Protein 6BMC (pdb70)

B-factor: mean 91.1, std 19.72, range [30.0, 179.73]

Organism: Pseudomonas aeruginosa (NCBI:txid287)

Solvent-accessible surface area: 29059 Å² total; per-residue (Å²): 84,114,94,4,53,66,51,2,81,91,43,123,47,56,38,50,19,96,30,61,45,113,81,34,28,59,104,5,53,65,127,0,57,72,14,85,31,17,5,96,17,48,26,0,67,55,0,39,61,22,0,17,84,0,20,150,35,68,0,10,0,0,3,5,8,12,0,6,0,26,22,100,39,42,105,57,83,52,4,35,34,19,22,0,2,1,38,0,0,0,0,0,0,21,22,18,5,148,103,52,16,27,23,0,0,4,2,0,4,2,2,5,14,19,52,77,152,76,131,166,160,123,24,46,33,16,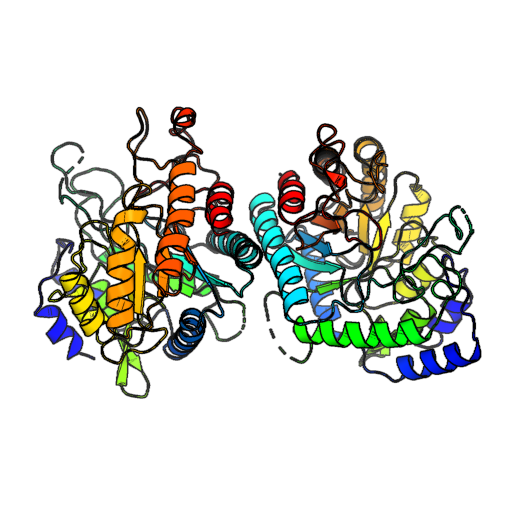34,0,7,4,3,4,9,112,60,57,111,88,136,78,32,49,19,64,5,98,66,0,39,139,2,13,40,5,0,144,42,1,5,116,63,30,48,36,100,75,88,140,90,58,54,15,13,0,0,3,13,0,2,3,14,32,3,2,24,11,0,13,45,65,28,112,126,172,96,15,21,0,0,0,0,0,1,0,2,0,5,41,102,1,35,67,37,122,3,1,1,0,8,0,0,16,93,11,24,0,0,0,2,0,11,0,1,31,120,14,29,147,115,99,0,46,44,2,0,84,96,0,0,65,188,77,60,63,0,8,0,0,0,0,1,29,3,6,33,165,85,1,42,123,70,0,35,69,8,1,62,11,2,84,89,22,42,9,42,10,0,4,0,0,0,0,0,39,30,12,56,82,122,5,119,88,42,100,26,0,0,35,18,58,26,0,25,51,1,0,51,29,1,61,69,11,0,71,69,25,49,20,28,20,2,0,0,0,0,0,3,3,16,53,104,5,45,0,8,23,65,57,71,99,21,34,94,68,0,60,168,90,54,85,19,50,27,33,2,17,0,22,2,72,11,0,16,51,0,0,58,25,4,110,84,111,61,5,56,55,109,2,109,205,44,129,40,65,38,49,19,95,35,41,72,113,79,109,24,61,86,3,42,61,126,0,89,72,10,78,31,15,9,102,15,46,26,0,75,53,0,46,62,29,0,14,90,0,12,145,24,71,0,10,0,0,2,6,9,10,0,4,1,44,11,104,41,40,108,53,92,22,4,33,55,22,23,1,1,5,37,0,0,0,0,0,0,18,17,21,11,166,107,58,18,25,32,0,2,4,9,0,5,1,0,7,20,20,75,92,58,74,116,81,116,192,101,96,12,50,13,17,39,0,8,3,2,4,4,148,56,75,45,69,82,37,16,164,15,64,2,57,54,0,37,105,0,12,52,5,0,141,42,0,6,116,65,32,55,34,68,120,124,50,54,16,16,0,0,3,9,0,2,6,1,12,2,2,7,6,0,17,42,59,23,182,132,163,105,16,22,0,0,0,0,0,2,0,4,0,6,38,106,1,34,74,47,130,6,1,2,0,24,0,0,21,85,10,16,0,0,0,2,0,12,0,0,27,137,12,26,86,117,101,0,48,43,3,0,74,46,0,1,60,176,100,46,55,0,4,0,0,0,0,1,32,6,6,21,154,21,1,40,119,87,0,33,77,8,1,105,19,3,48,91,24,43,9,43,6,0,4,0,0,0,0,0,34,29,11,62,94,119,9,116,78,27,61,28,12,1,26,17,44,22,0,25,101,1,0,43,25,1,93,138,10,0,62,69,19,60,19,44,13,0,0,0,0,0,0,4,2,11,55,111,10,40,0,9,25,69,72,89,100,22,110,59,53,5,82,64,48,61,91,15,44,17,34,2,16,0,24,0,64,12,0,20,52,0,0,52,20,4,101

Sequence (760 aa):
MDDLLQRVRRCEALQQPEWGDPSRLRDVQAYLRGSPALIRAGDILALRATLARVARGEALVVQCGDCAEDMDDHHAENVARKAAVLELLAGALRLAGRRPVIRVGRIAGQYAKPRSKPHEQTLPVYRGDMVNGREAHAEQRRADPQRILKGYAAARNIMRHLGWDAASASPVWTSHEMLLLDYELSMLREDEQRRVYLGSTHWPWIGERTRQVDGAHVALLAEVLNPVACKVGPEIGRDQLLALCERLDPRREPGRLTLIARMGAQKVGERLPPLVEAVRAAGHPVIWLSDPMHGNTIVAPCGNKTRLVRSIAEEVAAFRLAVSGSGGVAAGLHLETTPDDVTECVADSSGLHQVSRHYTSLCDPRLNPWQALSAVMAWSMDDLLQRVRRCEALQQPEWGDPSRLRDVQAYLRGSPALIRAGDILALRATLARVARGEALVVQCGDCAEDMDDHHAENVARKAAVLELLAGALRLAGRRPVIRVGRIAGQYAKPRSKPHEQEQTLPVYRGDMVNGREAHAEQRRADPQRILKGYAAARNIMRHLGWDAASPVWTSHEMLLLDYELSMLREDEQRRVYLGSTHWPWIGERTRQVDGAHVALLAEVLNPVACKVGPEIGRDQLLALCERLDPRREPGRLTLIARMGAQKVGERLPPLVEAVRAAGHPVIWLSDPMHGNTIVAPCGNKTRLVRSIAEEVAAFRLAVSGSGGVAAGLHLETTPDDVTECVADSSGLHQVSRHYTSLCDPRLNPWQALSAVMAWS

Secondary structure (DSSP, 8-state):
--HHHHHHHTSB--S----S-HHHHHHHHHHHHTS--SS-HHHHHHHHHHHHHHHHTS-EEEEEE-SS--TT--SHHHHHHHHHHHHHHHHHHHHHHTS-EEEEEE-SS------SS----SPPPP--TTTS-SS-SSSTTS--THHHHHHHHHHHHHHHHHT-SS-----EEEE-B---SHHHHHTEEE-TT--EEESS-SS-EE-GGG--TTBHHHHHHHT-SS-EEEEE-TT--HHHHHHHHHHH-TT--TTTEEEEE---TTTHHHHHHHHHHHHHHHT---EEEE-TTTTS-EE-SSSSEE-BHHHHHHHHHHHHHHHHHHT-EEEEEEEEB-SS---SSBSSGGGGGG-SSS---SSS--B-HHHHHHHHHTT-/--HHHHHHHHSB--S----S-HHHHHHHHHHHHTS--SS-HHHHHHHHHHHHHHHTTS-EEEEEE-SS--TT--SHHHHHHHHHHHHHHHHHHHHHHTS-EEEEEE-SS------SSSB-----PBPP--TTTS-SSSSSSTTS--THHHHHHHHHHHHHHHHHT------EEEE-B---HHHHHHTEEE-TT--EEESS-SS-EE-GGG--TTBHHHHHHHT-SS-EEEEE-TT--HHHHHHHHHHH-TT--TTTEEEEE---TTTHHHHHHHHHHHHHHHT---EEEE-TTGGG-B--SSSS-B-BHHHHHHHHHHHHHHHHHHT-EEEEEEEEB-SS---SSBSSTT-SSGGGSS---SSS--B-HHHHHHHHHTT-

InterPro domains:
  IPR002480 DAHP synthetase, class II [PF01474] (161-383)
  IPR002480 DAHP synthetase, class II [PTHR21337] (162-386)
  IPR013785 Aldolase-type TIM barrel [G3DSA:3.20.20.70] (36-392)

Radius of gyration: 28.96 Å; Cα contacts (8 Å, |Δi|>4): 1704; chains: 2; bounding box: 53×87×55 Å

Foldseek 3Di:
DVVLVVLLVPFAAPQEDDADDPVVLVVLLVVLLPDAFLADLVVLVVLLVVLLCLLVQQEFEEEEAAQADDLVQLDLVFLVLVVVLQVLLQVLLCVQVVHHYAAEYADLPSFFDGDPDQWVVGEGDDTGQCFFDLDTDHVRNRGHNVSLVSSNVSSSSNSVSQPRPDDDDSHHFYEHEPRYCSSQVSQWDADPVRQIAGRRGQEYEHEPVQLQLRGSVLSSQLRHSHQYEYEDEQPDDLVRVLSSCCSQPVPLRRSRYEYEYQYWLPRCLPRPQVSLLSCVVSNRSYEYAYELFPNAWAQFPDDGIEGALVRLLSNLLSNCCRNVVSPGRHRYYHFYAGCDPALCYYNHDVRSVVNHPRADHSDHRHYHSVSVSSSSNSND/DVVLVVLLVPFAAPQEDDADDPVVLVVLLVVLLPDAFLADLVVLVVLLVVLLCLLVVQEFEEEEAAQADDLVQLDLVFLVLVVVLQVLLQVLLCVQVVHHYAAEYQDLASFFAGDPAQWDPVPIEGDAGGQCFFALDDDNVRRNGHNVSLVSSNVSSSSNSVSQPRPVPSHYFYEHEPHHCSSQVSQWDADPVRQIAGRRGQEYEHEPVQQALRHSVLSSQLRHSHQYEYEDEQPADLVRVLSSCCSQPVPLRRSRYEYEYAYWLPRCLPRVQVSLLSCVVVNRSYEYAYELFNNAWAQAPQDGTEGALVRLLSNLLSNCCRNVVSPGRHRYYHFYAGCDPAPRYHNHPPPRNPNNPHADHSDHRHYHSVSVSSSSNSND

Structure (mmCIF, N/CA/C/O backbone):
data_6BMC
#
_entry.id   6BMC
#
_cell.length_a   53.757
_cell.length_b   169.722
_cell.length_c   170.550
_cell.angle_alpha   90.00
_cell.angle_beta   90.00
_cell.angle_gamma   90.00
#
_symmetry.space_group_name_H-M   'C 2 2 21'
#
loop_
_entity.id
_entity.type
_entity.pdbx_description
1 polymer 'Phospho-2-dehydro-3-deoxyheptonate aldolase'
2 non-polymer PHOSPHOENOLPYRUVATE
3 non-polymer 'COBALT (II) ION'
4 non-polymer 'CHLORIDE ION'
5 water water
#
loop_
_atom_site.group_PDB
_atom_site.id
_atom_site.type_symbol
_atom_site.label_atom_id
_atom_site.label_alt_id
_atom_site.label_comp_id
_atom_site.label_asym_id
_atom_site.label_entity_id
_atom_site.label_seq_id
_atom_site.pdbx_PDB_ins_code
_atom_site.Cartn_x
_atom_site.Cartn_y
_atom_site.Cartn_z
_atom_site.occupancy
_atom_site.B_iso_or_equiv
_atom_site.auth_seq_id
_atom_site.auth_comp_id
_atom_site.auth_asym_id
_atom_site.auth_atom_id
_atom_site.pdbx_PDB_model_num
ATOM 1 N N . MET A 1 1 ? -22.330 14.795 -39.731 1.00 102.90 1 MET A N 1
ATOM 2 C CA . MET A 1 1 ? -23.224 13.992 -40.599 1.00 103.72 1 MET A CA 1
ATOM 3 C C . MET A 1 1 ? -24.005 13.056 -39.695 1.00 104.30 1 MET A C 1
ATOM 4 O O . MET A 1 1 ? -24.384 13.424 -38.587 1.00 101.10 1 MET A O 1
ATOM 9 N N . ASP A 1 2 ? -24.258 11.847 -40.178 1.00 108.23 2 ASP A N 1
ATOM 10 C CA . ASP A 1 2 ? -24.624 10.735 -39.308 1.00 107.68 2 ASP A CA 1
ATOM 11 C C . ASP A 1 2 ? -23.515 9.690 -39.302 1.00 103.90 2 ASP A C 1
ATOM 12 O O . ASP A 1 2 ? -23.337 8.973 -38.319 1.00 104.58 2 ASP A O 1
ATOM 17 N N . ASP A 1 3 ? -22.803 9.600 -40.424 1.00 100.58 3 ASP A N 1
ATOM 18 C CA . ASP A 1 3 ? -21.522 8.906 -40.529 1.00 102.74 3 ASP A CA 1
ATOM 19 C C . ASP A 1 3 ? -20.654 9.140 -39.293 1.00 100.75 3 ASP A C 1
ATOM 20 O O . ASP A 1 3 ? -20.163 8.192 -38.666 1.00 102.81 3 ASP A O 1
ATOM 25 N N . LEU A 1 4 ? -20.460 10.410 -38.961 1.00 99.70 4 LEU A N 1
ATOM 26 C CA . LEU A 1 4 ? -19.589 10.788 -37.860 1.00 96.54 4 LEU A CA 1
ATOM 27 C C . LEU A 1 4 ? -20.073 10.191 -36.537 1.00 94.05 4 LEU A C 1
ATOM 28 O O . LEU A 1 4 ? -19.278 9.638 -35.771 1.00 92.55 4 LEU A O 1
ATOM 33 N N . LEU A 1 5 ? -21.377 10.270 -36.295 1.00 93.41 5 LEU A N 1
ATOM 34 C CA . LEU A 1 5 ? -21.976 9.646 -35.118 1.00 95.19 5 LEU A CA 1
ATOM 35 C C . LEU A 1 5 ? -21.603 8.168 -35.032 1.00 95.77 5 LEU A C 1
ATOM 36 O O . LEU A 1 5 ? -21.087 7.705 -34.010 1.00 100.49 5 LEU A O 1
ATOM 41 N N . GLN A 1 6 ? -21.857 7.436 -36.114 1.00 94.71 6 GLN A N 1
ATOM 42 C CA . GLN A 1 6 ? -21.476 6.027 -36.200 1.00 94.86 6 GLN A CA 1
ATOM 43 C C . GLN A 1 6 ? -20.025 5.835 -35.769 1.00 93.49 6 GLN A C 1
ATOM 44 O O . GLN A 1 6 ? -19.746 5.108 -34.814 1.00 95.08 6 GLN A O 1
ATOM 46 N N . ARG A 1 7 ? -19.114 6.535 -36.441 1.00 92.04 7 ARG A N 1
ATOM 47 C CA . ARG A 1 7 ? -17.688 6.439 -36.132 1.00 91.80 7 ARG A CA 1
ATOM 48 C C . ARG A 1 7 ? -17.424 6.700 -34.651 1.00 91.74 7 ARG A C 1
ATOM 49 O O . ARG A 1 7 ? -16.745 5.921 -33.987 1.00 92.12 7 ARG A O 1
ATOM 51 N N . VAL A 1 8 ? -17.983 7.790 -34.134 1.00 89.59 8 VAL A N 1
ATOM 52 C CA . VAL A 1 8 ? -17.732 8.213 -32.753 1.00 89.55 8 VAL A CA 1
ATOM 53 C C . VAL A 1 8 ? -18.328 7.233 -31.746 1.00 89.41 8 VAL A C 1
ATOM 54 O O . VAL A 1 8 ? -17.756 7.011 -30.673 1.00 92.94 8 VAL A O 1
ATOM 58 N N . ARG A 1 9 ? -19.462 6.636 -32.098 1.00 88.64 9 ARG A N 1
ATOM 59 C CA . ARG A 1 9 ? -20.132 5.695 -31.209 1.00 89.44 9 ARG A CA 1
ATOM 60 C C . ARG A 1 9 ? -19.437 4.330 -31.194 1.00 90.99 9 ARG A C 1
ATOM 61 O O . ARG A 1 9 ? -19.709 3.507 -30.322 1.00 91.00 9 ARG A O 1
ATOM 63 N N . ARG A 1 10 ? -18.524 4.104 -32.139 1.00 91.86 10 ARG A N 1
ATOM 64 C CA . ARG A 1 10 ? -17.700 2.887 -32.125 1.00 93.18 10 ARG A CA 1
ATOM 65 C C . ARG A 1 10 ? -16.283 3.112 -31.561 1.00 93.37 10 ARG A C 1
ATOM 66 O O . ARG A 1 10 ? -15.376 2.331 -31.851 1.00 91.30 10 ARG A O 1
ATOM 68 N N . CYS A 1 11 ? -16.105 4.170 -30.763 1.00 93.50 11 CYS A N 1
ATOM 69 C CA . CYS A 1 11 ? -14.869 4.385 -29.991 1.00 92.78 11 CYS A CA 1
ATOM 70 C C . CYS A 1 11 ? -15.135 4.284 -28.490 1.00 92.70 11 CYS A C 1
ATOM 71 O O . CYS A 1 11 ? -16.286 4.192 -28.067 1.00 91.65 11 CYS A O 1
ATOM 74 N N . GLU A 1 12 ? -14.067 4.324 -27.693 1.00 93.65 12 GLU A N 1
ATOM 75 C CA . GLU A 1 12 ? -14.198 4.285 -26.236 1.00 95.10 12 GLU A CA 1
ATOM 76 C C . GLU A 1 12 ? -14.577 5.658 -25.693 1.00 90.68 12 GLU A C 1
ATOM 77 O O . GLU A 1 12 ? -13.987 6.671 -26.074 1.00 86.01 12 GLU A O 1
ATOM 83 N N . ALA A 1 13 ? -15.543 5.676 -24.780 1.00 90.50 13 ALA A N 1
ATOM 84 C CA . ALA A 1 13 ? -16.077 6.917 -24.229 1.00 86.74 13 ALA A CA 1
ATOM 85 C C . ALA A 1 13 ? -15.873 6.937 -22.719 1.00 85.71 13 ALA A C 1
ATOM 86 O O . ALA A 1 13 ? -16.388 6.082 -22.008 1.00 87.18 13 ALA A O 1
ATOM 88 N N . LEU A 1 14 ? -15.135 7.927 -22.232 1.00 83.64 14 LEU A N 1
ATOM 89 C CA . LEU A 1 14 ? -14.838 8.040 -20.810 1.00 82.57 14 LEU A CA 1
ATOM 90 C C . LEU A 1 14 ? -15.709 9.106 -20.157 1.00 81.17 14 LEU A C 1
ATOM 91 O O . LEU A 1 14 ? -16.272 9.961 -20.838 1.00 80.89 14 LEU A O 1
ATOM 96 N N . GLN A 1 15 ? -15.814 9.040 -18.833 1.00 80.60 15 GLN A N 1
ATOM 97 C CA . GLN A 1 15 ? -16.497 10.063 -18.042 1.00 78.78 15 GLN A CA 1
ATOM 98 C C . GLN A 1 15 ? -17.939 10.284 -18.491 1.00 76.72 15 GLN A C 1
ATOM 99 O O . GLN A 1 15 ? -18.467 11.387 -18.384 1.00 77.21 15 GLN A O 1
ATOM 105 N N . GLN A 1 16 ? -18.577 9.223 -18.971 1.00 77.91 16 GLN A N 1
ATOM 106 C CA . GLN A 1 16 ? -19.956 9.300 -19.432 1.00 79.12 16 GLN A CA 1
ATOM 107 C C . GLN A 1 16 ? -20.906 8.790 -18.349 1.00 82.35 16 GLN A C 1
ATOM 108 O O . GLN A 1 16 ? -20.712 7.699 -17.817 1.00 89.56 16 GLN A O 1
ATOM 114 N N . PRO A 1 17 ? -21.939 9.579 -18.021 1.00 81.24 17 PRO A N 1
ATOM 115 C CA . PRO A 1 17 ? -22.905 9.218 -16.976 1.00 83.80 17 PRO A CA 1
ATOM 116 C C . PRO A 1 17 ? -23.715 7.955 -17.288 1.00 87.77 17 PRO A C 1
ATOM 117 O O . PRO A 1 17 ? -23.951 7.647 -18.456 1.00 87.52 17 PRO A O 1
ATOM 121 N N . GLU A 1 18 ? -24.160 7.255 -16.244 1.00 90.28 18 GLU A N 1
ATOM 122 C CA . GLU A 1 18 ? -25.132 6.171 -16.391 1.00 92.04 18 GLU A CA 1
ATOM 123 C C . GLU A 1 18 ? -26.554 6.721 -16.295 1.00 94.20 18 GLU A C 1
ATOM 124 O O . GLU A 1 18 ? -27.123 6.813 -15.208 1.00 94.89 18 GLU A O 1
ATOM 126 N N . TRP A 1 19 ? -27.112 7.096 -17.444 1.00 96.10 19 TRP A N 1
ATOM 127 C CA . TRP A 1 19 ? -28.466 7.648 -17.508 1.00 98.88 19 TRP A CA 1
ATOM 128 C C . TRP A 1 19 ? -29.496 6.599 -17.096 1.00 105.00 19 TRP A C 1
ATOM 129 O O . TRP A 1 19 ? -29.453 5.459 -17.562 1.00 107.10 19 TRP A O 1
ATOM 140 N N . GLY A 1 20 ? -30.419 6.990 -16.224 1.00 111.28 20 GLY A N 1
ATOM 141 C CA . GLY A 1 20 ? -31.397 6.063 -15.659 1.00 119.39 20 GLY A CA 1
ATOM 142 C C . GLY A 1 20 ? -32.224 5.337 -16.704 1.00 125.02 20 GLY A C 1
ATOM 143 O O . GLY A 1 20 ? -32.155 4.111 -16.811 1.00 129.12 20 GLY A O 1
ATOM 144 N N . ASP A 1 21 ? -33.007 6.093 -17.473 1.00 127.96 21 ASP A N 1
ATOM 145 C CA . ASP A 1 21 ? -33.976 5.500 -18.412 1.00 130.07 21 ASP A CA 1
ATOM 146 C C . ASP A 1 21 ? -33.504 5.576 -19.868 1.00 129.86 21 ASP A C 1
ATOM 147 O O . ASP A 1 21 ? -33.425 6.669 -20.430 1.00 128.65 21 ASP A O 1
ATOM 149 N N . PRO A 1 22 ? -33.254 4.413 -20.503 1.00 129.53 22 PRO A N 1
ATOM 150 C CA . PRO A 1 22 ? -32.812 4.412 -21.904 1.00 127.61 22 PRO A CA 1
ATOM 151 C C . PRO A 1 22 ? -33.810 5.100 -22.836 1.00 126.93 22 PRO A C 1
ATOM 152 O O . PRO A 1 22 ? -33.404 5.779 -23.775 1.00 122.49 22 PRO A O 1
ATOM 156 N N . SER A 1 23 ? -35.102 4.945 -22.559 1.00 130.73 23 SER A N 1
ATOM 157 C CA . SER A 1 23 ? -36.139 5.543 -23.398 1.00 131.50 23 SER A CA 1
ATOM 158 C C . SER A 1 23 ? -36.087 7.070 -23.346 1.00 128.64 23 SER A C 1
ATOM 159 O O . SER A 1 23 ? -36.119 7.734 -24.381 1.00 128.58 23 SER A O 1
ATOM 162 N N . ARG A 1 24 ? -36.006 7.623 -22.141 1.00 126.34 24 ARG A N 1
ATOM 163 C CA . ARG A 1 24 ? -36.006 9.075 -21.981 1.00 123.49 24 ARG A CA 1
ATOM 164 C C . ARG A 1 24 ? -34.854 9.711 -22.756 1.00 117.46 24 ARG A C 1
ATOM 165 O O . ARG A 1 24 ? -35.034 10.728 -23.428 1.00 118.01 24 ARG A O 1
ATOM 167 N N . LEU A 1 25 ? -33.692 9.066 -22.714 1.00 110.60 25 LEU A N 1
ATOM 168 C CA . LEU A 1 25 ? -32.527 9.532 -23.457 1.00 102.67 25 LEU A CA 1
ATOM 169 C C . LEU A 1 25 ? -32.819 9.606 -24.957 1.00 99.55 25 LEU A C 1
ATOM 170 O O . LEU A 1 25 ? -32.545 10.620 -25.597 1.00 97.42 25 LEU A O 1
ATOM 175 N N . ARG A 1 26 ? -33.402 8.543 -25.502 1.00 101.34 26 ARG A N 1
ATOM 176 C CA . ARG A 1 26 ? -33.767 8.509 -26.917 1.00 102.20 26 ARG A CA 1
ATOM 177 C C . ARG A 1 26 ? -34.680 9.681 -27.267 1.00 103.45 26 ARG A C 1
ATOM 178 O O . ARG A 1 26 ? -34.471 10.358 -28.275 1.00 103.43 26 ARG A O 1
ATOM 180 N N . ASP A 1 27 ? -35.674 9.929 -26.416 1.00 103.27 27 ASP A N 1
ATOM 181 C CA . ASP A 1 27 ? -36.578 11.065 -26.590 1.00 102.46 27 ASP A CA 1
ATOM 182 C C . ASP A 1 27 ? -35.809 12.381 -26.572 1.00 98.30 27 ASP A C 1
ATOM 183 O O . ASP A 1 27 ? -35.966 13.213 -27.464 1.00 97.98 27 ASP A O 1
ATOM 188 N N . VAL A 1 28 ? -34.979 12.558 -25.548 1.00 95.50 28 VAL A N 1
ATOM 189 C CA . VAL A 1 28 ? -34.184 13.776 -25.396 1.00 91.69 28 VAL A CA 1
ATOM 190 C C . VAL A 1 28 ? -33.310 14.013 -26.624 1.00 88.36 28 VAL A C 1
ATOM 191 O O . VAL A 1 28 ? -33.330 15.094 -27.209 1.00 87.53 28 VAL A O 1
ATOM 195 N N . GLN A 1 29 ? -32.560 12.990 -27.018 1.00 87.56 29 GLN A N 1
ATOM 196 C CA . GLN A 1 29 ? -31.647 13.098 -28.150 1.00 86.38 29 GLN A CA 1
ATOM 197 C C . GLN A 1 29 ? -32.390 13.469 -29.431 1.00 86.90 29 GLN A C 1
ATOM 198 O O . GLN A 1 29 ? -31.929 14.319 -30.193 1.00 85.89 29 GLN A O 1
ATOM 204 N N . ALA A 1 30 ? -33.562 12.869 -29.630 1.00 89.56 30 ALA A N 1
ATOM 205 C CA . ALA A 1 30 ? -34.430 13.204 -30.761 1.00 90.27 30 ALA A CA 1
ATOM 206 C C . ALA A 1 30 ? -34.806 14.680 -30.750 1.00 88.17 30 ALA A C 1
ATOM 207 O O . ALA A 1 30 ? -34.645 15.375 -31.750 1.00 85.83 30 ALA A O 1
ATOM 209 N N . TYR A 1 31 ? -35.293 15.153 -29.608 1.00 88.30 31 TYR A N 1
ATOM 210 C CA . TYR A 1 31 ? -35.689 16.551 -29.465 1.00 89.39 31 TYR A CA 1
ATOM 211 C C . TYR A 1 31 ? -34.519 17.493 -29.755 1.00 85.50 31 TYR A C 1
ATOM 212 O O . TYR A 1 31 ? -34.664 18.457 -30.502 1.00 83.41 31 TYR A O 1
ATOM 221 N N . LEU A 1 32 ? -33.363 17.208 -29.170 1.00 85.17 32 LEU A N 1
ATOM 222 C CA . LEU A 1 32 ? -32.174 18.023 -29.406 1.00 84.83 32 LEU A CA 1
ATOM 223 C C . LEU A 1 32 ? -31.791 18.008 -30.881 1.00 84.94 32 LEU A C 1
ATOM 224 O O . LEU A 1 32 ? -31.508 19.056 -31.462 1.00 83.62 32 LEU A O 1
ATOM 229 N N . ARG A 1 33 ? -31.810 16.823 -31.488 1.00 82.81 33 ARG A N 1
ATOM 230 C CA . ARG A 1 33 ? -31.443 16.677 -32.894 1.00 79.22 33 ARG A CA 1
ATOM 231 C C . ARG A 1 33 ? -32.315 17.567 -33.774 1.00 78.66 33 ARG A C 1
ATOM 232 O O . ARG A 1 33 ? -31.840 18.127 -34.758 1.00 76.38 33 ARG A O 1
ATOM 234 N N . GLY A 1 34 ? -33.571 17.748 -33.370 1.00 79.86 34 GLY A N 1
ATOM 235 C CA . GLY A 1 34 ? -34.531 18.548 -34.134 1.00 81.46 34 GLY A CA 1
ATOM 236 C C . GLY A 1 34 ? -34.742 19.954 -33.595 1.00 81.56 34 GLY A C 1
ATOM 237 O O . GLY A 1 34 ? -35.808 20.543 -33.782 1.00 81.65 34 GLY A O 1
ATOM 238 N N . SER A 1 35 ? -33.713 20.514 -32.966 1.00 81.04 35 SER A N 1
ATOM 239 C CA . SER A 1 35 ? -33.792 21.865 -32.417 1.00 81.60 35 SER A CA 1
ATOM 240 C C . SER A 1 35 ? -32.746 22.756 -33.061 1.00 77.90 35 SER A C 1
ATOM 241 O O . SER A 1 35 ? -31.746 22.260 -33.579 1.00 75.47 35 SER A O 1
ATOM 244 N N . PRO A 1 36 ? -32.973 24.077 -33.023 1.00 76.32 36 PRO A N 1
ATOM 245 C CA . PRO A 1 36 ? -31.984 24.988 -33.576 1.00 75.41 36 PRO A CA 1
ATOM 246 C C . PRO A 1 36 ? -30.655 24.891 -32.838 1.00 72.55 36 PRO A C 1
ATOM 247 O O . PRO A 1 36 ? -30.629 24.742 -31.616 1.00 73.26 36 PRO A O 1
ATOM 251 N N . ALA A 1 37 ? -29.566 24.896 -33.597 1.00 70.45 37 ALA A N 1
ATOM 252 C CA . ALA A 1 37 ? -28.237 25.032 -33.030 1.00 68.64 37 ALA A CA 1
ATOM 253 C C . ALA A 1 37 ? -28.110 26.380 -32.330 1.00 69.84 37 ALA A C 1
ATOM 254 O O . ALA A 1 37 ? -28.798 27.336 -32.679 1.00 74.02 37 ALA A O 1
ATOM 256 N N . LEU A 1 38 ? -27.223 26.448 -31.345 1.00 69.78 38 LEU A N 1
ATOM 257 C CA . LEU A 1 38 ? -27.045 27.656 -30.548 1.00 72.51 38 LEU A CA 1
ATOM 258 C C . LEU A 1 38 ? -26.161 28.656 -31.276 1.00 71.40 38 LEU A C 1
ATOM 259 O O . LEU A 1 38 ? -26.242 29.859 -31.027 1.00 71.94 38 LEU A O 1
ATOM 264 N N . ILE A 1 39 ? -25.306 28.149 -32.158 1.00 71.65 39 ILE A N 1
ATOM 265 C CA . ILE A 1 39 ? -24.374 28.993 -32.895 1.00 74.76 39 ILE A CA 1
ATOM 266 C C . ILE A 1 39 ? -24.432 28.677 -34.391 1.00 74.42 39 ILE A C 1
ATOM 267 O O . ILE A 1 39 ? -25.017 27.678 -34.798 1.00 73.97 39 ILE A O 1
ATOM 272 N N . ARG A 1 40 ? -23.806 29.526 -35.200 1.00 75.48 40 ARG A N 1
ATOM 273 C CA . ARG A 1 40 ? -23.928 29.461 -36.650 1.00 75.41 40 ARG A CA 1
ATOM 274 C C . ARG A 1 40 ? -22.579 29.223 -37.308 1.00 74.71 40 ARG A C 1
ATOM 275 O O . ARG A 1 40 ? -21.556 29.685 -36.811 1.00 72.18 40 ARG A O 1
ATOM 283 N N . ALA A 1 41 ? -22.594 28.545 -38.455 1.00 75.59 41 ALA A N 1
ATOM 284 C CA . ALA A 1 41 ? -21.364 28.109 -39.112 1.00 74.74 41 ALA A CA 1
ATOM 285 C C . ALA A 1 41 ? -20.570 29.285 -39.662 1.00 74.96 41 ALA A C 1
ATOM 286 O O . ALA A 1 41 ? -19.343 29.244 -39.696 1.00 75.93 41 ALA A O 1
ATOM 288 N N . GLY A 1 42 ? -21.274 30.324 -40.098 1.00 75.44 42 GLY A N 1
ATOM 289 C CA . GLY A 1 42 ? -20.630 31.552 -40.555 1.00 76.79 42 GLY A CA 1
ATOM 290 C C . GLY A 1 42 ? -19.870 32.266 -39.451 1.00 75.95 42 GLY A C 1
ATOM 291 O O . GLY A 1 42 ? -18.794 32.816 -39.688 1.00 77.82 42 GLY A O 1
ATOM 292 N N . ASP A 1 43 ? -20.433 32.257 -38.245 1.00 74.58 43 ASP A N 1
ATOM 293 C CA . ASP A 1 43 ? -19.757 32.805 -37.073 1.00 72.35 43 ASP A CA 1
ATOM 294 C C . ASP A 1 43 ? -18.531 31.976 -36.714 1.00 70.90 43 ASP A C 1
ATOM 295 O O . ASP A 1 43 ? -17.489 32.520 -36.354 1.00 66.93 43 ASP A O 1
ATOM 300 N N . ILE A 1 44 ? -18.674 30.656 -36.780 1.00 74.32 44 ILE A N 1
ATOM 301 C CA . ILE A 1 44 ? -17.541 29.753 -36.599 1.00 78.00 44 ILE A CA 1
ATOM 302 C C . ILE A 1 44 ? -16.411 30.118 -37.555 1.00 78.60 44 ILE A C 1
ATOM 303 O O . ILE A 1 44 ? -15.255 30.219 -37.148 1.00 78.03 44 ILE A O 1
ATOM 308 N N . LEU A 1 45 ? -16.747 30.332 -38.802 1.00 80.70 45 LEU A N 1
ATOM 309 C CA . LEU A 1 45 ? -15.749 30.703 -39.771 1.00 84.83 45 LEU A CA 1
ATOM 310 C C . LEU A 1 45 ? -15.137 32.004 -39.336 1.00 79.85 45 LEU A C 1
ATOM 311 O O . LEU A 1 45 ? -13.940 32.150 -39.254 1.00 79.19 45 LEU A O 1
ATOM 316 N N . ALA A 1 46 ? -15.977 32.960 -39.038 1.00 75.02 46 ALA A N 1
ATOM 317 C CA . ALA A 1 46 ? -15.486 34.243 -38.556 1.00 73.90 46 ALA A CA 1
ATOM 318 C C . ALA A 1 46 ? -14.432 34.049 -37.469 1.00 71.19 46 ALA A C 1
ATOM 319 O O . ALA A 1 46 ? -13.316 34.548 -37.587 1.00 72.90 46 ALA A O 1
ATOM 321 N N . LEU A 1 47 ? -14.774 33.286 -36.436 1.00 67.35 47 LEU A N 1
ATOM 322 C CA . LEU A 1 47 ? -13.861 33.077 -35.315 1.00 67.44 47 LEU A CA 1
ATOM 323 C C . LEU A 1 47 ? -12.586 32.396 -35.783 1.00 67.90 47 LEU A C 1
ATOM 324 O O . LEU A 1 47 ? -11.485 32.789 -35.414 1.00 66.53 47 LEU A O 1
ATOM 329 N N . ARG A 1 48 ? -12.748 31.376 -36.613 1.00 72.36 48 ARG A N 1
ATOM 330 C CA . ARG A 1 48 ? -11.622 30.591 -37.099 1.00 76.39 48 ARG A CA 1
ATOM 331 C C . ARG A 1 48 ? -10.553 31.473 -37.745 1.00 77.10 48 ARG A C 1
ATOM 332 O O . ARG A 1 48 ? -9.356 31.262 -37.538 1.00 77.97 48 ARG A O 1
ATOM 340 N N . ALA A 1 49 ? -10.996 32.444 -38.540 1.00 76.51 49 ALA A N 1
ATOM 341 C CA . ALA A 1 49 ? -10.093 33.390 -39.187 1.00 75.70 49 ALA A CA 1
ATOM 342 C C . ALA A 1 49 ? -9.394 34.274 -38.165 1.00 76.31 49 ALA A C 1
ATOM 343 O O . ALA A 1 49 ? -8.233 34.640 -38.347 1.00 79.37 49 ALA A O 1
ATOM 345 N N . THR A 1 50 ? -10.113 34.644 -37.108 1.00 74.20 50 THR A N 1
ATOM 346 C CA . THR A 1 50 ? -9.523 35.443 -36.039 1.00 77.23 50 THR A CA 1
ATOM 347 C C . THR A 1 50 ? -8.413 34.665 -35.336 1.00 75.66 50 THR A C 1
ATOM 348 O O . THR A 1 50 ? -7.386 35.236 -34.970 1.00 75.25 50 THR A O 1
ATOM 352 N N . LEU A 1 51 ? -8.613 33.362 -35.161 1.00 73.26 51 LEU A N 1
ATOM 353 C CA . LEU A 1 51 ? -7.642 32.541 -34.454 1.00 71.59 51 LEU A CA 1
ATOM 354 C C . LEU A 1 51 ? -6.433 32.260 -35.329 1.00 74.56 51 LEU A C 1
ATOM 355 O O . LEU A 1 51 ? -5.337 32.025 -34.822 1.00 77.07 51 LEU A O 1
ATOM 360 N N . ALA A 1 52 ? -6.624 32.331 -36.642 1.00 76.19 52 ALA A N 1
ATOM 361 C CA . ALA A 1 52 ? -5.496 32.329 -37.559 1.00 78.30 52 ALA A CA 1
ATOM 362 C C . ALA A 1 52 ? -4.595 33.525 -37.277 1.00 80.71 52 ALA A C 1
ATOM 363 O O . ALA A 1 52 ? -3.376 33.385 -37.197 1.00 84.80 52 ALA A O 1
ATOM 365 N N . ARG A 1 53 ? -5.205 34.688 -37.065 1.00 81.75 53 ARG A N 1
ATOM 366 C CA . ARG A 1 53 ? -4.455 35.882 -36.677 1.00 82.65 53 ARG A CA 1
ATOM 367 C C . ARG A 1 53 ? -3.718 35.643 -35.362 1.00 80.61 53 ARG A C 1
ATOM 368 O O . ARG A 1 53 ? -2.536 35.950 -35.244 1.00 79.81 53 ARG A O 1
ATOM 376 N N . VAL A 1 54 ? -4.404 35.021 -34.407 1.00 79.27 54 VAL A N 1
ATOM 377 C CA . VAL A 1 54 ? -3.826 34.729 -33.093 1.00 77.72 54 VAL A CA 1
ATOM 378 C C . VAL A 1 54 ? -2.629 33.779 -33.198 1.00 77.29 54 VAL A C 1
ATOM 379 O O . VAL A 1 54 ? -1.679 33.873 -32.416 1.00 79.08 54 VAL A O 1
ATOM 383 N N . ALA A 1 55 ? -2.673 32.882 -34.178 1.00 75.80 55 ALA A N 1
ATOM 384 C CA . ALA A 1 55 ? -1.571 31.958 -34.430 1.00 77.95 55 ALA A CA 1
ATOM 385 C C . ALA A 1 55 ? -0.389 32.648 -35.111 1.00 80.65 55 ALA A C 1
ATOM 386 O O . ALA A 1 55 ? 0.752 32.205 -34.984 1.00 81.02 55 ALA A O 1
ATOM 388 N N . ARG A 1 56 ? -0.668 33.717 -35.850 1.00 83.85 56 ARG A N 1
ATOM 389 C CA . ARG A 1 56 ? 0.385 34.522 -36.459 1.00 88.35 56 ARG A CA 1
ATOM 390 C C . ARG A 1 56 ? 1.073 35.425 -35.429 1.00 87.83 56 ARG A C 1
ATOM 391 O O . ARG A 1 56 ? 2.102 36.036 -35.721 1.00 89.21 56 ARG A O 1
ATOM 399 N N . GLY A 1 57 ? 0.483 35.527 -34.238 1.00 84.65 57 GLY A N 1
ATOM 400 C CA . GLY A 1 57 ? 1.052 36.313 -33.149 1.00 83.92 57 GLY A CA 1
ATOM 401 C C . GLY A 1 57 ? 0.609 37.763 -33.163 1.00 84.87 57 GLY A C 1
ATOM 402 O O . GLY A 1 57 ? 1.240 38.609 -32.532 1.00 85.77 57 GLY A O 1
ATOM 403 N N . GLU A 1 58 ? -0.496 38.049 -33.852 1.00 86.40 58 GLU A N 1
ATOM 404 C CA . GLU A 1 58 ? -0.981 39.431 -33.986 1.00 87.66 58 GLU A CA 1
ATOM 405 C C . GLU A 1 58 ? -2.251 39.669 -33.151 1.00 85.82 58 GLU A C 1
ATOM 406 O O . GLU A 1 58 ? -2.941 40.673 -33.329 1.00 85.39 58 GLU A O 1
ATOM 412 N N . ALA A 1 59 ? -2.547 38.755 -32.227 1.00 83.35 59 ALA A N 1
ATOM 413 C CA . ALA A 1 59 ? -3.704 38.907 -31.342 1.00 80.71 59 ALA A CA 1
ATOM 414 C C . ALA A 1 59 ? -3.652 37.915 -30.179 1.00 79.49 59 ALA A C 1
ATOM 415 O O . ALA A 1 59 ? -2.989 36.875 -30.266 1.00 78.40 59 ALA A O 1
ATOM 417 N N . LEU A 1 60 ? -4.386 38.229 -29.111 1.00 75.69 60 LEU A N 1
ATOM 418 C CA . LEU A 1 60 ? -4.372 37.421 -27.897 1.00 73.76 60 LEU A CA 1
ATOM 419 C C . LEU A 1 60 ? -5.778 37.026 -27.451 1.00 72.67 60 LEU A C 1
ATOM 420 O O . LEU A 1 60 ? -6.775 37.509 -27.992 1.00 69.78 60 LEU A O 1
ATOM 425 N N . VAL A 1 61 ? -5.840 36.147 -26.453 1.00 72.31 61 VAL A N 1
ATOM 426 C CA . VAL A 1 61 ? -7.082 35.486 -26.073 1.00 70.63 61 VAL A CA 1
ATOM 427 C C . VAL A 1 61 ? -7.250 35.504 -24.559 1.00 71.68 61 VAL A C 1
ATOM 428 O O . VAL A 1 61 ? -6.320 35.181 -23.822 1.00 69.96 61 VAL A O 1
ATOM 432 N N . VAL A 1 62 ? -8.449 35.864 -24.107 1.00 74.03 62 VAL A N 1
ATOM 433 C CA . VAL A 1 62 ? -8.852 35.654 -22.721 1.00 73.65 62 VAL A CA 1
ATOM 434 C C . VAL A 1 62 ? -10.073 34.749 -22.666 1.00 74.42 62 VAL A C 1
ATOM 435 O O . VAL A 1 62 ? -11.168 35.151 -23.063 1.00 76.92 62 VAL A O 1
ATOM 439 N N . GLN A 1 63 ? -9.875 33.535 -22.159 1.00 72.43 63 GLN A N 1
ATOM 440 C CA . GLN A 1 63 ? -10.968 32.613 -21.884 1.00 71.60 63 GLN A CA 1
ATOM 441 C C . GLN A 1 63 ? -11.232 32.566 -20.383 1.00 72.33 63 GLN A C 1
ATOM 442 O O . GLN A 1 63 ? -10.313 32.310 -19.605 1.00 70.94 63 GLN A O 1
ATOM 448 N N . CYS A 1 64 ? -12.470 32.832 -19.970 1.00 72.11 64 CYS A N 1
ATOM 449 C CA . CYS A 1 64 ? -12.782 32.841 -18.541 1.00 73.33 64 CYS A CA 1
ATOM 450 C C . CYS A 1 64 ? -14.255 32.603 -18.200 1.00 72.26 64 CYS A C 1
ATOM 451 O O . CYS A 1 64 ? -15.152 32.963 -18.960 1.00 69.93 64 CYS A O 1
ATOM 454 N N . GLY A 1 65 ? -14.479 31.992 -17.038 1.00 74.07 65 GLY A N 1
ATOM 455 C CA . GLY A 1 65 ? -15.825 31.718 -16.526 1.00 76.10 65 GLY A CA 1
ATOM 456 C C . GLY A 1 65 ? -15.781 30.707 -15.391 1.00 78.20 65 GLY A C 1
ATOM 457 O O . GLY A 1 65 ? -14.722 30.477 -14.806 1.00 81.20 65 GLY A O 1
ATOM 458 N N . ASP A 1 66 ? -16.924 30.095 -15.084 1.00 77.80 66 ASP A N 1
ATOM 459 C CA . ASP A 1 66 ? -17.024 29.168 -13.950 1.00 78.98 66 ASP A CA 1
ATOM 460 C C . ASP A 1 66 ? -16.395 27.814 -14.279 1.00 77.27 66 ASP A C 1
ATOM 461 O O . ASP A 1 66 ? -16.401 27.389 -15.433 1.00 80.38 66 ASP A O 1
ATOM 466 N N . CYS A 1 67 ? -15.863 27.138 -13.263 1.00 75.61 67 CYS A N 1
ATOM 467 C CA . CYS A 1 67 ? -15.597 25.701 -13.348 1.00 73.74 67 CYS A CA 1
ATOM 468 C C . CYS A 1 67 ? -16.833 24.951 -13.806 1.00 71.34 67 CYS A C 1
ATOM 469 O O . CYS A 1 67 ? -16.791 24.184 -14.757 1.00 69.67 67 CYS A O 1
ATOM 472 N N . ALA A 1 68 ? -17.915 25.127 -13.066 1.00 73.67 68 ALA A N 1
ATOM 473 C CA . ALA A 1 68 ? -19.150 24.398 -13.305 1.00 75.55 68 ALA A CA 1
ATOM 474 C C . ALA A 1 68 ? -20.289 25.407 -13.303 1.00 75.51 68 ALA A C 1
ATOM 475 O O . ALA A 1 68 ? -20.600 26.005 -12.275 1.00 75.44 68 ALA A O 1
ATOM 477 N N . GLU A 1 69 ? -20.852 25.651 -14.477 1.00 78.03 69 GLU A N 1
ATOM 478 C CA . GLU A 1 69 ? -21.849 26.701 -14.643 1.00 80.55 69 GLU A CA 1
ATOM 479 C C . GLU A 1 69 ? -23.131 26.328 -13.891 1.00 80.61 69 GLU A C 1
ATOM 480 O O . GLU A 1 69 ? -23.496 25.148 -13.793 1.00 79.90 69 GLU A O 1
ATOM 486 N N . ASP A 1 70 ? -23.771 27.335 -13.306 1.00 81.83 70 ASP A N 1
ATOM 487 C CA . ASP A 1 70 ? -25.074 27.156 -12.676 1.00 85.92 70 ASP A CA 1
ATOM 488 C C . ASP A 1 70 ? -26.167 27.439 -13.699 1.00 86.70 70 ASP A C 1
ATOM 489 O O . ASP A 1 70 ? -26.181 28.505 -14.307 1.00 88.06 70 ASP A O 1
ATOM 494 N N . MET A 1 71 ? -27.080 26.494 -13.903 1.00 87.82 71 MET A N 1
ATOM 495 C CA . MET A 1 71 ? -28.088 26.670 -14.942 1.00 90.03 71 MET A CA 1
ATOM 496 C C . MET A 1 71 ? -29.429 27.177 -14.413 1.00 95.20 71 MET A C 1
ATOM 497 O O . MET A 1 71 ? -30.484 26.890 -14.984 1.00 98.78 71 MET A O 1
ATOM 502 N N . ASP A 1 72 ? -29.373 27.944 -13.327 1.00 100.45 72 ASP A N 1
ATOM 503 C CA . ASP A 1 72 ? -30.387 28.952 -13.036 1.00 104.22 72 ASP A CA 1
ATOM 504 C C . ASP A 1 72 ? -29.808 30.358 -13.200 1.00 103.61 72 ASP A C 1
ATOM 505 O O . ASP A 1 72 ? -30.539 31.345 -13.139 1.00 103.48 72 ASP A O 1
ATOM 510 N N . ASP A 1 73 ? -28.499 30.437 -13.429 1.00 100.79 73 ASP A N 1
ATOM 511 C CA . ASP A 1 73 ? -27.829 31.707 -13.687 1.00 100.41 73 ASP A CA 1
ATOM 512 C C . ASP A 1 73 ? -27.778 31.984 -15.195 1.00 95.18 73 ASP A C 1
ATOM 513 O O . ASP A 1 73 ? -26.704 32.064 -15.790 1.00 87.21 73 ASP A O 1
ATOM 518 N N . HIS A 1 74 ? -28.954 32.139 -15.798 1.00 96.38 74 HIS A N 1
ATOM 519 C CA . HIS A 1 74 ? -29.074 32.355 -17.244 1.00 95.71 74 HIS A CA 1
ATOM 520 C C . HIS A 1 74 ? -29.770 33.679 -17.565 1.00 95.38 74 HIS A C 1
ATOM 521 O O . HIS A 1 74 ? -30.398 33.820 -18.615 1.00 96.10 74 HIS A O 1
ATOM 528 N N . HIS A 1 75 ? -29.627 34.656 -16.674 1.00 94.63 75 HIS A N 1
ATOM 529 C CA . HIS A 1 75 ? -30.424 35.877 -16.730 1.00 92.14 75 HIS A CA 1
ATOM 530 C C . HIS A 1 75 ? -29.568 37.069 -17.149 1.00 87.61 75 HIS A C 1
ATOM 531 O O . HIS A 1 75 ? -28.370 37.116 -16.862 1.00 81.50 75 HIS A O 1
ATOM 538 N N . ALA A 1 76 ? -30.217 38.064 -17.750 1.00 86.42 76 ALA A N 1
ATOM 539 C CA . ALA A 1 76 ? -29.530 39.146 -18.450 1.00 83.07 76 ALA A CA 1
ATOM 540 C C . ALA A 1 76 ? -28.488 39.823 -17.571 1.00 83.79 76 ALA A C 1
ATOM 541 O O . ALA A 1 76 ? -27.344 40.017 -17.982 1.00 80.19 76 ALA A O 1
ATOM 543 N N . GLU A 1 77 ? -28.898 40.195 -16.362 1.00 88.83 77 GLU A N 1
ATOM 544 C CA . GLU A 1 77 ? -28.020 40.911 -15.442 1.00 91.36 77 GLU A CA 1
ATOM 545 C C . GLU A 1 77 ? -26.739 40.129 -15.203 1.00 88.08 77 GLU A C 1
ATOM 546 O O . GLU A 1 77 ? -25.644 40.671 -15.295 1.00 87.71 77 GLU A O 1
ATOM 552 N N . ASN A 1 78 ? -26.882 38.848 -14.888 1.00 88.15 78 ASN A N 1
ATOM 553 C CA . ASN A 1 78 ? -25.750 38.075 -14.411 1.00 87.57 78 ASN A CA 1
ATOM 554 C C . ASN A 1 78 ? -24.774 37.726 -15.527 1.00 82.08 78 ASN A C 1
ATOM 555 O O . ASN A 1 78 ? -23.567 37.791 -15.330 1.00 82.85 78 ASN A O 1
ATOM 560 N N . VAL A 1 79 ? -25.288 37.480 -16.725 1.00 78.62 79 VAL A N 1
ATOM 561 C CA . VAL A 1 79 ? -24.407 37.342 -17.889 1.00 76.52 79 VAL A CA 1
ATOM 562 C C . VAL A 1 79 ? -23.765 38.670 -18.274 1.00 73.49 79 VAL A C 1
ATOM 563 O O . VAL A 1 79 ? -22.623 38.699 -18.727 1.00 72.71 79 VAL A O 1
ATOM 567 N N . ALA A 1 80 ? -24.482 39.768 -18.077 1.00 72.31 80 ALA A N 1
ATOM 568 C CA . ALA A 1 80 ? -23.886 41.091 -18.241 1.00 73.21 80 ALA A CA 1
ATOM 569 C C . ALA A 1 80 ? -22.654 41.249 -17.351 1.00 73.82 80 ALA A C 1
ATOM 570 O O . ALA A 1 80 ? -21.607 41.708 -17.806 1.00 72.35 80 ALA A O 1
ATOM 572 N N . ARG A 1 81 ? -22.771 40.814 -16.099 1.00 76.92 81 ARG A N 1
ATOM 573 C CA . ARG A 1 81 ? -21.668 40.911 -15.148 1.00 78.72 81 ARG A CA 1
ATOM 574 C C . ARG A 1 81 ? -20.482 40.052 -15.584 1.00 77.53 81 ARG A C 1
ATOM 575 O O . ARG A 1 81 ? -19.336 40.502 -15.535 1.00 77.35 81 ARG A O 1
ATOM 583 N N . LYS A 1 82 ? -20.765 38.857 -16.092 1.00 75.74 82 LYS A N 1
ATOM 584 C CA . LYS A 1 82 ? -19.718 37.990 -16.624 1.00 76.46 82 LYS A CA 1
ATOM 585 C C . LYS A 1 82 ? -19.018 38.615 -17.832 1.00 76.32 82 LYS A C 1
ATOM 586 O O . LYS A 1 82 ? -17.795 38.516 -17.970 1.00 75.75 82 LYS A O 1
ATOM 592 N N . ALA A 1 83 ? -19.796 39.257 -18.702 1.00 75.67 83 ALA A N 1
ATOM 593 C CA . ALA A 1 83 ? -19.244 39.941 -19.874 1.00 74.79 83 ALA A CA 1
ATOM 594 C C . ALA A 1 83 ? -18.396 41.146 -19.468 1.00 73.27 83 ALA A C 1
ATOM 595 O O . ALA A 1 83 ? -17.397 41.462 -20.114 1.00 73.12 83 ALA A O 1
ATOM 597 N N . ALA A 1 84 ? -18.796 41.805 -18.389 1.00 71.93 84 ALA A N 1
ATOM 598 C CA . ALA A 1 84 ? -18.029 42.918 -17.843 1.00 75.16 84 ALA A CA 1
ATOM 599 C C . ALA A 1 84 ? -16.677 42.461 -17.307 1.00 73.26 84 ALA A C 1
ATOM 600 O O . ALA A 1 84 ? -15.680 43.176 -17.424 1.00 72.83 84 ALA A O 1
ATOM 602 N N . VAL A 1 85 ? -16.658 41.298 -16.665 1.00 72.10 85 VAL A N 1
ATOM 603 C CA . VAL A 1 85 ? -15.404 40.695 -16.239 1.00 71.38 85 VAL A CA 1
ATOM 604 C C . VAL A 1 85 ? -14.494 40.522 -17.450 1.00 70.98 85 VAL A C 1
ATOM 605 O O . VAL A 1 85 ? -13.312 40.857 -17.395 1.00 71.66 85 VAL A O 1
ATOM 609 N N . LEU A 1 86 ? -15.068 40.054 -18.555 1.00 69.97 86 LEU A N 1
ATOM 610 C CA . LEU A 1 86 ? -14.308 39.873 -19.790 1.00 68.88 86 LEU A CA 1
ATOM 611 C C . LEU A 1 86 ? -13.795 41.201 -20.340 1.00 70.98 86 LEU A C 1
ATOM 612 O O . LEU A 1 86 ? -12.653 41.285 -20.785 1.00 68.89 86 LEU A O 1
ATOM 617 N N . GLU A 1 87 ? -14.630 42.238 -20.294 1.00 75.05 87 GLU A N 1
ATOM 618 C CA . GLU A 1 87 ? -14.185 43.588 -20.644 1.00 79.44 87 GLU A CA 1
ATOM 619 C C . GLU A 1 87 ? -12.932 43.944 -19.854 1.00 79.09 87 GLU A C 1
ATOM 620 O O . GLU A 1 87 ? -11.916 44.344 -20.422 1.00 83.17 87 GLU A O 1
ATOM 626 N N . LEU A 1 88 ? -13.008 43.756 -18.541 1.00 77.85 88 LEU A N 1
ATOM 627 C CA . LEU A 1 88 ? -11.944 44.157 -17.630 1.00 78.29 88 LEU A CA 1
ATOM 628 C C . LEU A 1 88 ? -10.624 43.468 -17.974 1.00 73.02 88 LEU A C 1
ATOM 629 O O . LEU A 1 88 ? -9.579 44.115 -18.062 1.00 68.86 88 LEU A O 1
ATOM 634 N N . LEU A 1 89 ? -10.671 42.151 -18.150 1.00 69.97 89 LEU A N 1
ATOM 635 C CA . LEU A 1 89 ? -9.459 41.378 -18.401 1.00 69.83 89 LEU A CA 1
ATOM 636 C C . LEU A 1 89 ? -8.933 41.624 -19.813 1.00 71.19 89 LEU A C 1
ATOM 637 O O . LEU A 1 89 ? -7.721 41.695 -20.027 1.00 73.31 89 LEU A O 1
ATOM 642 N N . ALA A 1 90 ? -9.851 41.812 -20.757 1.00 72.10 90 ALA A N 1
ATOM 643 C CA . ALA A 1 90 ? -9.482 42.088 -22.142 1.00 71.82 90 ALA A CA 1
ATOM 644 C C . ALA A 1 90 ? -8.695 43.387 -22.254 1.00 73.74 90 ALA A C 1
ATOM 645 O O . ALA A 1 90 ? -7.652 43.437 -22.908 1.00 75.62 90 ALA A O 1
ATOM 647 N N . GLY A 1 91 ? -9.208 44.438 -21.624 1.00 73.77 91 GLY A N 1
ATOM 648 C CA . GLY A 1 91 ? -8.503 45.714 -21.569 1.00 78.08 91 GLY A CA 1
ATOM 649 C C . GLY A 1 91 ? -7.138 45.575 -20.923 1.00 79.86 91 GLY A C 1
ATOM 650 O O . GLY A 1 91 ? -6.135 46.069 -21.450 1.00 80.88 91 GLY A O 1
ATOM 651 N N . ALA A 1 92 ? -7.095 44.860 -19.801 1.00 79.50 92 ALA A N 1
ATOM 652 C CA . ALA A 1 92 ? -5.851 44.666 -19.064 1.00 79.04 92 ALA A CA 1
ATOM 653 C C . ALA A 1 92 ? -4.824 43.944 -19.926 1.00 76.47 92 ALA A C 1
ATOM 654 O O . ALA A 1 92 ? -3.683 44.395 -20.052 1.00 75.85 92 ALA A O 1
ATOM 656 N N . LEU A 1 93 ? -5.248 42.851 -20.554 1.00 72.70 93 LEU A N 1
ATOM 657 C CA . LEU A 1 93 ? -4.348 42.061 -21.387 1.00 72.88 93 LEU A CA 1
ATOM 658 C C . LEU A 1 93 ? -3.854 42.865 -22.584 1.00 72.57 93 LEU A C 1
ATOM 659 O O . LEU A 1 93 ? -2.679 42.802 -22.945 1.00 70.41 93 LEU A O 1
ATOM 664 N N . ARG A 1 94 ? -4.750 43.636 -23.186 1.00 73.22 94 ARG A N 1
ATOM 665 C CA . ARG A 1 94 ? -4.379 44.483 -24.312 1.00 75.23 94 ARG A CA 1
ATOM 666 C C . ARG A 1 94 ? -3.239 45.428 -23.919 1.00 76.71 94 ARG A C 1
ATOM 667 O O . ARG A 1 94 ? -2.276 45.603 -24.668 1.00 75.85 94 ARG A O 1
ATOM 675 N N . LEU A 1 95 ? -3.328 45.990 -22.720 1.00 77.28 95 LEU A N 1
ATOM 676 C CA . LEU A 1 95 ? -2.309 46.915 -22.237 1.00 80.40 95 LEU A CA 1
ATOM 677 C C . LEU A 1 95 ? -1.008 46.195 -21.893 1.00 80.86 95 LEU A C 1
ATOM 678 O O . LEU A 1 95 ? 0.080 46.689 -22.190 1.00 81.24 95 LEU A O 1
ATOM 683 N N . ALA A 1 96 ? -1.127 45.015 -21.292 1.00 80.95 96 ALA A N 1
ATOM 684 C CA . ALA A 1 96 ? 0.040 44.242 -20.878 1.00 82.16 96 ALA A CA 1
ATOM 685 C C . ALA A 1 96 ? 0.735 43.588 -22.069 1.00 82.09 96 ALA A C 1
ATOM 686 O O . ALA A 1 96 ? 1.965 43.542 -22.131 1.00 82.33 96 ALA A O 1
ATOM 688 N N . GLY A 1 97 ? -0.060 43.089 -23.010 1.00 82.55 97 GLY A N 1
ATOM 689 C CA . GLY A 1 97 ? 0.461 42.307 -24.129 1.00 85.72 97 GLY A CA 1
ATOM 690 C C . GLY A 1 97 ? 0.687 43.101 -25.406 1.00 88.96 97 GLY A C 1
ATOM 691 O O . GLY A 1 97 ? 1.279 42.591 -26.356 1.00 89.41 97 GLY A O 1
ATOM 692 N N . ARG A 1 98 ? 0.221 44.348 -25.426 1.00 91.50 98 ARG A N 1
ATOM 693 C CA . ARG A 1 98 ? 0.338 45.208 -26.605 1.00 92.42 98 ARG A CA 1
ATOM 694 C C . ARG A 1 98 ? -0.133 44.501 -27.884 1.00 88.05 98 ARG A C 1
ATOM 695 O O . ARG A 1 98 ? 0.576 44.496 -28.899 1.00 89.18 98 ARG A O 1
ATOM 703 N N . ARG A 1 99 ? -1.303 43.865 -27.814 1.00 82.85 99 ARG A N 1
ATOM 704 C CA . ARG A 1 99 ? -1.974 43.339 -29.001 1.00 79.20 99 ARG A CA 1
ATOM 705 C C . ARG A 1 99 ? -3.485 43.275 -28.789 1.00 77.93 99 ARG A C 1
ATOM 706 O O . ARG A 1 99 ? -3.954 43.301 -27.651 1.00 80.91 99 ARG A O 1
ATOM 714 N N . PRO A 1 100 ? -4.252 43.163 -29.887 1.00 75.79 100 PRO A N 1
ATOM 715 C CA . PRO A 1 100 ? -5.706 43.031 -29.803 1.00 74.05 100 PRO A CA 1
ATOM 716 C C . PRO A 1 100 ? -6.127 41.765 -29.075 1.00 73.74 100 PRO A C 1
ATOM 717 O O . PRO A 1 100 ? -5.486 40.727 -29.230 1.00 73.57 100 PRO A O 1
ATOM 721 N N . VAL A 1 101 ? -7.221 41.845 -28.324 1.00 76.51 101 VAL A N 1
ATOM 722 C CA . VAL A 1 101 ? -7.628 40.761 -27.432 1.00 77.51 101 VAL A CA 1
ATOM 723 C C . VAL A 1 101 ? -9.001 40.219 -27.816 1.00 76.36 101 VAL A C 1
ATOM 724 O O . VAL A 1 101 ? -9.965 40.974 -27.926 1.00 76.53 101 VAL A O 1
ATOM 728 N N . ILE A 1 102 ? -9.089 38.900 -27.950 1.00 75.91 102 ILE A N 1
ATOM 729 C CA . ILE A 1 102 ? -10.349 38.228 -28.256 1.00 75.36 102 ILE A CA 1
ATOM 730 C C . ILE A 1 102 ? -11.004 37.741 -26.956 1.00 75.19 102 ILE A C 1
ATOM 731 O O . ILE A 1 102 ? -10.375 37.027 -26.172 1.00 76.17 102 ILE A O 1
ATOM 736 N N . ARG A 1 103 ? -12.271 38.101 -26.746 1.00 74.35 103 ARG A N 1
ATOM 737 C CA . ARG A 1 103 ? -13.010 37.679 -25.548 1.00 75.17 103 ARG A CA 1
ATOM 738 C C . ARG A 1 103 ? -13.725 36.348 -25.775 1.00 71.78 103 ARG A C 1
ATOM 739 O O . ARG A 1 103 ? -14.599 36.248 -26.635 1.00 71.47 103 ARG A O 1
ATOM 747 N N . VAL A 1 104 ? -13.403 35.356 -24.950 1.00 69.27 104 VAL A N 1
ATOM 748 C CA . VAL A 1 104 ? -14.069 34.058 -25.007 1.00 70.99 104 VAL A CA 1
ATOM 749 C C . VAL A 1 104 ? -14.573 33.677 -23.624 1.00 74.53 104 VAL A C 1
ATOM 750 O O . VAL A 1 104 ? -13.914 33.947 -22.621 1.00 80.01 104 VAL A O 1
ATOM 754 N N . GLY A 1 105 ? -15.738 33.038 -23.577 1.00 75.95 105 GLY A N 1
ATOM 755 C CA . GLY A 1 105 ? -16.398 32.736 -22.314 1.00 74.24 105 GLY A CA 1
ATOM 756 C C . GLY A 1 105 ? -16.445 31.251 -22.013 1.00 73.29 105 GLY A C 1
ATOM 757 O O . GLY A 1 105 ? -16.585 30.428 -22.915 1.00 70.93 105 GLY A O 1
ATOM 758 N N . ARG A 1 106 ? -16.328 30.914 -20.733 1.00 74.34 106 ARG A N 1
ATOM 759 C CA . ARG A 1 106 ? -16.725 29.599 -20.239 1.00 75.13 106 ARG A CA 1
ATOM 760 C C . ARG A 1 106 ? -18.198 29.646 -19.850 1.00 74.98 106 ARG A C 1
ATOM 761 O O . ARG A 1 106 ? -18.532 29.806 -18.676 1.00 77.48 106 ARG A O 1
ATOM 769 N N . ILE A 1 107 ? -19.072 29.626 -20.851 1.00 74.54 107 ILE A N 1
ATOM 770 C CA . ILE A 1 107 ? -20.486 29.903 -20.633 1.00 77.68 107 ILE A CA 1
ATOM 771 C C . ILE A 1 107 ? -21.362 29.165 -21.640 1.00 75.76 107 ILE A C 1
ATOM 772 O O . ILE A 1 107 ? -20.885 28.699 -22.671 1.00 73.93 107 ILE A O 1
ATOM 777 N N . ALA A 1 108 ? -22.649 29.065 -21.314 1.00 76.79 108 ALA A N 1
ATOM 778 C CA . ALA A 1 108 ? -23.646 28.487 -22.197 1.00 78.63 108 ALA A CA 1
ATOM 779 C C . ALA A 1 108 ? -23.336 27.032 -22.516 1.00 81.32 108 ALA A C 1
ATOM 780 O O . ALA A 1 108 ? -23.398 26.618 -23.674 1.00 87.82 108 ALA A O 1
ATOM 782 N N . GLY A 1 109 ? -23.012 26.254 -21.485 1.00 83.36 109 GLY A N 1
ATOM 783 C CA . GLY A 1 109 ? -22.801 24.823 -21.671 1.00 83.93 109 GLY A CA 1
ATOM 784 C C . GLY A 1 109 ? -21.828 24.156 -20.711 1.00 86.36 109 GLY A C 1
ATOM 785 O O . GLY A 1 109 ? -21.687 22.934 -20.734 1.00 94.76 109 GLY A O 1
ATOM 786 N N . GLN A 1 110 ? -21.120 24.934 -19.895 1.00 82.62 110 GLN A N 1
ATOM 787 C CA . GLN A 1 110 ? -20.289 24.338 -18.849 1.00 78.06 110 GLN A CA 1
ATOM 788 C C . GLN A 1 110 ? -21.181 23.719 -17.785 1.00 77.36 110 GLN A C 1
ATOM 789 O O . GLN A 1 110 ? -21.293 24.236 -16.678 1.00 78.97 110 GLN A O 1
ATOM 795 N N . TYR A 1 111 ? -21.851 22.633 -18.141 1.00 74.67 111 TYR A N 1
ATOM 796 C CA . TYR A 1 111 ? -22.836 22.030 -17.261 1.00 76.15 111 TYR A CA 1
ATOM 797 C C . TYR A 1 111 ? -22.483 20.574 -16.974 1.00 71.66 111 TYR A C 1
ATOM 798 O O . TYR A 1 111 ? -23.298 19.820 -16.446 1.00 68.20 111 TYR A O 1
ATOM 807 N N . ALA A 1 112 ? -21.249 20.196 -17.281 1.00 68.76 112 ALA A N 1
ATOM 808 C CA . ALA A 1 112 ? -20.777 18.847 -17.010 1.00 69.72 112 ALA A CA 1
ATOM 809 C C . ALA A 1 112 ? -19.333 18.910 -16.559 1.00 70.11 112 ALA A C 1
ATOM 810 O O . ALA A 1 112 ? -18.572 19.764 -17.014 1.00 67.16 112 ALA A O 1
ATOM 812 N N . LYS A 1 113 ? -18.978 18.036 -15.622 1.00 73.19 113 LYS A N 1
ATOM 813 C CA . LYS A 1 113 ? -17.622 17.980 -15.098 1.00 75.21 113 LYS A CA 1
ATOM 814 C C . LYS A 1 113 ? -17.134 16.540 -15.086 1.00 76.16 113 LYS A C 1
ATOM 815 O O . LYS A 1 113 ? -17.922 15.622 -14.848 1.00 75.86 113 LYS A O 1
ATOM 821 N N . PRO A 1 114 ? -15.851 16.333 -15.426 1.00 78.99 114 PRO A N 1
ATOM 822 C CA . PRO A 1 114 ? -15.260 15.018 -15.396 1.00 83.12 114 PRO A CA 1
ATOM 823 C C . PRO A 1 114 ? -14.739 14.701 -14.012 1.00 88.93 114 PRO A C 1
ATOM 824 O O . PRO A 1 114 ? -14.308 15.603 -13.289 1.00 91.41 114 PRO A O 1
ATOM 828 N N . ARG A 1 115 ? -14.795 13.428 -13.641 1.00 95.11 115 ARG A N 1
ATOM 829 C CA . ARG A 1 115 ? -14.471 13.042 -12.285 1.00 101.09 115 ARG A CA 1
ATOM 830 C C . ARG A 1 115 ? -13.357 12.011 -12.234 1.00 104.70 115 ARG A C 1
ATOM 831 O O . ARG A 1 115 ? -13.376 11.025 -12.964 1.00 104.84 115 ARG A O 1
ATOM 839 N N . SER A 1 116 ? -12.369 12.267 -11.383 1.00 111.25 116 SER A N 1
ATOM 840 C CA . SER A 1 116 ? -11.227 11.375 -11.249 1.00 114.75 116 SER A CA 1
ATOM 841 C C . SER A 1 116 ? -11.657 10.031 -10.675 1.00 113.77 116 SER A C 1
ATOM 842 O O . SER A 1 116 ? -11.170 8.986 -11.099 1.00 112.77 116 SER A O 1
ATOM 845 N N . LYS A 1 117 ? -12.557 10.063 -9.699 1.00 114.32 117 LYS A N 1
ATOM 846 C CA . LYS A 1 117 ? -13.160 8.844 -9.189 1.00 117.98 117 LYS A CA 1
ATOM 847 C C . LYS A 1 117 ? -14.673 9.016 -9.144 1.00 114.42 117 LYS A C 1
ATOM 848 O O . LYS A 1 117 ? -15.170 10.064 -8.721 1.00 111.14 117 LYS A O 1
ATOM 854 N N . PRO A 1 118 ? -15.408 7.994 -9.613 1.00 113.35 118 PRO A N 1
ATOM 855 C CA . PRO A 1 118 ? -16.860 8.029 -9.826 1.00 112.10 118 PRO A CA 1
ATOM 856 C C . PRO A 1 118 ? -17.653 8.131 -8.532 1.00 112.30 118 PRO A C 1
ATOM 857 O O . PRO A 1 118 ? -18.817 8.527 -8.558 1.00 110.91 118 PRO A O 1
ATOM 861 N N . HIS A 1 119 ? -17.056 7.678 -7.433 1.00 112.03 119 HIS A N 1
ATOM 862 C CA . HIS A 1 119 ? -17.746 7.634 -6.148 1.00 110.73 119 HIS A CA 1
ATOM 863 C C . HIS A 1 119 ? -16.970 8.348 -5.054 1.00 107.09 119 HIS A C 1
ATOM 864 O O . HIS A 1 119 ? -17.566 8.843 -4.099 1.00 106.18 119 HIS A O 1
ATOM 871 N N . GLU A 1 124 ? -21.673 11.952 3.455 1.00 138.01 124 GLU A N 1
ATOM 872 C CA . GLU A 1 124 ? -21.443 11.079 2.311 1.00 135.39 124 GLU A CA 1
ATOM 873 C C . GLU A 1 124 ? -20.982 9.695 2.757 1.00 142.78 124 GLU A C 1
ATOM 874 O O . GLU A 1 124 ? -20.391 9.542 3.826 1.00 144.32 124 GLU A O 1
ATOM 880 N N . GLN A 1 125 ? -21.258 8.690 1.932 1.00 144.22 125 GLN A N 1
ATOM 881 C CA . GLN A 1 125 ? -20.873 7.318 2.240 1.00 149.08 125 GLN A CA 1
ATOM 882 C C . GLN A 1 125 ? -20.893 6.446 0.989 1.00 149.35 125 GLN A C 1
ATOM 883 O O . GLN A 1 125 ? -21.831 5.681 0.769 1.00 152.81 125 GLN A O 1
ATOM 889 N N . THR A 1 126 ? -19.852 6.568 0.172 1.00 147.82 126 THR A N 1
ATOM 890 C CA . THR A 1 126 ? -19.748 5.791 -1.058 1.00 145.35 126 THR A CA 1
ATOM 891 C C . THR A 1 126 ? -20.842 6.177 -2.048 1.00 140.60 126 THR A C 1
ATOM 892 O O . THR A 1 126 ? -21.367 5.329 -2.770 1.00 141.26 126 THR A O 1
ATOM 896 N N . LEU A 1 127 ? -21.181 7.462 -2.077 1.00 134.10 127 LEU A N 1
ATOM 897 C CA . LEU A 1 127 ? -22.213 7.963 -2.979 1.00 127.20 127 LEU A CA 1
ATOM 898 C C . LEU A 1 127 ? -21.658 8.331 -4.349 1.00 121.73 127 LEU A C 1
ATOM 899 O O . LEU A 1 127 ? -20.443 8.373 -4.540 1.00 121.29 127 LEU A O 1
ATOM 901 N N . PRO A 1 128 ? -22.606 8.588 -5.333 1.00 116.72 128 PRO A N 1
ATOM 902 C CA . PRO A 1 128 ? -22.036 8.973 -6.634 1.00 111.88 128 PRO A CA 1
ATOM 903 C C . PRO A 1 128 ? -21.653 10.453 -6.644 1.00 107.71 128 PRO A C 1
ATOM 904 O O . PRO A 1 128 ? -22.389 11.297 -6.154 1.00 105.83 128 PRO A O 1
ATOM 908 N N . VAL A 1 129 ? -20.491 10.752 -7.202 1.00 104.38 129 VAL A N 1
ATOM 909 C CA . VAL A 1 129 ? -19.944 12.109 -7.223 1.00 102.65 129 VAL A CA 1
ATOM 910 C C . VAL A 1 129 ? -20.802 13.040 -8.092 1.00 101.25 129 VAL A C 1
ATOM 911 O O . VAL A 1 129 ? -21.470 12.594 -9.028 1.00 100.15 129 VAL A O 1
ATOM 915 N N . TYR A 1 130 ? -20.790 14.325 -7.748 1.00 99.94 130 TYR A N 1
ATOM 916 C CA . TYR A 1 130 ? -21.493 15.361 -8.503 1.00 95.90 130 TYR A CA 1
ATOM 917 C C . TYR A 1 130 ? -20.852 15.592 -9.872 1.00 93.36 130 TYR A C 1
ATOM 918 O O . TYR A 1 130 ? -19.639 15.772 -9.983 1.00 94.21 130 TYR A O 1
ATOM 927 N N . ARG A 1 131 ? -21.685 15.638 -10.905 1.00 90.69 131 ARG A N 1
ATOM 928 C CA . ARG A 1 131 ? -21.200 15.621 -12.277 1.00 87.14 131 ARG A CA 1
ATOM 929 C C . ARG A 1 131 ? -21.516 16.902 -13.045 1.00 84.71 131 ARG A C 1
ATOM 930 O O . ARG A 1 131 ? -21.199 16.996 -14.231 1.00 82.61 131 ARG A O 1
ATOM 938 N N . GLY A 1 132 ? -22.189 17.857 -12.406 1.00 82.81 132 GLY A N 1
ATOM 939 C CA . GLY A 1 132 ? -22.668 19.041 -13.115 1.00 81.19 132 GLY A CA 1
ATOM 940 C C . GLY A 1 132 ? -24.182 19.083 -13.210 1.00 83.29 132 GLY A C 1
ATOM 941 O O . GLY A 1 132 ? -24.852 18.051 -13.084 1.00 83.73 132 GLY A O 1
ATOM 942 N N . ASP A 1 133 ? -24.714 20.267 -13.512 1.00 84.75 133 ASP A N 1
ATOM 943 C CA . ASP A 1 133 ? -26.153 20.477 -13.503 1.00 86.96 133 ASP A CA 1
ATOM 944 C C . ASP A 1 133 ? -26.842 19.747 -14.649 1.00 85.68 133 ASP A C 1
ATOM 945 O O . ASP A 1 133 ? -28.020 19.407 -14.541 1.00 87.96 133 ASP A O 1
ATOM 950 N N . MET A 1 134 ? -26.120 19.504 -15.741 1.00 82.17 134 MET A N 1
ATOM 951 C CA . MET A 1 134 ? -26.685 18.764 -16.871 1.00 82.17 134 MET A CA 1
ATOM 952 C C . MET A 1 134 ? -26.806 17.268 -16.582 1.00 80.96 134 MET A C 1
ATOM 953 O O . MET A 1 134 ? -27.429 16.542 -17.355 1.00 80.45 134 MET A O 1
ATOM 958 N N . VAL A 1 135 ? -26.227 16.814 -15.471 1.00 81.35 135 VAL A N 1
ATOM 959 C CA . VAL A 1 135 ? -26.234 15.390 -15.143 1.00 81.40 135 VAL A CA 1
ATOM 960 C C . VAL A 1 135 ? -26.997 15.079 -13.857 1.00 84.08 135 VAL A C 1
ATOM 961 O O . VAL A 1 135 ? -27.904 14.260 -13.873 1.00 85.29 135 VAL A O 1
ATOM 965 N N . ASN A 1 136 ? -26.591 15.663 -12.733 1.00 87.11 136 ASN A N 1
ATOM 966 C CA . ASN A 1 136 ? -27.213 15.316 -11.443 1.00 91.29 136 ASN A CA 1
ATOM 967 C C . ASN A 1 136 ? -27.313 16.501 -10.488 1.00 93.33 136 ASN A C 1
ATOM 968 O O . ASN A 1 136 ? -26.765 17.578 -10.746 1.00 93.13 136 ASN A O 1
ATOM 973 N N . GLY A 1 137 ? -28.078 16.298 -9.418 1.00 96.18 137 GLY A N 1
ATOM 974 C CA . GLY A 1 137 ? -28.367 17.342 -8.442 1.00 98.17 137 GLY A CA 1
ATOM 975 C C . GLY A 1 137 ? -27.173 17.688 -7.576 1.00 99.05 137 GLY A C 1
ATOM 976 O O . GLY A 1 137 ? -26.300 16.849 -7.338 1.00 98.08 137 GLY A O 1
ATOM 977 N N . ARG A 1 138 ? -27.169 18.918 -7.070 1.00 99.93 138 ARG A N 1
ATOM 978 C CA . ARG A 1 138 ? -26.025 19.455 -6.331 1.00 101.59 138 ARG A CA 1
ATOM 979 C C . ARG A 1 138 ? -25.863 18.791 -4.966 1.00 105.44 138 ARG A C 1
ATOM 980 O O . ARG A 1 138 ? -24.742 18.501 -4.532 1.00 101.68 138 ARG A O 1
ATOM 988 N N . GLU A 1 139 ? -26.985 18.599 -4.278 1.00 111.88 139 GLU A N 1
ATOM 989 C CA . GLU A 1 139 ? -26.980 18.098 -2.904 1.00 115.67 139 GLU A CA 1
ATOM 990 C C . GLU A 1 139 ? -26.589 16.619 -2.868 1.00 119.11 139 GLU A C 1
ATOM 991 O O . GLU A 1 139 ? -26.966 15.850 -3.752 1.00 119.53 139 GLU A O 1
ATOM 993 N N . ALA A 1 140 ? -25.785 16.236 -1.879 1.00 124.45 140 ALA A N 1
ATOM 994 C CA . ALA A 1 140 ? -25.329 14.851 -1.767 1.00 128.17 140 ALA A CA 1
ATOM 995 C C . ALA A 1 140 ? -26.441 13.949 -1.231 1.00 132.16 140 ALA A C 1
ATOM 996 O O . ALA A 1 140 ? -26.958 14.164 -0.136 1.00 134.43 140 ALA A O 1
ATOM 998 N N . HIS A 1 141 ? -26.816 12.954 -2.030 1.00 133.61 141 HIS A N 1
ATOM 999 C CA . HIS A 1 141 ? -27.959 12.105 -1.717 1.00 137.88 141 HIS A CA 1
ATOM 1000 C C . HIS A 1 141 ? -27.820 10.747 -2.411 1.00 136.28 141 HIS A C 1
ATOM 1001 O O . HIS A 1 141 ? -26.715 10.348 -2.796 1.00 134.30 141 HIS A O 1
ATOM 1008 N N . ALA A 1 142 ? -28.927 10.011 -2.486 1.00 137.12 142 ALA A N 1
ATOM 1009 C CA . ALA A 1 142 ? -29.037 8.846 -3.361 1.00 135.96 142 ALA A CA 1
ATOM 1010 C C . ALA A 1 142 ? -29.818 9.209 -4.616 1.00 133.63 142 ALA A C 1
ATOM 1011 O O . ALA A 1 142 ? -29.359 8.980 -5.728 1.00 131.41 142 ALA A O 1
ATOM 1013 N N . GLU A 1 143 ? -31.000 9.781 -4.427 1.00 135.38 143 GLU A N 1
ATOM 1014 C CA . GLU A 1 143 ? -31.934 9.982 -5.529 1.00 137.06 143 GLU A CA 1
ATOM 1015 C C . GLU A 1 143 ? -31.513 11.165 -6.396 1.00 135.15 143 GLU A C 1
ATOM 1016 O O . GLU A 1 143 ? -31.597 11.104 -7.622 1.00 135.74 143 GLU A O 1
ATOM 1022 N N . GLN A 1 144 ? -31.031 12.227 -5.759 1.00 133.64 144 GLN A N 1
ATOM 1023 C CA . GLN A 1 144 ? -30.609 13.425 -6.482 1.00 130.76 144 GLN A CA 1
ATOM 1024 C C . GLN A 1 144 ? -29.426 13.136 -7.405 1.00 124.39 144 GLN A C 1
ATOM 1025 O O . GLN A 1 144 ? -29.407 13.579 -8.555 1.00 122.59 144 GLN A O 1
ATOM 1031 N N . ARG A 1 145 ? -28.465 12.359 -6.913 1.00 119.59 145 ARG A N 1
ATOM 1032 C CA . ARG A 1 145 ? -27.293 11.996 -7.708 1.00 114.43 145 ARG A CA 1
ATOM 1033 C C . ARG A 1 145 ? -27.650 11.070 -8.869 1.00 116.32 145 ARG A C 1
ATOM 1034 O O . ARG A 1 145 ? -26.846 10.883 -9.785 1.00 113.25 145 ARG A O 1
ATOM 1042 N N . ARG A 1 146 ? -28.837 10.467 -8.806 1.00 121.16 146 ARG A N 1
ATOM 1043 C CA . ARG A 1 146 ? -29.376 9.712 -9.932 1.00 121.01 146 ARG A CA 1
ATOM 1044 C C . ARG A 1 146 ? -29.402 10.576 -11.185 1.00 116.55 146 ARG A C 1
ATOM 1045 O O . ARG A 1 146 ? -29.932 11.692 -11.183 1.00 119.23 146 ARG A O 1
ATOM 1047 N N . ALA A 1 147 ? -28.802 10.055 -12.246 1.00 111.49 147 ALA A N 1
ATOM 1048 C CA . ALA A 1 147 ? -28.613 10.820 -13.471 1.00 108.79 147 ALA A CA 1
ATOM 1049 C C . ALA A 1 147 ? -29.925 10.974 -14.231 1.00 110.27 147 ALA A C 1
ATOM 1050 O O . ALA A 1 147 ? -30.605 9.988 -14.522 1.00 115.00 147 ALA A O 1
ATOM 1052 N N . ASP A 1 148 ? -30.280 12.221 -14.535 1.00 108.23 148 ASP A N 1
ATOM 1053 C CA . ASP A 1 148 ? -31.549 12.532 -15.187 1.00 107.33 148 ASP A CA 1
ATOM 1054 C C . ASP A 1 148 ? -31.278 13.287 -16.488 1.00 101.30 148 ASP A C 1
ATOM 1055 O O . ASP A 1 148 ? -30.821 14.427 -16.453 1.00 99.94 148 ASP A O 1
ATOM 1060 N N . PRO A 1 149 ? -31.563 12.657 -17.640 1.00 98.95 149 PRO A N 1
ATOM 1061 C CA . PRO A 1 149 ? -31.234 13.290 -18.924 1.00 95.97 149 PRO A CA 1
ATOM 1062 C C . PRO A 1 149 ? -32.129 14.461 -19.344 1.00 92.96 149 PRO A C 1
ATOM 1063 O O . PRO A 1 149 ? -31.781 15.173 -20.279 1.00 86.78 149 PRO A O 1
ATOM 1067 N N . GLN A 1 150 ? -33.268 14.647 -18.683 1.00 93.61 150 GLN A N 1
ATOM 1068 C CA . GLN A 1 150 ? -34.049 15.873 -18.845 1.00 94.09 150 GLN A CA 1
ATOM 1069 C C . GLN A 1 150 ? -33.217 17.123 -18.527 1.00 92.86 150 GLN A C 1
ATOM 1070 O O . GLN A 1 150 ? -33.388 18.173 -19.152 1.00 94.01 150 GLN A O 1
ATOM 1076 N N . ARG A 1 151 ? -32.270 16.980 -17.603 1.00 91.01 151 ARG A N 1
ATOM 1077 C CA . ARG A 1 151 ? -31.358 18.064 -17.253 1.00 87.43 151 ARG A CA 1
ATOM 1078 C C . ARG A 1 151 ? -30.629 18.608 -18.479 1.00 85.00 151 ARG A C 1
ATOM 1079 O O . ARG A 1 151 ? -30.423 19.815 -18.589 1.00 85.79 151 ARG A O 1
ATOM 1087 N N . ILE A 1 152 ? -30.258 17.724 -19.405 1.00 83.52 152 ILE A N 1
ATOM 1088 C CA . ILE A 1 152 ? -29.658 18.144 -20.675 1.00 80.60 152 ILE A CA 1
ATOM 1089 C C . ILE A 1 152 ? -30.589 19.112 -21.397 1.00 79.58 152 ILE A C 1
ATOM 1090 O O . ILE A 1 152 ? -30.153 20.142 -21.913 1.00 76.26 152 ILE A O 1
ATOM 1095 N N . LEU A 1 153 ? -31.869 18.757 -21.443 1.00 80.71 153 LEU A N 1
ATOM 1096 C CA . LEU A 1 153 ? -32.875 19.578 -22.104 1.00 82.14 153 LEU A CA 1
ATOM 1097 C C . LEU A 1 153 ? -32.948 20.948 -21.451 1.00 83.53 153 LEU A C 1
ATOM 1098 O O . LEU A 1 153 ? -32.940 21.964 -22.140 1.00 84.25 153 LEU A O 1
ATOM 1103 N N . LYS A 1 154 ? -32.991 20.966 -20.120 1.00 85.31 154 LYS A N 1
ATOM 1104 C CA . LYS A 1 154 ? -32.965 22.218 -19.359 1.00 87.23 154 LYS A CA 1
ATOM 1105 C C . LYS A 1 154 ? -31.697 23.024 -19.635 1.00 83.33 154 LYS A C 1
ATOM 1106 O O . LYS A 1 154 ? -31.739 24.252 -19.716 1.00 84.11 154 LYS A O 1
ATOM 1112 N N . GLY A 1 155 ? -30.570 22.328 -19.758 1.00 79.46 155 GLY A N 1
ATOM 1113 C CA . GLY A 1 155 ? -29.297 22.973 -20.057 1.00 76.99 155 GLY A CA 1
ATOM 1114 C C . GLY A 1 155 ? -29.300 23.652 -21.412 1.00 75.30 155 GLY A C 1
ATOM 1115 O O . GLY A 1 155 ? -28.856 24.790 -21.539 1.00 73.27 155 GLY A O 1
ATOM 1116 N N . TYR A 1 156 ? -29.828 22.958 -22.417 1.00 75.40 156 TYR A N 1
ATOM 1117 C CA . TYR A 1 156 ? -29.993 23.530 -23.749 1.00 73.60 156 TYR A CA 1
ATOM 1118 C C . TYR A 1 156 ? -30.786 24.830 -23.683 1.00 73.73 156 TYR A C 1
ATOM 1119 O O . TYR A 1 156 ? -30.383 25.837 -24.259 1.00 72.52 156 TYR A O 1
ATOM 1128 N N . ALA A 1 157 ? -31.905 24.801 -22.964 1.00 76.28 157 ALA A N 1
ATOM 1129 C CA . ALA A 1 157 ? -32.803 25.950 -22.877 1.00 78.00 157 ALA A CA 1
ATOM 1130 C C . ALA A 1 157 ? -32.113 27.151 -22.234 1.00 78.80 157 ALA A C 1
ATOM 1131 O O . ALA A 1 157 ? -32.215 28.270 -22.730 1.00 79.50 157 ALA A O 1
ATOM 1133 N N . ALA A 1 158 ? -31.403 26.908 -21.137 1.00 80.83 158 ALA A N 1
ATOM 1134 C CA . ALA A 1 158 ? -30.656 27.960 -20.453 1.00 81.65 158 ALA A CA 1
ATOM 1135 C C . ALA A 1 158 ? -29.561 28.523 -21.355 1.00 81.57 158 ALA A C 1
ATOM 1136 O O . ALA A 1 158 ? -29.325 29.731 -21.383 1.00 85.73 158 ALA A O 1
ATOM 1138 N N . ALA A 1 159 ? -28.895 27.639 -22.090 1.00 79.51 159 ALA A N 1
ATOM 1139 C CA . ALA A 1 159 ? -27.825 28.045 -22.993 1.00 76.44 159 ALA A CA 1
ATOM 1140 C C . ALA A 1 159 ? -28.360 28.946 -24.101 1.00 77.43 159 ALA A C 1
ATOM 1141 O O . ALA A 1 159 ? -27.747 29.961 -24.429 1.00 77.39 159 ALA A O 1
ATOM 1143 N N . ARG A 1 160 ? -29.526 28.599 -24.641 1.00 80.46 160 ARG A N 1
ATOM 1144 C CA . ARG A 1 160 ? -30.181 29.443 -25.640 1.00 83.94 160 ARG A CA 1
ATOM 1145 C C . ARG A 1 160 ? -30.418 30.845 -25.096 1.00 82.97 160 ARG A C 1
ATOM 1146 O O . ARG A 1 160 ? -30.156 31.832 -25.781 1.00 87.44 160 ARG A O 1
ATOM 1154 N N . ASN A 1 161 ? -30.915 30.925 -23.865 1.00 80.73 161 ASN A N 1
ATOM 1155 C CA . ASN A 1 161 ? -31.150 32.212 -23.221 1.00 79.89 161 ASN A CA 1
ATOM 1156 C C . ASN A 1 161 ? -29.866 33.017 -23.103 1.00 76.91 161 ASN A C 1
ATOM 1157 O O . ASN A 1 161 ? -29.826 34.194 -23.463 1.00 78.84 161 ASN A O 1
ATOM 1162 N N . ILE A 1 162 ? -28.811 32.368 -22.626 1.00 72.54 162 ILE A N 1
ATOM 1163 C CA . ILE A 1 162 ? -27.534 33.039 -22.443 1.00 69.85 162 ILE A CA 1
ATOM 1164 C C . ILE A 1 162 ? -26.992 33.552 -23.769 1.00 69.19 162 ILE A C 1
ATOM 1165 O O . ILE A 1 162 ? -26.460 34.656 -23.840 1.00 70.73 162 ILE A O 1
ATOM 1170 N N . MET A 1 163 ? -27.152 32.763 -24.824 1.00 69.94 163 MET A N 1
ATOM 1171 C CA . MET A 1 163 ? -26.722 33.181 -26.157 1.00 71.57 163 MET A CA 1
ATOM 1172 C C . MET A 1 163 ? -27.463 34.440 -26.605 1.00 72.66 163 MET A C 1
ATOM 1173 O O . MET A 1 163 ? -26.866 35.348 -27.179 1.00 70.89 163 MET A O 1
ATOM 1178 N N . ARG A 1 164 ? -28.763 34.490 -26.336 1.00 75.05 164 ARG A N 1
ATOM 1179 C CA . ARG A 1 164 ? -29.563 35.663 -26.671 1.00 77.51 164 ARG A CA 1
ATOM 1180 C C . ARG A 1 164 ? -29.038 36.889 -25.943 1.00 76.80 164 ARG A C 1
ATOM 1181 O O . ARG A 1 164 ? -28.821 37.933 -26.554 1.00 78.23 164 ARG A O 1
ATOM 1189 N N . HIS A 1 165 ? -28.834 36.754 -24.636 1.00 76.49 165 HIS A N 1
ATOM 1190 C CA . HIS A 1 165 ? -28.336 37.855 -23.819 1.00 77.96 165 HIS A CA 1
ATOM 1191 C C . HIS A 1 165 ? -26.943 38.298 -24.264 1.00 77.43 165 HIS A C 1
ATOM 1192 O O . HIS A 1 165 ? -26.608 39.480 -24.188 1.00 78.34 165 HIS A O 1
ATOM 1199 N N . LEU A 1 166 ? -26.141 37.349 -24.741 1.00 77.06 166 LEU A N 1
ATOM 1200 C CA . LEU A 1 166 ? -24.781 37.651 -25.188 1.00 78.44 166 LEU A CA 1
ATOM 1201 C C . LEU A 1 166 ? -24.744 38.378 -26.529 1.00 80.48 166 LEU A C 1
ATOM 1202 O O . LEU A 1 166 ? -23.762 39.047 -26.845 1.00 84.09 166 LEU A O 1
ATOM 1207 N N . GLY A 1 167 ? -25.787 38.201 -27.335 1.00 82.39 167 GLY A N 1
ATOM 1208 C CA . GLY A 1 167 ? -25.944 38.969 -28.568 1.00 84.26 167 GLY A CA 1
ATOM 1209 C C . GLY A 1 167 ? -25.898 38.130 -29.832 1.00 83.89 167 GLY A C 1
ATOM 1210 O O . GLY A 1 167 ? -25.785 38.668 -30.928 1.00 85.81 167 GLY A O 1
ATOM 1211 N N . TRP A 1 168 ? -26.004 36.813 -29.687 1.00 85.24 168 TRP A N 1
ATOM 1212 C CA . TRP A 1 168 ? -26.054 35.911 -30.833 1.00 86.97 168 TRP A CA 1
ATOM 1213 C C . TRP A 1 168 ? -27.499 35.527 -31.160 1.00 95.64 168 TRP A C 1
ATOM 1214 O O . TRP A 1 168 ? -27.779 34.388 -31.526 1.00 96.40 168 TRP A O 1
ATOM 1225 N N . ASP A 1 169 ? -28.409 36.487 -31.032 1.00 106.33 169 ASP A N 1
ATOM 1226 C CA . ASP A 1 169 ? -29.811 36.268 -31.356 1.00 115.74 169 ASP A CA 1
ATOM 1227 C C . ASP A 1 169 ? -30.062 36.643 -32.816 1.00 122.11 169 ASP A C 1
ATOM 1228 O O . ASP A 1 169 ? -30.713 35.900 -33.549 1.00 125.76 169 ASP A O 1
ATOM 1233 N N . ALA A 1 170 ? -29.542 37.795 -33.230 1.00 125.96 170 ALA A N 1
ATOM 1234 C CA . ALA A 1 170 ? -29.525 38.176 -34.641 1.00 134.62 170 ALA A CA 1
ATOM 1235 C C . ALA A 1 170 ? -28.144 38.704 -35.028 1.00 141.13 170 ALA A C 1
ATOM 1236 O O . ALA A 1 170 ? -27.328 39.015 -34.162 1.00 138.87 170 ALA A O 1
ATOM 1238 N N . ALA A 1 171 ? -27.879 38.771 -36.330 1.00 149.60 171 ALA A N 1
ATOM 1239 C CA . ALA A 1 171 ? -26.623 39.328 -36.835 1.00 153.14 171 ALA A CA 1
ATOM 1240 C C . ALA A 1 171 ? -26.559 40.827 -36.568 1.00 157.35 171 ALA A C 1
ATOM 1241 O O . ALA A 1 171 ? -27.563 41.520 -36.696 1.00 164.56 171 ALA A O 1
ATOM 1243 N N . SER A 1 172 ? -25.378 41.317 -36.196 1.00 154.25 172 SER A N 1
ATOM 1244 C CA . SER A 1 172 ? -25.187 42.740 -35.918 1.00 151.26 172 SER A CA 1
ATOM 1245 C C . SER A 1 172 ? -25.081 43.537 -37.217 1.00 151.98 172 SER A C 1
ATOM 1246 O O . SER A 1 172 ? -26.054 44.143 -37.670 1.00 150.50 172 SER A O 1
ATOM 1249 N N . ALA A 1 178 ? -20.812 43.225 -32.767 1.00 121.95 178 ALA A N 1
ATOM 1250 C CA . ALA A 1 178 ? -20.102 43.946 -31.717 1.00 123.17 178 ALA A CA 1
ATOM 1251 C C . ALA A 1 178 ? -18.645 43.489 -31.636 1.00 122.94 178 ALA A C 1
ATOM 1252 O O . ALA A 1 178 ? -18.110 42.901 -32.579 1.00 125.41 178 ALA A O 1
ATOM 1254 N N . SER A 1 179 ? -17.989 43.808 -30.525 1.00 120.06 179 SER A N 1
ATOM 1255 C CA . SER A 1 179 ? -16.781 43.093 -30.125 1.00 113.88 179 SER A CA 1
ATOM 1256 C C . SER A 1 179 ? -17.180 41.854 -29.325 1.00 105.93 179 SER A C 1
ATOM 1257 O O . SER A 1 179 ? -17.388 41.941 -28.117 1.00 106.34 179 SER A O 1
ATOM 1260 N N . PRO A 1 180 ? -17.315 40.706 -30.008 1.00 96.41 180 PRO A N 1
ATOM 1261 C CA . PRO A 1 180 ? -18.155 39.604 -29.537 1.00 89.28 180 PRO A CA 1
ATOM 1262 C C . PRO A 1 180 ? -17.568 38.818 -28.368 1.00 82.70 180 PRO A C 1
ATOM 1263 O O . PRO A 1 180 ? -16.346 38.702 -28.239 1.00 78.99 180 PRO A O 1
ATOM 1267 N N . VAL A 1 181 ? -18.455 38.257 -27.551 1.00 77.56 181 VAL A N 1
ATOM 1268 C CA . VAL A 1 181 ? -18.082 37.258 -26.556 1.00 74.40 181 VAL A CA 1
ATOM 1269 C C . VAL A 1 181 ? -18.316 35.856 -27.111 1.00 71.37 181 VAL A C 1
ATOM 1270 O O . VAL A 1 181 ? -19.458 35.414 -27.238 1.00 71.64 181 VAL A O 1
ATOM 1274 N N . TRP A 1 182 ? -17.234 35.174 -27.468 1.00 67.05 182 TRP A N 1
ATOM 1275 C CA . TRP A 1 182 ? -17.335 33.836 -28.022 1.00 66.21 182 TRP A CA 1
ATOM 1276 C C . TRP A 1 182 ? -17.599 32.854 -26.904 1.00 64.08 182 TRP A C 1
ATOM 1277 O O . TRP A 1 182 ? -17.269 33.119 -25.753 1.00 64.53 182 TRP A O 1
ATOM 1288 N N . THR A 1 183 ? -18.185 31.715 -27.252 1.00 61.70 183 THR A N 1
ATOM 1289 C CA . THR A 1 183 ? -18.609 30.757 -26.248 1.00 59.86 183 THR A CA 1
ATOM 1290 C C . THR A 1 183 ? -17.794 29.476 -26.344 1.00 61.72 183 THR A C 1
ATOM 1291 O O . THR A 1 183 ? -17.474 29.002 -27.436 1.00 60.31 183 THR A O 1
ATOM 1295 N N . SER A 1 184 ? -17.451 28.935 -25.180 1.00 63.03 184 SER A N 1
ATOM 1296 C CA . SER A 1 184 ? -16.679 27.711 -25.093 1.00 62.57 184 SER A CA 1
ATOM 1297 C C . SER A 1 184 ? -17.106 26.956 -23.854 1.00 62.19 184 SER A C 1
ATOM 1298 O O . SER A 1 184 ? -17.554 27.555 -22.882 1.00 63.43 184 SER A O 1
ATOM 1301 N N . HIS A 1 185 ? -17.035 25.634 -23.930 1.00 64.76 185 HIS A N 1
ATOM 1302 C CA . HIS A 1 185 ? -17.145 24.778 -22.761 1.00 67.18 185 HIS A CA 1
ATOM 1303 C C . HIS A 1 185 ? -16.467 23.453 -23.070 1.00 68.56 185 HIS A C 1
ATOM 1304 O O . HIS A 1 185 ? -16.178 23.160 -24.231 1.00 66.77 185 HIS A O 1
ATOM 1311 N N . GLU A 1 186 ? -16.194 22.661 -22.044 1.00 71.85 186 GLU A N 1
ATOM 1312 C CA . GLU A 1 186 ? -15.525 21.384 -22.248 1.00 71.67 186 GLU A CA 1
ATOM 1313 C C . GLU A 1 186 ? -16.426 20.332 -22.884 1.00 68.93 186 GLU A C 1
ATOM 1314 O O . GLU A 1 186 ? -17.343 19.822 -22.239 1.00 67.02 186 GLU A O 1
ATOM 1320 N N . MET A 1 187 ? -16.111 19.946 -24.086 1.00 69.55 187 MET A N 1
ATOM 1321 C CA . MET A 1 187 ? -16.908 18.941 -24.707 1.00 74.04 187 MET A CA 1
ATOM 1322 C C . MET A 1 187 ? -16.637 17.539 -24.184 1.00 72.49 187 MET A C 1
ATOM 1323 O O . MET A 1 187 ? -16.089 16.723 -24.878 1.00 72.29 187 MET A O 1
ATOM 1328 N N . LEU A 1 188 ? -17.016 17.270 -22.952 1.00 72.16 188 LEU A N 1
ATOM 1329 C CA . LEU A 1 188 ? -16.907 15.938 -22.353 1.00 73.87 188 LEU A CA 1
ATOM 1330 C C . LEU A 1 188 ? -18.075 14.984 -22.660 1.00 72.94 188 LEU A C 1
ATOM 1331 O O . LEU A 1 188 ? -17.869 13.800 -22.926 1.00 70.52 188 LEU A O 1
ATOM 1336 N N . LEU A 1 189 ? -19.296 15.515 -22.611 1.00 72.60 189 LEU A N 1
ATOM 1337 C CA . LEU A 1 189 ? -20.520 14.740 -22.849 1.00 75.24 189 LEU A CA 1
ATOM 1338 C C . LEU A 1 189 ? -20.684 14.341 -24.308 1.00 75.55 189 LEU A C 1
ATOM 1339 O O . LEU A 1 189 ? -20.159 15.015 -25.194 1.00 77.11 189 LEU A O 1
ATOM 1344 N N . LEU A 1 190 ? -21.402 13.249 -24.576 1.00 74.10 190 LEU A N 1
ATOM 1345 C CA . LEU A 1 190 ? -21.552 12.850 -25.966 1.00 74.57 190 LEU A CA 1
ATOM 1346 C C . LEU A 1 190 ? -23.021 12.796 -26.373 1.00 77.38 190 LEU A C 1
ATOM 1347 O O . LEU A 1 190 ? -23.384 13.271 -27.445 1.00 78.50 190 LEU A O 1
ATOM 1352 N N . ASP A 1 191 ? -23.875 12.306 -25.481 1.00 80.88 191 ASP A N 1
ATOM 1353 C CA . ASP A 1 191 ? -25.305 12.202 -25.772 1.00 83.41 191 ASP A CA 1
ATOM 1354 C C . ASP A 1 191 ? -25.892 13.557 -26.163 1.00 83.38 191 ASP A C 1
ATOM 1355 O O . ASP A 1 191 ? -26.559 13.682 -27.192 1.00 88.74 191 ASP A O 1
ATOM 1360 N N . TYR A 1 192 ? -25.573 14.583 -25.381 1.00 80.78 192 TYR A N 1
ATOM 1361 C CA . TYR A 1 192 ? -25.911 15.965 -25.735 1.00 78.20 192 TYR A CA 1
ATOM 1362 C C . TYR A 1 192 ? -25.182 16.409 -27.001 1.00 75.01 192 TYR A C 1
ATOM 1363 O O . TYR A 1 192 ? -25.803 16.833 -27.975 1.00 76.02 192 TYR A O 1
ATOM 1372 N N . GLU A 1 193 ? -23.862 16.283 -26.986 1.00 71.67 193 GLU A N 1
ATOM 1373 C CA . GLU A 1 193 ? -23.021 16.892 -28.007 1.00 72.57 193 GLU A CA 1
ATOM 1374 C C . GLU A 1 193 ? -23.188 16.227 -29.369 1.00 72.11 193 GLU A C 1
ATOM 1375 O O . GLU A 1 193 ? -23.208 16.903 -30.395 1.00 71.29 193 GLU A O 1
ATOM 1381 N N . LEU A 1 194 ? -23.298 14.903 -29.379 1.00 74.03 194 LEU A N 1
ATOM 1382 C CA . LEU A 1 194 ? -23.553 14.174 -30.618 1.00 73.14 194 LEU A CA 1
ATOM 1383 C C . LEU A 1 194 ? -24.880 14.605 -31.225 1.00 73.83 194 LEU A C 1
ATOM 1384 O O . LEU A 1 194 ? -25.007 14.700 -32.445 1.00 78.70 194 LEU A O 1
ATOM 1389 N N . SER A 1 195 ? -25.855 14.903 -30.371 1.00 72.81 195 SER A N 1
ATOM 1390 C CA . SER A 1 195 ? -27.150 15.375 -30.841 1.00 73.86 195 SER A CA 1
ATOM 1391 C C . SER A 1 195 ? -27.075 16.787 -31.413 1.00 73.61 195 SER A C 1
ATOM 1392 O O . SER A 1 195 ? -27.943 17.188 -32.183 1.00 77.53 195 SER A O 1
ATOM 1395 N N . MET A 1 196 ? -26.007 17.512 -31.090 1.00 72.28 196 MET A N 1
ATOM 1396 C CA . MET A 1 196 ? -25.867 18.905 -31.517 1.00 72.45 196 MET A CA 1
ATOM 1397 C C . MET A 1 196 ? -25.062 19.066 -32.811 1.00 71.72 196 MET A C 1
ATOM 1398 O O . MET A 1 196 ? -24.846 20.185 -33.268 1.00 70.90 196 MET A O 1
ATOM 1403 N N . LEU A 1 197 ? -24.625 17.959 -33.405 1.00 71.76 197 LEU A N 1
ATOM 1404 C CA . LEU A 1 197 ? -23.909 18.019 -34.679 1.00 72.54 197 LEU A CA 1
ATOM 1405 C C . LEU A 1 197 ? -24.821 18.534 -35.789 1.00 72.47 197 LEU A C 1
ATOM 1406 O O . LEU A 1 197 ? -26.017 18.244 -35.799 1.00 73.57 197 LEU A O 1
ATOM 1411 N N . ARG A 1 198 ? -24.254 19.312 -36.707 1.00 70.20 198 ARG A N 1
ATOM 1412 C CA . ARG A 1 198 ? -25.010 19.878 -37.820 1.00 70.77 198 ARG A CA 1
ATOM 1413 C C . ARG A 1 198 ? -24.143 19.932 -39.072 1.00 71.17 198 ARG A C 1
ATOM 1414 O O . ARG A 1 198 ? -22.925 19.822 -38.992 1.00 71.38 198 ARG A O 1
ATOM 1422 N N . GLU A 1 199 ? -24.780 20.138 -40.222 1.00 72.51 199 GLU A N 1
ATOM 1423 C CA . GLU A 1 199 ? -24.068 20.340 -41.483 1.00 73.25 199 GLU A CA 1
ATOM 1424 C C . GLU A 1 199 ? -24.327 21.739 -42.033 1.00 72.14 199 GLU A C 1
ATOM 1425 O O . GLU A 1 199 ? -25.411 22.292 -41.855 1.00 71.28 199 GLU A O 1
ATOM 1431 N N . ASP A 1 200 ? -23.340 22.287 -42.734 1.00 71.99 200 ASP A N 1
ATOM 1432 C CA . ASP A 1 200 ? -23.472 23.599 -43.369 1.00 73.70 200 ASP A CA 1
ATOM 1433 C C . ASP A 1 200 ? -23.860 23.452 -44.844 1.00 74.58 200 ASP A C 1
ATOM 1434 O O . ASP A 1 200 ? -24.198 22.360 -45.297 1.00 73.59 200 ASP A O 1
ATOM 1439 N N . GLU A 1 201 ? -23.787 24.552 -45.590 1.00 77.41 201 GLU A N 1
ATOM 1440 C CA . GLU A 1 201 ? -24.221 24.575 -46.985 1.00 81.12 201 GLU A CA 1
ATOM 1441 C C . GLU A 1 201 ? -23.404 23.634 -47.874 1.00 83.51 201 GLU A C 1
ATOM 1442 O O . GLU A 1 201 ? -23.880 23.208 -48.922 1.00 83.83 201 GLU A O 1
ATOM 1444 N N . GLN A 1 202 ? -22.191 23.294 -47.442 1.00 87.38 202 GLN A N 1
ATOM 1445 C CA . GLN A 1 202 ? -21.322 22.384 -48.194 1.00 91.11 202 GLN A CA 1
ATOM 1446 C C . GLN A 1 202 ? -21.264 20.989 -47.557 1.00 89.29 202 GLN A C 1
ATOM 1447 O O . GLN A 1 202 ? -20.368 20.203 -47.866 1.00 90.87 202 GLN A O 1
ATOM 1453 N N . ARG A 1 203 ? -22.222 20.692 -46.678 1.00 87.44 203 ARG A N 1
ATOM 1454 C CA . ARG A 1 203 ? -22.257 19.433 -45.919 1.00 85.58 203 ARG A CA 1
ATOM 1455 C C . ARG A 1 203 ? -21.039 19.201 -45.025 1.00 82.30 203 ARG A C 1
ATOM 1456 O O . ARG A 1 203 ? -20.809 18.082 -44.575 1.00 79.28 203 ARG A O 1
ATOM 1464 N N . ARG A 1 204 ? -20.291 20.257 -44.725 1.00 82.55 204 ARG A N 1
ATOM 1465 C CA . ARG A 1 204 ? -19.265 20.168 -43.696 1.00 80.42 204 ARG A CA 1
ATOM 1466 C C . ARG A 1 204 ? -19.917 20.197 -42.323 1.00 77.29 204 ARG A C 1
ATOM 1467 O O . ARG A 1 204 ? -20.779 21.029 -42.046 1.00 76.70 204 ARG A O 1
ATOM 1475 N N . VAL A 1 205 ? -19.496 19.279 -41.465 1.00 75.72 205 VAL A N 1
ATOM 1476 C CA . VAL A 1 205 ? -20.148 19.100 -40.177 1.00 74.74 205 VAL A CA 1
ATOM 1477 C C . VAL A 1 205 ? -19.561 20.073 -39.157 1.00 72.43 205 VAL A C 1
ATOM 1478 O O . VAL A 1 205 ? -18.394 20.454 -39.259 1.00 71.12 205 VAL A O 1
ATOM 1482 N N . TYR A 1 206 ? -20.373 20.482 -38.188 1.00 70.60 206 TYR A N 1
ATOM 1483 C CA . TYR A 1 206 ? -19.887 21.312 -37.094 1.00 70.79 206 TYR A CA 1
ATOM 1484 C C . TYR A 1 206 ? -20.637 21.037 -35.797 1.00 71.10 206 TYR A C 1
ATOM 1485 O O . TYR A 1 206 ? -21.790 20.606 -35.807 1.00 71.78 206 TYR A O 1
ATOM 1494 N N . LEU A 1 207 ? -19.961 21.278 -34.680 1.00 69.50 207 LEU A N 1
ATOM 1495 C CA . LEU A 1 207 ? -20.592 21.198 -33.374 1.00 69.16 207 LEU A CA 1
ATOM 1496 C C . LEU A 1 207 ? -21.414 22.455 -33.132 1.00 71.46 207 LEU A C 1
ATOM 1497 O O . LEU A 1 207 ? -20.899 23.569 -33.225 1.00 67.89 207 LEU A O 1
ATOM 1502 N N . GLY A 1 208 ? -22.695 22.264 -32.825 1.00 74.15 208 GLY A N 1
ATOM 1503 C CA . GLY A 1 208 ? -23.661 23.358 -32.793 1.00 74.00 208 GLY A CA 1
ATOM 1504 C C . GLY A 1 208 ? -23.995 23.841 -31.391 1.00 74.71 208 GLY A C 1
ATOM 1505 O O . GLY A 1 208 ? -24.881 24.676 -31.213 1.00 79.30 208 GLY A O 1
ATOM 1506 N N . SER A 1 209 ? -23.279 23.337 -30.392 1.00 73.53 209 SER A N 1
ATOM 1507 C CA . SER A 1 209 ? -23.517 23.723 -29.002 1.00 71.95 209 SER A CA 1
ATOM 1508 C C . SER A 1 209 ? -22.666 24.923 -28.592 1.00 69.97 209 SER A C 1
ATOM 1509 O O . SER A 1 209 ? -23.022 25.654 -27.672 1.00 72.86 209 SER A O 1
ATOM 1512 N N . THR A 1 210 ? -21.526 25.105 -29.249 1.00 67.76 210 THR A N 1
ATOM 1513 C CA . THR A 1 210 ? -20.545 26.078 -28.793 1.00 66.72 210 THR A CA 1
ATOM 1514 C C . THR A 1 210 ? -19.574 26.432 -29.926 1.00 66.34 210 THR A C 1
ATOM 1515 O O . THR A 1 210 ? -19.274 25.601 -30.778 1.00 67.13 210 THR A O 1
ATOM 1519 N N . HIS A 1 211 ? -19.136 27.686 -29.962 1.00 65.80 211 HIS A N 1
ATOM 1520 C CA . HIS A 1 211 ? -18.169 28.127 -30.963 1.00 65.01 211 HIS A CA 1
ATOM 1521 C C . HIS A 1 211 ? -16.868 27.345 -30.851 1.00 63.50 21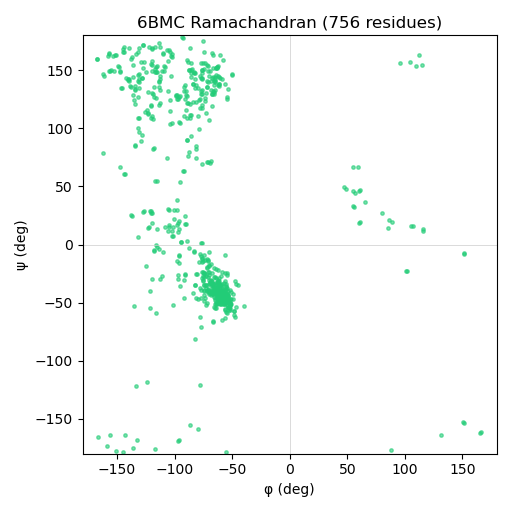1 HIS A C 1
ATOM 1522 O O . HIS A 1 211 ? -16.398 26.775 -31.829 1.00 62.66 211 HIS A O 1
ATOM 1529 N N . TRP A 1 212 ? -16.322 27.285 -29.638 1.00 65.37 212 TRP A N 1
ATOM 1530 C CA . TRP A 1 212 ? -14.930 26.883 -29.423 1.00 64.63 212 TRP A CA 1
ATOM 1531 C C . TRP A 1 212 ? -14.822 25.883 -28.269 1.00 65.30 212 TRP A C 1
ATOM 1532 O O . TRP A 1 212 ? -14.582 26.272 -27.129 1.00 68.03 212 TRP A O 1
ATOM 1543 N N . PRO A 1 213 ? -15.019 24.588 -28.560 1.00 66.03 213 PRO A N 1
ATOM 1544 C CA . PRO A 1 213 ? -14.975 23.567 -27.522 1.00 65.45 213 PRO A CA 1
ATOM 1545 C C . PRO A 1 213 ? -13.567 23.043 -27.270 1.00 67.14 213 PRO A C 1
ATOM 1546 O O . PRO A 1 213 ? -12.734 23.024 -28.178 1.00 64.83 213 PRO A O 1
ATOM 1550 N N . TRP A 1 214 ? -13.309 22.622 -26.036 1.00 69.26 214 TRP A N 1
ATOM 1551 C CA . TRP A 1 214 ? -12.074 21.921 -25.719 1.00 68.36 214 TRP A CA 1
ATOM 1552 C C . TRP A 1 214 ? -12.359 20.530 -25.176 1.00 66.27 214 TRP A C 1
ATOM 1553 O O . TRP A 1 214 ? -13.504 20.186 -24.875 1.00 63.72 214 TRP A O 1
ATOM 1564 N N . ILE A 1 215 ? -11.300 19.737 -25.077 1.00 67.08 215 ILE A N 1
ATOM 1565 C CA . ILE A 1 215 ? -11.357 18.412 -24.488 1.00 69.61 215 ILE A CA 1
ATOM 1566 C C . ILE A 1 215 ? -10.545 18.426 -23.206 1.00 70.65 215 ILE A C 1
ATOM 1567 O O . ILE A 1 215 ? -9.412 18.906 -23.201 1.00 69.25 215 ILE A O 1
ATOM 1572 N N . GLY A 1 216 ? -11.090 17.831 -22.150 1.00 73.07 216 GLY A N 1
ATOM 1573 C CA . GLY A 1 216 ? -10.427 17.820 -20.855 1.00 76.50 216 GLY A CA 1
ATOM 1574 C C . GLY A 1 216 ? -9.261 16.851 -20.830 1.00 78.01 216 GLY A C 1
ATOM 1575 O O . GLY A 1 216 ? -9.129 15.988 -21.695 1.00 72.41 216 GLY A O 1
ATOM 1576 N N . GLU A 1 217 ? -8.424 16.996 -19.808 1.00 83.72 217 GLU A N 1
ATOM 1577 C CA . GLU A 1 217 ? -7.174 16.258 -19.680 1.00 85.72 217 GLU A CA 1
ATOM 1578 C C . GLU A 1 217 ? -7.410 14.757 -19.585 1.00 85.92 217 GLU A C 1
ATOM 1579 O O . GLU A 1 217 ? -6.589 13.960 -20.054 1.00 88.30 217 GLU A O 1
ATOM 1585 N N . ARG A 1 218 ? -8.552 14.384 -19.021 1.00 83.87 218 ARG A N 1
ATOM 1586 C CA . ARG A 1 218 ? -8.842 12.985 -18.745 1.00 83.79 218 ARG A CA 1
ATOM 1587 C C . ARG A 1 218 ? -9.779 12.364 -19.788 1.00 82.40 218 ARG A C 1
ATOM 1588 O O . ARG A 1 218 ? -10.280 11.260 -19.586 1.00 84.38 218 ARG A O 1
ATOM 1596 N N . THR A 1 219 ? -9.946 13.035 -20.930 1.00 82.45 219 THR A N 1
ATOM 1597 C CA . THR A 1 219 ? -10.706 12.476 -22.060 1.00 81.11 219 THR A CA 1
ATOM 1598 C C . THR A 1 219 ? -10.034 12.734 -23.407 1.00 79.20 219 THR A C 1
ATOM 1599 O O . THR A 1 219 ? -10.695 12.733 -24.448 1.00 80.70 219 THR A O 1
ATOM 1603 N N . ARG A 1 220 ? -8.717 12.916 -23.390 1.00 78.38 220 ARG A N 1
ATOM 1604 C CA . ARG A 1 220 ? -7.988 13.315 -24.587 1.00 78.65 220 ARG A CA 1
ATOM 1605 C C . ARG A 1 220 ? -7.195 12.148 -25.165 1.00 79.99 220 ARG A C 1
ATOM 1606 O O . ARG A 1 220 ? -6.159 12.356 -25.800 1.00 82.78 220 ARG A O 1
ATOM 1614 N N . GLN A 1 221 ? -7.703 10.930 -24.984 1.00 79.09 221 GLN A N 1
ATOM 1615 C CA . GLN A 1 221 ? -7.045 9.757 -25.546 1.00 80.43 221 GLN A CA 1
ATOM 1616 C C . GLN A 1 221 ? -7.141 9.804 -27.067 1.00 79.71 221 GLN A C 1
ATOM 1617 O O . GLN A 1 221 ? -8.223 9.995 -27.622 1.00 77.27 221 GLN A O 1
ATOM 1623 N N . VAL A 1 222 ? -6.001 9.632 -27.728 1.00 82.35 222 VAL A N 1
ATOM 1624 C CA . VAL A 1 222 ? -5.903 9.793 -29.178 1.00 83.12 222 VAL A CA 1
ATOM 1625 C C . VAL A 1 222 ? -6.925 8.935 -29.918 1.00 82.35 222 VAL A C 1
ATOM 1626 O O . VAL A 1 222 ? -7.567 9.400 -30.857 1.00 81.81 222 VAL A O 1
ATOM 1630 N N . ASP A 1 223 ? -7.070 7.684 -29.490 1.00 85.54 223 ASP A N 1
ATOM 1631 C CA . ASP A 1 223 ? -7.975 6.735 -30.143 1.00 85.65 223 ASP A CA 1
ATOM 1632 C C . ASP A 1 223 ? -9.376 6.782 -29.522 1.00 84.79 223 ASP A C 1
ATOM 1633 O O . ASP A 1 223 ? -10.179 5.868 -29.712 1.00 87.75 223 ASP A O 1
ATOM 1638 N N . GLY A 1 224 ? -9.669 7.858 -28.795 1.00 82.95 224 GLY A N 1
ATOM 1639 C CA . GLY A 1 224 ? -10.900 7.944 -28.012 1.00 83.07 224 GLY A CA 1
ATOM 1640 C C . GLY A 1 224 ? -12.028 8.597 -28.787 1.00 81.01 224 GLY A C 1
ATOM 1641 O O . GLY A 1 224 ? -11.830 9.051 -29.913 1.00 80.81 224 GLY A O 1
ATOM 1642 N N . ALA A 1 225 ? -13.200 8.676 -28.160 1.00 78.93 225 ALA A N 1
ATOM 1643 C CA . ALA A 1 225 ? -14.404 9.203 -28.803 1.00 78.29 225 ALA A CA 1
ATOM 1644 C C . ALA A 1 225 ? -14.330 10.714 -28.983 1.00 78.60 225 ALA A C 1
ATOM 1645 O O . ALA A 1 225 ? -14.575 11.232 -30.073 1.00 82.41 225 ALA A O 1
ATOM 1647 N N . HIS A 1 226 ? -14.008 11.416 -27.902 1.00 77.98 226 HIS A N 1
ATOM 1648 C CA . HIS A 1 226 ? -14.063 12.872 -27.895 1.00 76.00 226 HIS A CA 1
ATOM 1649 C C . HIS A 1 226 ? -13.151 13.452 -28.972 1.00 74.16 226 HIS A C 1
ATOM 1650 O O . HIS A 1 226 ? -13.568 14.311 -29.745 1.00 74.97 226 HIS A O 1
ATOM 1657 N N . VAL A 1 227 ? -11.925 12.944 -29.048 1.00 71.81 227 VAL A N 1
ATOM 1658 C CA . VAL A 1 227 ? -10.983 13.382 -30.071 1.00 70.76 227 VAL A CA 1
ATOM 1659 C C . VAL A 1 227 ? -11.566 13.122 -31.458 1.00 72.71 227 VAL A C 1
ATOM 1660 O O . VAL A 1 227 ? -11.544 14.001 -32.317 1.00 70.18 227 VAL A O 1
ATOM 1664 N N . ALA A 1 228 ? -12.137 11.936 -31.653 1.00 76.27 228 ALA A N 1
ATOM 1665 C CA . ALA A 1 228 ? -12.702 11.562 -32.950 1.00 78.69 228 ALA A CA 1
ATOM 1666 C C . ALA A 1 228 ? -13.765 12.564 -33.395 1.00 79.23 228 ALA A C 1
ATOM 1667 O O . ALA A 1 228 ? -13.762 13.017 -34.539 1.00 80.55 228 ALA A O 1
ATOM 1669 N N . LEU A 1 229 ? -14.660 12.914 -32.476 1.00 80.13 229 LEU A N 1
ATOM 1670 C CA . LEU A 1 229 ? -15.708 13.891 -32.749 1.00 81.14 229 LEU A CA 1
ATOM 1671 C C . LEU A 1 229 ? -15.109 15.200 -33.245 1.00 80.93 229 LEU A C 1
ATOM 1672 O O . LEU A 1 229 ? -15.399 15.642 -34.352 1.00 83.19 229 LEU A O 1
ATOM 1677 N N . LEU A 1 230 ? -14.241 15.796 -32.438 1.00 79.46 230 LEU A N 1
ATOM 1678 C CA . LEU A 1 230 ? -13.674 17.093 -32.768 1.00 78.29 230 LEU A CA 1
ATOM 1679 C C . LEU A 1 230 ? -12.694 17.003 -33.929 1.00 77.00 230 LEU A C 1
ATOM 1680 O O . LEU A 1 230 ? -12.482 17.981 -34.636 1.00 78.54 230 LEU A O 1
ATOM 1685 N N . ALA A 1 231 ? -12.121 15.825 -34.144 1.00 78.33 231 ALA A N 1
ATOM 1686 C CA . ALA A 1 231 ? -11.214 15.618 -35.269 1.00 80.14 231 ALA A CA 1
ATOM 1687 C C . ALA A 1 231 ? -11.857 16.069 -36.576 1.00 80.19 231 ALA A C 1
ATOM 1688 O O . ALA A 1 231 ? -11.207 16.692 -37.415 1.00 76.90 231 ALA A O 1
ATOM 1690 N N . GLU A 1 232 ? -13.148 15.793 -36.715 1.00 83.29 232 GLU A N 1
ATOM 1691 C CA . GLU A 1 232 ? -13.852 16.008 -37.968 1.00 87.74 232 GLU A CA 1
ATOM 1692 C C . GLU A 1 232 ? -14.947 17.055 -37.802 1.00 84.63 232 GLU A C 1
ATOM 1693 O O . GLU A 1 232 ? -16.097 16.807 -38.134 1.00 87.60 232 GLU A O 1
ATOM 1699 N N . VAL A 1 233 ? -14.535 18.216 -37.305 1.00 80.63 233 VAL A N 1
ATOM 1700 C CA . VAL A 1 233 ? -15.520 19.242 -36.960 1.00 79.15 233 VAL A CA 1
ATOM 1701 C C . VAL A 1 233 ? -15.000 20.620 -37.362 1.00 75.83 233 VAL A C 1
ATOM 1702 O O . VAL A 1 233 ? -13.809 20.901 -37.242 1.00 71.58 233 VAL A O 1
ATOM 1706 N N . LEU A 1 234 ? -15.944 21.474 -37.851 1.00 74.52 234 LEU A N 1
ATOM 1707 C CA . LEU A 1 234 ? -15.548 22.752 -38.441 1.00 74.10 234 LEU A CA 1
ATOM 1708 C C . LEU A 1 234 ? -15.037 23.716 -37.383 1.00 70.42 234 LEU A C 1
ATOM 1709 O O . LEU A 1 234 ? -14.182 24.559 -37.661 1.00 71.57 234 LEU A O 1
ATOM 1714 N N . ASN A 1 235 ? -15.618 23.632 -36.191 1.00 66.18 235 ASN A N 1
ATOM 1715 C CA . ASN A 1 235 ? -15.236 24.512 -35.095 1.00 62.59 235 ASN A CA 1
ATOM 1716 C C . ASN A 1 235 ? -13.725 24.523 -34.898 1.00 62.98 235 ASN A C 1
ATOM 1717 O O . ASN A 1 235 ? -13.057 23.506 -35.088 1.00 65.88 235 ASN A O 1
ATOM 1722 N N . PRO A 1 236 ? -13.176 25.674 -34.497 1.00 63.09 236 PRO A N 1
ATOM 1723 C CA . PRO A 1 236 ? -11.853 25.585 -33.907 1.00 63.46 236 PRO A CA 1
ATOM 1724 C C . PRO A 1 236 ? -11.887 24.722 -32.646 1.00 63.50 236 PRO A C 1
ATOM 1725 O O . PRO A 1 236 ? -12.850 24.786 -31.884 1.00 62.24 236 PRO A O 1
ATOM 1729 N N . VAL A 1 237 ? -10.884 23.868 -32.484 1.00 64.07 237 VAL A N 1
ATOM 1730 C CA . VAL A 1 237 ? -10.866 22.917 -31.380 1.00 64.22 237 VAL A CA 1
ATOM 1731 C C . VAL A 1 237 ? -9.714 23.211 -30.432 1.00 65.03 237 VAL A C 1
ATOM 1732 O O . VAL A 1 237 ? -8.709 23.805 -30.822 1.00 64.78 237 VAL A O 1
ATOM 1736 N N . ALA A 1 238 ? -9.878 22.812 -29.176 1.00 67.59 238 ALA A N 1
ATOM 1737 C CA . ALA A 1 238 ? -8.834 22.981 -28.179 1.00 66.46 238 ALA A CA 1
ATOM 1738 C C . ALA A 1 238 ? -8.701 21.736 -27.309 1.00 67.29 238 ALA A C 1
ATOM 1739 O O . ALA A 1 238 ? -9.601 20.897 -27.262 1.00 64.22 238 ALA A O 1
ATOM 1741 N N . CYS A 1 239 ? -7.549 21.600 -26.662 1.00 69.51 239 CYS A N 1
ATOM 1742 C CA . CYS A 1 239 ? -7.278 20.444 -25.816 1.00 72.98 239 CYS A CA 1
ATOM 1743 C C . CYS A 1 239 ? -6.415 20.813 -24.618 1.00 71.15 239 CYS A C 1
ATOM 1744 O O . CYS A 1 239 ? -5.419 21.525 -24.756 1.00 71.04 239 CYS A O 1
ATOM 1747 N N . LYS A 1 240 ? -6.808 20.327 -23.446 1.00 70.65 240 LYS A N 1
ATOM 1748 C CA . LYS A 1 240 ? -6.038 20.541 -22.227 1.00 72.01 240 LYS A CA 1
ATOM 1749 C C . LYS A 1 240 ? -4.820 19.630 -22.227 1.00 71.71 240 LYS A C 1
ATOM 1750 O O . LYS A 1 240 ? -4.891 18.497 -22.696 1.00 74.07 240 LYS A O 1
ATOM 1756 N N . VAL A 1 241 ? -3.701 20.138 -21.723 1.00 71.21 241 VAL A N 1
ATOM 1757 C CA . VAL A 1 241 ? -2.443 19.397 -21.727 1.00 73.06 241 VAL A CA 1
ATOM 1758 C C . VAL A 1 241 ? -1.766 19.520 -20.361 1.00 75.84 241 VAL A C 1
ATOM 1759 O O . VAL A 1 241 ? -1.520 20.624 -19.877 1.00 75.84 241 VAL A O 1
ATOM 1763 N N . GLY A 1 242 ? -1.475 18.378 -19.744 1.00 76.78 242 GLY A N 1
ATOM 1764 C CA . GLY A 1 242 ? -1.027 18.337 -18.355 1.00 79.11 242 GLY A CA 1
ATOM 1765 C C . GLY A 1 242 ? 0.374 17.778 -18.236 1.00 82.81 242 GLY A C 1
ATOM 1766 O O . GLY A 1 242 ? 0.908 17.238 -19.198 1.00 84.04 242 GLY A O 1
ATOM 1767 N N . PRO A 1 243 ? 0.968 17.886 -17.040 1.00 85.52 243 PRO A N 1
ATOM 1768 C CA . PRO A 1 243 ? 2.407 17.726 -16.842 1.00 87.12 243 PRO A CA 1
ATOM 1769 C C . PRO A 1 243 ? 2.940 16.414 -17.403 1.00 88.53 243 PRO A C 1
ATOM 1770 O O . PRO A 1 243 ? 3.913 16.410 -18.161 1.00 86.24 243 PRO A O 1
ATOM 1774 N N . GLU A 1 244 ? 2.259 15.322 -17.069 1.00 91.16 244 GLU A N 1
ATOM 1775 C CA . GLU A 1 244 ? 2.721 13.983 -17.399 1.00 96.42 244 GLU A CA 1
ATOM 1776 C C . GLU A 1 244 ? 2.077 13.501 -18.702 1.00 95.42 244 GLU A C 1
ATOM 1777 O O . GLU A 1 244 ? 1.462 12.438 -18.742 1.00 98.45 244 GLU A O 1
ATOM 1783 N N . ILE A 1 245 ? 2.210 14.307 -19.756 1.00 91.88 245 ILE A N 1
ATOM 1784 C CA . ILE A 1 245 ? 1.900 13.882 -21.126 1.00 89.22 245 ILE A CA 1
ATOM 1785 C C . ILE A 1 245 ? 3.200 13.595 -21.876 1.00 89.68 245 ILE A C 1
ATOM 1786 O O . ILE A 1 245 ? 4.212 14.258 -21.650 1.00 89.87 245 ILE A O 1
ATOM 1791 N N . GLY A 1 246 ? 3.172 12.595 -22.749 1.00 90.04 246 GLY A N 1
ATOM 1792 C CA . GLY A 1 246 ? 4.355 12.205 -23.507 1.00 92.38 246 GLY A CA 1
ATOM 1793 C C . GLY A 1 246 ? 4.550 13.068 -24.737 1.00 93.39 246 GLY A C 1
ATOM 1794 O O . GLY A 1 246 ? 3.581 13.522 -25.342 1.00 95.58 246 GLY A O 1
ATOM 1795 N N . ARG A 1 247 ? 5.806 13.298 -25.106 1.00 95.82 247 ARG A N 1
ATOM 1796 C CA . ARG A 1 247 ? 6.130 13.887 -26.400 1.00 97.37 247 ARG A CA 1
ATOM 1797 C C . ARG A 1 247 ? 5.362 13.154 -27.510 1.00 99.16 247 ARG A C 1
ATOM 1798 O O . ARG A 1 247 ? 4.488 13.733 -28.167 1.00 96.16 247 ARG A O 1
ATOM 1806 N N . ASP A 1 248 ? 5.623 11.858 -27.638 1.00 103.16 248 ASP A N 1
ATOM 1807 C CA . ASP A 1 248 ? 5.017 11.048 -28.693 1.00 106.11 248 ASP A CA 1
ATOM 1808 C C . ASP A 1 248 ? 3.490 11.098 -28.638 1.00 103.58 248 ASP A C 1
ATOM 1809 O O . ASP A 1 248 ? 2.831 11.242 -29.672 1.00 106.01 248 ASP A O 1
ATOM 1814 N N . GLN A 1 249 ? 2.932 11.010 -27.433 1.00 100.21 249 GLN A N 1
ATOM 1815 C CA . GLN A 1 249 ? 1.483 11.130 -27.244 1.00 97.48 249 GLN A CA 1
ATOM 1816 C C . GLN A 1 249 ? 0.951 12.408 -27.890 1.00 94.11 249 GLN A C 1
ATOM 1817 O O . GLN A 1 249 ? 0.003 12.372 -28.683 1.00 96.12 249 GLN A O 1
ATOM 1823 N N . LEU A 1 250 ? 1.553 13.535 -27.523 1.00 87.56 250 LEU A N 1
ATOM 1824 C CA . LEU A 1 250 ? 1.065 14.844 -27.938 1.00 82.60 250 LEU A CA 1
ATOM 1825 C C . LEU A 1 250 ? 1.127 14.982 -29.454 1.00 82.38 250 LEU A C 1
ATOM 1826 O O . LEU A 1 250 ? 0.224 15.543 -30.070 1.00 81.08 250 LEU A O 1
ATOM 1831 N N . LEU A 1 251 ? 2.196 14.459 -30.046 1.00 84.26 251 LEU A N 1
ATOM 1832 C CA . LEU A 1 251 ? 2.373 14.490 -31.493 1.00 83.78 251 LEU A CA 1
ATOM 1833 C C . LEU A 1 251 ? 1.215 13.794 -32.198 1.00 84.54 251 LEU A C 1
ATOM 1834 O O . LEU A 1 251 ? 0.635 14.333 -33.141 1.00 83.25 251 LEU A O 1
ATOM 1839 N N . ALA A 1 252 ? 0.878 12.597 -31.729 1.00 88.21 252 ALA A N 1
ATOM 1840 C CA . ALA A 1 252 ? -0.231 11.831 -32.296 1.00 89.33 252 ALA A CA 1
ATOM 1841 C C . ALA A 1 252 ? -1.539 12.604 -32.157 1.00 87.38 252 ALA A C 1
ATOM 1842 O O . ALA A 1 252 ? -2.337 12.666 -33.090 1.00 85.87 252 ALA A O 1
ATOM 1844 N N . LEU A 1 253 ? -1.740 13.202 -30.988 1.00 87.67 253 LEU A N 1
ATOM 1845 C CA . LEU A 1 253 ? -2.932 14.004 -30.723 1.00 86.49 253 LEU A CA 1
ATOM 1846 C C . LEU A 1 253 ? -3.055 15.142 -31.729 1.00 87.01 253 LEU A C 1
ATOM 1847 O O . LEU A 1 253 ? -4.136 15.407 -32.257 1.00 89.08 253 LEU A O 1
ATOM 1852 N N . CYS A 1 254 ? -1.929 15.792 -32.008 1.00 86.10 254 CYS A N 1
ATOM 1853 C CA . CYS A 1 254 ? -1.894 16.917 -32.938 1.00 83.02 254 CYS A CA 1
ATOM 1854 C C . CYS A 1 254 ? -2.174 16.475 -34.371 1.00 83.19 254 CYS A C 1
ATOM 1855 O O . CYS A 1 254 ? -2.839 17.189 -35.117 1.00 82.68 254 CYS A O 1
ATOM 1858 N N . GLU A 1 255 ? -1.669 15.300 -34.745 1.00 85.86 255 GLU A N 1
ATOM 1859 C CA . GLU A 1 255 ? -1.915 14.735 -36.079 1.00 87.00 255 GLU A CA 1
ATOM 1860 C C . GLU A 1 255 ? -3.396 14.497 -36.337 1.00 84.08 255 GLU A C 1
ATOM 1861 O O . GLU A 1 255 ? -3.857 14.606 -37.471 1.00 82.02 255 GLU A O 1
ATOM 1867 N N . ARG A 1 256 ? -4.127 14.131 -35.289 1.00 84.53 256 ARG A N 1
ATOM 1868 C CA . ARG A 1 256 ? -5.542 13.809 -35.410 1.00 85.45 256 ARG A CA 1
ATOM 1869 C C . ARG A 1 256 ? -6.403 15.072 -35.411 1.00 84.13 256 ARG A C 1
ATOM 1870 O O . ARG A 1 256 ? -7.421 15.136 -36.101 1.00 87.72 256 ARG A O 1
ATOM 1878 N N . LEU A 1 257 ? -5.989 16.078 -34.647 1.00 81.88 257 LEU A N 1
ATOM 1879 C CA . LEU A 1 257 ? -6.782 17.299 -34.504 1.00 78.95 257 LEU A CA 1
ATOM 1880 C C . LEU A 1 257 ? -6.348 18.416 -35.452 1.00 78.36 257 LEU A C 1
ATOM 1881 O O . LEU A 1 257 ? -7.098 19.367 -35.665 1.00 74.69 257 LEU A O 1
ATOM 1886 N N . ASP A 1 258 ? -5.155 18.297 -36.029 1.00 79.32 258 ASP A N 1
ATOM 1887 C CA . ASP A 1 258 ? -4.659 19.304 -36.962 1.00 78.53 258 ASP A CA 1
ATOM 1888 C C . ASP A 1 258 ? -3.864 18.657 -38.092 1.00 80.21 258 ASP A C 1
ATOM 1889 O O . ASP A 1 258 ? -2.692 18.962 -38.288 1.00 80.03 258 ASP A O 1
ATOM 1894 N N . PRO A 1 259 ? -4.519 17.776 -38.863 1.00 81.57 259 PRO A N 1
ATOM 1895 C CA . PRO A 1 259 ? -3.827 17.012 -39.899 1.00 82.15 259 PRO A CA 1
ATOM 1896 C C . PRO A 1 259 ? -3.245 17.900 -40.993 1.00 84.91 259 PRO A C 1
ATOM 1897 O O . PRO A 1 259 ? -2.163 17.615 -41.506 1.00 86.95 259 PRO A O 1
ATOM 1901 N N . ARG A 1 260 ? -3.981 18.948 -41.339 1.00 86.14 260 ARG A N 1
ATOM 1902 C CA . ARG A 1 260 ? -3.622 19.873 -42.399 1.00 87.52 260 ARG A CA 1
ATOM 1903 C C . ARG A 1 260 ? -2.776 21.042 -41.968 1.00 85.45 260 ARG A C 1
ATOM 1904 O O . ARG A 1 260 ? -2.479 21.914 -42.753 1.00 88.59 260 ARG A O 1
ATOM 1912 N N . ARG A 1 261 ? -2.398 21.067 -40.717 1.00 79.78 261 ARG A N 1
ATOM 1913 C CA . ARG A 1 261 ? -1.541 22.127 -40.188 1.00 77.63 261 ARG A CA 1
ATOM 1914 C C . ARG A 1 261 ? -2.137 23.517 -40.412 1.00 75.62 261 ARG A C 1
ATOM 1915 O O . ARG A 1 261 ? -1.440 24.444 -40.815 1.00 75.99 261 ARG A O 1
ATOM 1923 N N . GLU A 1 262 ? -3.435 23.652 -40.154 1.00 75.30 262 GLU A N 1
ATOM 1924 C CA . GLU A 1 262 ? -4.137 24.917 -40.364 1.00 77.43 262 GLU A CA 1
ATOM 1925 C C . GLU A 1 262 ? -3.902 25.845 -39.176 1.00 78.32 262 GLU A C 1
ATOM 1926 O O . GLU A 1 262 ? -4.190 25.479 -38.038 1.00 79.86 262 GLU A O 1
ATOM 1932 N N . PRO A 1 263 ? -3.356 27.045 -39.429 1.00 79.84 263 PRO A N 1
ATOM 1933 C CA . PRO A 1 263 ? -3.206 27.986 -38.329 1.00 79.66 263 PRO A CA 1
ATOM 1934 C C . PRO A 1 263 ? -4.565 28.448 -37.821 1.00 79.34 263 PRO A C 1
ATOM 1935 O O . PRO A 1 263 ? -5.456 28.727 -38.621 1.00 80.89 263 PRO A O 1
ATOM 1939 N N . GLY A 1 264 ? -4.752 28.412 -36.504 1.00 79.94 264 GLY A N 1
ATOM 1940 C CA . GLY A 1 264 ? -6.020 28.799 -35.893 1.00 76.40 264 GLY A CA 1
ATOM 1941 C C . GLY A 1 264 ? -6.892 27.621 -35.493 1.00 74.26 264 GLY A C 1
ATOM 1942 O O . GLY A 1 264 ? -7.766 27.757 -34.644 1.00 76.52 264 GLY A O 1
ATOM 1943 N N . ARG A 1 265 ? -6.669 26.467 -36.117 1.00 74.18 265 ARG A N 1
ATOM 1944 C CA . ARG A 1 265 ? -7.468 25.269 -35.856 1.00 73.04 265 ARG A CA 1
ATOM 1945 C C . ARG A 1 265 ? -7.237 24.768 -34.436 1.00 73.58 265 ARG A C 1
ATOM 1946 O O . ARG A 1 265 ? -8.134 24.839 -33.597 1.00 73.79 265 ARG A O 1
ATOM 1954 N N . LEU A 1 266 ? -6.013 24.321 -34.160 1.00 74.20 266 LEU A N 1
ATOM 1955 C CA . LEU A 1 266 ? -5.698 23.666 -32.892 1.00 74.83 266 LEU A CA 1
ATOM 1956 C C . LEU A 1 266 ? -5.222 24.639 -31.822 1.00 73.07 266 LEU A C 1
ATOM 1957 O O . LEU A 1 266 ? -4.408 25.525 -32.082 1.00 70.94 266 LEU A O 1
ATOM 1962 N N . THR A 1 267 ? -5.720 24.434 -30.608 1.00 74.32 267 THR A N 1
ATOM 1963 C CA . THR A 1 267 ? -5.308 25.215 -29.461 1.00 72.78 267 THR A CA 1
ATOM 1964 C C . THR A 1 267 ? -4.995 24.264 -28.309 1.00 69.27 267 THR A C 1
ATOM 1965 O O . THR A 1 267 ? -5.798 23.390 -27.980 1.00 67.68 267 THR A O 1
ATOM 1969 N N . LEU A 1 268 ? -3.804 24.406 -27.739 1.00 67.95 268 LEU A N 1
ATOM 1970 C CA . LEU A 1 268 ? -3.383 23.566 -26.620 1.00 69.59 268 LEU A CA 1
ATOM 1971 C C . LEU A 1 268 ? -3.242 24.389 -25.346 1.00 69.25 268 LEU A C 1
ATOM 1972 O O . LEU A 1 268 ? -2.469 25.348 -25.295 1.00 70.57 268 LEU A O 1
ATOM 1977 N N . ILE A 1 269 ? -3.992 24.006 -24.318 1.00 68.28 269 ILE A N 1
ATOM 1978 C CA . ILE A 1 269 ? -4.057 24.780 -23.091 1.00 69.00 269 ILE A CA 1
ATOM 1979 C C . ILE A 1 269 ? -3.229 24.097 -22.005 1.00 69.18 269 ILE A C 1
ATOM 1980 O O . ILE A 1 269 ? -3.662 23.106 -21.412 1.00 68.93 269 ILE A O 1
ATOM 1985 N N . ALA A 1 270 ? -2.049 24.649 -21.739 1.00 69.76 270 ALA A N 1
ATOM 1986 C CA . ALA A 1 270 ? -1.105 24.047 -20.802 1.00 71.95 270 ALA A CA 1
ATOM 1987 C C . ALA A 1 270 ? -1.529 24.288 -19.354 1.00 75.00 270 ALA A C 1
ATOM 1988 O O . ALA A 1 270 ? -1.586 25.428 -18.894 1.00 76.10 270 ALA A O 1
ATOM 1990 N N . ARG A 1 271 ? -1.813 23.206 -18.638 1.00 78.04 271 ARG A N 1
ATOM 1991 C CA . ARG A 1 271 ? -2.095 23.280 -17.208 1.00 78.73 271 ARG A CA 1
ATOM 1992 C C . ARG A 1 271 ? -1.234 22.261 -16.476 1.00 80.67 271 ARG A C 1
ATOM 1993 O O . ARG A 1 271 ? -1.626 21.104 -16.326 1.00 78.31 271 ARG A O 1
ATOM 2001 N N . MET A 1 272 ? -0.034 22.672 -16.077 1.00 83.68 272 MET A N 1
ATOM 2002 C CA . MET A 1 272 ? 0.905 21.730 -15.452 1.00 87.74 272 MET A CA 1
ATOM 2003 C C . MET A 1 272 ? 1.563 22.208 -14.161 1.00 87.08 272 MET A C 1
ATOM 2004 O O . MET A 1 272 ? 2.397 21.499 -13.604 1.00 88.52 272 MET A O 1
ATOM 2009 N N . GLY A 1 273 ? 1.142 23.353 -13.639 1.00 84.70 273 GLY A N 1
ATOM 2010 C CA . GLY A 1 273 ? 1.552 23.762 -12.301 1.00 85.95 273 GLY A CA 1
ATOM 2011 C C . GLY A 1 273 ? 2.741 24.699 -12.318 1.00 87.01 273 GLY A C 1
ATOM 2012 O O . GLY A 1 273 ? 3.533 24.690 -13.255 1.00 86.54 273 GLY A O 1
ATOM 2013 N N . ALA A 1 274 ? 2.877 25.491 -11.259 1.00 90.19 274 ALA A N 1
ATOM 2014 C CA . ALA A 1 274 ? 3.872 26.556 -11.206 1.00 90.90 274 ALA A CA 1
ATOM 2015 C C . ALA A 1 274 ? 5.297 26.019 -11.311 1.00 96.66 274 ALA A C 1
ATOM 2016 O O . ALA A 1 274 ? 6.137 26.593 -12.002 1.00 97.24 274 ALA A O 1
ATOM 2018 N N . GLN A 1 275 ? 5.566 24.915 -10.623 1.00 102.20 275 GLN A N 1
ATOM 2019 C CA . GLN A 1 275 ? 6.908 24.352 -10.579 1.00 107.49 275 GLN A CA 1
ATOM 2020 C C . GLN A 1 275 ? 7.237 23.548 -11.830 1.00 107.68 275 GLN A C 1
ATOM 2021 O O . GLN A 1 275 ? 8.319 23.685 -12.400 1.00 107.08 275 GLN A O 1
ATOM 2027 N N . LYS A 1 276 ? 6.311 22.682 -12.229 1.00 105.52 276 LYS A N 1
ATOM 2028 C CA . LYS A 1 276 ? 6.586 21.683 -13.256 1.00 103.44 276 LYS A CA 1
ATOM 2029 C C . LYS A 1 276 ? 6.623 22.298 -14.655 1.00 99.36 276 LYS A C 1
ATOM 2030 O O . LYS A 1 276 ? 7.375 21.844 -15.523 1.00 98.40 276 LYS A O 1
ATOM 2036 N N . VAL A 1 277 ? 5.834 23.347 -14.864 1.00 96.01 277 VAL A N 1
ATOM 2037 C CA . VAL A 1 277 ? 5.664 23.912 -16.205 1.00 93.59 277 VAL A CA 1
ATOM 2038 C C . VAL A 1 277 ? 7.003 24.278 -16.848 1.00 92.16 277 VAL A C 1
ATOM 2039 O O . VAL A 1 277 ? 7.243 23.970 -18.017 1.00 90.92 277 VAL A O 1
ATOM 2043 N N . GLY A 1 278 ? 7.880 24.904 -16.070 1.00 92.82 278 GLY A N 1
ATOM 2044 C CA . GLY A 1 278 ? 9.158 25.384 -16.583 1.00 93.34 278 GLY A CA 1
ATOM 2045 C C . GLY A 1 278 ? 10.046 24.272 -17.114 1.00 94.80 278 GLY A C 1
ATOM 2046 O O . GLY A 1 278 ? 10.852 24.495 -18.016 1.00 95.02 278 GLY A O 1
ATOM 2047 N N . GLU A 1 279 ? 9.900 23.072 -16.559 1.00 97.11 279 GLU A N 1
ATO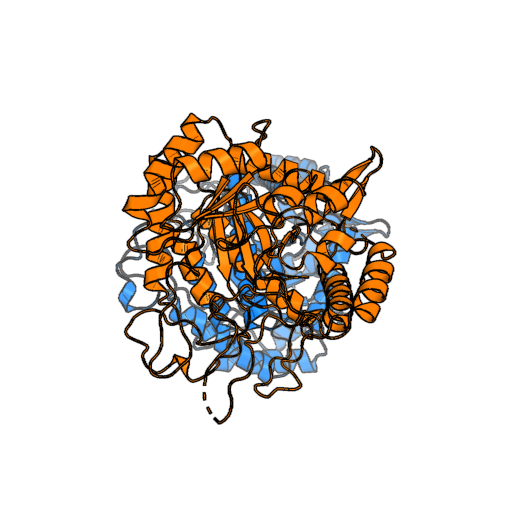M 2048 C CA . GLU A 1 279 ? 10.734 21.939 -16.965 1.00 101.44 279 GLU A CA 1
ATOM 2049 C C . GLU A 1 279 ? 10.045 21.042 -17.993 1.00 101.31 279 GLU A C 1
ATOM 2050 O O . GLU A 1 279 ? 10.715 20.409 -18.802 1.00 100.14 279 GLU A O 1
ATOM 2056 N N . ARG A 1 280 ? 8.715 21.029 -17.991 1.00 100.80 280 ARG A N 1
ATOM 2057 C CA . ARG A 1 280 ? 7.946 20.071 -18.788 1.00 100.00 280 ARG A CA 1
ATOM 2058 C C . ARG A 1 280 ? 7.509 20.625 -20.144 1.00 95.23 280 ARG A C 1
ATOM 2059 O O . ARG A 1 280 ? 7.423 19.885 -21.130 1.00 89.92 280 ARG A O 1
ATOM 2067 N N . LEU A 1 281 ? 7.189 21.915 -20.179 1.00 92.96 281 LEU A N 1
ATOM 2068 C CA . LEU A 1 281 ? 6.484 22.488 -21.324 1.00 89.96 281 LEU A CA 1
ATOM 2069 C C . LEU A 1 281 ? 7.375 22.667 -22.554 1.00 90.27 281 LEU A C 1
ATOM 2070 O O . LEU A 1 281 ? 6.956 22.340 -23.659 1.00 90.24 281 LEU A O 1
ATOM 2075 N N . PRO A 1 282 ? 8.609 23.174 -22.367 1.00 90.97 282 PRO A N 1
ATOM 2076 C CA . PRO A 1 282 ? 9.460 23.517 -23.512 1.00 90.74 282 PRO A CA 1
ATOM 2077 C C . PRO A 1 282 ? 9.791 22.366 -24.473 1.00 92.38 282 PRO A C 1
ATOM 2078 O O . PRO A 1 282 ? 9.821 22.583 -25.686 1.00 90.50 282 PRO A O 1
ATOM 2082 N N . PRO A 1 283 ? 10.050 21.153 -23.948 1.00 94.37 283 PRO A N 1
ATOM 2083 C CA . PRO A 1 283 ? 10.233 20.038 -24.884 1.00 95.63 283 PRO A CA 1
ATOM 2084 C C . PRO A 1 283 ? 8.989 19.781 -25.720 1.00 96.14 283 PRO A C 1
ATOM 2085 O O . PRO A 1 283 ? 9.093 19.587 -26.934 1.00 101.72 283 PRO A O 1
ATOM 2089 N N . LEU A 1 284 ? 7.823 19.806 -25.077 1.00 92.42 284 LEU A N 1
ATOM 2090 C CA . LEU A 1 284 ? 6.555 19.622 -25.786 1.00 88.36 284 LEU A CA 1
ATOM 2091 C C . LEU A 1 284 ? 6.375 20.679 -26.877 1.00 88.93 284 LEU A C 1
ATOM 2092 O O . LEU A 1 284 ? 6.074 20.349 -28.023 1.00 86.80 284 LEU A O 1
ATOM 2097 N N . VAL A 1 285 ? 6.614 21.940 -26.523 1.00 88.24 285 VAL A N 1
ATOM 2098 C CA . VAL A 1 285 ? 6.395 23.052 -27.446 1.00 87.42 285 VAL A CA 1
ATOM 2099 C C . VAL A 1 285 ? 7.300 22.952 -28.675 1.00 88.05 285 VAL A C 1
ATOM 2100 O O . VAL A 1 285 ? 6.857 23.195 -29.800 1.00 86.67 285 VAL A O 1
ATOM 2104 N N . GLU A 1 286 ? 8.560 22.582 -28.456 1.00 88.59 286 GLU A N 1
ATOM 2105 C CA . GLU A 1 286 ? 9.536 22.499 -29.543 1.00 89.11 286 GLU A CA 1
ATOM 2106 C C . GLU A 1 286 ? 9.178 21.378 -30.518 1.00 90.51 286 GLU A C 1
ATOM 2107 O O . GLU A 1 286 ? 9.259 21.552 -31.735 1.00 90.31 286 GLU A O 1
ATOM 2110 N N . ALA A 1 287 ? 8.756 20.238 -29.977 1.00 91.49 287 ALA A N 1
ATOM 2111 C CA . ALA A 1 287 ? 8.362 19.095 -30.800 1.00 92.58 287 ALA A CA 1
ATOM 2112 C C . ALA A 1 287 ? 7.186 19.438 -31.716 1.00 91.16 287 ALA A C 1
ATOM 2113 O O . ALA A 1 287 ? 7.178 19.063 -32.890 1.00 90.78 287 ALA A O 1
ATOM 2115 N N . VAL A 1 288 ? 6.211 20.169 -31.179 1.00 89.22 288 VAL A N 1
ATOM 2116 C CA . VAL A 1 288 ? 5.040 20.576 -31.952 1.00 87.83 288 VAL A CA 1
ATOM 2117 C C . VAL A 1 288 ? 5.443 21.595 -33.015 1.00 88.42 288 VAL A C 1
ATOM 2118 O O . VAL A 1 288 ? 4.978 21.528 -34.153 1.00 87.59 288 VAL A O 1
ATOM 2122 N N . ARG A 1 289 ? 6.313 22.532 -32.639 1.00 88.59 289 ARG A N 1
ATOM 2123 C CA . ARG A 1 289 ? 6.925 23.447 -33.605 1.00 87.96 289 ARG A CA 1
ATOM 2124 C C . ARG A 1 289 ? 7.588 22.665 -34.732 1.00 90.70 289 ARG A C 1
ATOM 2125 O O . ARG A 1 289 ? 7.349 22.934 -35.910 1.00 93.10 289 ARG A O 1
ATOM 2129 N N . ALA A 1 290 ? 8.390 21.671 -34.361 1.00 92.46 290 ALA A N 1
ATOM 2130 C CA . ALA A 1 290 ? 9.086 20.835 -35.336 1.00 92.84 290 ALA A CA 1
ATOM 2131 C C . ALA A 1 290 ? 8.104 20.074 -36.223 1.00 92.15 290 ALA A C 1
ATOM 2132 O O . ALA A 1 290 ? 8.350 19.894 -37.414 1.00 95.32 290 ALA A O 1
ATOM 2134 N N . ALA A 1 291 ? 6.981 19.660 -35.644 1.00 90.13 291 ALA A N 1
ATOM 2135 C CA . ALA A 1 291 ? 5.951 18.932 -36.386 1.00 89.91 291 ALA A CA 1
ATOM 2136 C C . ALA A 1 291 ? 5.189 19.830 -37.362 1.00 89.63 291 ALA A C 1
ATOM 2137 O O . ALA A 1 291 ? 4.459 19.342 -38.227 1.00 92.36 291 ALA A O 1
ATOM 2139 N N . GLY A 1 292 ? 5.368 21.139 -37.220 1.00 88.08 292 GLY A N 1
ATOM 2140 C CA . GLY A 1 292 ? 4.842 22.095 -38.188 1.00 89.16 292 GLY A CA 1
ATOM 2141 C C . GLY A 1 292 ? 3.400 22.488 -37.921 1.00 87.18 292 GLY A C 1
ATOM 2142 O O . GLY A 1 292 ? 2.754 23.120 -38.753 1.00 89.33 292 GLY A O 1
ATOM 2143 N N . HIS A 1 293 ? 2.910 22.161 -36.732 1.00 84.30 293 HIS A N 1
ATOM 2144 C CA . HIS A 1 293 ? 1.571 22.566 -36.323 1.00 81.58 293 HIS A CA 1
ATOM 2145 C C . HIS A 1 293 ? 1.555 24.024 -35.842 1.00 79.52 293 HIS A C 1
ATOM 2146 O O . HIS A 1 293 ? 2.112 24.333 -34.791 1.00 77.54 293 HIS A O 1
ATOM 2153 N N . PRO A 1 294 ? 0.914 24.927 -36.610 1.00 79.29 294 PRO A N 1
ATOM 2154 C CA . PRO A 1 294 ? 0.739 26.310 -36.165 1.00 78.83 294 PRO A CA 1
ATOM 2155 C C . PRO A 1 294 ? -0.263 26.406 -35.021 1.00 78.61 294 PRO A C 1
ATOM 2156 O O . PRO A 1 294 ? -1.382 26.904 -35.182 1.00 77.24 294 PRO A O 1
ATOM 2160 N N . VAL A 1 295 ? 0.166 25.917 -33.867 1.00 78.80 295 VAL A N 1
ATOM 2161 C CA . VAL A 1 295 ? -0.689 25.794 -32.705 1.00 77.47 295 VAL A CA 1
ATOM 2162 C C . VAL A 1 295 ? -0.667 27.110 -31.953 1.00 78.63 295 VAL A C 1
ATOM 2163 O O . VAL A 1 295 ? 0.281 27.885 -32.074 1.00 80.96 295 VAL A O 1
ATOM 2167 N N . ILE A 1 296 ? -1.714 27.365 -31.180 1.00 79.07 296 ILE A N 1
ATOM 2168 C CA . ILE A 1 296 ? -1.700 28.464 -30.225 1.00 80.02 296 ILE A CA 1
ATOM 2169 C C . ILE A 1 296 ? -1.817 27.943 -28.788 1.00 78.70 296 ILE A C 1
ATOM 2170 O O . ILE A 1 296 ? -2.689 27.129 -28.478 1.00 81.32 296 ILE A O 1
ATOM 2175 N N . TRP A 1 297 ? -0.871 28.345 -27.942 1.00 76.32 297 TRP A N 1
ATOM 2176 C CA . TRP A 1 297 ? -0.851 27.928 -26.541 1.00 73.72 297 TRP A CA 1
ATOM 2177 C C . TRP A 1 297 ? -1.501 28.986 -25.651 1.00 70.92 297 TRP A C 1
ATOM 2178 O O . TRP A 1 297 ? -1.106 30.149 -25.673 1.00 68.77 297 TRP A O 1
ATOM 2189 N N . LEU A 1 298 ? -2.466 28.567 -24.841 1.00 68.64 298 LEU A N 1
ATOM 2190 C CA . LEU A 1 298 ? -2.935 29.376 -23.724 1.00 70.08 298 LEU A CA 1
ATOM 2191 C C . LEU A 1 298 ? -2.479 28.748 -22.416 1.00 72.08 298 LEU A C 1
ATOM 2192 O O . LEU A 1 298 ? -2.354 27.528 -22.322 1.00 73.52 298 LEU A O 1
ATOM 2197 N N . SER A 1 299 ? -2.243 29.576 -21.403 1.00 73.46 299 SER A N 1
ATOM 2198 C CA . SER A 1 299 ? -1.980 29.065 -20.063 1.00 75.49 299 SER A CA 1
ATOM 2199 C C . SER A 1 299 ? -3.279 28.777 -19.331 1.00 77.11 299 SER A C 1
ATOM 2200 O O . SER A 1 299 ? -4.224 29.565 -19.382 1.00 75.88 299 SER A O 1
ATOM 2203 N N . ASP A 1 300 ? -3.302 27.649 -18.631 1.00 80.37 300 ASP A N 1
ATOM 2204 C CA . ASP A 1 300 ? -4.317 27.373 -17.625 1.00 80.19 300 ASP A CA 1
ATOM 2205 C C . ASP A 1 300 ? -3.613 27.210 -16.278 1.00 81.54 300 ASP A C 1
ATOM 2206 O O . ASP A 1 300 ? -3.318 26.093 -15.848 1.00 84.22 300 ASP A O 1
ATOM 2211 N N . PRO A 1 301 ? -3.304 28.339 -15.622 1.00 82.31 301 PRO A N 1
ATOM 2212 C CA . PRO A 1 301 ? -2.609 28.308 -14.341 1.00 84.17 301 PRO A CA 1
ATOM 2213 C C . PRO A 1 301 ? -3.513 27.921 -13.165 1.00 83.25 301 PRO A C 1
ATOM 2214 O O . PRO A 1 301 ? -3.054 27.888 -12.025 1.00 86.47 301 PRO A O 1
ATOM 2218 N N . MET A 1 302 ? -4.783 27.641 -13.440 1.00 81.20 302 MET A N 1
ATOM 2219 C CA . MET A 1 302 ? -5.720 27.252 -12.398 1.00 81.45 302 MET A CA 1
ATOM 2220 C C . MET A 1 302 ? -5.501 25.794 -12.003 1.00 81.02 302 MET A C 1
ATOM 2221 O O . MET A 1 302 ? -5.152 25.501 -10.860 1.00 82.93 302 MET A O 1
ATOM 2226 N N . HIS A 1 303 ? -5.701 24.886 -12.953 1.00 77.04 303 HIS A N 1
ATOM 2227 C CA . HIS A 1 303 ? -5.894 23.471 -12.631 1.00 75.85 303 HIS A CA 1
ATOM 2228 C C . HIS A 1 303 ? -4.584 22.753 -12.320 1.00 77.13 303 HIS A C 1
ATOM 2229 O O . HIS A 1 303 ? -4.592 21.648 -11.777 1.00 77.21 303 HIS A O 1
ATOM 2236 N N . GLY A 1 304 ? -3.465 23.379 -12.669 1.00 78.73 304 GLY A N 1
ATOM 2237 C CA . GLY A 1 304 ? -2.156 22.878 -12.269 1.00 82.47 304 GLY A CA 1
ATOM 2238 C C . GLY A 1 304 ? -1.855 23.071 -10.794 1.00 85.83 304 GLY A C 1
ATOM 2239 O O . GLY A 1 304 ? -0.997 22.381 -10.241 1.00 88.18 304 GLY A O 1
ATOM 2240 N N . ASN A 1 305 ? -2.570 23.995 -10.153 1.00 86.48 305 ASN A N 1
ATOM 2241 C CA . ASN A 1 305 ? -2.152 24.543 -8.867 1.00 89.34 305 ASN A CA 1
ATOM 2242 C C . ASN A 1 305 ? -3.229 24.451 -7.793 1.00 91.43 305 ASN A C 1
ATOM 2243 O O . ASN A 1 305 ? -3.256 25.266 -6.869 1.00 92.38 305 ASN A O 1
ATOM 2248 N N . THR A 1 306 ? -4.095 23.448 -7.898 1.00 92.67 306 THR A N 1
ATOM 2249 C CA . THR A 1 306 ? -5.136 23.248 -6.899 1.00 95.89 306 THR A CA 1
ATOM 2250 C C . THR A 1 306 ? -4.530 22.739 -5.594 1.00 94.97 306 THR A C 1
ATOM 2251 O O . THR A 1 306 ? -3.684 21.846 -5.594 1.00 91.90 306 THR A O 1
ATOM 2255 N N . ILE A 1 307 ? -4.976 23.317 -4.484 1.00 96.65 307 ILE A N 1
ATOM 2256 C CA . ILE A 1 307 ? -4.365 23.072 -3.176 1.00 99.21 307 ILE A CA 1
ATOM 2257 C C . ILE A 1 307 ? -5.469 22.958 -2.123 1.00 99.89 307 ILE A C 1
ATOM 2258 O O . ILE A 1 307 ? -6.494 23.635 -2.214 1.00 98.87 307 ILE A O 1
ATOM 2263 N N . VAL A 1 308 ? -5.282 22.060 -1.159 1.00 101.68 308 VAL A N 1
ATOM 2264 C CA . VAL A 1 308 ? -6.261 21.877 -0.088 1.00 104.25 308 VAL A CA 1
ATOM 2265 C C . VAL A 1 308 ? -5.951 22.789 1.095 1.00 105.96 308 VAL A C 1
ATOM 2266 O O . VAL A 1 308 ? -4.828 22.808 1.603 1.00 103.91 308 VAL A O 1
ATOM 2270 N N . ALA A 1 309 ? -6.961 23.534 1.532 1.00 110.10 309 ALA A N 1
ATOM 2271 C CA . ALA A 1 309 ? -6.813 24.454 2.659 1.00 115.54 309 ALA A CA 1
ATOM 2272 C C . ALA A 1 309 ? -7.131 23.715 3.956 1.00 120.42 309 ALA A C 1
ATOM 2273 O O . ALA A 1 309 ? -7.813 22.686 3.928 1.00 120.27 309 ALA A O 1
ATOM 2275 N N . PRO A 1 310 ? -6.635 24.232 5.097 1.00 125.67 310 PRO A N 1
ATOM 2276 C CA . PRO A 1 310 ? -6.893 23.564 6.374 1.00 129.42 310 PRO A CA 1
ATOM 2277 C C . PRO A 1 310 ? -8.385 23.497 6.696 1.00 133.72 310 PRO A C 1
ATOM 2278 O O . PRO A 1 310 ? -8.892 22.428 7.038 1.00 135.57 310 PRO A O 1
ATOM 2282 N N . CYS A 1 311 ? -9.080 24.618 6.530 1.00 138.43 311 CYS A N 1
ATOM 2283 C CA . CYS A 1 311 ? -10.535 24.629 6.497 1.00 144.56 311 CYS A CA 1
ATOM 2284 C C . CYS A 1 311 ? -11.044 25.191 5.175 1.00 141.79 311 CYS A C 1
ATOM 2285 O O . CYS A 1 311 ? -10.369 25.981 4.512 1.00 138.03 311 CYS A O 1
ATOM 2288 N N . GLY A 1 312 ? -12.259 24.802 4.818 1.00 140.78 312 GLY A N 1
ATOM 2289 C CA . GLY A 1 312 ? -12.797 25.080 3.494 1.00 136.14 312 GLY A CA 1
ATOM 2290 C C . GLY A 1 312 ? -12.432 23.981 2.517 1.00 131.28 312 GLY A C 1
ATOM 2291 O O . GLY A 1 312 ? -11.799 22.990 2.886 1.00 132.76 312 GLY A O 1
ATOM 2292 N N . ASN A 1 313 ? -12.822 24.172 1.261 1.00 126.47 313 ASN A N 1
ATOM 2293 C CA . ASN A 1 313 ? -12.527 23.217 0.193 1.00 126.82 313 ASN A CA 1
ATOM 2294 C C . ASN A 1 313 ? -11.094 23.378 -0.318 1.00 119.87 313 ASN A C 1
ATOM 2295 O O . ASN A 1 313 ? -10.230 23.910 0.376 1.00 119.63 313 ASN A O 1
ATOM 2300 N N . LYS A 1 314 ? -10.846 22.908 -1.535 1.00 109.88 314 LYS A N 1
ATOM 2301 C CA . LYS A 1 314 ? -9.601 23.219 -2.214 1.00 105.09 314 LYS A CA 1
ATOM 2302 C C . LYS A 1 314 ? -9.573 24.681 -2.645 1.00 100.43 314 LYS A C 1
ATOM 2303 O O . LYS A 1 314 ? -10.616 25.293 -2.898 1.00 99.09 314 LYS A O 1
ATOM 2305 N N . THR A 1 315 ? -8.373 25.247 -2.674 1.00 97.51 315 THR A N 1
ATOM 2306 C CA . THR A 1 315 ? -8.165 26.592 -3.193 1.00 96.32 315 THR A CA 1
ATOM 2307 C C . THR A 1 315 ? -6.938 26.651 -4.079 1.00 96.18 315 THR A C 1
ATOM 2308 O O . THR A 1 315 ? -6.277 25.640 -4.323 1.00 97.90 315 THR A O 1
ATOM 2312 N N . ARG A 1 316 ? -6.615 27.864 -4.514 1.00 94.58 316 ARG A N 1
ATOM 2313 C CA . ARG A 1 316 ? -5.402 28.116 -5.268 1.00 91.90 316 ARG A CA 1
ATOM 2314 C C . ARG A 1 316 ? -4.769 29.407 -4.771 1.00 89.52 316 ARG A C 1
ATOM 2315 O O . ARG A 1 316 ? -5.467 30.384 -4.501 1.00 88.15 316 ARG A O 1
ATOM 2323 N N . LEU A 1 317 ? -3.455 29.388 -4.576 1.00 87.37 317 LEU A N 1
ATOM 2324 C CA . LEU A 1 317 ? -2.737 30.600 -4.207 1.00 88.02 317 LEU A CA 1
ATOM 2325 C C . LEU A 1 317 ? -2.593 31.471 -5.450 1.00 86.80 317 LEU A C 1
ATOM 2326 O O . LEU A 1 317 ? -2.188 30.986 -6.505 1.00 85.48 317 LEU A O 1
ATOM 2331 N N . VAL A 1 318 ? -2.956 32.745 -5.335 1.00 86.12 318 VAL A N 1
ATOM 2332 C CA . VAL A 1 318 ? -2.866 33.664 -6.468 1.00 83.76 318 VAL A CA 1
ATOM 2333 C C . VAL A 1 318 ? -1.419 33.822 -6.927 1.00 83.99 318 VAL A C 1
ATOM 2334 O O . VAL A 1 318 ? -1.149 33.840 -8.125 1.00 84.12 318 VAL A O 1
ATOM 2338 N N . ARG A 1 319 ? -0.496 33.922 -5.975 1.00 87.11 319 ARG A N 1
ATOM 2339 C CA . ARG A 1 319 ? 0.930 34.026 -6.289 1.00 89.08 319 ARG A CA 1
ATOM 2340 C C . ARG A 1 319 ? 1.385 32.871 -7.182 1.00 88.43 319 ARG A C 1
ATOM 2341 O O . ARG A 1 319 ? 2.095 33.076 -8.165 1.00 88.28 319 ARG A O 1
ATOM 2343 N N . SER A 1 320 ? 0.942 31.663 -6.853 1.00 91.00 320 SER A N 1
ATOM 2344 C CA . SER A 1 320 ? 1.272 30.483 -7.644 1.00 92.80 320 SER A CA 1
ATOM 2345 C C . SER A 1 320 ? 0.760 30.612 -9.082 1.00 88.41 320 SER A C 1
ATOM 2346 O O . SER A 1 320 ? 1.486 30.329 -10.038 1.00 89.45 320 SER A O 1
ATOM 2349 N N . ILE A 1 321 ? -0.481 31.070 -9.225 1.00 85.08 321 ILE A N 1
ATOM 2350 C CA . ILE A 1 321 ? -1.109 31.226 -10.540 1.00 80.84 321 ILE A CA 1
ATOM 2351 C C . ILE A 1 321 ? -0.290 32.189 -11.394 1.00 78.03 321 ILE A C 1
ATOM 2352 O O . ILE A 1 321 ? 0.043 31.887 -12.544 1.00 76.59 321 ILE A O 1
ATOM 2357 N N . ALA A 1 322 ? 0.077 33.319 -10.798 1.00 76.15 322 ALA A N 1
ATOM 2358 C CA . ALA A 1 322 ? 0.854 34.341 -11.488 1.00 76.35 322 ALA A CA 1
ATOM 2359 C C . ALA A 1 322 ? 2.235 33.822 -11.874 1.00 76.29 322 ALA A C 1
ATOM 2360 O O . ALA A 1 322 ? 2.720 34.090 -12.972 1.00 76.64 322 ALA A O 1
ATOM 2362 N N . GLU A 1 323 ? 2.863 33.091 -10.959 1.00 78.12 323 GLU A N 1
ATOM 2363 C CA . GLU A 1 323 ? 4.137 32.438 -11.245 1.00 80.29 323 GLU A CA 1
ATOM 2364 C C . GLU A 1 323 ? 4.021 31.609 -12.515 1.00 80.24 323 GLU A C 1
ATOM 2365 O O . GLU A 1 323 ? 4.818 31.762 -13.438 1.00 81.88 323 GLU A O 1
ATOM 2367 N N . GLU A 1 324 ? 2.991 30.771 -12.582 1.00 81.18 324 GLU A N 1
ATOM 2368 C CA . GLU A 1 324 ? 2.820 29.879 -13.723 1.00 81.77 324 GLU A CA 1
ATOM 2369 C C . GLU A 1 324 ? 2.627 30.650 -15.019 1.00 79.43 324 GLU A C 1
ATOM 2370 O O . GLU A 1 324 ? 3.177 30.274 -16.053 1.00 78.92 324 GLU A O 1
ATOM 2376 N N . VAL A 1 325 ? 1.847 31.724 -14.964 1.00 77.15 325 VAL A N 1
ATOM 2377 C CA . VAL A 1 325 ? 1.610 32.547 -16.144 1.00 77.18 325 VAL A CA 1
ATOM 2378 C C . VAL A 1 325 ? 2.930 33.071 -16.708 1.00 77.99 325 VAL A C 1
ATOM 2379 O O . VAL A 1 325 ? 3.191 32.963 -17.909 1.00 74.95 325 VAL A O 1
ATOM 2383 N N . ALA A 1 326 ? 3.760 33.628 -15.831 1.00 80.40 326 ALA A N 1
ATOM 2384 C CA . ALA A 1 326 ? 5.077 34.127 -16.217 1.00 84.11 326 ALA A CA 1
ATOM 2385 C C . ALA A 1 326 ? 5.944 33.012 -16.795 1.00 87.45 326 ALA A C 1
ATOM 2386 O O . ALA A 1 326 ? 6.533 33.162 -17.865 1.00 89.08 326 ALA A O 1
ATOM 2388 N N . ALA A 1 327 ? 6.015 31.895 -16.080 1.00 90.53 327 ALA A N 1
ATOM 2389 C CA . ALA A 1 327 ? 6.806 30.749 -16.522 1.00 93.67 327 ALA A CA 1
ATOM 2390 C C . ALA A 1 327 ? 6.304 30.224 -17.864 1.00 93.00 327 ALA A C 1
ATOM 2391 O O . ALA A 1 327 ? 7.098 29.852 -18.731 1.00 95.97 327 ALA A O 1
ATOM 2393 N N . PHE A 1 328 ? 4.983 30.187 -18.020 1.00 90.42 328 PHE A N 1
ATOM 2394 C CA . PHE A 1 328 ? 4.366 29.682 -19.243 1.00 88.07 328 PHE A CA 1
ATOM 2395 C C . PHE A 1 328 ? 4.869 30.464 -20.449 1.00 88.22 328 PHE A C 1
ATOM 2396 O O . PHE A 1 328 ? 5.318 29.877 -21.431 1.00 85.97 328 PHE A O 1
ATOM 2404 N N . ARG A 1 329 ? 4.840 31.788 -20.346 1.00 88.54 329 ARG A N 1
ATOM 2405 C CA . ARG A 1 329 ? 5.219 32.639 -21.466 1.00 87.93 329 ARG A CA 1
ATOM 2406 C C . ARG A 1 329 ? 6.691 32.469 -21.810 1.00 87.80 329 ARG A C 1
ATOM 2407 O O . ARG A 1 329 ? 7.043 32.331 -22.978 1.00 89.19 329 ARG A O 1
ATOM 2415 N N . LEU A 1 330 ? 7.544 32.474 -20.790 1.00 88.55 330 LEU A N 1
ATOM 2416 C CA . LEU A 1 330 ? 8.974 32.230 -20.983 1.00 89.00 330 LEU A CA 1
ATOM 2417 C C . LEU A 1 330 ? 9.191 30.928 -21.753 1.00 89.02 330 LEU A C 1
ATOM 2418 O O . LEU A 1 330 ? 9.827 30.918 -22.809 1.00 89.16 330 LEU A O 1
ATOM 2420 N N . ALA A 1 331 ? 8.602 29.848 -21.248 1.00 87.09 331 ALA A N 1
ATOM 2421 C CA . ALA A 1 331 ? 8.766 28.523 -21.838 1.00 86.71 331 ALA A CA 1
ATOM 2422 C C . ALA A 1 331 ? 8.355 28.516 -23.306 1.00 86.46 331 ALA A C 1
ATOM 2423 O O . ALA A 1 331 ? 9.143 28.155 -24.185 1.00 85.22 331 ALA A O 1
ATOM 2425 N N . VAL A 1 332 ? 7.117 28.927 -23.562 1.00 86.17 332 VAL A N 1
ATOM 2426 C CA . VAL A 1 332 ? 6.543 28.848 -24.900 1.00 86.16 332 VAL A CA 1
ATOM 2427 C C . VAL A 1 332 ? 7.302 29.748 -25.868 1.00 87.69 332 VAL A C 1
ATOM 2428 O O . VAL A 1 332 ? 7.726 29.306 -26.935 1.00 84.77 332 VAL A O 1
ATOM 2432 N N . SER A 1 333 ? 7.472 31.009 -25.483 1.00 90.78 333 SER A N 1
ATOM 2433 C CA . SER A 1 333 ? 8.171 31.984 -26.311 1.00 94.55 333 SER A CA 1
ATOM 2434 C C . SER A 1 333 ? 9.610 31.554 -26.581 1.00 97.20 333 SER A C 1
ATOM 2435 O O . SER A 1 333 ? 10.103 31.678 -27.702 1.00 96.77 333 SER A O 1
ATOM 2438 N N . GLY A 1 334 ? 10.286 31.074 -25.540 1.00 99.59 334 GLY A N 1
ATOM 2439 C CA . GLY A 1 334 ? 11.651 30.576 -25.667 1.00 100.36 334 GLY A CA 1
ATOM 2440 C C . GLY A 1 334 ? 11.769 29.493 -26.719 1.00 99.28 334 GLY A C 1
ATOM 2441 O O . GLY A 1 334 ? 12.621 29.566 -27.600 1.00 100.89 334 GLY A O 1
ATOM 2442 N N . SER A 1 335 ? 10.873 28.515 -26.659 1.00 98.45 335 SER A N 1
ATOM 2443 C CA . SER A 1 335 ? 10.990 27.315 -27.483 1.00 98.85 335 SER A CA 1
ATOM 2444 C C . SER A 1 335 ? 10.440 27.517 -28.897 1.00 96.05 335 SER A C 1
ATOM 2445 O O . SER A 1 335 ? 10.551 26.626 -29.743 1.00 94.04 335 SER A O 1
ATOM 2448 N N . GLY A 1 336 ? 9.823 28.672 -29.139 1.00 93.57 336 GLY A N 1
ATOM 2449 C CA . GLY A 1 336 ? 9.487 29.106 -30.496 1.00 92.06 336 GLY A CA 1
ATOM 2450 C C . GLY A 1 336 ? 8.009 29.023 -30.840 1.00 88.33 336 GLY A C 1
ATOM 2451 O O . GLY A 1 336 ? 7.640 29.089 -32.013 1.00 88.57 336 GLY A O 1
ATOM 2452 N N . GLY A 1 337 ? 7.160 28.891 -29.825 1.00 84.28 337 GLY A N 1
ATOM 2453 C CA . GLY A 1 337 ? 5.717 28.805 -30.031 1.00 80.69 337 GLY A CA 1
ATOM 2454 C C . GLY A 1 337 ? 5.016 30.112 -29.715 1.00 78.65 337 GLY A C 1
ATOM 2455 O O . GLY A 1 337 ? 5.578 30.983 -29.055 1.00 77.71 337 GLY A O 1
ATOM 2456 N N . VAL A 1 338 ? 3.775 30.234 -30.176 1.00 77.26 338 VAL A N 1
ATOM 2457 C CA . VAL A 1 338 ? 2.985 31.439 -29.942 1.00 76.34 338 VAL A CA 1
ATOM 2458 C C . VAL A 1 338 ? 2.253 31.332 -28.606 1.00 76.60 338 VAL A C 1
ATOM 2459 O O . VAL A 1 338 ? 1.341 30.519 -28.450 1.00 78.28 338 VAL A O 1
ATOM 2461 N N . ALA A 1 339 ? 2.695 32.117 -27.628 1.00 77.64 339 ALA A N 1
ATOM 2462 C CA . ALA A 1 339 ? 1.991 32.234 -26.353 1.00 76.16 339 ALA A CA 1
ATOM 2463 C C . ALA A 1 339 ? 0.903 33.293 -26.471 1.00 75.27 339 ALA A C 1
ATOM 2464 O O . ALA A 1 339 ? 1.202 34.483 -26.576 1.00 73.66 339 ALA A O 1
ATOM 2466 N N . ALA A 1 340 ? -0.355 32.861 -26.429 1.00 73.70 340 ALA A N 1
ATOM 2467 C CA . ALA A 1 340 ? -1.444 33.627 -27.029 1.00 73.56 340 ALA A CA 1
ATOM 2468 C C . ALA A 1 340 ? -2.506 34.098 -26.035 1.00 74.39 340 ALA A C 1
ATOM 2469 O O . ALA A 1 340 ? -3.413 34.834 -26.415 1.00 73.97 340 ALA A O 1
ATOM 2471 N N . GLY A 1 341 ? -2.401 33.690 -24.772 1.00 73.56 341 GLY A N 1
ATOM 2472 C CA . GLY A 1 341 ? -3.291 34.224 -23.742 1.00 72.73 341 GLY A CA 1
ATOM 2473 C C . GLY A 1 341 ? -3.579 33.278 -22.593 1.00 72.48 341 GLY A C 1
ATOM 2474 O O . GLY A 1 341 ? -2.763 32.422 -22.257 1.00 73.27 341 GLY A O 1
ATOM 2475 N N . LEU A 1 342 ? -4.746 33.448 -21.978 1.00 71.78 342 LEU A N 1
ATOM 2476 C CA . LEU A 1 342 ? -5.012 32.871 -20.670 1.00 72.61 342 LEU A CA 1
ATOM 2477 C C . LEU A 1 342 ? -6.350 32.157 -20.631 1.00 70.78 342 LEU A C 1
ATOM 2478 O O . LEU A 1 342 ? -7.326 32.603 -21.234 1.00 69.33 342 LEU A O 1
ATOM 2483 N N . HIS A 1 343 ? -6.390 31.078 -19.857 1.00 71.04 343 HIS A N 1
ATOM 2484 C CA . HIS A 1 343 ? -7.612 30.339 -19.585 1.00 69.55 343 HIS A CA 1
ATOM 2485 C C . HIS A 1 343 ? -7.805 30.308 -18.070 1.00 71.10 343 HIS A C 1
ATOM 2486 O O . HIS A 1 343 ? -6.971 29.770 -17.343 1.00 72.28 343 HIS A O 1
ATOM 2493 N N . LEU A 1 344 ? -8.835 30.970 -17.603 1.00 70.64 344 LEU A N 1
ATOM 2494 C CA . LEU A 1 344 ? -9.037 31.067 -16.201 1.00 69.10 344 LEU A CA 1
ATOM 2495 C C . LEU A 1 344 ? -10.442 30.857 -15.842 1.00 69.75 344 LEU A C 1
ATOM 2496 O O . LEU A 1 344 ? -11.335 31.109 -16.606 1.00 69.75 344 LEU A O 1
ATOM 2501 N N . GLU A 1 345 ? -10.633 30.412 -14.629 1.00 71.94 345 GLU A N 1
ATOM 2502 C CA . GLU A 1 345 ? -11.946 30.213 -14.132 1.00 73.82 345 GLU A CA 1
ATOM 2503 C C . GLU A 1 345 ? -12.128 31.350 -13.208 1.00 71.70 345 GLU A C 1
ATOM 2504 O O . GLU A 1 345 ? -11.271 31.622 -12.404 1.00 69.57 345 GLU A O 1
ATOM 2510 N N . THR A 1 346 ? -13.246 32.029 -13.336 1.00 70.87 346 THR A N 1
ATOM 2511 C CA . THR A 1 346 ? -13.469 33.178 -12.534 1.00 71.62 346 THR A CA 1
ATOM 2512 C C . THR A 1 346 ? -14.904 33.412 -12.272 1.00 71.12 346 THR A C 1
ATOM 2513 O O . THR A 1 346 ? -15.755 32.677 -12.678 1.00 70.19 346 THR A O 1
ATOM 2517 N N . THR A 1 347 ? -15.156 34.487 -11.578 1.00 72.49 347 THR A N 1
ATOM 2518 C CA . THR A 1 347 ? -16.530 34.889 -11.302 1.00 75.73 347 THR A CA 1
ATOM 2519 C C . THR A 1 347 ? -16.592 36.395 -11.037 1.00 76.23 347 THR A C 1
ATOM 2520 O O . THR A 1 347 ? -15.621 36.982 -10.568 1.00 77.88 347 THR A O 1
ATOM 2524 N N . PRO A 1 348 ? -17.727 37.031 -11.364 1.00 76.05 348 PRO A N 1
ATOM 2525 C CA . PRO A 1 348 ? -17.903 38.435 -11.011 1.00 78.04 348 PRO A CA 1
ATOM 2526 C C . PRO A 1 348 ? -18.154 38.628 -9.517 1.00 83.70 348 PRO A C 1
ATOM 2527 O O . PRO A 1 348 ? -17.811 39.673 -8.967 1.00 84.60 348 PRO A O 1
ATOM 2531 N N . ASP A 1 349 ? -18.691 37.601 -8.862 1.00 88.81 349 ASP A N 1
ATOM 2532 C CA . ASP A 1 349 ? -18.998 37.665 -7.433 1.00 93.18 349 ASP A CA 1
ATOM 2533 C C . ASP A 1 349 ? -17.736 37.922 -6.615 1.00 95.69 349 ASP A C 1
ATOM 2534 O O . ASP A 1 349 ? -16.659 37.417 -6.944 1.00 93.66 349 ASP A O 1
ATOM 2539 N N . ASP A 1 350 ? -17.874 38.714 -5.554 1.00 99.57 350 ASP A N 1
ATOM 2540 C CA . ASP A 1 350 ? -16.745 39.013 -4.676 1.00 102.73 350 ASP A CA 1
ATOM 2541 C C . ASP A 1 350 ? -16.539 37.865 -3.697 1.00 100.44 350 ASP A C 1
ATOM 2542 O O . ASP A 1 350 ? -17.043 37.892 -2.572 1.00 104.05 350 ASP A O 1
ATOM 2547 N N . VAL A 1 351 ? -15.808 36.851 -4.147 1.00 95.26 351 VAL A N 1
ATOM 2548 C CA . VAL A 1 351 ? -15.621 35.631 -3.372 1.00 92.82 351 VAL A CA 1
ATOM 2549 C C . VAL A 1 351 ? -14.210 35.568 -2.806 1.00 93.91 351 VAL A C 1
ATOM 2550 O O . VAL A 1 351 ? -13.337 36.336 -3.207 1.00 93.16 351 VAL A O 1
ATOM 2554 N N . THR A 1 352 ? -13.998 34.645 -1.873 1.00 95.70 352 THR A N 1
ATOM 2555 C CA . THR A 1 352 ? -12.681 34.428 -1.284 1.00 97.53 352 THR A CA 1
ATOM 2556 C C . THR A 1 352 ? -12.230 32.992 -1.536 1.00 98.37 352 THR A C 1
ATOM 2557 O O . THR A 1 352 ? -11.446 32.428 -0.768 1.00 102.08 352 THR A O 1
ATOM 2561 N N . GLU A 1 353 ? -12.734 32.407 -2.618 1.00 97.54 353 GLU A N 1
ATOM 2562 C CA . GLU A 1 353 ? -12.419 31.022 -2.963 1.00 96.74 353 GLU A CA 1
ATOM 2563 C C . GLU A 1 353 ? -10.938 30.853 -3.279 1.00 94.81 353 GLU A C 1
ATOM 2564 O O . GLU A 1 353 ? -10.368 29.777 -3.078 1.00 94.78 353 GLU A O 1
ATOM 2570 N N . CYS A 1 354 ? -10.323 31.920 -3.779 1.00 93.71 354 CYS A N 1
ATOM 2571 C CA . CYS A 1 354 ? -8.880 31.960 -3.952 1.00 94.09 354 CYS A CA 1
ATOM 2572 C C . CYS A 1 354 ? -8.268 33.027 -3.058 1.00 93.92 354 CYS A C 1
ATOM 2573 O O . CYS A 1 354 ? -8.895 34.046 -2.762 1.00 95.35 354 CYS A O 1
ATOM 2576 N N . VAL A 1 355 ? -7.040 32.783 -2.616 1.00 93.12 355 VAL A N 1
ATOM 2577 C CA . VAL A 1 355 ? -6.366 33.716 -1.732 1.00 92.16 355 VAL A CA 1
ATOM 2578 C C . VAL A 1 355 ? -4.994 34.095 -2.276 1.00 91.84 355 VAL A C 1
ATOM 2579 O O . VAL A 1 355 ? -4.363 33.320 -2.997 1.00 92.03 355 VAL A O 1
ATOM 2583 N N . ALA A 1 356 ? -4.545 35.295 -1.918 1.00 92.72 356 ALA A N 1
ATOM 2584 C CA . ALA A 1 356 ? -3.343 35.887 -2.501 1.00 94.41 356 ALA A CA 1
ATOM 2585 C C . ALA A 1 356 ? -2.153 34.936 -2.417 1.00 95.64 356 ALA A C 1
ATOM 2586 O O . ALA A 1 356 ? -1.437 34.730 -3.405 1.00 93.87 356 ALA A O 1
ATOM 2588 N N . ASP A 1 357 ? -1.958 34.357 -1.235 1.00 99.66 357 ASP A N 1
ATOM 2589 C CA . ASP A 1 357 ? -0.788 33.528 -0.966 1.00 102.25 357 ASP A CA 1
ATOM 2590 C C . ASP A 1 357 ? -1.030 32.593 0.213 1.00 104.00 357 ASP A C 1
ATOM 2591 O O . ASP A 1 357 ? -2.140 32.532 0.746 1.00 103.63 357 ASP A O 1
ATOM 2596 N N . SER A 1 358 ? 0.025 31.889 0.622 1.00 106.92 358 SER A N 1
ATOM 2597 C CA . SER A 1 358 ? -0.066 30.870 1.660 1.00 111.59 358 SER A CA 1
ATOM 2598 C C . SER A 1 358 ? -0.525 31.436 3.005 1.00 113.36 358 SER A C 1
ATOM 2599 O O . SER A 1 358 ? -1.226 30.757 3.758 1.00 113.41 358 SER A O 1
ATOM 2602 N N . SER A 1 359 ? -0.113 32.665 3.313 1.00 112.23 359 SER A N 1
ATOM 2603 C CA . SER A 1 359 ? -0.494 33.303 4.567 1.00 113.13 359 SER A CA 1
ATOM 2604 C C . SER A 1 359 ? -2.002 33.458 4.648 1.00 111.44 359 SER A C 1
ATOM 2605 O O . SER A 1 359 ? -2.598 33.245 5.700 1.00 112.88 359 SER A O 1
ATOM 2608 N N . GLY A 1 360 ? -2.621 33.825 3.534 1.00 107.56 360 GLY A N 1
ATOM 2609 C CA . GLY A 1 360 ? -4.046 34.108 3.547 1.00 106.39 360 GLY A CA 1
ATOM 2610 C C . GLY A 1 360 ? -4.938 32.890 3.736 1.00 107.19 360 GLY A C 1
ATOM 2611 O O . GLY A 1 360 ? -6.125 33.044 3.985 1.00 106.16 360 GLY A O 1
ATOM 2612 N N . LEU A 1 361 ? -4.368 31.694 3.731 1.00 109.25 361 LEU A N 1
ATOM 2613 C CA . LEU A 1 361 ? -5.140 30.456 3.718 1.00 110.92 361 LEU A CA 1
ATOM 2614 C C . LEU A 1 361 ? -6.276 30.412 4.727 1.00 115.62 361 LEU A C 1
ATOM 2615 O O . LEU A 1 361 ? -7.301 29.777 4.479 1.00 116.08 361 LEU A O 1
ATOM 2620 N N . HIS A 1 362 ? -6.110 31.079 5.852 1.00 120.97 362 HIS A N 1
ATOM 2621 C CA . HIS A 1 362 ? -7.150 31.106 6.866 1.00 124.33 362 HIS A CA 1
ATOM 2622 C C . HIS A 1 362 ? -8.508 31.731 6.468 1.00 125.28 362 HIS A C 1
ATOM 2623 O O . HIS A 1 362 ? -9.534 31.325 7.015 1.00 123.08 362 HIS A O 1
ATOM 2625 N N . GLN A 1 363 ? -8.543 32.725 5.574 1.00 127.98 363 GLN A N 1
ATOM 2626 C CA . GLN A 1 363 ? -9.823 33.384 5.296 1.00 130.43 363 GLN A CA 1
ATOM 2627 C C . GLN A 1 363 ? -10.533 32.830 4.056 1.00 128.38 363 GLN A C 1
ATOM 2628 O O . GLN A 1 363 ? -11.455 33.457 3.537 1.00 127.29 363 GLN A O 1
ATOM 2630 N N . VAL A 1 364 ? -10.142 31.635 3.624 1.00 126.55 364 VAL A N 1
ATOM 2631 C CA . VAL A 1 364 ? -10.765 30.972 2.476 1.00 121.42 364 VAL A CA 1
ATOM 2632 C C . VAL A 1 364 ? -12.277 30.810 2.627 1.00 123.06 364 VAL A C 1
ATOM 2633 O O . VAL A 1 364 ? -13.025 30.925 1.652 1.00 117.74 364 VAL A O 1
ATOM 2637 N N . SER A 1 365 ? -12.715 30.517 3.846 1.00 129.02 365 SER A N 1
ATOM 2638 C CA . SER A 1 365 ? -14.013 29.875 4.072 1.00 130.16 365 SER A CA 1
ATOM 2639 C C . SER A 1 365 ? -15.203 30.724 3.607 1.00 131.43 365 SER A C 1
ATOM 2640 O O . SER A 1 365 ? -16.075 30.245 2.874 1.00 127.86 365 SER A O 1
ATOM 2643 N N . ARG A 1 366 ? -15.222 31.987 4.026 1.00 135.70 366 ARG A N 1
ATOM 2644 C CA . ARG A 1 366 ? -16.372 32.864 3.808 1.00 139.52 366 ARG A CA 1
ATOM 2645 C C . ARG A 1 366 ? -16.444 33.352 2.359 1.00 136.53 366 ARG A C 1
ATOM 2646 O O . ARG A 1 366 ? -15.420 33.543 1.712 1.00 135.40 366 ARG A O 1
ATOM 2654 N N . HIS A 1 367 ? -17.661 33.549 1.858 1.00 136.70 367 HIS A N 1
ATOM 2655 C CA . HIS A 1 367 ? -17.879 33.873 0.442 1.00 133.32 367 HIS A CA 1
ATOM 2656 C C . HIS A 1 367 ? -17.245 32.827 -0.483 1.00 124.93 367 HIS A C 1
ATOM 2657 O O . HIS A 1 367 ? -16.291 33.112 -1.213 1.00 119.62 367 HIS A O 1
ATOM 2664 N N . TYR A 1 368 ? -17.798 31.617 -0.442 1.00 119.74 368 TYR A N 1
ATOM 2665 C CA . TYR A 1 368 ? -17.334 30.501 -1.266 1.00 113.32 368 TYR A CA 1
ATOM 2666 C C . TYR A 1 368 ? -18.525 29.819 -1.939 1.00 110.70 368 TYR A C 1
ATOM 2667 O O . TYR A 1 368 ? -19.210 29.007 -1.319 1.00 113.75 368 TYR A O 1
ATOM 2676 N N . THR A 1 369 ? -18.759 30.137 -3.210 1.00 106.96 369 THR A N 1
ATOM 2677 C CA . THR A 1 369 ? -20.024 29.816 -3.867 1.00 106.43 369 THR A CA 1
ATOM 2678 C C . THR A 1 369 ? -19.881 28.824 -5.019 1.00 103.94 369 THR A C 1
ATOM 2679 O O . THR A 1 369 ? -20.882 28.439 -5.622 1.00 100.42 369 THR A O 1
ATOM 2683 N N . SER A 1 370 ? -18.655 28.409 -5.324 1.00 104.35 370 SER A N 1
ATOM 2684 C CA . SER A 1 370 ? -18.413 27.582 -6.506 1.00 102.71 370 SER A CA 1
ATOM 2685 C C . SER A 1 370 ? -19.168 26.265 -6.409 1.00 99.46 370 SER A C 1
ATOM 2686 O O . SER A 1 370 ? -19.129 25.610 -5.369 1.00 103.47 370 SER A O 1
ATOM 2689 N N . LEU A 1 371 ? -19.789 25.851 -7.512 1.00 92.87 371 LEU A N 1
ATOM 2690 C CA . LEU A 1 371 ? -20.336 24.505 -7.617 1.00 89.00 371 LEU A CA 1
ATOM 2691 C C . LEU A 1 371 ? -19.212 23.477 -7.646 1.00 87.78 371 LEU A C 1
ATOM 2692 O O . LEU A 1 371 ? -19.378 22.356 -7.166 1.00 93.04 371 LEU A O 1
ATOM 2697 N N . CYS A 1 372 ? -18.068 23.865 -8.202 1.00 84.41 372 CYS A N 1
ATOM 2698 C CA . CYS A 1 372 ? -16.897 22.999 -8.235 1.00 83.41 372 CYS A CA 1
ATOM 2699 C C . CYS A 1 372 ? -15.647 23.785 -7.810 1.00 83.57 372 CYS A C 1
ATOM 2700 O O . CYS A 1 372 ? -15.620 24.348 -6.715 1.00 85.17 372 CYS A O 1
ATOM 2703 N N . ASP A 1 373 ? -14.635 23.845 -8.678 1.00 83.43 373 ASP A N 1
ATOM 2704 C CA . ASP A 1 373 ? -13.313 24.378 -8.318 1.00 83.96 373 ASP A CA 1
ATOM 2705 C C . ASP A 1 373 ? -13.380 25.813 -7.806 1.00 81.92 373 ASP A C 1
ATOM 2706 O O . ASP A 1 373 ? -14.311 26.545 -8.139 1.00 79.30 373 ASP A O 1
ATOM 2711 N N . PRO A 1 374 ? -12.349 26.237 -7.053 1.00 82.73 374 PRO A N 1
ATOM 2712 C CA . PRO A 1 374 ? -12.248 27.627 -6.611 1.00 83.75 374 PRO A CA 1
ATOM 2713 C C . PRO A 1 374 ? -12.040 28.571 -7.786 1.00 79.46 374 PRO A C 1
ATOM 2714 O O . PRO A 1 374 ? -11.268 28.259 -8.687 1.00 78.97 374 PRO A O 1
ATOM 2718 N N . ARG A 1 375 ? -12.729 29.705 -7.780 1.00 77.12 375 ARG A N 1
ATOM 2719 C CA . ARG A 1 375 ? -12.634 30.659 -8.878 1.00 75.80 375 ARG A CA 1
ATOM 2720 C C . ARG A 1 375 ? -11.904 31.915 -8.433 1.00 75.23 375 ARG A C 1
ATOM 2721 O O . ARG A 1 375 ? -11.714 32.140 -7.244 1.00 79.71 375 ARG A O 1
ATOM 2729 N N . LEU A 1 376 ? -11.485 32.721 -9.400 1.00 75.12 376 LEU A N 1
ATOM 2730 C CA . LEU A 1 376 ? -10.900 34.024 -9.118 1.00 77.09 376 LEU A CA 1
ATOM 2731 C C . LEU A 1 376 ? -11.975 35.098 -9.118 1.00 78.88 376 LEU A C 1
ATOM 2732 O O . LEU A 1 376 ? -12.818 35.147 -10.011 1.00 80.78 376 LEU A O 1
ATOM 2737 N N . ASN A 1 377 ? -11.960 35.934 -8.086 1.00 82.22 377 ASN A N 1
ATOM 2738 C CA . ASN A 1 377 ? -12.649 37.213 -8.142 1.00 81.68 377 ASN A CA 1
ATOM 2739 C C . ASN A 1 377 ? -12.004 38.070 -9.230 1.00 79.73 377 ASN A C 1
ATOM 2740 O O . ASN A 1 377 ? -10.825 37.894 -9.535 1.00 78.59 377 ASN A O 1
ATOM 2745 N N . PRO A 1 378 ? -12.778 38.990 -9.830 1.00 78.09 378 PRO A N 1
ATOM 2746 C CA . PRO A 1 378 ? -12.272 39.775 -10.955 1.00 78.44 378 PRO A CA 1
ATOM 2747 C C . PRO A 1 378 ? -10.905 40.407 -10.692 1.00 79.89 378 PRO A C 1
ATOM 2748 O O . PRO A 1 378 ? -10.025 40.362 -11.550 1.00 78.27 378 PRO A O 1
ATOM 2752 N N . TRP A 1 379 ? -10.723 40.954 -9.495 1.00 81.70 379 TRP A N 1
ATOM 2753 C CA . TRP A 1 379 ? -9.496 41.665 -9.158 1.00 83.76 379 TRP A CA 1
ATOM 2754 C C . TRP A 1 379 ? -8.324 40.692 -9.003 1.00 83.08 379 TRP A C 1
ATOM 2755 O O . TRP A 1 379 ? -7.213 40.968 -9.456 1.00 84.40 379 TRP A O 1
ATOM 2766 N N . GLN A 1 380 ? -8.587 39.527 -8.424 1.00 82.03 380 GLN A N 1
ATOM 2767 C CA . GLN A 1 380 ? -7.593 38.464 -8.370 1.00 81.98 380 GLN A CA 1
ATOM 2768 C C . GLN A 1 380 ? -7.198 38.037 -9.790 1.00 80.13 380 GLN A C 1
ATOM 2769 O O . GLN A 1 380 ? -6.015 37.865 -10.100 1.00 76.81 380 GLN A O 1
ATOM 2771 N N . ALA A 1 381 ? -8.198 37.911 -10.656 1.00 80.34 381 ALA A N 1
ATOM 2772 C CA . ALA A 1 381 ? -7.972 37.545 -12.051 1.00 79.06 381 ALA A CA 1
ATOM 2773 C C . ALA A 1 381 ? -7.176 38.630 -12.758 1.00 78.63 381 ALA A C 1
ATOM 2774 O O . ALA A 1 381 ? -6.307 38.349 -13.580 1.00 76.76 381 ALA A O 1
ATOM 2776 N N . LEU A 1 382 ? -7.473 39.874 -12.409 1.00 80.49 382 LEU A N 1
ATOM 2777 C CA . LEU A 1 382 ? -6.708 41.013 -12.888 1.00 82.13 382 LEU A CA 1
ATOM 2778 C C . LEU A 1 382 ? -5.221 40.824 -12.583 1.00 83.75 382 LEU A C 1
ATOM 2779 O O . LEU A 1 382 ? -4.384 40.968 -13.470 1.00 84.86 382 LEU A O 1
ATOM 2784 N N . SER A 1 383 ? -4.906 40.443 -11.346 1.00 84.04 383 SER A N 1
ATOM 2785 C CA . SER A 1 383 ? -3.525 40.161 -10.957 1.00 85.21 383 SER A CA 1
ATOM 2786 C C . SER A 1 383 ? -2.925 39.081 -11.849 1.00 84.39 383 SER A C 1
ATOM 2787 O O . SER A 1 383 ? -1.822 39.237 -12.367 1.00 85.74 383 SER A O 1
ATOM 2790 N N . ALA A 1 384 ? -3.680 38.010 -12.066 1.00 84.99 384 ALA A N 1
ATOM 2791 C CA . ALA A 1 384 ? -3.230 36.907 -12.914 1.00 86.34 384 ALA A CA 1
ATOM 2792 C C . ALA A 1 384 ? -2.908 37.353 -14.343 1.00 86.30 384 ALA A C 1
ATOM 2793 O O . ALA A 1 384 ? -1.900 36.933 -14.914 1.00 86.84 384 ALA A O 1
ATOM 2795 N N . VAL A 1 385 ? -3.762 38.191 -14.924 1.00 86.37 385 VAL A N 1
ATOM 2796 C CA . VAL A 1 385 ? -3.519 38.672 -16.287 1.00 86.95 385 VAL A CA 1
ATOM 2797 C C . VAL A 1 385 ? -2.308 39.595 -16.324 1.00 86.92 385 VAL A C 1
ATOM 2798 O O . VAL A 1 385 ? -1.574 39.630 -17.304 1.00 85.14 385 VAL A O 1
ATOM 2802 N N . MET A 1 386 ? -2.085 40.309 -15.229 1.00 90.95 386 MET A N 1
ATOM 2803 C CA . MET A 1 386 ? -0.985 41.256 -15.144 1.00 96.79 386 MET A CA 1
ATOM 2804 C C . MET A 1 386 ? 0.369 40.565 -15.243 1.00 94.88 386 MET A C 1
ATOM 2805 O O . MET A 1 386 ? 1.305 41.107 -15.831 1.00 95.31 386 MET A O 1
ATOM 2810 N N . ALA A 1 387 ? 0.449 39.347 -14.716 1.00 93.17 387 ALA A N 1
ATOM 2811 C CA . ALA A 1 387 ? 1.683 38.566 -14.748 1.00 93.45 387 ALA A CA 1
ATOM 2812 C C . ALA A 1 387 ? 2.200 38.391 -16.172 1.00 91.56 387 ALA A C 1
ATOM 2813 O O . ALA A 1 387 ? 3.395 38.191 -16.386 1.00 91.12 387 ALA A O 1
ATOM 2815 N N . TRP A 1 388 ? 1.297 38.484 -17.141 1.00 89.21 388 TRP A N 1
ATOM 2816 C CA . TRP A 1 388 ? 1.657 38.257 -18.535 1.00 89.46 388 TRP A CA 1
ATOM 2817 C C . TRP A 1 388 ? 2.955 38.941 -18.963 1.00 95.37 388 TRP A C 1
ATOM 2818 O O . TRP A 1 388 ? 3.694 38.407 -19.790 1.00 92.20 388 TRP A O 1
ATOM 2829 N N . SER A 1 389 ? 3.234 40.118 -18.412 1.00 77.62 389 SER A N 1
ATOM 2830 C CA . SER A 1 389 ? 4.387 40.895 -18.891 1.00 82.52 389 SER A CA 1
ATOM 2831 C C . SER A 1 389 ? 5.716 40.172 -18.670 1.00 78.94 389 SER A C 1
ATOM 2832 O O . SER A 1 389 ? 6.771 40.806 -18.598 1.00 80.13 389 SER A O 1
ATOM 2835 N N . MET B 1 1 ? -26.238 78.009 -37.076 1.00 115.06 1 MET B N 1
ATOM 2836 C CA . MET B 1 1 ? -26.609 78.969 -38.147 1.00 115.59 1 MET B CA 1
ATOM 2837 C C . MET B 1 1 ? -25.480 79.985 -38.273 1.00 115.15 1 MET B C 1
ATOM 2838 O O . MET B 1 1 ? -24.315 79.631 -38.098 1.00 108.82 1 MET B O 1
ATOM 2843 N N . ASP B 1 2 ? -25.819 81.225 -38.619 1.00 118.85 2 ASP B N 1
ATOM 2844 C CA . ASP B 1 2 ? -24.826 82.289 -38.701 1.00 119.75 2 ASP B CA 1
ATOM 2845 C C . ASP B 1 2 ? -25.181 83.406 -37.725 1.00 122.24 2 ASP B C 1
ATOM 2846 O O . ASP B 1 2 ? -24.301 84.098 -37.196 1.00 121.49 2 ASP B O 1
ATOM 2851 N N . ASP B 1 3 ? -26.479 83.569 -37.477 1.00 124.41 3 ASP B N 1
ATOM 2852 C CA . ASP B 1 3 ? -26.921 84.489 -36.436 1.00 123.75 3 ASP B CA 1
ATOM 2853 C C . ASP B 1 3 ? -26.340 84.096 -35.080 1.00 118.08 3 ASP B C 1
ATOM 2854 O O . ASP B 1 3 ? -25.904 84.967 -34.337 1.00 118.09 3 ASP B O 1
ATOM 2859 N N . LEU B 1 4 ? -26.238 82.793 -34.807 1.00 111.56 4 LEU B N 1
ATOM 2860 C CA . LEU B 1 4 ? -25.590 82.312 -33.581 1.00 106.09 4 LEU B CA 1
ATOM 2861 C C . LEU B 1 4 ? -24.152 82.813 -33.482 1.00 105.93 4 LEU B C 1
ATOM 2862 O O . LEU B 1 4 ? -23.733 83.297 -32.435 1.00 108.17 4 LEU B O 1
ATOM 2867 N N . LEU B 1 5 ? -23.412 82.713 -34.584 1.00 106.12 5 LEU B N 1
ATOM 2868 C CA . LEU B 1 5 ? -22.043 83.229 -34.635 1.00 107.49 5 LEU B CA 1
ATOM 2869 C C . LEU B 1 5 ? -22.013 84.701 -34.228 1.00 110.31 5 LEU B C 1
ATOM 2870 O O . LEU B 1 5 ? -21.255 85.089 -33.343 1.00 106.40 5 LEU B O 1
ATOM 2875 N N . GLN B 1 6 ? -22.854 85.507 -34.872 1.00 116.27 6 GLN B N 1
ATOM 2876 C CA . GLN B 1 6 ? -23.007 86.916 -34.513 1.00 121.28 6 GLN B CA 1
ATOM 2877 C C . GLN B 1 6 ? -23.188 87.085 -33.002 1.00 123.14 6 GLN B C 1
ATOM 2878 O O . GLN B 1 6 ? -22.381 87.748 -32.344 1.00 132.71 6 GLN B O 1
ATOM 2880 N N . ARG B 1 7 ? -24.214 86.436 -32.454 1.00 117.63 7 ARG B N 1
ATOM 2881 C CA . ARG B 1 7 ? -24.495 86.507 -31.016 1.00 112.90 7 ARG B CA 1
ATOM 2882 C C . ARG B 1 7 ? -23.240 86.178 -30.226 1.00 107.87 7 ARG B C 1
ATOM 2883 O O . ARG B 1 7 ? -22.865 86.903 -29.303 1.00 106.83 7 ARG B O 1
ATOM 2891 N N . VAL B 1 8 ? -22.633 85.042 -30.564 1.00 103.37 8 VAL B N 1
ATOM 2892 C CA . VAL B 1 8 ? -21.530 84.499 -29.788 1.00 100.15 8 VAL B CA 1
ATOM 2893 C C . VAL B 1 8 ? -20.306 85.412 -29.889 1.00 102.24 8 VAL B C 1
ATOM 2894 O O . VAL B 1 8 ? -19.570 85.573 -28.920 1.00 100.99 8 VAL B O 1
ATOM 2898 N N . ARG B 1 9 ? -20.116 86.041 -31.045 1.00 104.22 9 ARG B N 1
ATOM 2899 C CA . ARG B 1 9 ? -19.011 86.981 -31.218 1.00 106.55 9 ARG B CA 1
ATOM 2900 C C . ARG B 1 9 ? -19.289 88.325 -30.539 1.00 110.99 9 ARG B C 1
ATOM 2901 O O . ARG B 1 9 ? -18.376 89.127 -30.329 1.00 114.57 9 ARG B O 1
ATOM 2909 N N . ARG B 1 10 ? -20.548 88.563 -30.190 1.00 114.58 10 ARG B N 1
ATOM 2910 C CA . ARG B 1 10 ? -20.918 89.755 -29.428 1.00 120.34 10 ARG B CA 1
ATOM 2911 C C . ARG B 1 10 ? -20.500 89.640 -27.959 1.00 118.06 10 ARG B C 1
ATOM 2912 O O . ARG B 1 10 ? -20.110 90.625 -27.332 1.00 115.71 10 ARG B O 1
ATOM 2920 N N . CYS B 1 11 ? -20.561 88.428 -27.420 1.00 117.24 11 CYS B N 1
ATOM 2921 C CA . CYS B 1 11 ? -20.340 88.219 -25.990 1.00 113.91 11 CYS B CA 1
ATOM 2922 C C . CYS B 1 11 ? -18.861 88.316 -25.622 1.00 112.10 11 CYS B C 1
ATOM 2923 O O . CYS B 1 11 ? -17.998 88.427 -26.492 1.00 115.95 11 CYS B O 1
ATOM 2926 N N . GLU B 1 12 ? -18.575 88.235 -24.327 1.00 110.15 12 GLU B N 1
ATOM 2927 C CA . GLU B 1 12 ? -17.199 88.274 -23.845 1.00 110.98 12 GLU B CA 1
ATOM 2928 C C . GLU B 1 12 ? -16.553 86.900 -23.961 1.00 104.12 12 GLU B C 1
ATOM 2929 O O . GLU B 1 12 ? -17.152 85.890 -23.597 1.00 101.62 12 GLU B O 1
ATOM 2935 N N . ALA B 1 13 ? -15.326 86.876 -24.470 1.00 100.25 13 ALA B N 1
ATOM 2936 C CA . ALA B 1 13 ? -14.625 85.632 -24.756 1.00 97.11 13 ALA B CA 1
ATOM 2937 C C . ALA B 1 13 ? -13.339 85.569 -23.952 1.00 96.13 13 ALA B C 1
ATOM 2938 O O . ALA B 1 13 ? -12.453 86.403 -24.125 1.00 96.83 13 ALA B O 1
ATOM 2940 N N . LEU B 1 14 ? -13.228 84.563 -23.091 1.00 96.34 14 LEU B N 1
ATOM 2941 C CA . LEU B 1 14 ? -12.043 84.415 -22.249 1.00 97.37 14 LEU B CA 1
ATOM 2942 C C . LEU B 1 14 ? -11.122 83.324 -22.787 1.00 94.74 14 LEU B C 1
ATOM 2943 O O . LEU B 1 14 ? -11.525 82.496 -23.609 1.00 92.68 14 LEU B O 1
ATOM 2948 N N . GLN B 1 15 ? -9.871 83.356 -22.332 1.00 93.03 15 GLN B N 1
ATOM 2949 C CA . GLN B 1 15 ? -8.883 82.326 -22.656 1.00 88.99 15 GLN B CA 1
ATOM 2950 C C . GLN B 1 15 ? -8.722 82.126 -24.160 1.00 86.90 15 GLN B C 1
ATOM 2951 O O . GLN B 1 15 ? -8.427 81.027 -24.617 1.00 83.95 15 GLN B O 1
ATOM 2957 N N . GLN B 1 16 ? -8.875 83.203 -24.924 1.00 88.79 16 GLN B N 1
ATOM 2958 C CA . GLN B 1 16 ? -8.713 83.139 -26.371 1.00 89.43 16 GLN B CA 1
ATOM 2959 C C . GLN B 1 16 ? -7.314 83.618 -26.759 1.00 92.70 16 GLN B C 1
ATOM 2960 O O . GLN B 1 16 ? -6.890 84.692 -26.336 1.00 94.57 16 GLN B O 1
ATOM 2966 N N . PRO B 1 17 ? -6.582 82.807 -27.546 1.00 95.04 17 PRO B N 1
ATOM 2967 C CA . PRO B 1 17 ? -5.204 83.130 -27.943 1.00 97.77 17 PRO B CA 1
ATOM 2968 C C . PRO B 1 17 ? -5.102 84.392 -28.788 1.00 99.79 17 PRO B C 1
ATOM 2969 O O . PRO B 1 17 ? -6.034 84.720 -29.527 1.00 97.11 17 PRO B O 1
ATOM 2973 N N . GLU B 1 18 ? -3.956 85.066 -28.699 1.00 102.91 18 GLU B N 1
ATOM 2974 C CA . GLU B 1 18 ? -3.624 86.161 -29.603 1.00 106.47 18 GLU B CA 1
ATOM 2975 C C . GLU B 1 18 ? -2.913 85.614 -30.835 1.00 107.04 18 GLU B C 1
ATOM 2976 O O . GLU B 1 18 ? -1.685 85.484 -30.860 1.00 106.42 18 GLU B O 1
ATOM 2978 N N . TRP B 1 19 ? -3.703 85.275 -31.849 1.00 108.30 19 TRP B N 1
ATOM 2979 C CA . TRP B 1 19 ? -3.172 84.725 -33.088 1.00 109.94 19 TRP B CA 1
ATOM 2980 C C . TRP B 1 19 ? -2.323 85.773 -33.805 1.00 116.13 19 TRP B C 1
ATOM 2981 O O . TRP B 1 19 ? -2.757 86.912 -33.988 1.00 117.74 19 TRP B O 1
ATOM 2992 N N . GLY B 1 20 ? -1.107 85.391 -34.183 1.00 119.41 20 GLY B N 1
ATOM 2993 C CA . GLY B 1 20 ? -0.174 86.319 -34.817 1.00 125.11 20 GLY B CA 1
ATOM 2994 C C . GLY B 1 20 ? -0.748 86.904 -36.095 1.00 130.11 20 GLY B C 1
ATOM 2995 O O . GLY B 1 20 ? -1.006 88.102 -36.188 1.00 130.79 20 GLY B O 1
ATOM 2996 N N . ASP B 1 21 ? -0.967 86.065 -37.105 1.00 134.32 21 ASP B N 1
ATOM 2997 C CA . ASP B 1 21 ? -1.484 86.564 -38.384 1.00 135.21 21 ASP B CA 1
ATOM 2998 C C . ASP B 1 21 ? -3.010 86.579 -38.523 1.00 131.54 21 ASP B C 1
ATOM 2999 O O . ASP B 1 21 ? -3.666 85.537 -38.514 1.00 131.12 21 ASP B O 1
ATOM 3004 N N . PRO B 1 22 ? -3.574 87.842 -38.659 1.00 131.27 22 PRO B N 1
ATOM 3005 C CA . PRO B 1 22 ? -5.043 87.847 -38.797 1.00 128.38 22 PRO B CA 1
ATOM 3006 C C . PRO B 1 22 ? -5.619 87.235 -40.082 1.00 125.67 22 PRO B C 1
ATOM 3007 O O . PRO B 1 22 ? -6.639 86.549 -40.017 1.00 119.71 22 PRO B O 1
ATOM 3011 N N . SER B 1 23 ? -4.987 87.491 -41.226 1.00 128.80 23 SER B N 1
ATOM 3012 C CA . SER B 1 23 ? -5.485 86.989 -42.510 1.00 129.54 23 SER B CA 1
ATOM 3013 C C . SER B 1 23 ? -5.524 85.467 -42.589 1.00 129.25 23 SER B C 1
ATOM 3014 O O . SER B 1 23 ? -6.487 84.885 -43.087 1.00 131.17 23 SER B O 1
ATOM 3017 N N . ARG B 1 24 ? -4.475 84.831 -42.087 1.00 127.65 24 ARG B N 1
ATOM 3018 C CA . ARG B 1 24 ? -4.384 83.373 -42.067 1.00 120.87 24 ARG B CA 1
ATOM 3019 C C . ARG B 1 24 ? -5.562 82.769 -41.317 1.00 110.62 24 ARG B C 1
ATOM 3020 O O . ARG B 1 24 ? -6.138 81.784 -41.763 1.00 109.04 24 ARG B O 1
ATOM 3028 N N . LEU B 1 25 ? -5.971 83.412 -40.228 1.00 103.88 25 LEU B N 1
ATOM 3029 C CA . LEU B 1 25 ? -7.144 82.967 -39.484 1.00 100.85 25 LEU B CA 1
ATOM 3030 C C . LEU B 1 25 ? -8.398 82.923 -40.357 1.00 96.83 25 LEU B C 1
ATOM 3031 O O . LEU B 1 25 ? -9.125 81.933 -40.362 1.00 95.26 25 LEU B O 1
ATOM 3036 N N . ARG B 1 26 ? -8.653 84.005 -41.085 1.00 98.46 26 ARG B N 1
ATOM 3037 C CA . ARG B 1 26 ? -9.796 84.064 -41.997 1.00 97.30 26 ARG B CA 1
ATOM 3038 C C . ARG B 1 26 ? -9.759 82.897 -42.987 1.00 95.17 26 ARG B C 1
ATOM 3039 O O . ARG B 1 26 ? -10.772 82.235 -43.221 1.00 89.84 26 ARG B O 1
ATOM 3041 N N . ASP B 1 27 ? -8.577 82.639 -43.544 1.00 96.83 27 ASP B N 1
ATOM 3042 C CA . ASP B 1 27 ? -8.379 81.511 -44.453 1.00 96.09 27 ASP B CA 1
ATOM 3043 C C . ASP B 1 27 ? -8.685 80.190 -43.756 1.00 91.80 27 ASP B C 1
ATOM 3044 O O . ASP B 1 27 ? -9.437 79.365 -44.277 1.00 91.47 27 ASP B O 1
ATOM 3049 N N . VAL B 1 28 ? -8.092 79.998 -42.581 1.00 90.12 28 VAL B N 1
ATOM 3050 C CA . VAL B 1 28 ? -8.287 78.778 -41.798 1.00 88.46 28 VAL B CA 1
ATOM 3051 C C . VAL B 1 28 ? -9.769 78.550 -41.511 1.00 85.89 28 VAL B C 1
ATOM 3052 O O . VAL B 1 28 ? -10.302 77.479 -41.788 1.00 85.38 28 VAL B O 1
ATOM 3056 N N . GLN B 1 29 ? -10.433 79.575 -40.989 1.00 86.57 29 GLN B N 1
ATOM 3057 C CA . GLN B 1 29 ? -11.847 79.480 -40.640 1.00 86.38 29 GLN B CA 1
ATOM 3058 C C . GLN B 1 29 ? -12.707 79.123 -41.851 1.00 86.71 29 GLN B C 1
ATOM 3059 O O . GLN B 1 29 ? -13.594 78.282 -41.759 1.00 83.62 29 GLN B O 1
ATOM 3065 N N . ALA B 1 30 ? -12.396 79.725 -42.996 1.00 91.86 30 ALA B N 1
ATOM 3066 C CA . ALA B 1 30 ? -13.064 79.398 -44.257 1.00 92.50 30 ALA B CA 1
ATOM 3067 C C . ALA B 1 30 ? -12.905 77.920 -44.608 1.00 91.53 30 ALA B C 1
ATOM 3068 O O . ALA B 1 30 ? -13.888 77.231 -44.896 1.00 89.90 30 ALA B O 1
ATOM 3070 N N . TYR B 1 31 ? -11.667 77.434 -44.561 1.00 93.45 31 TYR B N 1
ATOM 3071 C CA . TYR B 1 31 ? -11.381 76.037 -44.883 1.00 96.73 31 TYR B CA 1
ATOM 3072 C C . TYR B 1 31 ? -12.135 75.099 -43.951 1.00 90.96 31 TYR B C 1
ATOM 3073 O O . TYR B 1 31 ? -12.769 74.143 -44.399 1.00 90.79 31 TYR B O 1
ATOM 3082 N N . LEU B 1 32 ? -12.074 75.383 -42.656 1.00 88.18 32 LEU B N 1
ATOM 3083 C CA . LEU B 1 32 ? -12.799 74.588 -41.679 1.00 86.27 32 LEU B CA 1
ATOM 3084 C C . LEU B 1 32 ? -14.297 74.607 -41.956 1.00 83.40 32 LEU B C 1
ATOM 3085 O O . LEU B 1 32 ? -14.946 73.563 -41.927 1.00 82.24 32 LEU B O 1
ATOM 3090 N N . ARG B 1 33 ? -14.837 75.791 -42.234 1.00 82.03 33 ARG B N 1
ATOM 3091 C CA . ARG B 1 33 ? -16.269 75.938 -42.481 1.00 81.66 33 ARG B CA 1
ATOM 3092 C C . ARG B 1 33 ? -16.702 75.011 -43.608 1.00 82.54 33 ARG B C 1
ATOM 3093 O O . ARG B 1 33 ? -17.793 74.434 -43.563 1.00 81.64 33 ARG B O 1
ATOM 3097 N N . GLY B 1 34 ? -15.823 74.840 -44.594 1.00 84.57 34 GLY B N 1
ATOM 3098 C CA . GLY B 1 34 ? -16.142 74.050 -45.782 1.00 86.25 34 GLY B CA 1
ATOM 3099 C C . GLY B 1 34 ? -15.636 72.616 -45.746 1.00 85.34 34 GLY B C 1
ATOM 3100 O O . GLY B 1 34 ? -15.557 71.957 -46.784 1.00 85.41 34 GLY B O 1
ATOM 3101 N N . SER B 1 35 ? -15.287 72.132 -44.557 1.00 82.46 35 SER B N 1
ATOM 3102 C CA . SER B 1 35 ? -14.797 70.767 -44.396 1.00 81.92 35 SER B CA 1
ATOM 3103 C C . SER B 1 35 ? -15.872 69.888 -43.760 1.00 81.23 35 SER B C 1
ATOM 3104 O O . SER B 1 35 ? -16.782 70.393 -43.102 1.00 80.93 35 SER B O 1
ATOM 3107 N N . PRO B 1 36 ? -15.775 68.563 -43.950 1.00 81.61 36 PRO B N 1
ATOM 3108 C CA . PRO B 1 36 ? -16.764 67.683 -43.326 1.00 80.80 36 PRO B CA 1
ATOM 3109 C C . PRO B 1 36 ? -16.663 67.734 -41.816 1.00 79.91 36 PRO B C 1
ATOM 3110 O O . PRO B 1 36 ? -15.557 67.790 -41.277 1.00 80.28 36 PRO B O 1
ATOM 3114 N N . ALA B 1 37 ? -17.812 67.713 -41.148 1.00 78.28 37 ALA B N 1
ATOM 3115 C CA . ALA B 1 37 ? -17.861 67.559 -39.702 1.00 73.74 37 ALA B CA 1
ATOM 3116 C C . ALA B 1 37 ? -17.309 66.199 -39.301 1.00 72.76 37 ALA B C 1
ATOM 3117 O O . ALA B 1 37 ? -17.391 65.238 -40.067 1.00 73.59 37 ALA B O 1
ATOM 3119 N N . LEU B 1 38 ? -16.766 66.122 -38.091 1.00 72.49 38 LEU B N 1
ATOM 3120 C CA . LEU B 1 38 ? -16.148 64.892 -37.602 1.00 73.46 38 LEU B CA 1
ATOM 3121 C C . LEU B 1 38 ? -17.196 63.915 -37.091 1.00 71.78 38 LEU B C 1
ATOM 3122 O O . LEU B 1 38 ? -16.961 62.711 -37.056 1.00 71.24 38 LEU B O 1
ATOM 3127 N N . ILE B 1 39 ? -18.344 64.442 -36.680 1.00 72.20 39 ILE B N 1
ATOM 3128 C CA . ILE B 1 39 ? -19.409 63.615 -36.125 1.00 75.36 39 ILE B CA 1
ATOM 3129 C C . ILE B 1 39 ? -20.730 63.964 -36.789 1.00 74.09 39 ILE B C 1
ATOM 3130 O O . ILE B 1 39 ? -20.834 64.985 -37.467 1.00 74.90 39 ILE B O 1
ATOM 3135 N N . ARG B 1 40 ? -21.732 63.110 -36.609 1.00 74.03 40 ARG B N 1
ATOM 3136 C CA . ARG B 1 40 ? -23.005 63.308 -37.299 1.00 78.84 40 ARG B CA 1
ATOM 3137 C C . ARG B 1 40 ? -24.171 63.477 -36.327 1.00 76.54 40 ARG B C 1
ATOM 3138 O O . ARG B 1 40 ? -24.143 62.999 -35.191 1.00 78.49 40 ARG B O 1
ATOM 3146 N N . ALA B 1 41 ? -25.201 64.165 -36.800 1.00 76.29 41 ALA B N 1
ATOM 3147 C CA . ALA B 1 41 ? -26.298 64.614 -35.953 1.00 76.22 41 ALA B CA 1
ATOM 3148 C C . ALA B 1 41 ? -27.159 63.455 -35.456 1.00 77.58 41 ALA B C 1
ATOM 3149 O O . ALA B 1 41 ? -27.700 63.512 -34.353 1.00 78.52 41 ALA B O 1
ATOM 3151 N N . GLY B 1 42 ? -27.283 62.413 -36.272 1.00 77.98 42 GLY B N 1
ATOM 3152 C CA . GLY B 1 42 ? -27.998 61.203 -35.875 1.00 79.80 42 GLY B CA 1
ATOM 3153 C C . GLY B 1 42 ? -27.320 60.477 -34.729 1.00 82.92 42 GLY B C 1
ATOM 3154 O O . GLY B 1 42 ? -27.990 59.949 -33.841 1.00 87.84 42 GLY B O 1
ATOM 3155 N N . ASP B 1 43 ? -25.987 60.464 -34.738 1.00 83.72 43 ASP B N 1
ATOM 3156 C CA . ASP B 1 43 ? -25.209 59.901 -33.634 1.00 82.22 43 ASP B CA 1
ATOM 3157 C C . ASP B 1 43 ? -25.368 60.740 -32.374 1.00 81.59 43 ASP B C 1
ATOM 3158 O O . ASP B 1 43 ? -25.478 60.201 -31.274 1.00 82.90 43 ASP B O 1
ATOM 3163 N N . ILE B 1 44 ? -25.337 62.059 -32.534 1.00 80.24 44 ILE B N 1
ATOM 3164 C CA . ILE B 1 44 ? -25.617 62.964 -31.423 1.00 79.68 44 ILE B CA 1
ATOM 3165 C C . ILE B 1 44 ? -26.956 62.620 -30.779 1.00 81.64 44 ILE B C 1
ATOM 3166 O O . ILE B 1 44 ? -27.061 62.512 -29.558 1.00 81.90 44 ILE B O 1
ATOM 3171 N N . LEU B 1 45 ? -27.982 62.474 -31.609 1.00 84.45 45 LEU B N 1
ATOM 3172 C CA . LEU B 1 45 ? -29.308 62.133 -31.111 1.00 85.79 45 LEU B CA 1
ATOM 3173 C C . LEU B 1 45 ? -29.270 60.781 -30.405 1.00 84.79 45 LEU B C 1
ATOM 3174 O O . LEU B 1 45 ? -29.803 60.633 -29.305 1.00 84.89 45 LEU B O 1
ATOM 3179 N N . ALA B 1 46 ? -28.556 59.826 -30.995 1.00 83.70 46 ALA B N 1
ATOM 3180 C CA . ALA B 1 46 ? -28.343 58.534 -30.352 1.00 83.96 46 ALA B CA 1
ATOM 3181 C C . ALA B 1 46 ? -27.778 58.712 -28.946 1.00 82.58 46 ALA B C 1
ATOM 3182 O O . ALA B 1 46 ? -28.354 58.219 -27.978 1.00 82.51 46 ALA B O 1
ATOM 3184 N N . LEU B 1 47 ? -26.665 59.431 -28.833 1.00 81.51 47 LEU B N 1
ATOM 3185 C CA . LEU B 1 47 ? -26.012 59.623 -27.538 1.00 79.43 47 LEU B CA 1
ATOM 3186 C C . LEU B 1 47 ? -26.949 60.323 -26.561 1.00 81.36 47 LEU B C 1
ATOM 3187 O O . LEU B 1 47 ? -27.070 59.919 -25.407 1.00 84.20 47 LEU B O 1
ATOM 3192 N N . ARG B 1 48 ? -27.625 61.359 -27.041 1.00 81.67 48 ARG B N 1
ATOM 3193 C CA . ARG B 1 48 ? -28.515 62.155 -26.205 1.00 82.20 48 ARG B CA 1
ATOM 3194 C C . ARG B 1 48 ? -29.566 61.292 -25.502 1.00 81.48 48 ARG B C 1
ATOM 3195 O O . ARG B 1 48 ? -29.856 61.486 -24.322 1.00 82.29 48 ARG B O 1
ATOM 3203 N N . ALA B 1 49 ? -30.124 60.334 -26.235 1.00 81.57 49 ALA B N 1
ATOM 3204 C CA . ALA B 1 49 ? -31.098 59.396 -25.679 1.00 80.43 49 ALA B CA 1
ATOM 3205 C C . ALA B 1 49 ? -30.460 58.482 -24.635 1.00 78.34 49 ALA B C 1
ATOM 3206 O O . ALA B 1 49 ? -31.103 58.090 -23.662 1.00 79.30 49 ALA B O 1
ATOM 3208 N N . THR B 1 50 ? -29.204 58.112 -24.863 1.00 76.67 50 THR B N 1
ATOM 3209 C CA . THR B 1 50 ? -28.469 57.290 -23.909 1.00 76.74 50 THR B CA 1
ATOM 3210 C C . THR B 1 50 ? -28.264 58.044 -22.599 1.00 75.72 50 THR B C 1
ATOM 3211 O O . THR B 1 50 ? -28.340 57.460 -21.516 1.00 77.31 50 THR B O 1
ATOM 3215 N N . LEU B 1 51 ? -28.014 59.344 -22.695 1.00 73.00 51 LEU B N 1
ATOM 3216 C CA . LEU B 1 51 ? -27.758 60.146 -21.507 1.00 72.74 51 LEU B CA 1
ATOM 3217 C C . LEU B 1 51 ? -29.051 60.436 -20.762 1.00 73.80 51 LEU B C 1
ATOM 3218 O O . LEU B 1 51 ? -29.037 60.651 -19.552 1.00 78.00 51 LEU B O 1
ATOM 3223 N N . ALA B 1 52 ? -30.173 60.387 -21.471 1.00 73.50 52 ALA B N 1
ATOM 3224 C CA . ALA B 1 52 ? -31.475 60.382 -20.815 1.00 74.72 52 ALA B CA 1
ATOM 3225 C C . ALA B 1 52 ? -31.600 59.170 -19.893 1.00 77.30 52 ALA B C 1
ATOM 3226 O O . ALA B 1 52 ? -32.023 59.299 -18.746 1.00 79.50 52 ALA B O 1
ATOM 3228 N N . ARG B 1 53 ? -31.177 58.007 -20.379 1.00 79.39 53 ARG B N 1
ATOM 3229 C CA . ARG B 1 53 ? -31.110 56.811 -19.545 1.00 81.39 53 ARG B CA 1
ATOM 3230 C C . ARG B 1 53 ? -30.215 57.041 -18.335 1.00 76.73 53 ARG B C 1
ATOM 3231 O O . ARG B 1 53 ? -30.597 56.728 -17.215 1.00 75.83 53 ARG B O 1
ATOM 3239 N N . VAL B 1 54 ? -29.051 57.642 -18.561 1.00 75.11 54 VAL B N 1
ATOM 3240 C CA . VAL B 1 54 ? -28.092 57.913 -17.484 1.00 76.04 54 VAL B CA 1
ATOM 3241 C C . VAL B 1 54 ? -28.672 58.859 -16.421 1.00 76.19 54 VAL B C 1
ATOM 3242 O O . VAL B 1 54 ? -28.349 58.750 -15.236 1.00 76.37 54 VAL B O 1
ATOM 3246 N N . ALA B 1 55 ? -29.540 59.770 -16.852 1.00 75.89 55 ALA B N 1
ATOM 3247 C CA . ALA B 1 55 ? -30.214 60.693 -15.944 1.00 75.63 55 ALA B CA 1
ATOM 3248 C C . ALA B 1 55 ? -31.315 60.006 -15.141 1.00 77.67 55 ALA B C 1
ATOM 3249 O O . ALA B 1 55 ? -31.647 60.437 -14.042 1.00 79.90 55 ALA B O 1
ATOM 3251 N N . ARG B 1 56 ? -31.896 58.950 -15.699 1.00 79.86 56 ARG B N 1
ATOM 3252 C CA . ARG B 1 56 ? -32.878 58.151 -14.965 1.00 82.10 56 ARG B CA 1
ATOM 3253 C C . ARG B 1 56 ? -32.217 57.202 -13.972 1.00 78.92 56 ARG B C 1
ATOM 3254 O O . ARG B 1 56 ? -32.906 56.549 -13.193 1.00 79.80 56 ARG B O 1
ATOM 3262 N N . GLY B 1 57 ? -30.890 57.110 -14.025 1.00 75.26 57 GLY B N 1
ATOM 3263 C CA . GLY B 1 57 ? -30.136 56.273 -13.100 1.00 76.01 57 GLY B CA 1
ATOM 3264 C C . GLY B 1 57 ? -30.006 54.828 -13.553 1.00 77.64 57 GLY B C 1
ATOM 3265 O O . GLY B 1 57 ? -29.733 53.942 -12.741 1.00 79.66 57 GLY B O 1
ATOM 3266 N N . GLU B 1 58 ? -30.178 54.590 -14.852 1.00 79.30 58 GLU B N 1
ATOM 3267 C CA . GLU B 1 58 ? -30.121 53.236 -15.402 1.00 79.45 58 GLU B CA 1
ATOM 3268 C C . GLU B 1 58 ? -28.819 52.980 -16.165 1.00 75.36 58 GLU B C 1
ATOM 3269 O O . GLU B 1 58 ? -28.696 51.970 -16.859 1.00 76.41 58 GLU B O 1
ATOM 3275 N N . ALA B 1 59 ? -27.853 53.884 -16.035 1.00 71.82 59 ALA B N 1
ATOM 3276 C CA . ALA B 1 59 ? -26.567 53.722 -16.704 1.00 70.78 59 ALA B CA 1
ATOM 3277 C C . ALA B 1 59 ? -25.527 54.703 -16.163 1.00 69.03 59 ALA B C 1
ATOM 3278 O O . ALA B 1 59 ? -25.870 55.731 -15.576 1.00 69.38 59 ALA B O 1
ATOM 3280 N N . LEU B 1 60 ? -24.255 54.380 -16.382 1.00 67.92 60 LEU B N 1
ATOM 3281 C CA . LEU B 1 60 ? -23.151 55.169 -15.848 1.00 67.62 60 LEU B CA 1
ATOM 3282 C C . LEU B 1 60 ? -22.166 55.567 -16.943 1.00 68.32 60 LEU B C 1
ATOM 3283 O O . LEU B 1 60 ? -22.243 55.081 -18.071 1.00 68.95 60 LEU B O 1
ATOM 3288 N N . VAL B 1 61 ? -21.221 56.431 -16.583 1.00 68.81 61 VAL B N 1
ATOM 3289 C CA . VAL B 1 61 ? -20.355 57.086 -17.553 1.00 68.27 61 VAL B CA 1
ATOM 3290 C C . VAL B 1 61 ? -18.905 57.049 -17.085 1.00 68.91 61 VAL B C 1
ATOM 3291 O O . VAL B 1 61 ? -18.614 57.365 -15.933 1.00 72.06 61 VAL B O 1
ATOM 3295 N N . VAL B 1 62 ? -18.003 56.676 -17.988 1.00 67.29 62 VAL B N 1
ATOM 3296 C CA . VAL B 1 62 ? -16.571 56.888 -17.787 1.00 66.87 62 VAL B CA 1
ATOM 3297 C C . VAL B 1 62 ? -16.018 57.804 -18.875 1.00 68.64 62 VAL B C 1
ATOM 3298 O O . VAL B 1 62 ? -15.920 57.396 -20.029 1.00 72.92 62 VAL B O 1
ATOM 3302 N N . GLN B 1 63 ? -15.683 59.041 -18.504 1.00 69.95 63 GLN B N 1
ATOM 3303 C CA . GLN B 1 63 ? -14.915 59.957 -19.365 1.00 69.54 63 GLN B CA 1
ATOM 3304 C C . GLN B 1 63 ? -13.440 59.903 -18.981 1.00 70.02 63 GLN B C 1
ATOM 3305 O O . GLN B 1 63 ? -13.101 60.165 -17.832 1.00 72.12 63 GLN B O 1
ATOM 3311 N N . CYS B 1 64 ? -12.559 59.622 -19.938 1.00 70.86 64 CYS B N 1
ATOM 3312 C CA . CYS B 1 64 ? -11.129 59.615 -19.638 1.00 72.04 64 CYS B CA 1
ATOM 3313 C C . CYS B 1 64 ? -10.225 59.847 -20.843 1.00 70.57 64 CYS B C 1
ATOM 3314 O O . CYS B 1 64 ? -10.570 59.502 -21.975 1.00 70.37 64 CYS B O 1
ATOM 3317 N N . GLY B 1 65 ? -9.071 60.455 -20.579 1.00 70.57 65 GLY B N 1
ATOM 3318 C CA . GLY B 1 65 ? -8.055 60.707 -21.599 1.00 72.86 65 GLY B CA 1
ATOM 3319 C C . GLY B 1 65 ? -7.021 61.698 -21.100 1.00 73.75 65 GLY B C 1
ATOM 3320 O O . GLY B 1 65 ? -6.909 61.924 -19.901 1.00 76.30 65 GLY B O 1
ATOM 3321 N N . ASP B 1 66 ? -6.271 62.299 -22.018 1.00 76.98 66 ASP B N 1
ATOM 3322 C CA . ASP B 1 66 ? -5.180 63.206 -21.649 1.00 79.29 66 ASP B CA 1
ATOM 3323 C C . ASP B 1 66 ? -5.717 64.567 -21.203 1.00 79.90 66 ASP B C 1
ATOM 3324 O O . ASP B 1 66 ? -6.763 65.008 -21.679 1.00 82.26 66 ASP B O 1
ATOM 3329 N N . CYS B 1 67 ? -4.991 65.235 -20.308 1.00 80.15 67 CYS B N 1
ATOM 3330 C CA . CYS B 1 67 ? -5.167 66.674 -20.094 1.00 79.53 67 CYS B CA 1
ATOM 3331 C C . CYS B 1 67 ? -5.065 67.426 -21.404 1.00 79.33 67 CYS B C 1
ATOM 3332 O O . CYS B 1 67 ? -5.948 68.208 -21.760 1.00 76.36 67 CYS B O 1
ATOM 3335 N N . ALA B 1 68 ? -3.940 67.229 -22.079 1.00 80.61 68 ALA B N 1
ATOM 3336 C CA . ALA B 1 68 ? -3.654 67.926 -23.312 1.00 83.04 68 ALA B CA 1
ATOM 3337 C C . ALA B 1 68 ? -3.214 66.905 -24.346 1.00 84.24 68 ALA B C 1
ATOM 3338 O O . ALA B 1 68 ? -2.147 66.302 -24.220 1.00 83.63 68 ALA B O 1
ATOM 3340 N N . GLU B 1 69 ? -4.084 66.663 -25.322 1.00 85.33 69 GLU B N 1
ATOM 3341 C CA . GLU B 1 69 ? -3.861 65.615 -26.310 1.00 87.61 69 GLU B CA 1
ATOM 3342 C C . GLU B 1 69 ? -2.650 65.972 -27.162 1.00 90.50 69 GLU B C 1
ATOM 3343 O O . GLU B 1 69 ? -2.393 67.148 -27.426 1.00 94.61 69 GLU B O 1
ATOM 3349 N N . ASP B 1 70 ? -1.850 64.964 -27.490 1.00 92.62 70 ASP B N 1
ATOM 3350 C CA . ASP B 1 70 ? -0.735 65.145 -28.403 1.00 96.48 70 ASP B CA 1
ATOM 3351 C C . ASP B 1 70 ? -1.215 64.903 -29.824 1.00 96.32 70 ASP B C 1
ATOM 3352 O O . ASP B 1 70 ? -1.788 63.860 -30.128 1.00 96.37 70 ASP B O 1
ATOM 3357 N N . MET B 1 71 ? -0.944 65.866 -30.691 1.00 97.90 71 MET B N 1
ATOM 3358 C CA . MET B 1 71 ? -1.493 65.889 -32.034 1.00 102.09 71 MET B CA 1
ATOM 3359 C C . MET B 1 71 ? -0.880 64.816 -32.929 1.00 107.49 71 MET B C 1
ATOM 3360 O O . MET B 1 71 ? -1.542 64.315 -33.830 1.00 109.03 71 MET B O 1
ATOM 3365 N N . ASP B 1 72 ? 0.361 64.428 -32.649 1.00 111.13 72 ASP B N 1
ATOM 3366 C CA . ASP B 1 72 ? 1.046 63.415 -33.455 1.00 115.46 72 ASP B CA 1
ATOM 3367 C C . ASP B 1 72 ? 0.741 61.999 -32.954 1.00 115.68 72 ASP B C 1
ATOM 3368 O O . ASP B 1 72 ? 1.151 61.015 -33.568 1.00 120.77 72 ASP B O 1
ATOM 3373 N N . ASP B 1 73 ? -0.024 61.912 -31.868 1.00 114.53 73 ASP B N 1
ATOM 3374 C CA . ASP B 1 73 ? -0.552 60.643 -31.379 1.00 114.65 73 ASP B CA 1
ATOM 3375 C C . ASP B 1 73 ? -1.943 60.382 -31.968 1.00 112.32 73 ASP B C 1
ATOM 3376 O O . ASP B 1 73 ? -2.937 60.312 -31.241 1.00 111.17 73 ASP B O 1
ATOM 3381 N N . HIS B 1 74 ? -2.004 60.235 -33.289 1.00 110.86 74 HIS B N 1
ATOM 3382 C CA . HIS B 1 74 ? -3.277 60.042 -33.984 1.00 107.79 74 HIS B CA 1
ATOM 3383 C C . HIS B 1 74 ? -3.287 58.732 -34.773 1.00 109.69 74 HIS B C 1
ATOM 3384 O O . HIS B 1 74 ? -4.018 58.592 -35.756 1.00 110.28 74 HIS B O 1
ATOM 3391 N N . HIS B 1 75 ? -2.523 57.752 -34.297 1.00 109.28 75 HIS B N 1
ATOM 3392 C CA . HIS B 1 75 ? -2.286 56.527 -35.058 1.00 107.66 75 HIS B CA 1
ATOM 3393 C C . HIS B 1 75 ? -3.021 55.339 -34.454 1.00 103.23 75 HIS B C 1
ATOM 3394 O O . HIS B 1 75 ? -3.252 55.291 -33.244 1.00 103.99 75 HIS B O 1
ATOM 3401 N N . ALA B 1 76 ? -3.343 54.367 -35.305 1.00 101.08 76 ALA B N 1
ATOM 3402 C CA . ALA B 1 76 ? -4.276 53.294 -34.962 1.00 98.27 76 ALA B CA 1
ATOM 3403 C C . ALA B 1 76 ? -3.897 52.604 -33.650 1.00 96.13 76 ALA B C 1
ATOM 3404 O O . ALA B 1 76 ? -4.740 52.407 -32.773 1.00 92.05 76 ALA B O 1
ATOM 3406 N N . GLU B 1 77 ? -2.628 52.227 -33.534 1.00 94.45 77 GLU B N 1
ATOM 3407 C CA . GLU B 1 77 ? -2.146 51.501 -32.367 1.00 95.07 77 GLU B CA 1
ATOM 3408 C C . GLU B 1 77 ? -2.444 52.274 -31.094 1.00 90.19 77 GLU B C 1
ATOM 3409 O O . GLU B 1 77 ? -2.993 51.727 -30.140 1.00 89.66 77 GLU B O 1
ATOM 3415 N N . ASN B 1 78 ? -2.075 53.548 -31.084 1.00 87.41 78 ASN B N 1
ATOM 3416 C CA . ASN B 1 78 ? -2.102 54.321 -29.855 1.00 86.18 78 ASN B CA 1
ATOM 3417 C C . ASN B 1 78 ? -3.525 54.656 -29.419 1.00 83.43 78 ASN B C 1
ATOM 3418 O O . ASN B 1 78 ? -3.830 54.582 -28.229 1.00 86.62 78 ASN B O 1
ATOM 3420 N N . VAL B 1 79 ? -4.411 54.947 -30.372 1.00 79.41 79 VAL B N 1
ATOM 3421 C CA . VAL B 1 79 ? -5.831 55.116 -30.028 1.00 75.95 79 VAL B CA 1
ATOM 3422 C C . VAL B 1 79 ? -6.486 53.785 -29.628 1.00 74.21 79 VAL B C 1
ATOM 3423 O O . VAL B 1 79 ? -7.344 53.752 -28.745 1.00 72.69 79 VAL B O 1
ATOM 3427 N N . ALA B 1 80 ? -6.002 52.682 -30.190 1.00 75.90 80 ALA B N 1
ATOM 3428 C CA . ALA B 1 80 ? -6.418 51.360 -29.722 1.00 75.36 80 ALA B CA 1
ATOM 3429 C C . ALA B 1 80 ? -6.112 51.185 -28.235 1.00 74.69 80 ALA B C 1
ATOM 3430 O O . ALA B 1 80 ? -6.963 50.732 -27.467 1.00 72.42 80 ALA B O 1
ATOM 3432 N N . ARG B 1 81 ? -4.907 51.580 -27.826 1.00 76.77 81 ARG B N 1
ATOM 3433 C CA . ARG B 1 81 ? -4.504 51.468 -26.421 1.00 76.69 81 ARG B CA 1
ATOM 3434 C C . ARG B 1 81 ? -5.379 52.340 -25.520 1.00 74.73 81 ARG B C 1
ATOM 3435 O O . ARG B 1 81 ? -5.796 51.907 -24.450 1.00 75.57 81 ARG B O 1
ATOM 3443 N N . LYS B 1 82 ? -5.700 53.545 -25.980 1.00 74.70 82 LYS B N 1
ATOM 3444 C CA . LYS B 1 82 ? -6.593 54.434 -25.235 1.00 75.81 82 LYS B CA 1
ATOM 3445 C C . LYS B 1 82 ? -7.992 53.828 -25.084 1.00 77.56 82 LYS B C 1
ATOM 3446 O O . LYS B 1 82 ? -8.613 53.933 -24.024 1.00 80.47 82 LYS B O 1
ATOM 3452 N N . ALA B 1 83 ? -8.482 53.194 -26.146 1.00 77.33 83 ALA B N 1
ATOM 3453 C CA . ALA B 1 83 ? -9.787 52.533 -26.117 1.00 76.64 83 ALA B CA 1
ATOM 3454 C C . ALA B 1 83 ? -9.771 51.330 -25.174 1.00 76.40 83 ALA B C 1
ATOM 3455 O O . ALA B 1 83 ? -10.777 51.012 -24.534 1.00 75.10 83 ALA B O 1
ATOM 3457 N N . ALA B 1 84 ? -8.625 50.658 -25.106 1.00 75.11 84 ALA B N 1
ATOM 3458 C CA . ALA B 1 84 ? -8.444 49.539 -24.187 1.00 74.41 84 ALA B CA 1
ATOM 3459 C C . ALA B 1 84 ? -8.488 49.993 -22.731 1.00 72.79 84 ALA B C 1
ATOM 3460 O O . ALA B 1 84 ? -9.009 49.288 -21.871 1.00 71.97 84 ALA B O 1
ATOM 3462 N N . VAL B 1 85 ? -7.894 51.147 -22.451 1.00 70.91 85 VAL B N 1
ATOM 3463 C CA . VAL B 1 85 ? -8.015 51.755 -21.134 1.00 69.95 85 VAL B CA 1
ATOM 3464 C C . VAL B 1 85 ? -9.488 51.958 -20.793 1.00 70.40 85 VAL B C 1
ATOM 3465 O O . VAL B 1 85 ? -9.928 51.622 -19.694 1.00 70.17 85 VAL B O 1
ATOM 3469 N N . LEU B 1 86 ? -10.258 52.444 -21.763 1.00 71.25 86 LEU B N 1
ATOM 3470 C CA . LEU B 1 86 ? -11.694 52.624 -21.575 1.00 70.87 86 LEU B CA 1
ATOM 3471 C C . LEU B 1 86 ? -12.415 51.296 -21.334 1.00 74.07 86 LEU B C 1
ATOM 3472 O O . LEU B 1 86 ? -13.285 51.217 -20.471 1.00 70.19 86 LEU B O 1
ATOM 3477 N N . GLU B 1 87 ? -12.037 50.252 -22.071 1.00 79.95 87 GLU B N 1
ATOM 3478 C CA . GLU B 1 87 ? -12.545 48.902 -21.800 1.00 86.44 87 GLU B CA 1
ATOM 3479 C C . GLU B 1 87 ? -12.335 48.549 -20.330 1.00 86.59 87 GLU B C 1
ATOM 3480 O O . GLU B 1 87 ? -13.271 48.155 -19.636 1.00 88.22 87 GLU B O 1
ATOM 3486 N N . LEU B 1 88 ? -11.100 48.722 -19.867 1.00 84.66 88 LEU B N 1
ATOM 3487 C CA . LEU B 1 88 ? -10.694 48.326 -18.519 1.00 84.33 88 LEU B CA 1
ATOM 3488 C C . LEU B 1 88 ? -11.547 49.017 -17.457 1.00 81.30 88 LEU B C 1
ATOM 3489 O O . LEU B 1 88 ? -12.068 48.370 -16.547 1.00 79.24 88 LEU B O 1
ATOM 3494 N N . LEU B 1 89 ? -11.688 50.331 -17.573 1.00 80.18 89 LEU B N 1
ATOM 3495 C CA . LEU B 1 89 ? -12.417 51.104 -16.573 1.00 81.57 89 LEU B CA 1
ATOM 3496 C C . LEU B 1 89 ? -13.922 50.863 -16.679 1.00 82.99 89 LEU B C 1
ATOM 3497 O O . LEU B 1 89 ? -14.621 50.807 -15.667 1.00 87.67 89 LEU B O 1
ATOM 3502 N N . ALA B 1 90 ? -14.406 50.675 -17.903 1.00 83.66 90 ALA B N 1
ATOM 3503 C CA . ALA B 1 90 ? -15.826 50.425 -18.137 1.00 82.33 90 ALA B CA 1
ATOM 3504 C C . ALA B 1 90 ? -16.262 49.128 -17.469 1.00 81.09 90 ALA B C 1
ATOM 3505 O O . ALA B 1 90 ? -17.285 49.085 -16.790 1.00 81.84 90 ALA B O 1
ATOM 3507 N N . GLY B 1 91 ? -15.480 48.074 -17.672 1.00 79.75 91 GLY B N 1
ATOM 3508 C CA . GLY B 1 91 ? -15.722 46.798 -17.007 1.00 81.69 91 GLY B CA 1
ATOM 3509 C C . GLY B 1 91 ? -15.688 46.932 -15.497 1.00 80.59 91 GLY B C 1
ATOM 3510 O O . GLY B 1 91 ? -16.585 46.449 -14.806 1.00 82.05 91 GLY B O 1
ATOM 3511 N N . ALA B 1 92 ? -14.670 47.623 -14.993 1.00 78.37 92 ALA B N 1
ATOM 3512 C CA . ALA B 1 92 ? -14.519 47.839 -13.556 1.00 78.08 92 ALA B CA 1
ATOM 3513 C C . ALA B 1 92 ? -15.734 48.564 -12.989 1.00 76.08 92 ALA B C 1
ATOM 3514 O O . ALA B 1 92 ? -16.324 48.120 -12.007 1.00 76.18 92 ALA B O 1
ATOM 3516 N N . LEU B 1 93 ? -16.124 49.659 -13.632 1.00 73.32 93 LEU B N 1
ATOM 3517 C CA . LEU B 1 93 ? -17.257 50.450 -13.159 1.00 73.81 93 LEU B CA 1
ATOM 3518 C C . LEU B 1 93 ? -18.551 49.642 -13.207 1.00 73.12 93 LEU B C 1
ATOM 3519 O O . LEU B 1 93 ? -19.373 49.718 -12.295 1.00 72.79 93 LEU B O 1
ATOM 3524 N N . ARG B 1 94 ? -18.728 48.872 -14.273 1.00 73.83 94 ARG B N 1
ATOM 3525 C CA . ARG B 1 94 ? -19.916 48.039 -14.415 1.00 75.89 94 ARG B CA 1
ATOM 3526 C C . ARG B 1 94 ? -20.030 47.089 -13.226 1.00 78.31 94 ARG B C 1
ATOM 3527 O O . ARG B 1 94 ? -21.110 46.924 -12.660 1.00 78.88 94 ARG B O 1
ATOM 3535 N N . LEU B 1 95 ? -18.902 46.522 -12.808 1.00 79.97 95 LEU B N 1
ATOM 3536 C CA . LEU B 1 95 ? -18.884 45.596 -11.680 1.00 82.86 95 LEU B CA 1
ATOM 3537 C C . LEU B 1 95 ? -19.128 46.318 -10.355 1.00 83.67 95 LEU B C 1
ATOM 3538 O O . LEU B 1 95 ? -19.842 45.813 -9.492 1.00 85.62 95 LEU B O 1
ATOM 3543 N N . ALA B 1 96 ? -18.525 47.495 -10.202 1.00 82.95 96 ALA B N 1
ATOM 3544 C CA . ALA B 1 96 ? -18.626 48.261 -8.961 1.00 81.95 96 ALA B CA 1
ATOM 3545 C C . ALA B 1 96 ? -19.995 48.921 -8.825 1.00 82.39 96 ALA B C 1
ATOM 3546 O O . ALA B 1 96 ? -20.571 48.948 -7.739 1.00 84.51 96 ALA B O 1
ATOM 3548 N N . GLY B 1 97 ? -20.518 49.433 -9.935 1.00 82.39 97 GLY B N 1
ATOM 3549 C CA . GLY B 1 97 ? -21.750 50.217 -9.922 1.00 83.41 97 GLY B CA 1
ATOM 3550 C C . GLY B 1 97 ? -22.995 49.412 -10.259 1.00 87.63 97 GLY B C 1
ATOM 3551 O O . GLY B 1 97 ? -24.114 49.896 -10.096 1.00 90.89 97 GLY B O 1
ATOM 3552 N N . ARG B 1 98 ? -22.809 48.178 -10.724 1.00 90.39 98 ARG B N 1
ATOM 3553 C CA . ARG B 1 98 ? -23.925 47.323 -11.146 1.00 92.85 98 ARG B CA 1
ATOM 3554 C C . ARG B 1 98 ? -24.910 48.054 -12.060 1.00 89.95 98 ARG B C 1
ATOM 3555 O O . ARG B 1 98 ? -26.120 48.037 -11.841 1.00 88.08 98 ARG B O 1
ATOM 3563 N N . ARG B 1 99 ? -24.375 48.703 -13.088 1.00 87.60 99 ARG B N 1
ATOM 3564 C CA . ARG B 1 99 ? -25.192 49.229 -14.178 1.00 87.43 99 ARG B CA 1
ATOM 3565 C C . ARG B 1 99 ? -24.371 49.280 -15.467 1.00 85.63 99 ARG B C 1
ATOM 3566 O O . ARG B 1 99 ? -23.139 49.244 -15.420 1.00 85.29 99 ARG B O 1
ATOM 3574 N N . PRO B 1 100 ? -25.050 49.405 -16.620 1.00 83.34 100 PRO B N 1
ATOM 3575 C CA . PRO B 1 100 ? -24.365 49.561 -17.903 1.00 81.71 100 PRO B CA 1
ATOM 3576 C C . PRO B 1 100 ? -23.511 50.819 -17.957 1.00 78.68 100 PRO B C 1
ATOM 3577 O O . PRO B 1 100 ? -23.916 51.861 -17.438 1.00 77.40 100 PRO B O 1
ATOM 3581 N N . VAL B 1 101 ? -22.368 50.728 -18.631 1.00 78.30 101 VAL B N 1
ATOM 3582 C CA . VAL B 1 101 ? -21.382 51.805 -18.628 1.00 76.91 101 VAL B CA 1
ATOM 3583 C C . VAL B 1 101 ? -21.133 52.348 -20.029 1.00 74.61 101 VAL B C 1
ATOM 3584 O O . VAL B 1 101 ? -20.865 51.591 -20.961 1.00 76.55 101 VAL B O 1
ATOM 3588 N N . ILE B 1 102 ? -21.189 53.670 -20.155 1.00 73.50 102 ILE B N 1
ATOM 3589 C CA . ILE B 1 102 ? -20.981 54.345 -21.428 1.00 73.25 102 ILE B CA 1
ATOM 3590 C C . ILE B 1 102 ? -19.544 54.837 -21.482 1.00 73.17 102 ILE B C 1
ATOM 3591 O O . ILE B 1 102 ? -19.097 55.549 -20.584 1.00 75.93 102 ILE B O 1
ATOM 3596 N N . ARG B 1 103 ? -18.826 54.454 -22.534 1.00 73.42 103 ARG B N 1
ATOM 3597 C CA . ARG B 1 103 ? -17.438 54.872 -22.718 1.00 73.75 103 ARG B CA 1
ATOM 3598 C C . ARG B 1 103 ? -17.353 56.197 -23.468 1.00 71.10 103 ARG B C 1
ATOM 3599 O O . ARG B 1 103 ? -17.781 56.296 -24.615 1.00 75.04 103 ARG B O 1
ATOM 3607 N N . VAL B 1 104 ? -16.735 57.192 -22.845 1.00 68.13 104 VAL B N 1
ATOM 3608 C CA . VAL B 1 104 ? -16.519 58.485 -23.483 1.00 65.63 104 VAL B CA 1
ATOM 3609 C C . VAL B 1 104 ? -15.049 58.854 -23.373 1.00 66.40 104 VAL B C 1
ATOM 3610 O O . VAL B 1 104 ? -14.405 58.566 -22.369 1.00 66.51 104 VAL B O 1
ATOM 3614 N N . GLY B 1 105 ? -14.525 59.486 -24.417 1.00 68.35 105 GLY B N 1
ATOM 3615 C CA . GLY B 1 105 ? -13.097 59.757 -24.513 1.00 69.22 105 GLY B CA 1
ATOM 3616 C C . GLY B 1 105 ? -12.791 61.236 -24.427 1.00 70.53 105 GLY B C 1
ATOM 3617 O O . GLY B 1 105 ? -13.554 62.064 -24.917 1.00 71.40 105 GLY B O 1
ATOM 3618 N N . ARG B 1 106 ? -11.688 61.564 -23.763 1.00 73.96 106 ARG B N 1
ATOM 3619 C CA . ARG B 1 106 ? -11.059 62.870 -23.913 1.00 75.65 106 ARG B CA 1
ATOM 3620 C C . ARG B 1 106 ? -10.093 62.824 -25.086 1.00 74.79 106 ARG B C 1
ATOM 3621 O O . ARG B 1 106 ? -8.885 62.661 -24.903 1.00 73.14 106 ARG B O 1
ATOM 3629 N N . ILE B 1 107 ? -10.627 62.930 -26.298 1.00 74.40 107 ILE B N 1
ATOM 3630 C CA . ILE B 1 107 ? -9.839 62.608 -27.475 1.00 73.71 107 ILE B CA 1
ATOM 3631 C C . ILE B 1 107 ? -10.401 63.297 -28.716 1.00 73.58 107 ILE B C 1
ATOM 3632 O O . ILE B 1 107 ? -11.548 63.754 -28.717 1.00 74.54 107 ILE B O 1
ATOM 3637 N N . ALA B 1 108 ? -9.580 63.385 -29.758 1.00 74.33 108 ALA B N 1
ATOM 3638 C CA . ALA B 1 108 ? -9.981 63.974 -31.031 1.00 74.04 108 ALA B CA 1
ATOM 3639 C C . ALA B 1 108 ? -10.401 65.434 -30.873 1.00 74.41 108 ALA B C 1
ATOM 3640 O O . ALA B 1 108 ? -11.424 65.855 -31.410 1.00 74.36 108 ALA B O 1
ATOM 3642 N N . GLY B 1 109 ? -9.601 66.210 -30.149 1.00 75.91 109 GLY B N 1
ATOM 3643 C CA . GLY B 1 109 ? -9.842 67.647 -30.049 1.00 75.30 109 GLY B CA 1
ATOM 3644 C C . GLY B 1 109 ? -9.360 68.300 -28.771 1.00 75.94 109 GLY B C 1
ATOM 3645 O O . GLY B 1 109 ? -9.424 69.524 -28.636 1.00 74.03 109 GLY B O 1
ATOM 3646 N N . GLN B 1 110 ? -8.909 67.500 -27.812 1.00 79.07 110 GLN B N 1
ATOM 3647 C CA . GLN B 1 110 ? -8.322 68.074 -26.615 1.00 82.78 110 GLN B CA 1
ATOM 3648 C C . GLN B 1 110 ? -6.959 68.657 -26.953 1.00 85.18 110 GLN B C 1
ATOM 3649 O O . GLN B 1 110 ? -5.920 68.116 -26.583 1.00 87.99 110 GLN B O 1
ATOM 3655 N N . TYR B 1 111 ? -6.978 69.759 -27.689 1.00 86.52 111 TYR B N 1
ATOM 3656 C CA . TYR B 1 111 ? -5.756 70.343 -28.206 1.00 89.04 111 TYR B CA 1
ATOM 3657 C C . TYR B 1 111 ? -5.619 71.787 -27.735 1.00 90.69 111 TYR B C 1
ATOM 3658 O O . TYR B 1 111 ? -4.787 72.534 -28.239 1.00 89.77 111 TYR B O 1
ATOM 3667 N N . ALA B 1 112 ? -6.427 72.166 -26.750 1.00 91.57 112 ALA B N 1
ATOM 3668 C CA . ALA B 1 112 ? -6.351 73.497 -26.167 1.00 94.90 112 ALA B CA 1
ATOM 3669 C C . ALA B 1 112 ? -6.540 73.403 -24.657 1.00 95.48 112 ALA B C 1
ATOM 3670 O O . ALA B 1 112 ? -7.323 72.589 -24.172 1.00 97.64 112 ALA B O 1
ATOM 3672 N N . LYS B 1 113 ? -5.795 74.218 -23.919 1.00 97.07 113 LYS B N 1
ATOM 3673 C CA . LYS B 1 113 ? -5.928 74.283 -22.471 1.00 97.04 113 LYS B CA 1
ATOM 3674 C C . LYS B 1 113 ? -6.055 75.740 -22.028 1.00 97.94 113 LYS B C 1
ATOM 3675 O O . LYS B 1 113 ? -5.440 76.630 -22.621 1.00 99.92 113 LYS B O 1
ATOM 3681 N N . PRO B 1 114 ? -6.900 75.997 -21.019 1.00 98.35 114 PRO B N 1
ATOM 3682 C CA . PRO B 1 114 ? -7.043 77.327 -20.461 1.00 101.44 114 PRO B CA 1
ATOM 3683 C C . PRO B 1 114 ? -5.983 77.561 -19.385 1.00 107.11 114 PRO B C 1
ATOM 3684 O O . PRO B 1 114 ? -5.625 76.633 -18.660 1.00 109.38 114 PRO B O 1
ATOM 3688 N N . ARG B 1 115 ? -5.477 78.784 -19.301 1.00 111.49 115 ARG B N 1
ATOM 3689 C CA . ARG B 1 115 ? -4.398 79.109 -18.376 1.00 116.84 115 ARG B CA 1
ATOM 3690 C C . ARG B 1 115 ? -4.709 80.363 -17.570 1.00 119.76 115 ARG B C 1
ATOM 3691 O O . ARG B 1 115 ? -5.231 81.346 -18.098 1.00 118.88 115 ARG B O 1
ATOM 3699 N N . SER B 1 116 ? -4.358 80.318 -16.288 1.00 125.62 116 SER B N 1
ATOM 3700 C CA . SER B 1 116 ? -4.580 81.430 -15.363 1.00 131.27 116 SER B CA 1
ATOM 3701 C C . SER B 1 116 ? -3.540 82.539 -15.556 1.00 131.63 116 SER B C 1
ATOM 3702 O O . SER B 1 116 ? -3.863 83.723 -15.459 1.00 130.04 116 SER B O 1
ATOM 3705 N N . LYS B 1 117 ? -2.297 82.145 -15.826 1.00 131.25 117 LYS B N 1
ATOM 3706 C CA . LYS B 1 117 ? -1.194 83.102 -15.963 1.00 134.54 117 LYS B CA 1
ATOM 3707 C C . LYS B 1 117 ? -0.536 83.018 -17.349 1.00 135.72 117 LYS B C 1
ATOM 3708 O O . LYS B 1 117 ? 0.196 82.071 -17.628 1.00 134.90 117 LYS B O 1
ATOM 3710 N N . PRO B 1 118 ? -0.751 84.040 -18.198 1.00 136.91 118 PRO B N 1
ATOM 3711 C CA . PRO B 1 118 ? -0.323 84.028 -19.606 1.00 137.01 118 PRO B CA 1
ATOM 3712 C C . PRO B 1 118 ? 1.163 83.741 -19.847 1.00 138.21 118 PRO B C 1
ATOM 3713 O O . PRO B 1 118 ? 1.532 83.298 -20.941 1.00 135.51 118 PRO B O 1
ATOM 3717 N N . HIS B 1 119 ? 2.004 84.013 -18.852 1.00 140.82 119 HIS B N 1
ATOM 3718 C CA . HIS B 1 119 ? 3.448 83.837 -19.001 1.00 144.05 119 HIS B CA 1
ATOM 3719 C C . HIS B 1 119 ? 3.979 82.879 -17.935 1.00 143.16 119 HIS B C 1
ATOM 3720 O O . HIS B 1 119 ? 3.260 82.523 -16.996 1.00 142.51 119 HIS B O 1
ATOM 3727 N N . GLU B 1 120 ? 5.238 82.470 -18.083 1.00 141.82 120 GLU B N 1
ATOM 3728 C CA . GLU B 1 120 ? 5.891 81.584 -17.114 1.00 139.29 120 GLU B CA 1
ATOM 3729 C C . GLU B 1 120 ? 7.373 81.931 -16.943 1.00 141.29 120 GLU B C 1
ATOM 3730 O O . GLU B 1 120 ? 7.917 82.749 -17.684 1.00 141.71 120 GLU B O 1
ATOM 3736 N N . GLN B 1 121 ? 8.008 81.323 -15.944 1.00 140.46 121 GLN B N 1
ATOM 3737 C CA . GLN B 1 121 ? 9.367 81.692 -15.553 1.00 141.51 121 GLN B CA 1
ATOM 3738 C C . GLN B 1 121 ? 10.316 81.609 -16.745 1.00 143.18 121 GLN B C 1
ATOM 3739 O O . GLN B 1 121 ? 11.400 81.039 -16.650 1.00 146.26 121 GLN B O 1
ATOM 3741 N N . GLU B 1 124 ? 17.859 82.427 -19.492 1.00 178.33 124 GLU B N 1
ATOM 3742 C CA . GLU B 1 124 ? 16.669 82.969 -18.833 1.00 176.04 124 GLU B CA 1
ATOM 3743 C C . GLU B 1 124 ? 15.752 83.633 -19.850 1.00 173.13 124 GLU B C 1
ATOM 3744 O O . GLU B 1 124 ? 16.205 84.386 -20.705 1.00 174.33 124 GLU B O 1
ATOM 3750 N N . GLN B 1 125 ? 14.458 83.351 -19.736 1.00 168.85 125 GLN B N 1
ATOM 3751 C CA . GLN B 1 125 ? 13.447 83.954 -20.599 1.00 166.61 125 GLN B CA 1
ATOM 3752 C C . GLN B 1 125 ? 12.158 84.194 -19.816 1.00 162.70 125 GLN B C 1
ATOM 3753 O O . GLN B 1 125 ? 12.074 83.914 -18.619 1.00 162.21 125 GLN B O 1
ATOM 3759 N N . THR B 1 126 ? 11.150 84.705 -20.508 1.00 158.58 126 THR B N 1
ATOM 3760 C CA . THR B 1 126 ? 9.801 84.746 -19.959 1.00 154.15 126 THR B CA 1
ATOM 3761 C C . THR B 1 126 ? 8.791 84.580 -21.090 1.00 148.65 126 THR B C 1
ATOM 3762 O O . THR B 1 126 ? 8.019 85.488 -21.401 1.00 149.05 126 THR B O 1
ATOM 3766 N N . LEU B 1 127 ? 8.798 83.391 -21.686 1.00 142.82 127 LEU B N 1
ATOM 3767 C CA . LEU B 1 127 ? 7.940 83.095 -22.823 1.00 137.86 127 LEU B CA 1
ATOM 3768 C C . LEU B 1 127 ? 6.489 82.920 -22.378 1.00 134.00 127 LEU B C 1
ATOM 3769 O O . LEU B 1 127 ? 6.223 82.607 -21.216 1.00 132.53 127 LEU B O 1
ATOM 3771 N N . PRO B 1 128 ? 5.544 83.139 -23.303 1.00 131.56 128 PRO B N 1
ATOM 3772 C CA . PRO B 1 128 ? 4.132 82.935 -23.010 1.00 127.75 128 PRO B CA 1
ATOM 3773 C C . PRO B 1 128 ? 3.836 81.460 -22.859 1.00 125.40 128 PRO B C 1
ATOM 3774 O O . PRO B 1 128 ? 4.461 80.643 -23.531 1.00 125.45 128 PRO B O 1
ATOM 3778 N N . VAL B 1 129 ? 2.918 81.125 -21.959 1.00 121.86 129 VAL B N 1
ATOM 3779 C CA . VAL B 1 129 ? 2.686 79.737 -21.594 1.00 116.10 129 VAL B CA 1
ATOM 3780 C C . VAL B 1 129 ? 2.104 78.956 -22.767 1.00 110.06 129 VAL B C 1
ATOM 3781 O O . VAL B 1 129 ? 1.354 79.496 -23.577 1.00 107.71 129 VAL B O 1
ATOM 3785 N N . TYR B 1 130 ? 2.499 77.694 -22.873 1.00 106.34 130 TYR B N 1
ATOM 3786 C CA . TYR B 1 130 ? 1.997 76.806 -23.916 1.00 101.63 130 TYR B CA 1
ATOM 3787 C C . TYR B 1 130 ? 0.546 76.413 -23.607 1.00 96.38 130 TYR B C 1
ATOM 3788 O O . TYR B 1 130 ? 0.232 76.016 -22.493 1.00 93.75 130 TYR B O 1
ATOM 3797 N N . ARG B 1 131 ? -0.334 76.544 -24.596 1.00 93.92 131 ARG B N 1
ATOM 3798 C CA . ARG B 1 131 ? -1.781 76.477 -24.381 1.00 90.80 131 ARG B CA 1
ATOM 3799 C C . ARG B 1 131 ? -2.429 75.339 -25.172 1.00 86.72 131 ARG B C 1
ATOM 3800 O O . ARG B 1 131 ? -3.641 75.312 -25.345 1.00 82.59 131 ARG B O 1
ATOM 3808 N N . GLY B 1 132 ? -1.624 74.375 -25.603 1.00 88.23 132 GLY B N 1
ATOM 3809 C CA . GLY B 1 132 ? -2.131 73.222 -26.340 1.00 89.39 132 GLY B CA 1
ATOM 3810 C C . GLY B 1 132 ? -1.613 73.179 -27.764 1.00 92.51 132 GLY B C 1
ATOM 3811 O O . GLY B 1 132 ? -1.248 74.202 -28.343 1.00 95.77 132 GLY B O 1
ATOM 3812 N N . ASP B 1 133 ? -1.563 71.981 -28.327 1.00 92.95 133 ASP B N 1
ATOM 3813 C CA . ASP B 1 133 ? -0.957 71.783 -29.642 1.00 95.57 133 ASP B CA 1
ATOM 3814 C C . ASP B 1 133 ? -1.726 72.480 -30.765 1.00 95.38 133 ASP B C 1
ATOM 3815 O O . ASP B 1 133 ? -1.159 72.772 -31.814 1.00 96.75 133 ASP B O 1
ATOM 3820 N N . MET B 1 134 ? -2.992 72.805 -30.525 1.00 93.25 134 MET B N 1
ATOM 3821 C CA . MET B 1 134 ? -3.758 73.597 -31.487 1.00 92.37 134 MET B CA 1
ATOM 3822 C C . MET B 1 134 ? -3.400 75.085 -31.446 1.00 93.42 134 MET B C 1
ATOM 3823 O O . MET B 1 134 ? -3.816 75.831 -32.322 1.00 98.31 134 MET B O 1
ATOM 3828 N N . VAL B 1 135 ? -2.618 75.511 -30.454 1.00 93.05 135 VAL B N 1
ATOM 3829 C CA . VAL B 1 135 ? -2.295 76.937 -30.284 1.00 92.66 135 VAL B CA 1
ATOM 3830 C C . VAL B 1 135 ? -0.791 77.210 -30.340 1.00 95.52 135 VAL B C 1
ATOM 3831 O O . VAL B 1 135 ? -0.324 78.032 -31.135 1.00 94.57 135 VAL B O 1
ATOM 3835 N N . ASN B 1 136 ? -0.051 76.507 -29.488 1.00 99.40 136 ASN B N 1
ATOM 3836 C CA . ASN B 1 136 ? 1.337 76.838 -29.183 1.00 105.87 136 ASN B CA 1
ATOM 3837 C C . ASN B 1 136 ? 2.249 75.637 -29.331 1.00 107.91 136 ASN B C 1
ATOM 3838 O O . ASN B 1 136 ? 1.811 74.502 -29.153 1.00 106.06 136 ASN B O 1
ATOM 3843 N N . GLY B 1 137 ? 3.535 75.900 -29.545 1.00 113.24 137 GLY B N 1
ATOM 3844 C CA . GLY B 1 137 ? 4.564 74.871 -29.439 1.00 116.57 137 GLY B CA 1
ATOM 3845 C C . GLY B 1 137 ? 4.784 74.398 -28.010 1.00 117.72 137 GLY B C 1
ATOM 3846 O O . GLY B 1 137 ? 4.623 75.160 -27.058 1.00 115.66 137 GLY B O 1
ATOM 3847 N N . ARG B 1 138 ? 5.162 73.134 -27.867 1.00 120.48 138 ARG B N 1
ATOM 3848 C CA . ARG B 1 138 ? 5.516 72.570 -26.574 1.00 122.37 138 ARG B CA 1
ATOM 3849 C C . ARG B 1 138 ? 6.820 73.183 -26.061 1.00 128.34 138 ARG B C 1
ATOM 3850 O O . ARG B 1 138 ? 6.988 73.370 -24.858 1.00 129.91 138 ARG B O 1
ATOM 3858 N N . GLU B 1 139 ? 7.700 73.559 -26.988 1.00 132.68 139 GLU B N 1
ATOM 3859 C CA . GLU B 1 139 ? 9.044 74.047 -26.663 1.00 136.61 139 GLU B CA 1
ATOM 3860 C C . GLU B 1 139 ? 9.033 75.302 -25.794 1.00 137.72 139 GLU B C 1
ATOM 3861 O O . GLU B 1 139 ? 8.045 76.037 -25.757 1.00 134.69 139 GLU B O 1
ATOM 3863 N N . ALA B 1 140 ? 10.184 75.585 -25.187 1.00 143.60 140 ALA B N 1
ATOM 3864 C CA . ALA B 1 140 ? 10.295 76.588 -24.127 1.00 146.43 140 ALA B CA 1
ATOM 3865 C C . ALA B 1 140 ? 10.901 77.905 -24.625 1.00 146.96 140 ALA B C 1
ATOM 3866 O O . ALA B 1 140 ? 11.262 78.766 -23.821 1.00 145.40 140 ALA B O 1
ATOM 3868 N N . HIS B 1 141 ? 11.007 78.049 -25.942 1.00 147.72 141 HIS B N 1
ATOM 3869 C CA . HIS B 1 141 ? 11.566 79.256 -26.538 1.00 152.44 141 HIS B CA 1
ATOM 3870 C C . HIS B 1 141 ? 10.496 80.326 -26.727 1.00 153.38 141 HIS B C 1
ATOM 3871 O O . HIS B 1 141 ? 9.485 80.336 -26.025 1.00 151.46 141 HIS B O 1
ATOM 3873 N N . ALA B 1 142 ? 10.726 81.225 -27.678 1.00 157.63 142 ALA B N 1
ATOM 3874 C CA . ALA B 1 142 ? 9.783 82.300 -27.960 1.00 158.11 142 ALA B CA 1
ATOM 3875 C C . ALA B 1 142 ? 9.106 82.101 -29.312 1.00 159.34 142 ALA B C 1
ATOM 3876 O O . ALA B 1 142 ? 7.984 82.559 -29.529 1.00 161.99 142 ALA B O 1
ATOM 3878 N N . GLU B 1 143 ? 9.795 81.415 -30.218 1.00 156.20 143 GLU B N 1
ATOM 3879 C CA . GLU B 1 143 ? 9.262 81.154 -31.550 1.00 152.95 143 GLU B CA 1
ATOM 3880 C C . GLU B 1 143 ? 8.144 80.117 -31.503 1.00 146.83 143 GLU B C 1
ATOM 3881 O O . GLU B 1 143 ? 7.051 80.346 -32.021 1.00 145.65 143 GLU B O 1
ATOM 3883 N N . GLN B 1 144 ? 8.426 78.978 -30.880 1.00 142.32 144 GLN B N 1
ATOM 3884 C CA . GLN B 1 144 ? 7.446 77.905 -30.765 1.00 137.39 144 GLN B CA 1
ATOM 3885 C C . GLN B 1 144 ? 6.184 78.391 -30.050 1.00 133.02 144 GLN B C 1
ATOM 3886 O O . GLN B 1 144 ? 5.067 78.093 -30.476 1.00 131.91 144 GLN B O 1
ATOM 3888 N N . ARG B 1 145 ? 6.367 79.186 -28.999 1.00 130.55 145 ARG B N 1
ATOM 3889 C CA . ARG B 1 145 ? 5.242 79.704 -28.226 1.00 126.10 145 ARG B CA 1
ATOM 3890 C C . ARG B 1 145 ? 4.442 80.753 -28.996 1.00 124.27 145 ARG B C 1
ATOM 3891 O O . ARG B 1 145 ? 3.329 81.100 -28.606 1.00 118.54 145 ARG B O 1
ATOM 3899 N N . ARG B 1 146 ? 5.010 81.251 -30.090 1.00 127.17 146 ARG B N 1
ATOM 3900 C CA . ARG B 1 146 ? 4.256 82.088 -31.030 1.00 125.60 146 ARG B CA 1
ATOM 3901 C C . ARG B 1 146 ? 2.987 81.366 -31.486 1.00 120.32 146 ARG B C 1
ATOM 3902 O O . ARG B 1 146 ? 3.068 80.241 -31.974 1.00 118.11 146 ARG B O 1
ATOM 3910 N N . ALA B 1 147 ? 1.828 82.009 -31.325 1.00 117.54 147 ALA B N 1
ATOM 3911 C CA . ALA B 1 147 ? 0.541 81.372 -31.635 1.00 112.99 147 ALA B CA 1
ATOM 3912 C C . ALA B 1 147 ? 0.342 81.267 -33.149 1.00 111.66 147 ALA B C 1
ATOM 3913 O O . ALA B 1 147 ? 0.353 82.276 -33.855 1.00 115.16 147 ALA B O 1
ATOM 3915 N N . ASP B 1 148 ? 0.118 80.048 -33.632 1.00 105.67 148 ASP B N 1
ATOM 3916 C CA . ASP B 1 148 ? 0.022 79.775 -35.067 1.00 103.12 148 ASP B CA 1
ATOM 3917 C C . ASP B 1 148 ? -1.292 79.062 -35.405 1.00 99.29 148 ASP B C 1
ATOM 3918 O O . ASP B 1 148 ? -1.506 77.931 -34.973 1.00 98.49 148 ASP B O 1
ATOM 3923 N N . PRO B 1 149 ? -2.183 79.723 -36.171 1.00 98.04 149 PRO B N 1
ATOM 3924 C CA . PRO B 1 149 ? -3.539 79.186 -36.405 1.00 95.71 149 PRO B CA 1
ATOM 3925 C C . PRO B 1 149 ? -3.598 78.027 -37.392 1.00 94.76 149 PRO B C 1
ATOM 3926 O O . PRO B 1 149 ? -4.621 77.344 -37.480 1.00 88.62 149 PRO B O 1
ATOM 3930 N N . GLN B 1 150 ? -2.521 77.814 -38.140 1.00 96.78 150 GLN B N 1
ATOM 3931 C CA . GLN B 1 150 ? -2.373 76.586 -38.927 1.00 99.05 150 GLN B CA 1
ATOM 3932 C C . GLN B 1 150 ? -2.515 75.346 -38.047 1.00 97.80 150 GLN B C 1
ATOM 3933 O O . GLN B 1 150 ? -2.998 74.303 -38.494 1.00 99.44 150 GLN B O 1
ATOM 3939 N N . ARG B 1 151 ? -2.060 75.456 -36.802 1.00 95.34 151 ARG B N 1
ATOM 3940 C CA . ARG B 1 151 ? -2.137 74.348 -35.861 1.00 91.89 151 ARG B CA 1
ATOM 3941 C C . ARG B 1 151 ? -3.563 73.831 -35.711 1.00 88.45 151 ARG B C 1
ATOM 3942 O O . ARG B 1 151 ? -3.777 72.625 -35.596 1.00 88.41 151 ARG B O 1
ATOM 3950 N N . ILE B 1 152 ? -4.536 74.738 -35.753 1.00 85.36 152 ILE B N 1
ATOM 3951 C CA . ILE B 1 152 ? -5.946 74.342 -35.748 1.00 82.93 152 ILE B CA 1
ATOM 3952 C C . ILE B 1 152 ? -6.230 73.392 -36.905 1.00 82.91 152 ILE B C 1
ATOM 3953 O O . ILE B 1 152 ? -6.898 72.368 -36.739 1.00 81.19 152 ILE B O 1
ATOM 3958 N N . LEU B 1 153 ? -5.729 73.753 -38.081 1.00 85.29 153 LEU B N 1
ATOM 3959 C CA . LEU B 1 153 ? -5.911 72.940 -39.276 1.00 84.26 153 LEU B CA 1
ATOM 3960 C C . LEU B 1 153 ? -5.318 71.550 -39.085 1.00 81.26 153 LEU B C 1
ATOM 3961 O O . LEU B 1 153 ? -5.964 70.549 -39.383 1.00 78.85 153 LEU B O 1
ATOM 3966 N N . LYS B 1 154 ? -4.093 71.501 -38.568 1.00 82.30 154 LYS B N 1
ATOM 3967 C CA . LYS B 1 154 ? -3.436 70.235 -38.242 1.00 83.40 154 LYS B CA 1
ATOM 3968 C C . LYS B 1 154 ? -4.230 69.431 -37.215 1.00 78.88 154 LYS B C 1
ATOM 3969 O O . LYS B 1 154 ? -4.297 68.206 -37.293 1.00 76.01 154 LYS B O 1
ATOM 3975 N N . GLY B 1 155 ? -4.804 70.127 -36.239 1.00 77.39 155 GLY B N 1
ATOM 3976 C CA . GLY B 1 155 ? -5.621 69.482 -35.221 1.00 75.29 155 GLY B CA 1
ATOM 3977 C C . GLY B 1 155 ? -6.847 68.819 -35.815 1.00 74.24 155 GLY B C 1
ATOM 3978 O O . GLY B 1 155 ? -7.181 67.685 -35.468 1.00 74.18 155 GLY B O 1
ATOM 3979 N N . TYR B 1 156 ? -7.524 69.537 -36.705 1.00 74.67 156 TYR B N 1
ATOM 3980 C CA . TYR B 1 156 ? -8.680 68.994 -37.407 1.00 75.53 156 TYR B CA 1
ATOM 3981 C C . TYR B 1 156 ? -8.308 67.692 -38.108 1.00 76.16 156 TYR B C 1
ATOM 3982 O O . TYR B 1 156 ? -9.017 66.692 -37.994 1.00 75.46 156 TYR B O 1
ATOM 3991 N N . ALA B 1 157 ? -7.182 67.710 -38.815 1.00 77.68 157 ALA B N 1
ATOM 3992 C CA . ALA B 1 157 ? -6.746 66.562 -39.606 1.00 79.54 157 ALA B CA 1
ATOM 3993 C C . ALA B 1 157 ? -6.471 65.348 -38.724 1.00 79.17 157 ALA B C 1
ATOM 3994 O O . ALA B 1 157 ? -6.893 64.233 -39.039 1.00 81.75 157 ALA B O 1
ATOM 3996 N N . ALA B 1 158 ? -5.763 65.567 -37.623 1.00 78.41 158 ALA B N 1
ATOM 3997 C CA . ALA B 1 158 ? -5.480 64.498 -36.670 1.00 79.81 158 ALA B CA 1
ATOM 3998 C C . ALA B 1 158 ? -6.767 63.946 -36.064 1.00 78.34 158 ALA B C 1
ATOM 3999 O O . ALA B 1 158 ? -6.909 62.735 -35.872 1.00 78.59 158 ALA B O 1
ATOM 4001 N N . ALA B 1 159 ? -7.702 64.841 -35.760 1.00 77.61 159 ALA B N 1
ATOM 4002 C CA . ALA B 1 159 ? -8.974 64.445 -35.172 1.00 75.50 159 ALA B CA 1
ATOM 4003 C C . ALA B 1 159 ? -9.762 63.556 -36.127 1.00 75.92 159 ALA B C 1
ATOM 4004 O O . ALA B 1 159 ? -10.332 62.547 -35.714 1.00 75.80 159 ALA B O 1
ATOM 4006 N N . ARG B 1 160 ? -9.766 63.918 -37.407 1.00 78.08 160 ARG B N 1
ATOM 4007 C CA . ARG B 1 160 ? -10.410 63.091 -38.421 1.00 80.90 160 ARG B CA 1
ATOM 4008 C C . ARG B 1 160 ? -9.838 61.677 -38.432 1.00 79.60 160 ARG B C 1
ATOM 4009 O O . ARG B 1 160 ? -10.583 60.698 -38.488 1.00 78.50 160 ARG B O 1
ATOM 4017 N N . ASN B 1 161 ? -8.514 61.577 -38.371 1.00 79.08 161 ASN B N 1
ATOM 4018 C CA . ASN B 1 161 ? -7.850 60.277 -38.328 1.00 78.71 161 ASN B CA 1
ATOM 4019 C C . ASN B 1 161 ? -8.295 59.463 -37.120 1.00 76.73 161 ASN B C 1
ATOM 4020 O O . ASN B 1 161 ? -8.661 58.295 -37.246 1.00 77.36 161 ASN B O 1
ATOM 4025 N N . ILE B 1 162 ? -8.281 60.094 -35.952 1.00 74.64 162 ILE B N 1
ATOM 4026 C CA . ILE B 1 162 ? -8.663 59.413 -34.718 1.00 71.96 162 ILE B CA 1
ATOM 4027 C C . ILE B 1 162 ? -10.105 58.923 -34.784 1.00 70.94 162 ILE B C 1
ATOM 4028 O O . ILE B 1 162 ? -10.408 57.818 -34.339 1.00 72.34 162 ILE B O 1
ATOM 4033 N N . MET B 1 163 ? -10.984 59.732 -35.364 1.00 71.16 163 MET B N 1
ATOM 4034 C CA . MET B 1 163 ? -12.379 59.342 -35.526 1.00 74.15 163 MET B CA 1
ATOM 4035 C C . MET B 1 163 ? -12.506 58.102 -36.405 1.00 77.96 163 MET B C 1
ATOM 4036 O O . MET B 1 163 ? -13.295 57.204 -36.109 1.00 79.81 163 MET B O 1
ATOM 4041 N N . ARG B 1 164 ? -11.713 58.045 -37.471 1.00 83.38 164 ARG B N 1
ATOM 4042 C CA . ARG B 1 164 ? -11.707 56.879 -38.351 1.00 87.04 164 ARG B CA 1
ATOM 4043 C C . ARG B 1 164 ? -11.296 55.630 -37.586 1.00 87.06 164 ARG B C 1
ATOM 4044 O O . ARG B 1 164 ? -11.970 54.601 -37.657 1.00 85.14 164 ARG B O 1
ATOM 4052 N N . HIS B 1 165 ? -10.187 55.730 -36.857 1.00 86.33 165 HIS B N 1
ATOM 4053 C CA . HIS B 1 165 ? -9.665 54.604 -36.088 1.00 85.25 165 HIS B CA 1
ATOM 4054 C C . HIS B 1 165 ? -10.653 54.176 -34.999 1.00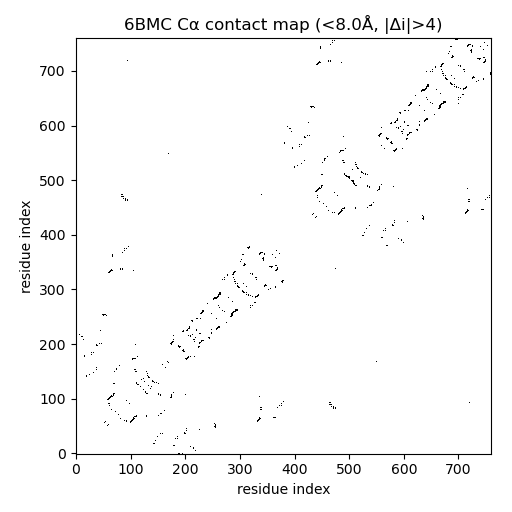 85.14 165 HIS B C 1
ATOM 4055 O O . HIS B 1 165 ? -10.750 52.994 -34.675 1.00 87.37 165 HIS B O 1
ATOM 4062 N N . LEU B 1 166 ? -11.397 55.136 -34.454 1.00 83.40 166 LEU B N 1
ATOM 4063 C CA . LEU B 1 166 ? -12.375 54.843 -33.406 1.00 81.72 166 LEU B CA 1
ATOM 4064 C C . LEU B 1 166 ? -13.631 54.151 -33.939 1.00 82.70 166 LEU B C 1
ATOM 4065 O O . LEU B 1 166 ? -14.343 53.494 -33.181 1.00 85.72 166 LEU B O 1
ATOM 4070 N N . GLY B 1 167 ? -13.929 54.347 -35.220 1.00 82.53 167 GLY B N 1
ATOM 4071 C CA . GLY B 1 167 ? -15.006 53.617 -35.885 1.00 84.77 167 GLY B CA 1
ATOM 4072 C C . GLY B 1 167 ? -16.156 54.482 -36.370 1.00 86.21 167 GLY B C 1
ATOM 4073 O O . GLY B 1 167 ? -17.197 53.963 -36.778 1.00 82.98 167 GLY B O 1
ATOM 4074 N N . TRP B 1 168 ? -15.961 55.798 -36.369 1.00 88.49 168 TRP B N 1
ATOM 4075 C CA . TRP B 1 168 ? -16.981 56.722 -36.859 1.00 91.12 168 TRP B CA 1
ATOM 4076 C C . TRP B 1 168 ? -16.737 57.128 -38.315 1.00 99.35 168 TRP B C 1
ATOM 4077 O O . TRP B 1 168 ? -17.249 58.148 -38.775 1.00 103.18 168 TRP B O 1
ATOM 4088 N N . ASP B 1 169 ? -15.957 56.336 -39.043 1.00 107.19 169 ASP B N 1
ATOM 4089 C CA . ASP B 1 169 ? -15.714 56.641 -40.452 1.00 110.18 169 ASP B CA 1
ATOM 4090 C C . ASP B 1 169 ? -16.922 56.255 -41.301 1.00 114.38 169 ASP B C 1
ATOM 4091 O O . ASP B 1 169 ? -17.378 57.035 -42.143 1.00 118.15 169 ASP B O 1
ATOM 4093 N N . ALA B 1 170 ? -17.449 55.057 -41.059 1.00 114.71 170 ALA B N 1
ATOM 4094 C CA . ALA B 1 170 ? -18.678 54.609 -41.714 1.00 116.47 170 ALA B CA 1
ATOM 4095 C C . ALA B 1 170 ? -19.908 55.168 -40.984 1.00 116.73 170 ALA B C 1
ATOM 4096 O O . ALA B 1 170 ? -20.755 54.423 -40.476 1.00 116.37 170 ALA B O 1
ATOM 4098 N N . ALA B 1 178 ? -22.194 48.941 -32.080 1.00 132.52 178 ALA B N 1
ATOM 4099 C CA . ALA B 1 178 ? -20.929 48.545 -31.473 1.00 129.80 178 ALA B CA 1
ATOM 4100 C C . ALA B 1 178 ? -20.941 48.811 -29.965 1.00 126.45 178 ALA B C 1
ATOM 4101 O O . ALA B 1 178 ? -22.006 48.932 -29.356 1.00 125.97 178 ALA B O 1
ATOM 4103 N N . SER B 1 179 ? -19.753 48.808 -29.367 1.00 122.44 179 SER B N 1
ATOM 4104 C CA . SER B 1 179 ? -19.567 49.255 -27.994 1.00 118.45 179 SER B CA 1
ATOM 4105 C C . SER B 1 179 ? -18.864 50.617 -28.033 1.00 107.50 179 SER B C 1
ATOM 4106 O O . SER B 1 179 ? -17.653 50.716 -27.810 1.00 108.33 179 SER B O 1
ATOM 4109 N N . PRO B 1 180 ? -19.617 51.663 -28.402 1.00 93.97 180 PRO B N 1
ATOM 4110 C CA . PRO B 1 180 ? -19.045 52.862 -29.017 1.00 88.51 180 PRO B CA 1
ATOM 4111 C C . PRO B 1 180 ? -18.243 53.721 -28.049 1.00 86.92 180 PRO B C 1
ATOM 4112 O O . PRO B 1 180 ? -18.645 53.884 -26.900 1.00 89.43 180 PRO B O 1
ATOM 4116 N N . VAL B 1 181 ? -17.121 54.262 -28.525 1.00 83.03 181 VAL B N 1
ATOM 4117 C CA . VAL B 1 181 ? -16.352 55.270 -27.793 1.00 79.03 181 VAL B CA 1
ATOM 4118 C C . VAL B 1 181 ? -16.758 56.667 -28.258 1.00 75.71 181 VAL B C 1
ATOM 4119 O O . VAL B 1 181 ? -16.376 57.111 -29.344 1.00 71.53 181 VAL B O 1
ATOM 4123 N N . TRP B 1 182 ? -17.541 57.350 -27.432 1.00 73.70 182 TRP B N 1
ATOM 4124 C CA . TRP B 1 182 ? -17.972 58.701 -27.743 1.00 72.39 182 TRP B CA 1
ATOM 4125 C C . TRP B 1 182 ? -16.823 59.672 -27.513 1.00 71.24 182 TRP B C 1
ATOM 4126 O O . TRP B 1 182 ? -15.910 59.396 -26.731 1.00 72.11 182 TRP B O 1
ATOM 4137 N N . THR B 1 183 ? -16.881 60.818 -28.180 1.00 68.80 183 THR B N 1
ATOM 4138 C CA . THR B 1 183 ? -15.774 61.763 -28.130 1.00 68.06 183 THR B CA 1
ATOM 4139 C C . THR B 1 183 ? -16.185 63.042 -27.411 1.00 65.58 183 THR B C 1
ATOM 4140 O O . THR B 1 183 ? -17.301 63.535 -27.573 1.00 65.33 183 THR B O 1
ATOM 4144 N N . SER B 1 184 ? -15.262 63.570 -26.616 1.00 64.34 184 SER B N 1
ATOM 4145 C CA . SER B 1 184 ? -15.480 64.804 -25.882 1.00 62.64 184 SER B CA 1
ATOM 4146 C C . SER B 1 184 ? -14.165 65.545 -25.758 1.00 63.39 184 SER B C 1
ATOM 4147 O O . SER B 1 184 ? -13.099 64.934 -25.759 1.00 63.48 184 SER B O 1
ATOM 4150 N N . HIS B 1 185 ? -14.250 66.868 -25.715 1.00 65.26 185 HIS B N 1
ATOM 4151 C CA . HIS B 1 185 ? -13.123 67.705 -25.326 1.00 67.01 185 HIS B CA 1
ATOM 4152 C C . HIS B 1 185 ? -13.666 69.035 -24.833 1.00 69.50 185 HIS B C 1
ATOM 4153 O O . HIS B 1 185 ? -14.845 69.336 -25.045 1.00 72.13 185 HIS B O 1
ATOM 4160 N N . GLU B 1 186 ? -12.834 69.805 -24.135 1.00 70.98 186 GLU B N 1
ATOM 4161 C CA . GLU B 1 186 ? -13.258 71.113 -23.659 1.00 71.04 186 GLU B CA 1
ATOM 4162 C C . GLU B 1 186 ? -13.456 72.039 -24.847 1.00 70.39 186 GLU B C 1
ATOM 4163 O O . GLU B 1 186 ? -12.537 72.274 -25.626 1.00 70.30 186 GLU B O 1
ATOM 4169 N N . MET B 1 187 ? -14.681 72.521 -24.999 1.00 70.50 187 MET B N 1
ATOM 4170 C CA . MET B 1 187 ? -15.003 73.505 -26.012 1.00 72.26 187 MET B CA 1
ATOM 4171 C C . MET B 1 187 ? -14.370 74.842 -25.625 1.00 73.85 187 MET B C 1
ATOM 4172 O O . MET B 1 187 ? -14.788 75.471 -24.655 1.00 76.17 187 MET B O 1
ATOM 4177 N N . LEU B 1 188 ? -13.310 75.236 -26.327 1.00 75.10 188 LEU B N 1
ATOM 4178 C CA . LEU B 1 188 ? -12.494 76.379 -25.894 1.00 75.35 188 LEU B CA 1
ATOM 4179 C C . LEU B 1 188 ? -12.112 77.353 -27.004 1.00 75.35 188 LEU B C 1
ATOM 4180 O O . LEU B 1 188 ? -12.300 78.559 -26.859 1.00 72.29 188 LEU B O 1
ATOM 4185 N N . LEU B 1 189 ? -11.525 76.842 -28.084 1.00 76.88 189 LEU B N 1
ATOM 4186 C CA . LEU B 1 189 ? -11.110 77.700 -29.194 1.00 77.63 189 LEU B CA 1
ATOM 4187 C C . LEU B 1 189 ? -12.296 78.067 -30.070 1.00 80.14 189 LEU B C 1
ATOM 4188 O O . LEU B 1 189 ? -12.687 77.304 -30.949 1.00 80.05 189 LEU B O 1
ATOM 4193 N N . LEU B 1 190 ? -12.832 79.263 -29.857 1.00 85.17 190 LEU B N 1
ATOM 4194 C CA . LEU B 1 190 ? -14.035 79.692 -30.564 1.00 87.77 190 LEU B CA 1
ATOM 4195 C C . LEU B 1 190 ? -13.792 79.743 -32.067 1.00 89.97 190 LEU B C 1
ATOM 4196 O O . LEU B 1 190 ? -14.624 79.285 -32.848 1.00 90.38 190 LEU B O 1
ATOM 4201 N N . ASP B 1 191 ? -12.618 80.224 -32.464 1.00 91.73 191 ASP B N 1
ATOM 4202 C CA . ASP B 1 191 ? -12.288 80.331 -33.880 1.00 95.56 191 ASP B CA 1
ATOM 4203 C C . ASP B 1 191 ? -12.441 78.979 -34.579 1.00 95.31 191 ASP B C 1
ATOM 4204 O O . ASP B 1 191 ? -13.089 78.876 -35.627 1.00 97.82 191 ASP B O 1
ATOM 4209 N N . TYR B 1 192 ? -11.885 77.939 -33.964 1.00 90.43 192 TYR B N 1
ATOM 4210 C CA . TYR B 1 192 ? -12.066 76.567 -34.441 1.00 87.08 192 TYR B CA 1
ATOM 4211 C C . TYR B 1 192 ? -13.524 76.140 -34.317 1.00 82.00 192 TYR B C 1
ATOM 4212 O O . TYR B 1 192 ? -14.155 75.732 -35.291 1.00 80.85 192 TYR B O 1
ATOM 4221 N N . GLU B 1 193 ? -14.062 76.271 -33.114 1.00 80.05 193 GLU B N 1
ATOM 4222 C CA . GLU B 1 193 ? -15.347 75.674 -32.780 1.00 79.30 193 GLU B CA 1
ATOM 4223 C C . GLU B 1 193 ? -16.501 76.365 -33.497 1.00 78.50 193 GLU B C 1
ATOM 4224 O O . GLU B 1 193 ? -17.438 75.708 -33.951 1.00 78.00 193 GLU B O 1
ATOM 4230 N N . LEU B 1 194 ? -16.439 77.688 -33.594 1.00 79.27 194 LEU B N 1
ATOM 4231 C CA . LEU B 1 194 ? -17.451 78.432 -34.338 1.00 81.33 194 LEU B CA 1
ATOM 4232 C C . LEU B 1 194 ? -17.462 77.998 -35.798 1.00 81.10 194 LEU B C 1
ATOM 4233 O O . LEU B 1 194 ? -18.517 77.929 -36.424 1.00 79.75 194 LEU B O 1
ATOM 4238 N N . SER B 1 195 ? -16.285 77.689 -36.329 1.00 81.12 195 SER B N 1
ATOM 4239 C CA . SER B 1 195 ? -16.179 77.229 -37.705 1.00 82.13 195 SER B CA 1
ATOM 4240 C C . SER B 1 195 ? -16.750 75.823 -37.891 1.00 82.81 195 SER B C 1
ATOM 4241 O O . SER B 1 195 ? -17.096 75.441 -39.006 1.00 83.51 195 SER B O 1
ATOM 4244 N N . MET B 1 196 ? -16.903 75.080 -36.796 1.00 81.00 196 MET B N 1
ATOM 4245 C CA . MET B 1 196 ? -17.375 73.693 -36.870 1.00 77.21 196 MET B CA 1
ATOM 4246 C C . MET B 1 196 ? -18.886 73.565 -36.685 1.00 73.79 196 MET B C 1
ATOM 4247 O O . MET B 1 196 ? -19.411 72.453 -36.684 1.00 72.77 196 MET B O 1
ATOM 4252 N N . LEU B 1 197 ? -19.586 74.685 -36.524 1.00 71.97 197 LEU B N 1
ATOM 4253 C CA . LEU B 1 197 ? -21.041 74.652 -36.405 1.00 72.03 197 LEU B CA 1
ATOM 4254 C C . LEU B 1 197 ? -21.658 74.147 -37.702 1.00 72.43 197 LEU B C 1
ATOM 4255 O O . LEU B 1 197 ? -21.152 74.433 -38.786 1.00 75.65 197 LEU B O 1
ATOM 4260 N N . ARG B 1 198 ? -22.728 73.368 -37.584 1.00 71.71 198 ARG B N 1
ATOM 4261 C CA . ARG B 1 198 ? -23.416 72.813 -38.749 1.00 73.22 198 ARG B CA 1
ATOM 4262 C C . ARG B 1 198 ? -24.912 72.772 -38.504 1.00 73.42 198 ARG B C 1
ATOM 4263 O O . ARG B 1 198 ? -25.359 72.888 -37.369 1.00 75.96 198 ARG B O 1
ATOM 4271 N N . GLU B 1 199 ? -25.674 72.563 -39.572 1.00 75.31 199 GLU B N 1
ATOM 4272 C CA . GLU B 1 199 ? -27.116 72.395 -39.475 1.00 77.44 199 GLU B CA 1
ATOM 4273 C C . GLU B 1 199 ? -27.520 71.007 -39.957 1.00 78.15 199 GLU B C 1
ATOM 4274 O O . GLU B 1 199 ? -26.897 70.449 -40.863 1.00 81.54 199 GLU B O 1
ATOM 4280 N N . ASP B 1 200 ? -28.581 70.467 -39.366 1.00 78.05 200 ASP B N 1
ATOM 4281 C CA . ASP B 1 200 ? -29.102 69.168 -39.767 1.00 79.70 200 ASP B CA 1
ATOM 4282 C C . ASP B 1 200 ? -30.258 69.336 -40.749 1.00 84.02 200 ASP B C 1
ATOM 4283 O O . ASP B 1 200 ? -30.501 70.432 -41.250 1.00 85.00 200 ASP B O 1
ATOM 4288 N N . GLU B 1 201 ? -30.980 68.251 -41.008 1.00 89.22 201 GLU B N 1
ATOM 4289 C CA . GLU B 1 201 ? -32.029 68.248 -42.025 1.00 94.80 201 GLU B CA 1
ATOM 4290 C C . GLU B 1 201 ? -33.185 69.202 -41.684 1.00 95.34 201 GLU B C 1
ATOM 4291 O O . GLU B 1 201 ? -33.908 69.639 -42.576 1.00 97.03 201 GLU B O 1
ATOM 4297 N N . GLN B 1 202 ? -33.325 69.555 -40.406 1.00 95.29 202 GLN B N 1
ATOM 4298 C CA . GLN B 1 202 ? -34.368 70.486 -39.956 1.00 96.10 202 GLN B CA 1
ATOM 4299 C C . GLN B 1 202 ? -33.804 71.874 -39.639 1.00 93.08 202 GLN B C 1
ATOM 4300 O O . GLN B 1 202 ? -34.455 72.673 -38.971 1.00 92.22 202 GLN B O 1
ATOM 4306 N N . ARG B 1 203 ? -32.580 72.138 -40.093 1.00 92.34 203 ARG B N 1
ATOM 4307 C CA . ARG B 1 203 ? -31.853 73.375 -39.770 1.00 91.41 203 ARG B CA 1
ATOM 4308 C C . ARG B 1 203 ? -31.576 73.595 -38.278 1.00 86.49 203 ARG B C 1
ATOM 4309 O O . ARG B 1 203 ? -31.263 74.709 -37.866 1.00 85.74 203 ARG B O 1
ATOM 4317 N N . ARG B 1 204 ? -31.636 72.534 -37.481 1.00 83.96 204 ARG B N 1
ATOM 4318 C CA . ARG B 1 204 ? -31.170 72.607 -36.098 1.00 81.23 204 ARG B CA 1
ATOM 4319 C C . ARG B 1 204 ? -29.652 72.552 -36.081 1.00 79.44 204 ARG B C 1
ATOM 4320 O O . ARG B 1 204 ? -29.044 71.712 -36.736 1.00 79.34 204 ARG B O 1
ATOM 4328 N N . VAL B 1 205 ? -29.046 73.467 -35.335 1.00 80.71 205 VAL B N 1
ATOM 4329 C CA . VAL B 1 205 ? -27.600 73.626 -35.359 1.00 80.43 205 VAL B CA 1
ATOM 4330 C C . VAL B 1 205 ? -26.948 72.646 -34.388 1.00 78.47 205 VAL B C 1
ATOM 4331 O O . VAL B 1 205 ? -27.540 72.282 -33.368 1.00 79.50 205 VAL B O 1
ATOM 4335 N N . TYR B 1 206 ? -25.724 72.235 -34.697 1.00 75.99 206 TYR B N 1
ATOM 4336 C CA . TYR B 1 206 ? -24.958 71.392 -33.789 1.00 74.87 206 TYR B CA 1
ATOM 4337 C C . TYR B 1 206 ? -23.466 71.643 -33.921 1.00 75.33 206 TYR B C 1
ATOM 4338 O O . TYR B 1 206 ? -22.984 72.079 -34.968 1.00 75.87 206 TYR B O 1
ATOM 4347 N N . LEU B 1 207 ? -22.742 71.380 -32.840 1.00 75.56 207 LEU B N 1
ATOM 4348 C CA . LEU B 1 207 ? -21.293 71.446 -32.865 1.00 76.39 207 LEU B CA 1
ATOM 4349 C C . LEU B 1 207 ? -20.748 70.184 -33.520 1.00 77.41 207 LEU B C 1
ATOM 4350 O O . LEU B 1 207 ? -21.064 69.071 -33.092 1.00 76.33 207 LEU B O 1
ATOM 4355 N N . GLY B 1 208 ? -19.937 70.368 -34.561 1.00 78.96 208 GLY B N 1
ATOM 4356 C CA . GLY B 1 208 ? -19.520 69.264 -35.426 1.00 78.43 208 GLY B CA 1
ATOM 4357 C C . GLY B 1 208 ? -18.124 68.743 -35.142 1.00 78.66 208 GLY B C 1
ATOM 4358 O O . GLY B 1 208 ? -17.612 67.898 -35.877 1.00 80.34 208 GLY B O 1
ATOM 4359 N N . SER B 1 209 ? -17.508 69.234 -34.069 1.00 78.44 209 SER B N 1
ATOM 4360 C CA . SER B 1 209 ? -16.151 68.836 -33.713 1.00 77.20 209 SER B CA 1
ATOM 4361 C C . SER B 1 209 ? -16.146 67.635 -32.773 1.00 77.19 209 SER B C 1
ATOM 4362 O O . SER B 1 209 ? -15.170 66.890 -32.722 1.00 81.77 209 SER B O 1
ATOM 4365 N N . THR B 1 210 ? -17.224 67.456 -32.017 1.00 74.84 210 THR B N 1
ATOM 4366 C CA . THR B 1 210 ? -17.224 66.482 -30.929 1.00 74.59 210 THR B CA 1
ATOM 4367 C C . THR B 1 210 ? -18.660 66.152 -30.508 1.00 74.59 210 THR B C 1
ATOM 4368 O O . THR B 1 210 ? -19.551 66.999 -30.591 1.00 77.84 210 THR B O 1
ATOM 4372 N N . HIS B 1 211 ? -18.885 64.908 -30.099 1.00 71.57 211 HIS B N 1
ATOM 4373 C CA . HIS B 1 211 ? -20.209 64.478 -29.662 1.00 70.35 211 HIS B CA 1
ATOM 4374 C C . HIS B 1 211 ? -20.642 65.257 -28.433 1.00 72.25 211 HIS B C 1
ATOM 4375 O O . HIS B 1 211 ? -21.725 65.843 -28.412 1.00 74.90 211 HIS B O 1
ATOM 4382 N N . TRP B 1 212 ? -19.765 65.294 -27.433 1.00 74.74 212 TRP B N 1
ATOM 4383 C CA . TRP B 1 212 ? -20.139 65.699 -26.076 1.00 74.21 212 TRP B CA 1
ATOM 4384 C C . TRP B 1 212 ? -19.124 66.685 -25.495 1.00 70.88 212 TRP B C 1
ATOM 4385 O O . TRP B 1 212 ? -18.185 66.281 -24.806 1.00 69.11 212 TRP B O 1
ATOM 4396 N N . PRO B 1 213 ? -19.298 67.983 -25.792 1.00 70.46 213 PRO B N 1
ATOM 4397 C CA . PRO B 1 213 ? -18.350 68.989 -25.324 1.00 72.00 213 PRO B CA 1
ATOM 4398 C C . PRO B 1 213 ? -18.696 69.515 -23.937 1.00 71.52 213 PRO B C 1
ATOM 4399 O O . PRO B 1 213 ? -19.872 69.553 -23.558 1.00 71.19 213 PRO B O 1
ATOM 4403 N N . TRP B 1 214 ? -17.674 69.915 -23.190 1.00 68.29 214 TRP B N 1
ATOM 4404 C CA . TRP B 1 214 ? -17.888 70.617 -21.939 1.00 68.08 214 TRP B CA 1
ATOM 4405 C C . TRP B 1 214 ? -17.243 71.991 -21.992 1.00 71.81 214 TRP B C 1
ATOM 4406 O O . TRP B 1 214 ? -16.492 72.302 -22.914 1.00 72.73 214 TRP B O 1
ATOM 4417 N N . ILE B 1 215 ? -17.568 72.821 -21.009 1.00 75.15 215 ILE B N 1
ATOM 4418 C CA . ILE B 1 215 ? -16.860 74.086 -20.838 1.00 79.41 215 ILE B CA 1
ATOM 4419 C C . ILE B 1 215 ? -16.150 74.128 -19.489 1.00 78.71 215 ILE B C 1
ATOM 4420 O O . ILE B 1 215 ? -16.662 73.622 -18.486 1.00 73.66 215 ILE B O 1
ATOM 4425 N N . GLY B 1 216 ? -14.904 74.595 -19.516 1.00 81.79 216 GLY B N 1
ATOM 4426 C CA . GLY B 1 216 ? -14.053 74.617 -18.328 1.00 85.24 216 GLY B CA 1
ATOM 4427 C C . GLY B 1 216 ? -14.546 75.587 -17.272 1.00 86.34 216 GLY B C 1
ATOM 4428 O O . GLY B 1 216 ? -15.344 76.486 -17.566 1.00 88.42 216 GLY B O 1
ATOM 4429 N N . GLU B 1 217 ? -14.028 75.447 -16.055 1.00 83.74 217 GLU B N 1
ATOM 4430 C CA . GLU B 1 217 ? -14.532 76.236 -14.932 1.00 83.00 217 GLU B CA 1
ATOM 4431 C C . GLU B 1 217 ? -14.263 77.719 -15.123 1.00 82.26 217 GLU B C 1
ATOM 4432 O O . GLU B 1 217 ? -15.006 78.549 -14.609 1.00 84.58 217 GLU B O 1
ATOM 4438 N N . ARG B 1 218 ? -13.203 78.050 -15.859 1.00 82.49 218 ARG B N 1
ATOM 4439 C CA . ARG B 1 218 ? -12.795 79.447 -16.017 1.00 83.71 218 ARG B CA 1
ATOM 4440 C C . ARG B 1 218 ? -13.338 80.087 -17.303 1.00 82.55 218 ARG B C 1
ATOM 4441 O O . ARG B 1 218 ? -12.917 81.184 -17.677 1.00 83.76 218 ARG B O 1
ATOM 4449 N N . THR B 1 219 ? -14.299 79.426 -17.950 1.00 81.14 219 THR B N 1
ATOM 4450 C CA . THR B 1 219 ? -14.984 80.005 -19.107 1.00 82.04 219 THR B CA 1
ATOM 4451 C C . THR B 1 219 ? -16.495 79.765 -19.057 1.00 81.36 219 THR B C 1
ATOM 4452 O O . THR B 1 219 ? -17.165 79.800 -20.087 1.00 83.07 219 THR B O 1
ATOM 4456 N N . ARG B 1 220 ? -17.032 79.560 -17.857 1.00 80.23 220 ARG B N 1
ATOM 4457 C CA . ARG B 1 220 ? -18.436 79.181 -17.706 1.00 79.00 220 ARG B CA 1
ATOM 4458 C C . ARG B 1 220 ? -19.299 80.339 -17.212 1.00 80.91 220 ARG B C 1
ATOM 4459 O O . ARG B 1 220 ? -20.316 80.130 -16.551 1.00 83.71 220 ARG B O 1
ATOM 4467 N N . GLN B 1 221 ? -18.901 81.559 -17.550 1.00 83.75 221 GLN B N 1
ATOM 4468 C CA . GLN B 1 221 ? -19.670 82.735 -17.154 1.00 86.38 221 GLN B CA 1
ATOM 4469 C C . GLN B 1 221 ? -21.003 82.730 -17.891 1.00 86.87 221 GLN B C 1
ATOM 4470 O O . GLN B 1 221 ? -21.047 82.549 -19.108 1.00 87.57 221 GLN B O 1
ATOM 4476 N N . VAL B 1 222 ? -22.084 82.904 -17.140 1.00 89.38 222 VAL B N 1
ATOM 4477 C CA . VAL B 1 222 ? -23.439 82.770 -17.674 1.00 90.64 222 VAL B CA 1
ATOM 4478 C C . VAL B 1 222 ? -23.654 83.648 -18.899 1.00 91.80 222 VAL B C 1
ATOM 4479 O O . VAL B 1 222 ? -24.247 83.212 -19.887 1.00 92.07 222 VAL B O 1
ATOM 4483 N N . ASP B 1 223 ? -23.178 84.887 -18.820 1.00 95.15 223 ASP B N 1
ATOM 4484 C CA . ASP B 1 223 ? -23.356 85.857 -19.893 1.00 97.22 223 ASP B CA 1
ATOM 4485 C C . ASP B 1 223 ? -22.188 85.801 -20.879 1.00 97.84 223 ASP B C 1
ATOM 4486 O O . ASP B 1 223 ? -21.997 86.725 -21.669 1.00 102.34 223 ASP B O 1
ATOM 4491 N N . GLY B 1 224 ? -21.427 84.708 -20.848 1.00 94.14 224 GLY B N 1
ATOM 4492 C CA . GLY B 1 224 ? -20.202 84.602 -21.636 1.00 92.10 224 GLY B CA 1
ATOM 4493 C C . GLY B 1 224 ? -20.443 83.947 -22.981 1.00 89.91 224 GLY B C 1
ATOM 4494 O O . GLY B 1 224 ? -21.563 83.531 -23.289 1.00 88.61 224 GLY B O 1
ATOM 4495 N N . ALA B 1 225 ? -19.381 83.843 -23.776 1.00 87.74 225 ALA B N 1
ATOM 4496 C CA . ALA B 1 225 ? -19.484 83.369 -25.158 1.00 86.27 225 ALA B CA 1
ATOM 4497 C C . ALA B 1 225 ? -19.704 81.860 -25.218 1.00 82.67 225 ALA B C 1
ATOM 4498 O O . ALA B 1 225 ? -20.603 81.372 -25.909 1.00 81.30 225 ALA B O 1
ATOM 4500 N N . HIS B 1 226 ? -18.881 81.128 -24.478 1.00 79.69 226 HIS B N 1
ATOM 4501 C CA . HIS B 1 226 ? -18.884 79.673 -24.558 1.00 75.39 226 HIS B CA 1
ATOM 4502 C C . HIS B 1 226 ? -20.248 79.103 -24.185 1.00 72.07 226 HIS B C 1
ATOM 4503 O O . HIS B 1 226 ? -20.801 78.277 -24.906 1.00 74.52 226 HIS B O 1
ATOM 4510 N N . VAL B 1 227 ? -20.816 79.601 -23.096 1.00 71.79 227 VAL B N 1
ATOM 4511 C CA . VAL B 1 227 ? -22.162 79.203 -22.695 1.00 72.45 227 VAL B CA 1
ATOM 4512 C C . VAL B 1 227 ? -23.160 79.488 -23.810 1.00 71.18 227 VAL B C 1
ATOM 4513 O O . VAL B 1 227 ? -23.978 78.636 -24.150 1.00 69.50 227 VAL B O 1
ATOM 4517 N N . ALA B 1 228 ? -23.077 80.684 -24.384 1.00 73.23 228 ALA B N 1
ATOM 4518 C CA . ALA B 1 228 ? -24.016 81.103 -25.424 1.00 75.98 228 ALA B CA 1
ATOM 4519 C C . ALA B 1 228 ? -23.998 80.132 -26.596 1.00 75.85 228 ALA B C 1
ATOM 4520 O O . ALA B 1 228 ? -25.049 79.701 -27.069 1.00 76.77 228 ALA B O 1
ATOM 4522 N N . LEU B 1 229 ? -22.798 79.764 -27.035 1.00 77.27 229 LEU B N 1
ATOM 4523 C CA . LEU B 1 229 ? -22.637 78.787 -28.113 1.00 77.41 229 LEU B CA 1
ATOM 4524 C C . LEU B 1 229 ? -23.370 77.484 -27.791 1.00 77.24 229 LEU B C 1
ATOM 4525 O O . LEU B 1 229 ? -24.265 77.069 -28.530 1.00 81.39 229 LEU B O 1
ATOM 4530 N N . LEU B 1 230 ? -23.007 76.860 -26.674 1.00 74.77 230 LEU B N 1
ATOM 4531 C CA . LEU B 1 230 ? -23.568 75.564 -26.309 1.00 73.51 230 LEU B CA 1
ATOM 4532 C C . LEU B 1 230 ? -25.032 75.675 -25.904 1.00 72.61 230 LEU B C 1
ATOM 4533 O O . LEU B 1 230 ? -25.784 74.709 -26.016 1.00 72.91 230 LEU B O 1
ATOM 4538 N N . ALA B 1 231 ? -25.444 76.862 -25.475 1.00 73.10 231 ALA B N 1
ATOM 4539 C CA . ALA B 1 231 ? -26.841 77.089 -25.122 1.00 76.04 231 ALA B CA 1
ATOM 4540 C C . ALA B 1 231 ? -27.765 76.680 -26.271 1.00 78.57 231 ALA B C 1
ATOM 4541 O O . ALA B 1 231 ? -28.816 76.083 -26.046 1.00 78.29 231 ALA B O 1
ATOM 4543 N N . GLU B 1 232 ? -27.349 76.981 -27.499 1.00 81.99 232 GLU B N 1
ATOM 4544 C CA . GLU B 1 232 ? -28.188 76.771 -28.682 1.00 88.41 232 GLU B CA 1
ATOM 4545 C C . GLU B 1 232 ? -27.587 75.714 -29.610 1.00 87.59 232 GLU B C 1
ATOM 4546 O O . GLU B 1 232 ? -27.389 75.962 -30.800 1.00 86.07 232 GLU B O 1
ATOM 4552 N N . VAL B 1 233 ? -27.318 74.529 -29.066 1.00 84.88 233 VAL B N 1
ATOM 4553 C CA . VAL B 1 233 ? -26.615 73.481 -29.808 1.00 82.18 233 VAL B CA 1
ATOM 4554 C C . VAL B 1 233 ? -27.235 72.114 -29.508 1.00 80.48 233 VAL B C 1
ATOM 4555 O O . VAL B 1 233 ? -27.621 71.833 -28.372 1.00 84.33 233 VAL B O 1
ATOM 4559 N N . LEU B 1 234 ? -27.334 71.276 -30.536 1.00 79.03 234 LEU B N 1
ATOM 4560 C CA . LEU B 1 234 ? -28.034 69.994 -30.424 1.00 78.46 234 LEU B CA 1
ATOM 4561 C C . LEU B 1 234 ? -27.300 69.018 -29.509 1.00 74.91 234 LEU B C 1
ATOM 4562 O O . LEU B 1 234 ? -27.927 68.187 -28.849 1.00 74.22 234 LEU B O 1
ATOM 4567 N N . ASN B 1 235 ? -25.972 69.079 -29.528 1.00 72.92 235 ASN B N 1
ATOM 4568 C CA . ASN B 1 235 ? -25.151 68.179 -28.716 1.00 72.14 235 ASN B CA 1
ATOM 4569 C C . ASN B 1 235 ? -25.604 68.166 -27.253 1.00 73.89 235 ASN B C 1
ATOM 4570 O O . ASN B 1 235 ? -26.041 69.192 -26.726 1.00 72.02 235 ASN B O 1
ATOM 4575 N N . PRO B 1 236 ? -25.480 67.009 -26.582 1.00 75.41 236 PRO B N 1
ATOM 4576 C CA . PRO B 1 236 ? -25.490 67.091 -25.130 1.00 74.44 236 PRO B CA 1
ATOM 4577 C C . PRO B 1 236 ? -24.320 67.926 -24.649 1.00 73.86 236 PRO B C 1
ATOM 4578 O O . PRO B 1 236 ? -23.227 67.840 -25.213 1.00 72.88 236 PRO B O 1
ATOM 4582 N N . VAL B 1 237 ? -24.571 68.775 -23.658 1.00 73.07 237 VAL B N 1
ATOM 4583 C CA . VAL B 1 237 ? -23.563 69.717 -23.190 1.00 70.26 237 VAL B CA 1
ATOM 4584 C C . VAL B 1 237 ? -23.186 69.422 -21.746 1.00 67.59 237 VAL B C 1
ATOM 4585 O O . VAL B 1 237 ? -23.970 68.848 -20.989 1.00 64.23 237 VAL B O 1
ATOM 4589 N N . ALA B 1 238 ? -21.966 69.791 -21.381 1.00 66.85 238 ALA B N 1
ATOM 4590 C CA . ALA B 1 238 ? -21.497 69.604 -20.019 1.00 67.64 238 ALA B CA 1
ATOM 4591 C C . ALA B 1 238 ? -20.743 70.833 -19.534 1.00 69.01 238 ALA B C 1
ATOM 4592 O O . ALA B 1 238 ? -20.319 71.670 -20.333 1.00 69.79 238 ALA B O 1
ATOM 4594 N N . CYS B 1 239 ? -20.607 70.950 -18.218 1.00 70.02 239 CYS B N 1
ATOM 4595 C CA . CYS B 1 239 ? -19.937 72.094 -17.617 1.00 73.37 239 CYS B CA 1
ATOM 4596 C C . CYS B 1 239 ? -19.201 71.699 -16.340 1.00 74.18 239 CYS B C 1
ATOM 4597 O O . CYS B 1 239 ? -19.741 70.986 -15.497 1.00 73.63 239 CYS B O 1
ATOM 4600 N N . LYS B 1 240 ? -17.965 72.172 -16.212 1.00 75.40 240 LYS B N 1
ATOM 4601 C CA . LYS B 1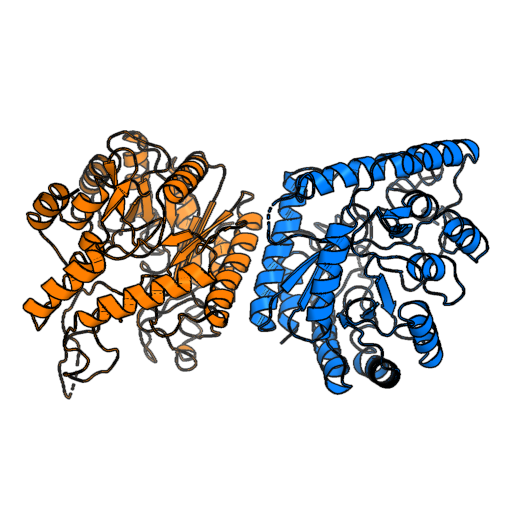 240 ? -17.173 71.942 -15.011 1.00 74.85 240 LYS B CA 1
ATOM 4602 C C . LYS B 1 240 ? -17.671 72.854 -13.903 1.00 76.24 240 LYS B C 1
ATOM 4603 O O . LYS B 1 240 ? -18.077 73.988 -14.157 1.00 76.50 240 LYS B O 1
ATOM 4609 N N . VAL B 1 241 ? -17.662 72.343 -12.676 1.00 77.22 241 VAL B N 1
ATOM 4610 C CA . VAL B 1 241 ? -18.167 73.085 -11.532 1.00 77.72 241 VAL B CA 1
ATOM 4611 C C . VAL B 1 241 ? -17.180 72.967 -10.372 1.00 78.24 241 VAL B C 1
ATOM 4612 O O . VAL B 1 241 ? -16.847 71.865 -9.929 1.00 77.82 241 VAL B O 1
ATOM 4616 N N . GLY B 1 242 ? -16.685 74.116 -9.922 1.00 80.50 242 GLY B N 1
ATOM 4617 C CA . GLY B 1 242 ? -15.609 74.173 -8.941 1.00 82.69 242 GLY B CA 1
ATOM 4618 C C . GLY B 1 242 ? -16.053 74.744 -7.610 1.00 84.37 242 GLY B C 1
ATOM 4619 O O . GLY B 1 242 ? -17.151 75.299 -7.502 1.00 86.11 242 GLY B O 1
ATOM 4620 N N . PRO B 1 243 ? -15.179 74.642 -6.594 1.00 84.64 243 PRO B N 1
ATOM 4621 C CA . PRO B 1 243 ? -15.572 74.840 -5.196 1.00 86.31 243 PRO B CA 1
ATOM 4622 C C . PRO B 1 243 ? -16.337 76.144 -4.956 1.00 89.90 243 PRO B C 1
ATOM 4623 O O . PRO B 1 243 ? -17.403 76.129 -4.335 1.00 88.91 243 PRO B O 1
ATOM 4627 N N . GLU B 1 244 ? -15.827 77.252 -5.491 1.00 92.46 244 GLU B N 1
ATOM 4628 C CA . GLU B 1 244 ? -16.325 78.579 -5.117 1.00 95.32 244 GLU B CA 1
ATOM 4629 C C . GLU B 1 244 ? -17.462 79.084 -6.009 1.00 92.00 244 GLU B C 1
ATOM 4630 O O . GLU B 1 244 ? -17.698 80.287 -6.101 1.00 96.19 244 GLU B O 1
ATOM 4636 N N . ILE B 1 245 ? -18.197 78.175 -6.631 1.00 89.32 245 ILE B N 1
ATOM 4637 C CA . ILE B 1 245 ? -19.346 78.588 -7.427 1.00 88.49 245 ILE B CA 1
ATOM 4638 C C . ILE B 1 245 ? -20.517 78.931 -6.514 1.00 87.79 245 ILE B C 1
ATOM 4639 O O . ILE B 1 245 ? -20.703 78.300 -5.473 1.00 88.09 245 ILE B O 1
ATOM 4644 N N . GLY B 1 246 ? -21.283 79.951 -6.894 1.00 87.44 246 GLY B N 1
ATOM 4645 C CA . GLY B 1 246 ? -22.452 80.363 -6.120 1.00 90.49 246 GLY B CA 1
ATOM 4646 C C . GLY B 1 246 ? -23.674 79.519 -6.429 1.00 89.38 246 GLY B C 1
ATOM 4647 O O . GLY B 1 246 ? -23.842 79.053 -7.554 1.00 90.31 246 GLY B O 1
ATOM 4648 N N . ARG B 1 247 ? -24.523 79.310 -5.425 1.00 90.90 247 ARG B N 1
ATOM 4649 C CA . ARG B 1 247 ? -25.852 78.740 -5.653 1.00 91.70 247 ARG B CA 1
ATOM 4650 C C . ARG B 1 247 ? -26.525 79.465 -6.810 1.00 93.68 247 ARG B C 1
ATOM 4651 O O . ARG B 1 247 ? -26.809 78.872 -7.850 1.00 93.55 247 ARG B O 1
ATOM 4655 N N . ASP B 1 248 ? -26.742 80.765 -6.626 1.00 98.50 248 ASP B N 1
ATOM 4656 C CA . ASP B 1 248 ? -27.460 81.583 -7.602 1.00 100.82 248 ASP B CA 1
ATOM 4657 C C . ASP B 1 248 ? -26.801 81.513 -8.977 1.00 99.54 248 ASP B C 1
ATOM 4658 O O . ASP B 1 248 ? -27.490 81.367 -9.989 1.00 96.20 248 ASP B O 1
ATOM 4663 N N . GLN B 1 249 ? -25.471 81.591 -9.001 1.00 100.02 249 GLN B N 1
ATOM 4664 C CA . GLN B 1 249 ? -24.712 81.450 -10.246 1.00 100.37 249 GLN B CA 1
ATOM 4665 C C . GLN B 1 249 ? -25.099 80.175 -10.986 1.00 97.41 249 GLN B C 1
ATOM 4666 O O . GLN B 1 249 ? -25.465 80.210 -12.159 1.00 96.71 249 GLN B O 1
ATOM 4672 N N . LEU B 1 250 ? -25.010 79.049 -10.285 1.00 94.53 250 LEU B N 1
ATOM 4673 C CA . LEU B 1 250 ? -25.219 77.741 -10.891 1.00 89.39 250 LEU B CA 1
ATOM 4674 C C . LEU B 1 250 ? -26.636 77.620 -11.449 1.00 87.96 250 LEU B C 1
ATOM 4675 O O . LEU B 1 250 ? -26.843 77.049 -12.520 1.00 82.24 250 LEU B O 1
ATOM 4680 N N . LEU B 1 251 ? -27.605 78.161 -10.715 1.00 91.86 251 LEU B N 1
ATOM 4681 C CA . LEU B 1 251 ? -29.002 78.134 -11.137 1.00 94.69 251 LEU B CA 1
ATOM 4682 C C . LEU B 1 251 ? -29.172 78.825 -12.482 1.00 95.15 251 LEU B C 1
ATOM 4683 O O . LEU B 1 251 ? -29.800 78.284 -13.392 1.00 95.57 251 LEU B O 1
ATOM 4688 N N . ALA B 1 252 ? -28.604 80.021 -12.599 1.00 96.98 252 ALA B N 1
ATOM 4689 C CA . ALA B 1 252 ? -28.660 80.785 -13.843 1.00 96.25 252 ALA B CA 1
ATOM 4690 C C . ALA B 1 252 ? -27.999 80.015 -14.983 1.00 92.32 252 ALA B C 1
ATOM 4691 O O . ALA B 1 252 ? -28.533 79.947 -16.087 1.00 89.76 252 ALA B O 1
ATOM 4693 N N . LEU B 1 253 ? -26.849 79.415 -14.695 1.00 91.10 253 LEU B N 1
ATOM 4694 C CA . LEU B 1 253 ? -26.136 78.591 -15.666 1.00 89.12 253 LEU B CA 1
ATOM 4695 C C . LEU B 1 253 ? -27.024 77.463 -16.191 1.00 86.68 253 LEU B C 1
ATOM 4696 O O . LEU B 1 253 ? -27.063 77.202 -17.396 1.00 83.29 253 LEU B O 1
ATOM 4701 N N . CYS B 1 254 ? -27.739 76.811 -15.278 1.00 88.62 254 CYS B N 1
ATOM 4702 C CA . CYS B 1 254 ? -28.612 75.695 -15.629 1.00 86.87 254 CYS B CA 1
ATOM 4703 C C . CYS B 1 254 ? -29.789 76.159 -16.485 1.00 86.85 254 CYS B C 1
ATOM 4704 O O . CYS B 1 254 ? -30.203 75.457 -17.406 1.00 85.56 254 CYS B O 1
ATOM 4707 N N . GLU B 1 255 ? -30.324 77.337 -16.175 1.00 89.39 255 GLU B N 1
ATOM 4708 C CA . GLU B 1 255 ? -31.433 77.906 -16.946 1.00 91.67 255 GLU B CA 1
ATOM 4709 C C . GLU B 1 255 ? -31.059 78.161 -18.411 1.00 89.59 255 GLU B C 1
ATOM 4710 O O . GLU B 1 255 ? -31.906 78.062 -19.299 1.00 88.55 255 GLU B O 1
ATOM 4716 N N . ARG B 1 256 ? -29.799 78.518 -18.646 1.00 86.91 256 ARG B N 1
ATOM 4717 C CA . ARG B 1 256 ? -29.320 78.859 -19.985 1.00 86.22 256 ARG B CA 1
ATOM 4718 C C . ARG B 1 256 ? -28.982 77.594 -20.782 1.00 84.23 256 ARG B C 1
ATOM 4719 O O . ARG B 1 256 ? -29.188 77.544 -21.998 1.00 83.11 256 ARG B O 1
ATOM 4722 N N . LEU B 1 257 ? -28.477 76.574 -20.093 1.00 80.60 257 LEU B N 1
ATOM 4723 C CA . LEU B 1 257 ? -28.023 75.356 -20.760 1.00 77.55 257 LEU B CA 1
ATOM 4724 C C . LEU B 1 257 ? -29.066 74.237 -20.742 1.00 77.80 257 LEU B C 1
ATOM 4725 O O . LEU B 1 257 ? -28.959 73.284 -21.511 1.00 80.97 257 LEU B O 1
ATOM 4730 N N . ASP B 1 258 ? -30.092 74.367 -19.905 1.00 78.27 258 ASP B N 1
ATOM 4731 C CA . ASP B 1 258 ? -31.162 73.370 -19.852 1.00 78.97 258 ASP B CA 1
ATOM 4732 C C . ASP B 1 258 ? -32.511 74.036 -19.603 1.00 78.76 258 ASP B C 1
ATOM 4733 O O . ASP B 1 258 ? -33.181 73.742 -18.616 1.00 77.62 258 ASP B O 1
ATOM 4738 N N . PRO B 1 259 ? -32.928 74.919 -20.521 1.00 80.47 259 PRO B N 1
ATOM 4739 C CA . PRO B 1 259 ? -34.143 75.703 -20.319 1.00 84.18 259 PRO B CA 1
ATOM 4740 C C . PRO B 1 259 ? -35.402 74.846 -20.240 1.00 87.64 259 PRO B C 1
ATOM 4741 O O . PRO B 1 259 ? -36.313 75.159 -19.477 1.00 88.99 259 PRO B O 1
ATOM 4745 N N . ARG B 1 260 ? -35.437 73.763 -21.011 1.00 92.50 260 ARG B N 1
ATOM 4746 C CA . ARG B 1 260 ? -36.635 72.931 -21.114 1.00 96.84 260 ARG B CA 1
ATOM 4747 C C . ARG B 1 260 ? -36.569 71.715 -20.193 1.00 93.48 260 ARG B C 1
ATOM 4748 O O . ARG B 1 260 ? -37.400 70.815 -20.282 1.00 93.53 260 ARG B O 1
ATOM 4756 N N . ARG B 1 261 ? -35.585 71.698 -19.299 1.00 92.12 261 ARG B N 1
ATOM 4757 C CA . ARG B 1 261 ? -35.468 70.637 -18.304 1.00 93.22 261 ARG B CA 1
ATOM 4758 C C . ARG B 1 261 ? -35.438 69.245 -18.937 1.00 91.15 261 ARG B C 1
ATOM 4759 O O . ARG B 1 261 ? -36.085 68.317 -18.449 1.00 90.35 261 ARG B O 1
ATOM 4767 N N . GLU B 1 262 ? -34.636 69.092 -19.984 1.00 92.92 262 GLU B N 1
ATOM 4768 C CA . GLU B 1 262 ? -34.543 67.821 -20.698 1.00 93.28 262 GLU B CA 1
ATOM 4769 C C . GLU B 1 262 ? -33.560 66.893 -19.988 1.00 89.80 262 GLU B C 1
ATOM 4770 O O . GLU B 1 262 ? -32.398 67.253 -19.789 1.00 90.24 262 GLU B O 1
ATOM 4776 N N . PRO B 1 263 ? -34.024 65.695 -19.589 1.00 87.24 263 PRO B N 1
ATOM 4777 C CA . PRO B 1 263 ? -33.083 64.739 -19.023 1.00 85.17 263 PRO B CA 1
ATOM 4778 C C . PRO B 1 263 ? -32.063 64.286 -20.063 1.00 82.64 263 PRO B C 1
ATOM 4779 O O . PRO B 1 263 ? -32.431 63.998 -21.200 1.00 81.97 263 PRO B O 1
ATOM 4783 N N . GLY B 1 264 ? -30.785 64.322 -19.697 1.00 82.45 264 GLY B N 1
ATOM 4784 C CA . GLY B 1 264 ? -29.712 63.903 -20.595 1.00 80.26 264 GLY B CA 1
ATOM 4785 C C . GLY B 1 264 ? -28.984 65.068 -21.239 1.00 79.71 264 GLY B C 1
ATOM 4786 O O . GLY B 1 264 ? -27.842 64.920 -21.677 1.00 79.36 264 GLY B O 1
ATOM 4787 N N . ARG B 1 265 ? -29.642 66.224 -21.304 1.00 79.64 265 ARG B N 1
ATOM 4788 C CA . ARG B 1 265 ? -29.053 67.405 -21.930 1.00 78.66 265 ARG B CA 1
ATOM 4789 C C . ARG B 1 265 ? -27.851 67.901 -21.132 1.00 77.17 265 ARG B C 1
ATOM 4790 O O . ARG B 1 265 ? -26.719 67.834 -21.601 1.00 74.25 265 ARG B O 1
ATOM 4798 N N . LEU B 1 266 ? -28.111 68.382 -19.921 1.00 82.58 266 LEU B N 1
ATOM 4799 C CA . LEU B 1 266 ? -27.071 68.981 -19.085 1.00 82.64 266 LEU B CA 1
ATOM 4800 C C . LEU B 1 266 ? -26.269 67.921 -18.329 1.00 79.46 266 LEU B C 1
ATOM 4801 O O . LEU B 1 266 ? -26.834 66.968 -17.792 1.00 79.28 266 LEU B O 1
ATOM 4806 N N . THR B 1 267 ? -24.968 68.162 -18.204 1.00 76.17 267 THR B N 1
ATOM 4807 C CA . THR B 1 267 ? -24.099 67.373 -17.334 1.00 73.69 267 THR B CA 1
ATOM 4808 C C . THR B 1 267 ? -23.183 68.314 -16.566 1.00 75.03 267 THR B C 1
ATOM 4809 O O . THR B 1 267 ? -22.554 69.185 -17.163 1.00 72.15 267 THR B O 1
ATOM 4813 N N . LEU B 1 268 ? -23.134 68.156 -15.243 1.00 77.55 268 LEU B N 1
ATOM 4814 C CA . LEU B 1 268 ? -22.280 68.987 -14.395 1.00 75.89 268 LEU B CA 1
ATOM 4815 C C . LEU B 1 268 ? -21.176 68.151 -13.749 1.00 72.59 268 LEU B C 1
ATOM 4816 O O . LEU B 1 268 ? -21.454 67.200 -13.024 1.00 73.55 268 LEU B O 1
ATOM 4821 N N . ILE B 1 269 ? -19.925 68.501 -14.033 1.00 71.97 269 ILE B N 1
ATOM 4822 C CA . ILE B 1 269 ? -18.779 67.721 -13.570 1.00 73.41 269 ILE B CA 1
ATOM 4823 C C . ILE B 1 269 ? -18.103 68.389 -12.373 1.00 74.99 269 ILE B C 1
ATOM 4824 O O . ILE B 1 269 ? -17.395 69.383 -12.519 1.00 74.64 269 ILE B O 1
ATOM 4829 N N . ALA B 1 270 ? -18.331 67.835 -11.186 1.00 76.80 270 ALA B N 1
ATOM 4830 C CA . ALA B 1 270 ? -17.873 68.451 -9.944 1.00 77.86 270 ALA B CA 1
ATOM 4831 C C . ALA B 1 270 ? -16.381 68.203 -9.724 1.00 78.75 270 ALA B C 1
ATOM 4832 O O . ALA B 1 270 ? -15.949 67.062 -9.583 1.00 79.96 270 ALA B O 1
ATOM 4834 N N . ARG B 1 271 ? -15.601 69.277 -9.697 1.00 80.95 271 ARG B N 1
ATOM 4835 C CA . ARG B 1 271 ? -14.179 69.186 -9.368 1.00 84.42 271 ARG B CA 1
ATOM 4836 C C . ARG B 1 271 ? -13.850 70.190 -8.273 1.00 89.31 271 ARG B C 1
ATOM 4837 O O . ARG B 1 271 ? -13.590 71.359 -8.553 1.00 90.40 271 ARG B O 1
ATOM 4845 N N . MET B 1 272 ? -13.889 69.738 -7.023 1.00 92.22 272 MET B N 1
ATOM 4846 C CA . MET B 1 272 ? -13.862 70.655 -5.883 1.00 94.44 272 MET B CA 1
ATOM 4847 C C . MET B 1 272 ? -12.746 70.356 -4.891 1.00 96.51 272 MET B C 1
ATOM 4848 O O . MET B 1 272 ? -12.360 71.225 -4.108 1.00 100.41 272 MET B O 1
ATOM 4853 N N . GLY B 1 273 ? -12.212 69.141 -4.950 1.00 97.49 273 GLY B N 1
ATOM 4854 C CA . GLY B 1 273 ? -11.154 68.719 -4.036 1.00 98.87 273 GLY B CA 1
ATOM 4855 C C . GLY B 1 273 ? -11.675 67.790 -2.958 1.00 100.78 273 GLY B C 1
ATOM 4856 O O . GLY B 1 273 ? -12.860 67.804 -2.625 1.00 99.95 273 GLY B O 1
ATOM 4857 N N . ALA B 1 274 ? -10.772 66.991 -2.398 1.00 104.72 274 ALA B N 1
ATOM 4858 C CA . ALA B 1 274 ? -11.144 65.919 -1.483 1.00 105.48 274 ALA B CA 1
ATOM 4859 C C . ALA B 1 274 ? -11.815 66.465 -0.226 1.00 108.63 274 ALA B C 1
ATOM 4860 O O . ALA B 1 274 ? -12.797 65.898 0.251 1.00 109.76 274 ALA B O 1
ATOM 4862 N N . GLN B 1 275 ? -11.294 67.573 0.293 1.00 112.92 275 GLN B N 1
ATOM 4863 C CA . GLN B 1 275 ? -11.788 68.128 1.549 1.00 118.70 275 GLN B CA 1
ATOM 4864 C C . GLN B 1 275 ? -13.048 68.968 1.354 1.00 116.39 275 GLN B C 1
ATOM 4865 O O . GLN B 1 275 ? -14.030 68.803 2.085 1.00 118.56 275 GLN B O 1
ATOM 4871 N N . LYS B 1 276 ? -13.035 69.836 0.348 1.00 111.75 276 LYS B N 1
ATOM 4872 C CA . LYS B 1 276 ? -14.097 70.824 0.181 1.00 107.33 276 LYS B CA 1
ATOM 4873 C C . LYS B 1 276 ? -15.388 70.210 -0.366 1.00 102.46 276 LYS B C 1
ATOM 4874 O O . LYS B 1 276 ? -16.483 70.664 -0.031 1.00 105.91 276 LYS B O 1
ATOM 4876 N N . VAL B 1 277 ? -15.261 69.161 -1.176 1.00 96.92 277 VAL B N 1
ATOM 4877 C CA . VAL B 1 277 ? -16.419 68.606 -1.884 1.00 95.38 277 VAL B CA 1
ATOM 4878 C C . VAL B 1 277 ? -17.554 68.241 -0.929 1.00 94.72 277 VAL B C 1
ATOM 4879 O O . VAL B 1 277 ? -18.716 68.564 -1.185 1.00 93.64 277 VAL B O 1
ATOM 4883 N N . GLY B 1 278 ? -17.207 67.598 0.182 1.00 94.12 278 GLY B N 1
ATOM 4884 C CA . GLY B 1 278 ? -18.199 67.114 1.129 1.00 93.48 278 GLY B CA 1
ATOM 4885 C C . GLY B 1 278 ? -19.064 68.224 1.679 1.00 95.14 278 GLY B C 1
ATOM 4886 O O . GLY B 1 278 ? -20.240 68.011 1.961 1.00 95.43 278 GLY B O 1
ATOM 4887 N N . GLU B 1 279 ? -18.485 69.408 1.845 1.00 97.95 279 GLU B N 1
ATOM 4888 C CA . GLU B 1 279 ? -19.216 70.518 2.443 1.00 101.70 279 GLU B CA 1
ATOM 4889 C C . GLU B 1 279 ? -19.907 71.386 1.390 1.00 98.70 279 GLU B C 1
ATOM 4890 O O . GLU B 1 279 ? -20.988 71.926 1.640 1.00 95.44 279 GLU B O 1
ATOM 4896 N N . ARG B 1 280 ? -19.317 71.466 0.198 1.00 99.40 280 ARG B N 1
ATOM 4897 C CA . ARG B 1 280 ? -19.710 72.478 -0.786 1.00 98.57 280 ARG B CA 1
ATOM 4898 C C . ARG B 1 280 ? -20.695 71.946 -1.834 1.00 92.85 280 ARG B C 1
ATOM 4899 O O . ARG B 1 280 ? -21.534 72.693 -2.329 1.00 90.59 280 ARG B O 1
ATOM 4907 N N . LEU B 1 281 ? -20.613 70.656 -2.144 1.00 88.37 281 LEU B N 1
ATOM 4908 C CA . LEU B 1 281 ? -21.401 70.083 -3.232 1.00 85.14 281 LEU B CA 1
ATOM 4909 C C . LEU B 1 281 ? -22.885 69.931 -2.905 1.00 84.72 281 LEU B C 1
ATOM 4910 O O . LEU B 1 281 ? -23.728 70.260 -3.736 1.00 83.79 281 LEU B O 1
ATOM 4915 N N . PRO B 1 282 ? -23.213 69.408 -1.709 1.00 86.21 282 PRO B N 1
ATOM 4916 C CA . PRO B 1 282 ? -24.611 69.088 -1.394 1.00 86.80 282 PRO B CA 1
ATOM 4917 C C . PRO B 1 282 ? -25.604 70.258 -1.481 1.00 86.72 282 PRO B C 1
ATOM 4918 O O . PRO B 1 282 ? -26.732 70.056 -1.937 1.00 86.33 282 PRO B O 1
ATOM 4922 N N . PRO B 1 283 ? -25.206 71.466 -1.040 1.00 88.54 283 PRO B N 1
ATOM 4923 C CA . PRO B 1 283 ? -26.135 72.585 -1.236 1.00 89.45 283 PRO B CA 1
ATOM 4924 C C . PRO B 1 283 ? -26.403 72.851 -2.717 1.00 86.81 283 PRO B C 1
ATOM 4925 O O . PRO B 1 283 ? -27.550 73.061 -3.108 1.00 87.57 283 PRO B O 1
ATOM 4929 N N . LEU B 1 284 ? -25.355 72.788 -3.536 1.00 83.73 284 LEU B N 1
ATOM 4930 C CA . LEU B 1 284 ? -25.496 72.984 -4.976 1.00 81.08 284 LEU B CA 1
ATOM 4931 C C . LEU B 1 284 ? -26.429 71.936 -5.576 1.00 79.96 284 LEU B C 1
ATOM 4932 O O . LEU B 1 284 ? -27.351 72.271 -6.321 1.00 80.47 284 LEU B O 1
ATOM 4937 N N . VAL B 1 285 ? -26.211 70.676 -5.210 1.00 77.31 285 VAL B N 1
ATOM 4938 C CA . VAL B 1 285 ? -26.976 69.572 -5.776 1.00 75.49 285 VAL B CA 1
ATOM 4939 C C . VAL B 1 285 ? -28.458 69.691 -5.432 1.00 78.60 285 VAL B C 1
ATOM 4940 O O . VAL B 1 285 ? -29.318 69.461 -6.285 1.00 79.76 285 VAL B O 1
ATOM 4944 N N . GLU B 1 286 ? -28.752 70.075 -4.193 1.00 82.49 286 GLU B N 1
ATOM 4945 C CA . GLU B 1 286 ? -30.132 70.182 -3.732 1.00 86.59 286 GLU B CA 1
ATOM 4946 C C . GLU B 1 286 ? -30.867 71.312 -4.450 1.00 85.08 286 GLU B C 1
ATOM 4947 O O . GLU B 1 286 ? -32.015 71.146 -4.862 1.00 86.49 286 GLU B O 1
ATOM 495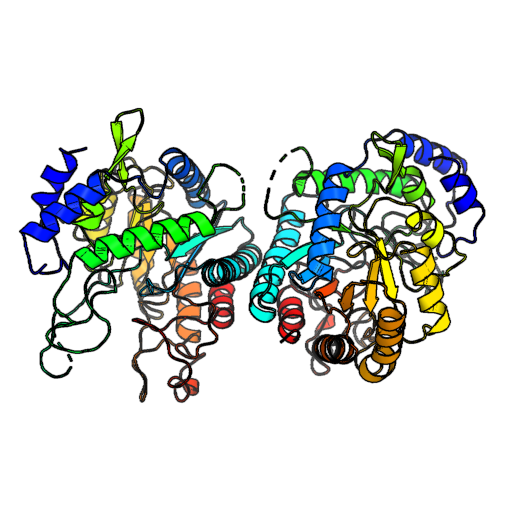3 N N . ALA B 1 287 ? -30.193 72.443 -4.626 1.00 82.68 287 ALA B N 1
ATOM 4954 C CA . ALA B 1 287 ? -30.778 73.582 -5.332 1.00 83.89 287 ALA B CA 1
ATOM 4955 C C . ALA B 1 287 ? -31.166 73.227 -6.774 1.00 83.95 287 ALA B C 1
ATOM 4956 O O . ALA B 1 287 ? -32.241 73.608 -7.247 1.00 84.61 287 ALA B O 1
ATOM 4958 N N . VAL B 1 288 ? -30.297 72.481 -7.455 1.00 82.50 288 VAL B N 1
ATOM 4959 C CA . VAL B 1 288 ? -30.551 72.065 -8.833 1.00 81.19 288 VAL B CA 1
ATOM 4960 C C . VAL B 1 288 ? -31.694 71.053 -8.871 1.00 81.58 288 VAL B C 1
ATOM 4961 O O . VAL B 1 288 ? -32.557 71.117 -9.749 1.00 80.17 288 VAL B O 1
ATOM 4965 N N . ARG B 1 289 ? -31.697 70.130 -7.910 1.00 81.86 289 ARG B N 1
ATOM 4966 C CA . ARG B 1 289 ? -32.825 69.219 -7.714 1.00 82.50 289 ARG B CA 1
ATOM 4967 C C . ARG B 1 289 ? -34.117 70.009 -7.547 1.00 83.25 289 ARG B C 1
ATOM 4968 O O . ARG B 1 289 ? -35.109 69.738 -8.217 1.00 80.48 289 ARG B O 1
ATOM 4970 N N . ALA B 1 290 ? -34.082 71.013 -6.677 1.00 86.27 290 ALA B N 1
ATOM 4971 C CA . ALA B 1 290 ? -35.249 71.849 -6.413 1.00 91.57 290 ALA B CA 1
ATOM 4972 C C . ALA B 1 290 ? -35.685 72.595 -7.667 1.00 92.02 290 ALA B C 1
ATOM 4973 O O . ALA B 1 290 ? -36.880 72.785 -7.897 1.00 96.07 290 ALA B O 1
ATOM 4975 N N . ALA B 1 291 ? -34.714 73.000 -8.480 1.00 90.23 291 ALA B N 1
ATOM 4976 C CA . ALA B 1 291 ? -34.999 73.716 -9.720 1.00 89.30 291 ALA B CA 1
ATOM 4977 C C . ALA B 1 291 ? -35.630 72.797 -10.770 1.00 89.27 291 ALA B C 1
ATOM 4978 O O . ALA B 1 291 ? -36.147 73.265 -11.779 1.00 90.55 291 ALA B O 1
ATOM 4980 N N . GLY B 1 292 ? -35.567 71.491 -10.537 1.00 87.45 292 GLY B N 1
ATOM 4981 C CA . GLY B 1 292 ? -36.235 70.536 -11.407 1.00 86.51 292 GLY B CA 1
ATOM 4982 C C . GLY B 1 292 ? -35.447 70.240 -12.667 1.00 83.83 292 GLY B C 1
ATOM 4983 O O . GLY B 1 292 ? -36.033 69.898 -13.684 1.00 85.67 292 GLY B O 1
ATOM 4984 N N . HIS B 1 293 ? -34.123 70.383 -12.600 1.00 81.80 293 HIS B N 1
ATOM 4985 C CA . HIS B 1 293 ? -33.234 70.043 -13.709 1.00 79.19 293 HIS B CA 1
ATOM 4986 C C . HIS B 1 293 ? -32.751 68.597 -13.573 1.00 77.23 293 HIS B C 1
ATOM 4987 O O . HIS B 1 293 ? -31.998 68.281 -12.656 1.00 75.45 293 HIS B O 1
ATOM 4994 N N . PRO B 1 294 ? -33.219 67.709 -14.464 1.00 76.57 294 PRO B N 1
ATOM 4995 C CA . PRO B 1 294 ? -32.731 66.336 -14.509 1.00 75.26 294 PRO B CA 1
ATOM 4996 C C . PRO B 1 294 ? -31.283 66.278 -14.976 1.00 72.31 294 PRO B C 1
ATOM 4997 O O . PRO B 1 294 ? -30.997 65.871 -16.104 1.00 77.65 294 PRO B O 1
ATOM 5001 N N . VAL B 1 295 ? -30.391 66.723 -14.104 1.00 70.32 295 VAL B N 1
ATOM 5002 C CA . VAL B 1 295 ? -28.980 66.834 -14.411 1.00 71.33 295 VAL B CA 1
ATOM 5003 C C . VAL B 1 295 ? -28.296 65.513 -14.091 1.00 72.05 295 VAL B C 1
ATOM 5004 O O . VAL B 1 295 ? -28.795 64.730 -13.278 1.00 78.60 295 V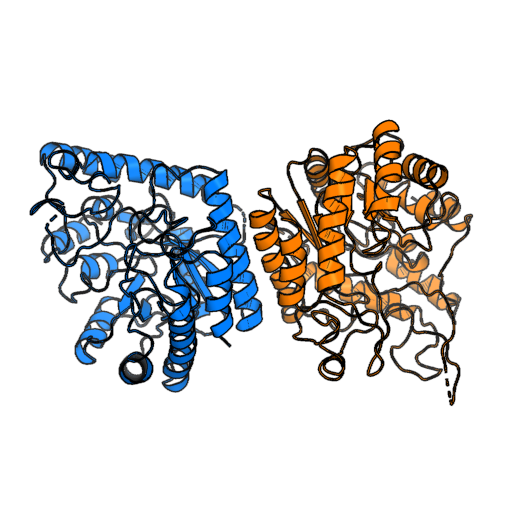AL B O 1
ATOM 5008 N N . ILE B 1 296 ? -27.151 65.270 -14.719 1.00 69.45 296 ILE B N 1
ATOM 5009 C CA . ILE B 1 296 ? -26.304 64.150 -14.323 1.00 70.45 296 ILE B CA 1
ATOM 5010 C C . ILE B 1 296 ? -24.943 64.650 -13.837 1.00 68.21 296 ILE B C 1
ATOM 5011 O O . ILE B 1 296 ? -24.302 65.461 -14.503 1.00 66.89 296 ILE B O 1
ATOM 5016 N N . TRP B 1 297 ? -24.554 64.230 -12.633 1.00 66.93 297 TRP B N 1
ATOM 5017 C CA . TRP B 1 297 ? -23.281 64.642 -12.039 1.00 66.22 297 TRP B CA 1
ATOM 5018 C C . TRP B 1 297 ? -22.205 63.586 -12.255 1.00 65.20 297 TRP B C 1
ATOM 5019 O O . TRP B 1 297 ? -22.397 62.420 -11.915 1.00 65.99 297 TRP B O 1
ATOM 5030 N N . LEU B 1 298 ? -21.059 64.006 -12.779 1.00 64.96 298 LEU B N 1
ATOM 5031 C CA . LEU B 1 298 ? -19.862 63.168 -12.773 1.00 67.42 298 LEU B CA 1
ATOM 5032 C C . LEU B 1 298 ? -18.848 63.779 -11.827 1.00 69.46 298 LEU B C 1
ATOM 5033 O O . LEU B 1 298 ? -18.796 64.995 -11.683 1.00 72.32 298 LEU B O 1
ATOM 5038 N N . SER B 1 299 ? -18.025 62.944 -11.205 1.00 72.39 299 SER B N 1
ATOM 5039 C CA . SER B 1 299 ? -16.897 63.445 -10.427 1.00 74.53 299 SER B CA 1
ATOM 5040 C C . SER B 1 299 ? -15.699 63.724 -11.319 1.00 75.02 299 SER B C 1
ATOM 5041 O O . SER B 1 299 ? -15.361 62.927 -12.194 1.00 74.74 299 SER B O 1
ATOM 5044 N N . ASP B 1 300 ? -15.039 64.845 -11.057 1.00 77.41 300 ASP B N 1
ATOM 5045 C CA . ASP B 1 300 ? -13.701 65.102 -11.564 1.00 81.13 300 ASP B CA 1
ATOM 5046 C C . ASP B 1 300 ? -12.755 65.256 -10.371 1.00 84.05 300 ASP B C 1
ATOM 5047 O O . ASP B 1 300 ? -12.467 66.370 -9.927 1.00 84.11 300 ASP B O 1
ATOM 5052 N N . PRO B 1 301 ? -12.280 64.124 -9.833 1.00 87.04 301 PRO B N 1
ATOM 5053 C CA . PRO B 1 301 ? -11.397 64.147 -8.674 1.00 90.09 301 PRO B CA 1
ATOM 5054 C C . PRO B 1 301 ? -9.955 64.522 -9.017 1.00 92.36 301 PRO B C 1
ATOM 5055 O O . PRO B 1 301 ? -9.104 64.554 -8.131 1.00 98.73 301 PRO B O 1
ATOM 5059 N N . MET B 1 302 ? -9.684 64.800 -10.290 1.00 91.63 302 MET B N 1
ATOM 5060 C CA . MET B 1 302 ? -8.342 65.178 -10.720 1.00 93.18 302 MET B CA 1
ATOM 5061 C C . MET B 1 302 ? -8.055 66.633 -10.357 1.00 92.55 302 MET B C 1
ATOM 5062 O O . MET B 1 302 ? -7.148 66.917 -9.576 1.00 92.76 302 MET B O 1
ATOM 5067 N N . HIS B 1 303 ? -8.730 67.504 -11.090 1.00 91.55 303 HIS B N 1
ATOM 5068 C CA . HIS B 1 303 ? -8.504 68.931 -11.060 1.00 92.63 303 HIS B CA 1
ATOM 5069 C C . HIS B 1 303 ? -8.684 69.639 -9.689 1.00 94.23 303 HIS B C 1
ATOM 5070 O O . HIS B 1 303 ? -8.096 70.684 -9.470 1.00 94.34 303 HIS B O 1
ATOM 5077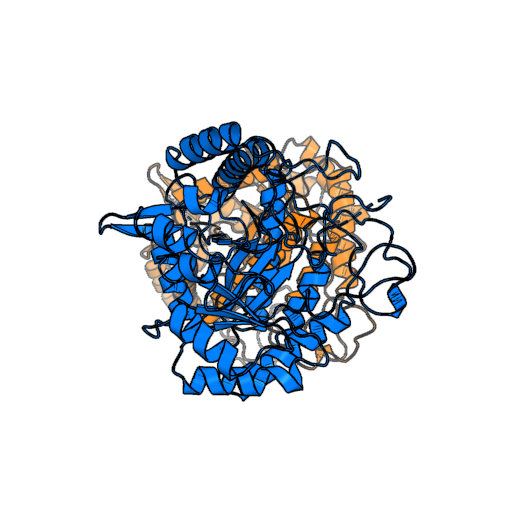 N N . GLY B 1 304 ? -9.457 69.056 -8.771 1.00 93.38 304 GLY B N 1
ATOM 5078 C CA . GLY B 1 304 ? -9.612 69.562 -7.414 1.00 92.87 304 GLY B CA 1
ATOM 5079 C C . GLY B 1 304 ? -8.382 69.359 -6.541 1.00 92.50 304 GLY B C 1
ATOM 5080 O O . GLY B 1 304 ? -8.221 70.041 -5.533 1.00 94.75 304 GLY B O 1
ATOM 5081 N N . ASN B 1 305 ? -7.504 68.438 -6.936 1.00 91.58 305 ASN B N 1
ATOM 5082 C CA . ASN B 1 305 ? -6.509 67.872 -6.023 1.00 93.12 305 ASN B CA 1
ATOM 5083 C C . ASN B 1 305 ? -5.079 67.954 -6.557 1.00 94.53 305 ASN B C 1
ATOM 5084 O O . ASN B 1 305 ? -4.236 67.122 -6.222 1.00 93.55 305 ASN B O 1
ATOM 5089 N N . THR B 1 306 ? -4.810 68.954 -7.387 1.00 96.17 306 THR B N 1
ATOM 5090 C CA . THR B 1 306 ? -3.476 69.124 -7.952 1.00 99.59 306 THR B CA 1
ATOM 5091 C C . THR B 1 306 ? -2.496 69.610 -6.883 1.00 102.11 306 THR B C 1
ATOM 5092 O O . THR B 1 306 ? -2.809 70.513 -6.108 1.00 101.04 306 THR B O 1
ATOM 5096 N N . ILE B 1 307 ? -1.309 69.010 -6.865 1.00 103.76 307 ILE B N 1
ATOM 5097 C CA . ILE B 1 307 ? -0.314 69.250 -5.824 1.00 106.83 307 ILE B CA 1
ATOM 5098 C C . ILE B 1 307 ? 1.064 69.400 -6.460 1.00 109.82 307 ILE B C 1
ATOM 5099 O O . ILE B 1 307 ? 1.380 68.717 -7.433 1.00 108.96 307 ILE B O 1
ATOM 5104 N N . VAL B 1 308 ? 1.903 70.264 -5.913 1.00 115.59 308 VAL B N 1
ATOM 5105 C CA . VAL B 1 308 ? 3.249 70.414 -6.450 1.00 120.16 308 VAL B CA 1
ATOM 5106 C C . VAL B 1 308 ? 4.200 69.361 -5.914 1.00 124.15 308 VAL B C 1
ATOM 5107 O O . VAL B 1 308 ? 4.078 68.918 -4.788 1.00 125.42 308 VAL B O 1
ATOM 5111 N N . ALA B 1 309 ? 5.163 68.978 -6.731 1.00 127.45 309 ALA B N 1
ATOM 5112 C CA . ALA B 1 309 ? 6.126 67.976 -6.338 1.00 133.31 309 ALA B CA 1
ATOM 5113 C C . ALA B 1 309 ? 7.477 68.619 -6.218 1.00 139.99 309 ALA B C 1
ATOM 5114 O O . ALA B 1 309 ? 7.894 69.358 -7.105 1.00 140.49 309 ALA B O 1
ATOM 5116 N N . PRO B 1 310 ? 8.182 68.303 -5.068 1.00 147.99 310 PRO B N 1
ATOM 5117 C CA . PRO B 1 310 ? 9.486 68.968 -4.973 1.00 155.02 310 PRO B CA 1
ATOM 5118 C C . PRO B 1 310 ? 10.330 68.542 -6.135 1.00 157.77 310 PRO B C 1
ATOM 5119 O O . PRO B 1 310 ? 10.980 69.349 -6.782 1.00 160.33 310 PRO B O 1
ATOM 5123 N N . CYS B 1 311 ? 10.294 67.255 -6.412 1.00 158.92 311 CYS B N 1
ATOM 5124 C CA . CYS B 1 311 ? 11.051 66.704 -7.532 1.00 158.90 311 CYS B CA 1
ATOM 5125 C C . CYS B 1 311 ? 10.554 67.114 -8.920 1.00 152.76 311 CYS B C 1
ATOM 5126 O O . CYS B 1 311 ? 11.349 67.400 -9.815 1.00 148.33 311 CYS B O 1
ATOM 5129 N N . GLY B 1 312 ? 9.241 67.098 -9.109 1.00 149.95 312 GLY B N 1
ATOM 5130 C CA . GLY B 1 312 ? 8.661 67.394 -10.405 1.00 146.33 312 GLY B CA 1
ATOM 5131 C C . GLY B 1 312 ? 7.501 68.361 -10.485 1.00 144.10 312 GLY B C 1
ATOM 5132 O O . GLY B 1 312 ? 7.169 69.063 -9.529 1.00 148.98 312 GLY B O 1
ATOM 5133 N N . ASN B 1 313 ? 6.883 68.379 -11.662 1.00 137.62 313 ASN B N 1
ATOM 5134 C CA . ASN B 1 313 ? 5.740 69.228 -11.949 1.00 133.56 313 ASN B CA 1
ATOM 5135 C C . ASN B 1 313 ? 4.595 68.741 -11.082 1.00 129.53 313 ASN B C 1
ATOM 5136 O O . ASN B 1 313 ? 4.647 67.634 -10.547 1.00 134.84 313 ASN B O 1
ATOM 5138 N N . LYS B 1 314 ? 3.571 69.568 -10.916 1.00 121.28 314 LYS B N 1
ATOM 5139 C CA . LYS B 1 314 ? 2.471 69.204 -10.037 1.00 117.98 314 LYS B CA 1
ATOM 5140 C C . LYS B 1 314 ? 1.847 67.849 -10.358 1.00 114.98 314 LYS B C 1
ATOM 5141 O O . LYS B 1 314 ? 1.553 67.513 -11.505 1.00 114.72 314 LYS B O 1
ATOM 5143 N N . THR B 1 315 ? 1.663 67.092 -9.283 1.00 114.10 315 THR B N 1
ATOM 5144 C CA . THR B 1 315 ? 1.092 65.742 -9.268 1.00 112.29 315 THR B CA 1
ATOM 5145 C C . THR B 1 315 ? -0.210 65.690 -8.487 1.00 109.58 315 THR B C 1
ATOM 5146 O O . THR B 1 315 ? -0.690 66.707 -7.986 1.00 109.11 315 THR B O 1
ATOM 5150 N N . ARG B 1 316 ? -0.749 64.481 -8.356 1.00 106.59 316 ARG B N 1
ATOM 5151 C CA . ARG B 1 316 ? -1.936 64.239 -7.551 1.00 104.21 316 ARG B CA 1
ATOM 5152 C C . ARG B 1 316 ? -1.760 62.941 -6.772 1.00 101.84 316 ARG B C 1
ATOM 5153 O O . ARG B 1 316 ? -1.251 61.959 -7.307 1.00 100.54 316 ARG B O 1
ATOM 5161 N N . LEU B 1 317 ? -2.127 62.957 -5.493 1.00 101.27 317 LEU B N 1
ATOM 5162 C CA . LEU B 1 317 ? -2.104 61.741 -4.690 1.00 99.12 317 LEU B CA 1
ATOM 5163 C C . LEU B 1 317 ? -3.314 60.888 -5.050 1.00 94.75 317 LEU B C 1
ATOM 5164 O O . LEU B 1 317 ? -4.432 61.392 -5.106 1.00 90.80 317 LEU B O 1
ATOM 5166 N N . VAL B 1 318 ? -3.083 59.611 -5.342 1.00 94.46 318 VAL B N 1
ATOM 5167 C CA . VAL B 1 318 ? -4.167 58.707 -5.730 1.00 92.03 318 VAL B CA 1
ATOM 5168 C C . VAL B 1 318 ? -5.183 58.550 -4.599 1.00 92.18 318 VAL B C 1
ATOM 5169 O O . VAL B 1 318 ? -6.389 58.555 -4.838 1.00 87.25 318 VAL B O 1
ATOM 5173 N N . ARG B 1 319 ? -4.688 58.441 -3.369 1.00 96.31 319 ARG B N 1
ATOM 5174 C CA . ARG B 1 319 ? -5.557 58.358 -2.193 1.00 99.02 319 ARG B CA 1
ATOM 5175 C C . ARG B 1 319 ? -6.547 59.526 -2.144 1.00 97.48 319 ARG B C 1
ATOM 5176 O O . ARG B 1 319 ? -7.737 59.336 -1.885 1.00 95.07 319 ARG B O 1
ATOM 5178 N N . SER B 1 320 ? -6.048 60.729 -2.411 1.00 96.67 320 SER B N 1
ATOM 5179 C CA . SER B 1 320 ? -6.885 61.923 -2.422 1.00 96.68 320 SER B CA 1
ATOM 5180 C C . SER B 1 320 ? -7.991 61.815 -3.475 1.00 94.65 320 SER B C 1
ATOM 5181 O O . SER B 1 320 ? -9.156 62.109 -3.196 1.00 94.19 320 SER B O 1
ATOM 5184 N N . ILE B 1 321 ? -7.621 61.349 -4.665 1.00 92.94 321 ILE B N 1
ATOM 5185 C CA . ILE B 1 321 ? -8.568 61.199 -5.769 1.00 89.34 321 ILE B CA 1
ATOM 5186 C C . ILE B 1 321 ? -9.694 60.246 -5.375 1.00 88.82 321 ILE B C 1
ATOM 5187 O O . ILE B 1 321 ? -10.876 60.561 -5.531 1.00 87.52 321 ILE B O 1
ATOM 5192 N N . ALA B 1 322 ? -9.312 59.104 -4.814 1.00 91.45 322 ALA B N 1
ATOM 5193 C CA . ALA B 1 322 ? -10.272 58.097 -4.379 1.00 91.67 322 ALA B CA 1
ATOM 5194 C C . ALA B 1 322 ? -11.181 58.637 -3.281 1.00 92.03 322 ALA B C 1
ATOM 5195 O O . ALA B 1 322 ? -12.386 58.378 -3.279 1.00 88.13 322 ALA B O 1
ATOM 5197 N N . GLU B 1 323 ? -10.587 59.353 -2.329 1.00 96.09 323 GLU B N 1
ATOM 5198 C CA . GLU B 1 323 ? -11.356 60.019 -1.280 1.00 99.00 323 GLU B CA 1
ATOM 5199 C C . GLU B 1 323 ? -12.466 60.848 -1.906 1.00 93.82 323 GLU B C 1
ATOM 5200 O O . GLU B 1 323 ? -13.636 60.707 -1.547 1.00 90.17 323 GLU B O 1
ATOM 5206 N N . GLU B 1 324 ? -12.096 61.688 -2.868 1.00 90.66 324 GLU B N 1
ATOM 5207 C CA . GLU B 1 324 ? -13.053 62.598 -3.476 1.00 91.27 324 GLU B CA 1
ATOM 5208 C C . GLU B 1 324 ? -14.170 61.839 -4.187 1.00 90.43 324 GLU B C 1
ATOM 5209 O O . GLU B 1 324 ? -15.335 62.225 -4.100 1.00 92.05 324 GLU B O 1
ATOM 5215 N N . VAL B 1 325 ? -13.819 60.756 -4.875 1.00 87.62 325 VAL B N 1
ATOM 5216 C CA . VAL B 1 325 ? -14.815 59.935 -5.565 1.00 84.53 325 VAL B CA 1
ATOM 5217 C C . VAL B 1 325 ? -15.875 59.419 -4.591 1.00 84.92 325 VAL B C 1
ATOM 5218 O O . VAL B 1 325 ? -17.078 59.540 -4.837 1.00 80.20 325 VAL B O 1
ATOM 5222 N N . ALA B 1 326 ? -15.414 58.858 -3.479 1.00 88.08 326 ALA B N 1
ATOM 5223 C CA . ALA B 1 326 ? -16.308 58.373 -2.431 1.00 88.98 326 ALA B CA 1
ATOM 5224 C C . ALA B 1 326 ? -17.172 59.500 -1.874 1.00 88.77 326 ALA B C 1
ATOM 5225 O O . ALA B 1 326 ? -18.392 59.364 -1.770 1.00 87.49 326 ALA B O 1
ATOM 5227 N N . ALA B 1 327 ? -16.533 60.613 -1.528 1.00 89.08 327 ALA B N 1
ATOM 5228 C CA . ALA B 1 327 ? -17.241 61.768 -0.982 1.00 90.11 327 ALA B CA 1
ATOM 5229 C C . ALA B 1 327 ? -18.254 62.309 -1.983 1.00 87.95 327 ALA B C 1
ATOM 5230 O O . ALA B 1 327 ? -19.365 62.693 -1.613 1.00 89.96 327 ALA B O 1
ATOM 5232 N N . PHE B 1 328 ? -17.860 62.339 -3.252 1.00 84.30 328 PHE B N 1
ATOM 5233 C CA . PHE B 1 328 ? -18.724 62.851 -4.307 1.00 81.76 328 PHE B CA 1
ATOM 5234 C C . PHE B 1 328 ? -20.037 62.085 -4.328 1.00 80.65 328 PHE B C 1
ATOM 5235 O O . PHE B 1 328 ? -21.114 62.685 -4.327 1.00 79.65 328 PHE B O 1
ATOM 5243 N N . ARG B 1 329 ? -19.947 60.758 -4.311 1.00 80.75 329 ARG B N 1
ATOM 5244 C CA . ARG B 1 329 ? -21.137 59.929 -4.434 1.00 81.78 329 ARG B CA 1
ATOM 5245 C C . ARG B 1 329 ? -22.052 60.112 -3.232 1.00 84.17 329 ARG B C 1
ATOM 5246 O O . ARG B 1 329 ? -23.261 60.267 -3.387 1.00 83.57 329 ARG B O 1
ATOM 5254 N N . LEU B 1 330 ? -21.464 60.109 -2.039 1.00 88.13 330 LEU B N 1
ATOM 5255 C CA . LEU B 1 330 ? -22.215 60.355 -0.809 1.00 91.13 330 LEU B CA 1
ATOM 5256 C C . LEU B 1 330 ? -22.996 61.660 -0.918 1.00 90.37 330 LEU B C 1
ATOM 5257 O O . LEU B 1 330 ? -24.220 61.679 -0.762 1.00 89.38 330 LEU B O 1
ATOM 5262 N N . ALA B 1 331 ? -22.282 62.734 -1.246 1.00 88.28 331 ALA B N 1
ATOM 5263 C CA . ALA B 1 331 ? -22.872 64.065 -1.344 1.00 86.83 331 ALA B CA 1
ATOM 5264 C C . ALA B 1 331 ? -24.046 64.085 -2.319 1.00 84.83 331 ALA B C 1
ATOM 5265 O O . ALA B 1 331 ? -25.163 64.459 -1.957 1.00 84.28 331 ALA B O 1
ATOM 5267 N N . VAL B 1 332 ? -23.790 63.651 -3.548 1.00 82.97 332 VAL B N 1
ATOM 5268 C CA . VAL B 1 332 ? -24.778 63.743 -4.615 1.00 81.80 332 VAL B CA 1
ATOM 5269 C C . VAL B 1 332 ? -25.981 62.859 -4.315 1.00 83.82 332 VAL B C 1
ATOM 5270 O O . VAL B 1 332 ? -27.120 63.319 -4.356 1.00 84.26 332 VAL B O 1
ATOM 5274 N N . SER B 1 333 ? -25.716 61.596 -3.992 1.00 87.95 333 SER B N 1
ATOM 5275 C CA . SER B 1 333 ? -26.781 60.637 -3.683 1.00 91.81 333 SER B CA 1
ATOM 5276 C C . SER B 1 333 ? -27.597 61.076 -2.471 1.00 94.08 333 SER B C 1
ATOM 5277 O O . SER B 1 333 ? -28.826 60.980 -2.471 1.00 95.24 333 SER B O 1
ATOM 5280 N N . GLY B 1 334 ? -26.905 61.545 -1.436 1.00 94.36 334 GLY B N 1
ATOM 5281 C CA . GLY B 1 334 ? -27.560 62.070 -0.246 1.00 96.60 334 GLY B CA 1
ATOM 5282 C C . GLY B 1 334 ? -28.555 63.167 -0.566 1.00 98.17 334 GLY B C 1
ATOM 5283 O O . GLY B 1 334 ? -29.707 63.114 -0.142 1.00 104.98 334 GLY B O 1
ATOM 5284 N N . SER B 1 335 ? -28.126 64.138 -1.363 1.00 97.45 335 SER B N 1
ATOM 5285 C CA . SER B 1 335 ? -28.912 65.347 -1.594 1.00 97.07 335 SER B CA 1
ATOM 5286 C C . SER B 1 335 ? -29.985 65.161 -2.670 1.00 94.15 335 SER B C 1
ATOM 5287 O O . SER B 1 335 ? -30.791 66.062 -2.913 1.00 94.76 335 SER B O 1
ATOM 5290 N N . GLY B 1 336 ? -29.983 63.999 -3.320 1.00 91.48 336 GLY B N 1
ATOM 5291 C CA . GLY B 1 336 ? -31.092 63.589 -4.185 1.00 91.49 336 GLY B CA 1
ATOM 5292 C C . GLY B 1 336 ? -30.808 63.670 -5.678 1.00 89.94 336 GLY B C 1
ATOM 5293 O O . GLY B 1 336 ? -31.731 63.620 -6.490 1.00 91.00 336 GLY B O 1
ATOM 5294 N N . GLY B 1 337 ? -29.533 63.776 -6.045 1.00 86.22 337 GLY B N 1
ATOM 5295 C CA . GLY B 1 337 ? -29.136 63.864 -7.446 1.00 81.40 337 GLY B CA 1
ATOM 5296 C C . GLY B 1 337 ? -28.565 62.558 -7.957 1.00 79.75 337 GLY B C 1
ATOM 5297 O O . GLY B 1 337 ? -28.218 61.672 -7.177 1.00 82.72 337 GLY B O 1
ATOM 5298 N N . VAL B 1 338 ? -28.450 62.451 -9.277 1.00 76.39 338 VAL B N 1
ATOM 5299 C CA . VAL B 1 338 ? -27.962 61.237 -9.917 1.00 74.81 338 VAL B CA 1
ATOM 5300 C C . VAL B 1 338 ? -26.444 61.308 -10.037 1.00 73.13 338 VAL B C 1
ATOM 5301 O O . VAL B 1 338 ? -25.919 62.100 -10.814 1.00 73.40 338 VAL B O 1
ATOM 5305 N N . ALA B 1 339 ? -25.746 60.499 -9.246 1.00 73.10 339 ALA B N 1
ATOM 5306 C CA . ALA B 1 339 ? -24.299 60.352 -9.375 1.00 72.51 339 ALA B CA 1
ATOM 5307 C C . ALA B 1 339 ? -23.980 59.282 -10.419 1.00 73.96 339 ALA B C 1
ATOM 5308 O O . ALA B 1 339 ? -24.218 58.093 -10.192 1.00 74.66 339 ALA B O 1
ATOM 5310 N N . ALA B 1 340 ? -23.416 59.703 -11.548 1.00 72.73 340 ALA B N 1
ATOM 5311 C CA . ALA B 1 340 ? -23.533 58.940 -12.789 1.00 72.05 340 ALA B CA 1
ATOM 5312 C C . ALA B 1 340 ? -22.195 58.455 -13.345 1.00 71.28 340 ALA B C 1
ATOM 5313 O O . ALA B 1 340 ? -22.173 57.734 -14.336 1.00 74.55 340 ALA B O 1
ATOM 5315 N N . GLY B 1 341 ? -21.082 58.856 -12.738 1.00 71.28 341 GLY B N 1
ATOM 5316 C CA . GLY B 1 341 ? -19.783 58.314 -13.136 1.00 72.46 341 GLY B CA 1
ATOM 5317 C C . GLY B 1 341 ? -18.606 59.250 -12.929 1.00 74.06 341 GLY B C 1
ATOM 5318 O O . GLY B 1 341 ? -18.626 60.107 -12.045 1.00 76.38 341 GLY B O 1
ATOM 5319 N N . LEU B 1 342 ? -17.560 59.057 -13.729 1.00 74.05 342 LEU B N 1
ATOM 5320 C CA . LEU B 1 342 ? -16.249 59.630 -13.437 1.00 74.80 342 LEU B CA 1
ATOM 5321 C C . LEU B 1 342 ? -15.653 60.339 -14.643 1.00 76.34 342 LEU B C 1
ATOM 5322 O O . LEU B 1 342 ? -15.816 59.904 -15.783 1.00 76.74 342 LEU B O 1
ATOM 5327 N N . HIS B 1 343 ? -14.910 61.402 -14.361 1.00 73.89 343 HIS B N 1
ATOM 5328 C CA . HIS B 1 343 ? -14.166 62.136 -15.367 1.00 70.09 343 HIS B CA 1
ATOM 5329 C C . HIS B 1 343 ? -12.702 62.161 -14.930 1.00 71.39 343 HIS B C 1
ATOM 5330 O O . HIS B 1 343 ? -12.375 62.696 -13.871 1.00 71.38 343 HIS B O 1
ATOM 5337 N N . LEU B 1 344 ? -11.836 61.528 -15.716 1.00 71.83 344 LEU B N 1
ATOM 5338 C CA . LEU B 1 344 ? -10.454 61.275 -15.300 1.00 71.82 344 LEU B CA 1
ATOM 5339 C C . LEU B 1 344 ? -9.471 61.616 -16.410 1.00 70.89 344 LEU B C 1
ATOM 5340 O O . LEU B 1 344 ? -9.680 61.261 -17.562 1.00 70.02 344 LEU B O 1
ATOM 5345 N N . GLU B 1 345 ? -8.378 62.274 -16.051 1.00 73.16 345 GLU B N 1
ATOM 5346 C CA . GLU B 1 345 ? -7.262 62.409 -16.969 1.00 72.79 345 GLU B CA 1
ATOM 5347 C C . GLU B 1 345 ? -6.376 61.178 -16.805 1.00 72.42 345 GLU B C 1
ATOM 5348 O O . GLU B 1 345 ? -5.974 60.845 -15.691 1.00 71.30 345 GLU B O 1
ATOM 5354 N N . THR B 1 346 ? -6.192 60.440 -17.898 1.00 74.44 346 THR B N 1
ATOM 5355 C CA . THR B 1 346 ? -5.556 59.120 -17.870 1.00 77.87 346 THR B CA 1
ATOM 5356 C C . THR B 1 346 ? -4.619 58.931 -19.061 1.00 79.28 346 THR B C 1
ATOM 5357 O O . THR B 1 346 ? -4.655 59.696 -20.026 1.00 81.23 346 THR B O 1
ATOM 5361 N N . THR B 1 347 ? -3.820 57.872 -19.009 1.00 80.03 347 THR B N 1
ATOM 5362 C CA . THR B 1 347 ? -3.011 57.468 -20.152 1.00 82.63 347 THR B CA 1
ATOM 5363 C C . THR B 1 347 ? -2.757 55.965 -20.102 1.00 83.66 347 THR B C 1
ATOM 5364 O O . THR B 1 347 ? -2.715 55.380 -19.023 1.00 82.54 347 THR B O 1
ATOM 5368 N N . PRO B 1 348 ? -2.609 55.330 -21.275 1.00 85.63 348 PRO B N 1
ATOM 5369 C CA . PRO B 1 348 ? -2.210 53.924 -21.295 1.00 87.19 348 PRO B CA 1
ATOM 5370 C C . PRO B 1 348 ? -0.743 53.722 -20.916 1.00 90.09 348 PRO B C 1
ATOM 5371 O O . PRO B 1 348 ? -0.386 52.672 -20.380 1.00 89.28 348 PRO B O 1
ATOM 5375 N N . ASP B 1 349 ? 0.085 54.737 -21.162 1.00 93.05 349 ASP B N 1
ATOM 5376 C CA . ASP B 1 349 ? 1.514 54.666 -20.858 1.00 97.59 349 ASP B CA 1
ATOM 5377 C C . ASP B 1 349 ? 1.747 54.409 -19.373 1.00 102.05 349 ASP B C 1
ATOM 5378 O O . ASP B 1 349 ? 1.020 54.919 -18.518 1.00 102.36 349 ASP B O 1
ATOM 5383 N N . ASP B 1 350 ? 2.765 53.607 -19.074 1.00 108.58 350 ASP B N 1
ATOM 5384 C CA . ASP B 1 350 ? 3.109 53.288 -17.694 1.00 111.61 350 ASP B CA 1
ATOM 5385 C C . ASP B 1 350 ? 3.938 54.417 -17.078 1.00 111.41 350 ASP B C 1
ATOM 5386 O O . ASP B 1 350 ? 5.168 54.372 -17.070 1.00 112.70 350 ASP B O 1
ATOM 5391 N N . VAL B 1 351 ? 3.245 55.454 -16.613 1.00 109.09 351 VAL B N 1
ATOM 5392 C CA . VAL B 1 351 ? 3.895 56.675 -16.136 1.00 110.42 351 VAL B CA 1
ATOM 5393 C C . VAL B 1 351 ? 3.864 56.744 -14.614 1.00 112.06 351 VAL B C 1
ATOM 5394 O O . VAL B 1 351 ? 3.132 55.997 -13.966 1.00 112.97 351 VAL B O 1
ATOM 5398 N N . THR B 1 352 ? 4.640 57.670 -14.056 1.00 113.33 352 THR B N 1
ATOM 5399 C CA . THR B 1 352 ? 4.660 57.905 -12.612 1.00 114.74 352 THR B CA 1
ATOM 5400 C C . THR B 1 352 ? 4.244 59.343 -12.306 1.00 114.42 352 THR B C 1
ATOM 5401 O O . THR B 1 352 ? 4.638 59.916 -11.285 1.00 116.58 352 THR B O 1
ATOM 5405 N N . GLU B 1 353 ? 3.445 59.919 -13.199 1.00 112.30 353 GLU B N 1
ATOM 5406 C CA . GLU B 1 353 ? 3.003 61.302 -13.055 1.00 111.18 353 GLU B CA 1
ATOM 5407 C C . GLU B 1 353 ? 2.109 61.467 -11.826 1.00 111.47 353 GLU B C 1
ATOM 5408 O O . GLU B 1 353 ? 2.052 62.543 -11.238 1.00 114.86 353 GLU B O 1
ATOM 5414 N N . CYS B 1 354 ? 1.420 60.396 -11.443 1.00 108.53 354 CYS B N 1
ATOM 5415 C CA . CYS B 1 354 ? 0.667 60.369 -10.190 1.00 106.22 354 CYS B CA 1
ATOM 5416 C C . CYS B 1 354 ? 1.232 59.311 -9.249 1.00 110.23 354 CYS B C 1
ATOM 5417 O O . CYS B 1 354 ? 1.800 58.317 -9.695 1.00 112.23 354 CYS B O 1
ATOM 5420 N N . VAL B 1 355 ? 1.089 59.545 -7.947 1.00 113.16 355 VAL B N 1
ATOM 5421 C CA . VAL B 1 355 ? 1.618 58.643 -6.927 1.00 114.68 355 VAL B CA 1
ATOM 5422 C C . VAL B 1 355 ? 0.512 58.221 -5.980 1.00 115.15 355 VAL B C 1
ATOM 5423 O O . VAL B 1 355 ? -0.399 58.998 -5.703 1.00 111.11 355 VAL B O 1
ATOM 5427 N N . ALA B 1 356 ? 0.623 57.001 -5.458 1.00 119.64 356 ALA B N 1
ATOM 5428 C CA . ALA B 1 356 ? -0.400 56.421 -4.591 1.00 121.25 356 ALA B CA 1
ATOM 5429 C C . ALA B 1 356 ? -0.805 57.383 -3.476 1.00 126.16 356 ALA B C 1
ATOM 5430 O O . ALA B 1 356 ? -1.989 57.601 -3.223 1.00 126.33 356 ALA B O 1
ATOM 5432 N N . ASP B 1 357 ? 0.193 57.964 -2.821 1.00 130.97 357 ASP B N 1
ATOM 5433 C CA . ASP B 1 357 ? -0.030 58.814 -1.661 1.00 133.90 357 ASP B CA 1
ATOM 5434 C C . ASP B 1 357 ? 1.260 59.576 -1.358 1.00 136.77 357 ASP B C 1
ATOM 5435 O O . ASP B 1 357 ? 2.207 59.568 -2.159 1.00 135.19 357 ASP B O 1
ATOM 5440 N N . SER B 1 358 ? 1.313 60.170 -0.169 1.00 140.37 358 SER B N 1
ATOM 5441 C CA . SER B 1 358 ? 2.448 60.998 0.244 1.00 141.84 358 SER B CA 1
ATOM 5442 C C . SER B 1 358 ? 3.782 60.241 0.248 1.00 144.67 358 SER B C 1
ATOM 5443 O O . SER B 1 358 ? 4.843 60.840 0.059 1.00 144.83 358 SER B O 1
ATOM 5446 N N . SER B 1 359 ? 3.725 58.929 0.444 1.00 146.15 359 SER B N 1
ATOM 5447 C CA . SER B 1 359 ? 4.941 58.122 0.547 1.00 148.98 359 SER B CA 1
ATOM 5448 C C . SER B 1 359 ? 5.868 58.250 -0.678 1.00 147.34 359 SER B C 1
ATOM 5449 O O . SER B 1 359 ? 7.089 58.325 -0.528 1.00 148.40 359 SER B O 1
ATOM 5452 N N . GLY B 1 360 ? 5.311 58.309 -1.878 1.00 144.88 360 GLY B N 1
ATOM 5453 C CA . GLY B 1 360 ? 6.139 58.369 -3.074 1.00 146.08 360 GLY B CA 1
ATOM 5454 C C . GLY B 1 360 ? 6.694 59.724 -3.460 1.00 147.49 360 GLY B C 1
ATOM 5455 O O . GLY B 1 360 ? 6.258 60.369 -4.398 1.00 140.19 360 GLY B O 1
ATOM 5456 N N . LEU B 1 361 ? 7.688 60.141 -2.700 1.00 153.39 361 LEU B N 1
ATOM 5457 C CA . LEU B 1 361 ? 8.350 61.418 -2.882 1.00 155.37 361 LEU B CA 1
ATOM 5458 C C . LEU B 1 361 ? 9.138 61.736 -4.152 1.00 154.70 361 LEU B C 1
ATOM 5459 O O . LEU B 1 361 ? 8.938 62.774 -4.778 1.00 148.35 361 LEU B O 1
ATOM 5464 N N . HIS B 1 362 ? 10.023 60.830 -4.533 1.00 158.02 362 HIS B N 1
ATOM 5465 C CA . HIS B 1 362 ? 10.890 61.030 -5.679 1.00 157.81 362 HIS B CA 1
ATOM 5466 C C . HIS B 1 362 ? 10.656 60.081 -6.810 1.00 155.43 362 HIS B C 1
ATOM 5467 O O . HIS B 1 362 ? 11.483 59.968 -7.697 1.00 157.48 362 HIS B O 1
ATOM 5469 N N . GLN B 1 363 ? 9.550 59.371 -6.776 1.00 152.31 363 GLN B N 1
ATOM 5470 C CA . GLN B 1 363 ? 9.273 58.445 -7.870 1.00 150.62 363 GLN B CA 1
ATOM 5471 C C . GLN B 1 363 ? 8.800 59.196 -9.117 1.00 147.17 363 GLN B C 1
ATOM 5472 O O . GLN B 1 363 ? 9.097 58.786 -10.241 1.00 147.40 363 GLN B O 1
ATOM 5474 N N . VAL B 1 364 ? 8.161 60.346 -8.906 1.00 142.68 364 VAL B N 1
ATOM 5475 C CA . VAL B 1 364 ? 7.638 61.167 -9.996 1.00 138.54 364 VAL B CA 1
ATOM 5476 C C . VAL B 1 364 ? 8.703 61.560 -11.025 1.00 140.37 364 VAL B C 1
ATOM 5477 O O . VAL B 1 364 ? 8.366 62.115 -12.070 1.00 140.47 364 VAL B O 1
ATOM 5481 N N . SER B 1 365 ? 9.975 61.279 -10.734 1.00 143.77 365 SER B N 1
ATOM 5482 C CA . SER B 1 365 ? 11.057 61.638 -11.646 1.00 145.05 365 SER B CA 1
ATOM 5483 C C . SER B 1 365 ? 10.970 60.868 -12.962 1.00 140.51 365 SER B C 1
ATOM 5484 O O . SER B 1 365 ? 10.954 61.473 -14.031 1.00 136.48 365 SER B O 1
ATOM 5487 N N . ARG B 1 366 ? 10.907 59.540 -12.878 1.00 137.75 366 ARG B N 1
ATOM 5488 C CA . ARG B 1 366 ? 10.898 58.688 -14.066 1.00 134.37 366 ARG B CA 1
ATOM 5489 C C . ARG B 1 366 ? 9.516 58.671 -14.709 1.00 128.40 366 ARG B C 1
ATOM 5490 O O . ARG B 1 366 ? 8.504 58.738 -14.013 1.00 129.06 366 ARG B O 1
ATOM 5492 N N . HIS B 1 367 ? 9.482 58.597 -16.038 1.00 124.04 367 HIS B N 1
ATOM 5493 C CA . HIS B 1 367 ? 8.241 58.368 -16.773 1.00 118.65 367 HIS B CA 1
ATOM 5494 C C . HIS B 1 367 ? 7.203 59.459 -16.501 1.00 115.60 367 HIS B C 1
ATOM 5495 O O . HIS B 1 367 ? 6.151 59.198 -15.914 1.00 110.06 367 HIS B O 1
ATOM 5497 N N . TYR B 1 368 ? 7.506 60.674 -16.956 1.00 117.58 368 TYR B N 1
ATOM 5498 C CA . TYR B 1 368 ? 6.575 61.804 -16.884 1.00 116.29 368 TYR B CA 1
ATOM 5499 C C . TYR B 1 368 ? 6.500 62.493 -18.250 1.00 114.81 368 TYR B C 1
ATOM 5500 O O . TYR B 1 368 ? 7.346 63.326 -18.575 1.00 115.69 368 TYR B O 1
ATOM 5509 N N . THR B 1 369 ? 5.488 62.148 -19.043 1.00 114.06 369 THR B N 1
ATOM 5510 C CA . THR B 1 369 ? 5.453 62.552 -20.456 1.00 113.36 369 THR B CA 1
ATOM 5511 C C . THR B 1 369 ? 4.319 63.527 -20.779 1.00 109.76 369 THR B C 1
ATOM 5512 O O . THR B 1 369 ? 4.194 63.975 -21.921 1.00 108.80 369 THR B O 1
ATOM 5516 N N . SER B 1 370 ? 3.470 63.824 -19.797 1.00 107.30 370 SER B N 1
ATOM 5517 C CA . SER B 1 370 ? 2.263 64.587 -20.087 1.00 103.76 370 SER B CA 1
ATOM 5518 C C . SER B 1 370 ? 2.587 65.997 -20.549 1.00 103.40 370 SER B C 1
ATOM 5519 O O . SER B 1 370 ? 3.488 66.656 -20.033 1.00 106.16 370 SER B O 1
ATOM 5522 N N . LEU B 1 371 ? 1.833 66.459 -21.539 1.00 102.50 371 LEU B N 1
ATOM 5523 C CA . LEU B 1 371 ? 1.995 67.809 -22.052 1.00 104.61 371 LEU B CA 1
ATOM 5524 C C . LEU B 1 371 ? 1.629 68.811 -20.958 1.00 104.20 371 LEU B C 1
ATOM 5525 O O . LEU B 1 371 ? 2.285 69.840 -20.796 1.00 107.82 371 LEU B O 1
ATOM 5530 N N . CYS B 1 372 ? 0.569 68.497 -20.216 1.00 102.08 372 CYS B N 1
ATOM 5531 C CA . CYS B 1 372 ? 0.081 69.364 -19.142 1.00 101.09 372 CYS B CA 1
ATOM 5532 C C . CYS B 1 372 ? -0.019 68.686 -17.759 1.00 97.56 372 CYS B C 1
ATOM 5533 O O . CYS B 1 372 ? 0.988 68.249 -17.202 1.00 95.98 372 CYS B O 1
ATOM 5536 N N . ASP B 1 373 ? -1.234 68.613 -17.215 1.00 94.71 373 ASP B N 1
ATOM 5537 C CA . ASP B 1 373 ? -1.495 68.028 -15.898 1.00 94.83 373 ASP B CA 1
ATOM 5538 C C . ASP B 1 373 ? -1.196 66.533 -15.792 1.00 94.64 373 ASP B C 1
ATOM 5539 O O . ASP B 1 373 ? -1.366 65.781 -16.751 1.00 95.08 373 ASP B O 1
ATOM 5544 N N . PRO B 1 374 ? -0.744 66.118 -14.610 1.00 95.73 374 PRO B N 1
ATOM 5545 C CA . PRO B 1 374 ? -0.398 64.723 -14.348 1.00 95.85 374 PRO B CA 1
ATOM 5546 C C . PRO B 1 374 ? -1.564 63.793 -14.642 1.00 92.59 374 PRO B C 1
ATOM 5547 O O . PRO B 1 374 ? -2.700 64.110 -14.297 1.00 89.11 374 PRO B O 1
ATOM 5551 N N . ARG B 1 375 ? -1.283 62.654 -15.268 1.00 93.42 375 ARG B N 1
ATOM 5552 C CA . ARG B 1 375 ? -2.330 61.701 -15.617 1.00 91.60 375 ARG B CA 1
ATOM 5553 C C . ARG B 1 375 ? -2.223 60.441 -14.769 1.00 91.25 375 ARG B C 1
ATOM 5554 O O . ARG B 1 375 ? -1.204 60.197 -14.126 1.00 94.23 375 ARG B O 1
ATOM 5562 N N . LEU B 1 376 ? -3.290 59.652 -14.760 1.00 88.81 376 LEU B N 1
ATOM 5563 C CA . LEU B 1 376 ? -3.276 58.346 -14.116 1.00 88.34 376 LEU B CA 1
ATOM 5564 C C . LEU B 1 376 ? -2.836 57.275 -15.104 1.00 88.02 376 LEU B C 1
ATOM 5565 O O . LEU B 1 376 ? -3.327 57.218 -16.232 1.00 86.19 376 LEU B O 1
ATOM 5570 N N . ASN B 1 377 ? -1.899 56.433 -14.677 1.00 89.22 377 ASN B N 1
ATOM 5571 C CA . ASN B 1 377 ? -1.688 55.144 -15.321 1.00 86.93 377 ASN B CA 1
ATOM 5572 C C . ASN B 1 377 ? -2.938 54.280 -15.153 1.00 84.06 377 ASN B C 1
ATOM 5573 O O . ASN B 1 377 ? -3.708 54.477 -14.214 1.00 81.84 377 ASN B O 1
ATOM 5578 N N . PRO B 1 378 ? -3.182 53.364 -16.101 1.00 84.41 378 PRO B N 1
ATOM 5579 C CA . PRO B 1 378 ? -4.442 52.614 -16.112 1.00 85.04 378 PRO B CA 1
ATOM 5580 C C . PRO B 1 378 ? -4.771 51.979 -14.759 1.00 86.19 378 PRO B C 1
ATOM 5581 O O . PRO B 1 378 ? -5.916 52.030 -14.311 1.00 83.95 378 PRO B O 1
ATOM 5585 N N . TRP B 1 379 ? -3.755 51.432 -14.099 1.00 87.35 379 TRP B N 1
ATOM 5586 C CA . TRP B 1 379 ? -3.955 50.724 -12.839 1.00 88.87 379 TRP B CA 1
ATOM 5587 C C . TRP B 1 379 ? -4.300 51.699 -11.706 1.00 86.54 379 TRP B C 1
ATOM 5588 O O . TRP B 1 379 ? -5.170 51.424 -10.884 1.00 86.43 379 TRP B O 1
ATOM 5599 N N . GLN B 1 380 ? -3.650 52.857 -11.693 1.00 84.94 380 GLN B N 1
ATOM 5600 C CA . GLN B 1 380 ? -4.013 53.915 -10.755 1.00 84.18 380 GLN B CA 1
ATOM 5601 C C . GLN B 1 380 ? -5.456 54.340 -10.996 1.00 83.24 380 GLN B C 1
ATOM 5602 O O . GLN B 1 380 ? -6.222 54.525 -10.054 1.00 82.85 380 GLN B O 1
ATOM 5604 N N . ALA B 1 381 ? -5.823 54.486 -12.267 1.00 84.60 381 ALA B N 1
ATOM 5605 C CA . ALA B 1 381 ? -7.185 54.864 -12.634 1.00 83.32 381 ALA B CA 1
ATOM 5606 C C . ALA B 1 381 ? -8.163 53.786 -12.195 1.00 83.87 381 ALA B C 1
ATOM 5607 O O . ALA B 1 381 ? -9.267 54.077 -11.740 1.00 84.78 381 ALA B O 1
ATOM 5609 N N . LEU B 1 382 ? -7.741 52.537 -12.334 1.00 86.14 382 LEU B N 1
ATOM 5610 C CA . LEU B 1 382 ? -8.500 51.404 -11.823 1.00 86.91 382 LEU B CA 1
ATOM 5611 C C . LEU B 1 382 ? -8.851 51.616 -10.361 1.00 86.89 382 LEU B C 1
ATOM 5612 O O . LEU B 1 382 ? -10.006 51.488 -9.972 1.00 87.55 382 LEU B O 1
ATOM 5617 N N . SER B 1 383 ? -7.847 51.947 -9.555 1.00 89.18 383 SER B N 1
ATOM 5618 C CA . SER B 1 383 ? -8.064 52.243 -8.136 1.00 90.93 383 SER B CA 1
ATOM 5619 C C . SER B 1 383 ? -9.122 53.332 -7.963 1.00 86.29 383 SER B C 1
ATOM 5620 O O . SER B 1 383 ? -10.048 53.184 -7.173 1.00 85.52 383 SER B O 1
ATOM 5623 N N . ALA B 1 384 ? -8.992 54.407 -8.734 1.00 83.05 384 ALA B N 1
ATOM 5624 C CA . ALA B 1 384 ? -9.930 55.527 -8.665 1.00 81.29 384 ALA B CA 1
ATOM 5625 C C . ALA B 1 384 ? -11.367 55.101 -8.960 1.00 79.23 384 ALA B C 1
ATOM 5626 O O . ALA B 1 384 ? -12.298 55.528 -8.284 1.00 79.46 384 ALA B O 1
ATOM 5628 N N . VAL B 1 385 ? -11.550 54.258 -9.968 1.00 78.69 385 VAL B N 1
ATOM 5629 C CA . VAL B 1 385 ? -12.883 53.778 -10.313 1.00 78.39 385 VAL B CA 1
ATOM 5630 C C . VAL B 1 385 ? -13.429 52.885 -9.208 1.00 80.49 385 VAL B C 1
ATOM 5631 O O . VAL B 1 385 ? -14.634 52.850 -8.957 1.00 79.28 385 VAL B O 1
ATOM 5635 N N . MET B 1 386 ? -12.529 52.160 -8.554 1.00 84.27 386 MET B N 1
ATOM 5636 C CA . MET B 1 386 ? -12.923 51.228 -7.507 1.00 87.91 386 MET B CA 1
ATOM 5637 C C . MET B 1 386 ? -13.582 51.923 -6.342 1.00 85.73 386 MET B C 1
ATOM 5638 O O . MET B 1 386 ? -14.507 51.384 -5.735 1.00 87.01 386 MET B O 1
ATOM 5643 N N . ALA B 1 387 ? -13.095 53.122 -6.036 1.00 83.00 387 ALA B N 1
ATOM 5644 C CA . ALA B 1 387 ? -13.618 53.914 -4.935 1.00 82.49 387 ALA B CA 1
ATOM 5645 C C . ALA B 1 387 ? -15.123 54.110 -5.048 1.00 83.07 387 ALA B C 1
ATOM 5646 O O . ALA B 1 387 ? -15.803 54.306 -4.043 1.00 86.67 387 ALA B O 1
ATOM 5648 N N . TRP B 1 388 ? -15.639 54.047 -6.272 1.00 84.57 388 TRP B N 1
ATOM 5649 C CA . TRP B 1 388 ? -17.067 54.220 -6.504 1.00 85.82 388 TRP B CA 1
ATOM 5650 C C . TRP B 1 388 ? -17.876 53.387 -5.514 1.00 95.67 388 TRP B C 1
ATOM 5651 O O . TRP B 1 388 ? -18.951 53.796 -5.084 1.00 94.62 388 TRP B O 1
ATOM 5662 N N . SER B 1 389 ? -17.341 52.222 -5.153 1.00 78.24 389 SER B N 1
ATOM 5663 C CA . SER B 1 389 ? -17.953 51.348 -4.168 1.00 84.99 389 SER B CA 1
ATOM 5664 C C . SER B 1 389 ? -17.846 51.964 -2.774 1.00 86.15 389 SER B C 1
ATOM 5665 O O . SER B 1 389 ? -16.808 51.877 -2.118 1.00 83.87 389 SER B O 1
#

Nearest PDB structures (foldseek):
  6bmc-assembly1_A  TM=1.003E+00  e=2.186E-86  Pseudomonas aeruginosa
  6bmc-assembly1_B  TM=9.942E-01  e=1.963E-81  Pseudomonas aeruginosa
  3kgf-assembly1_A-2  TM=9.447E-01  e=6.145E-42  Mycobacterium tuberculosis
  3rzi-assembly1_A-2  TM=9.426E-01  e=2.816E-42  Mycobacterium tuberculosis H37Rv
  5ckx-assembly1_A-2  TM=9.347E-01  e=4.037E-42  Mycobacterium tuberculosis H37Rv